Protein 2X8R (pdb70)

B-factor: mean 14.51, std 6.99, range [2.0, 52.39]

CATH classification: 3.20.20.80

Radius of gyration: 34.11 Å; Cα contacts (8 Å, |Δi|>4): 3081; chains: 6; bounding box: 77×86×98 Å

Structure (mmCIF, N/CA/C/O backbone):
data_2X8R
#
_entry.id   2X8R
#
_cell.length_a   80.650
_cell.length_b   111.720
_cell.length_c   119.160
_cell.angle_alpha   90.00
_cell.angle_beta   90.00
_cell.angle_gamma   90.00
#
_symmetry.space_group_name_H-M   'P 21 21 21'
#
loop_
_entity.id
_entity.type
_entity.pdbx_description
1 polymer 'GLYCOSYL HYDROLASE'
2 non-polymer 'CHLORIDE ION'
3 water water
#
loop_
_atom_site.group_PDB
_atom_site.id
_atom_site.type_symbol
_atom_site.label_atom_id
_atom_site.label_alt_id
_atom_site.label_comp_id
_atom_site.label_asym_id
_atom_site.label_entity_id
_atom_site.label_seq_id
_atom_site.pdbx_PDB_ins_code
_atom_site.Cartn_x
_atom_site.Cartn_y
_atom_site.Cartn_z
_atom_site.occupancy
_atom_site.B_iso_or_equiv
_atom_site.auth_seq_id
_atom_site.auth_comp_id
_atom_site.auth_asym_id
_atom_site.auth_atom_id
_atom_site.pdbx_PDB_model_num
ATOM 1 N N . THR A 1 2 ? -9.827 -12.978 23.821 1.00 15.70 10 THR A N 1
ATOM 2 C CA . THR A 1 2 ? -9.795 -12.225 22.526 1.00 13.08 10 THR A CA 1
ATOM 3 C C . THR A 1 2 ? -11.163 -12.250 21.843 1.00 13.39 10 THR A C 1
ATOM 4 O O . THR A 1 2 ? -12.073 -12.919 22.327 1.00 13.49 10 THR A O 1
ATOM 8 N N . THR A 1 3 ? -11.284 -11.527 20.730 1.00 11.19 11 THR A N 1
ATOM 9 C CA . THR A 1 3 ? -12.534 -11.521 19.951 1.00 11.08 11 THR A CA 1
ATOM 10 C C . THR A 1 3 ? -12.201 -11.655 18.477 1.00 10.04 11 THR A C 1
ATOM 11 O O . THR A 1 3 ? -11.040 -11.476 18.075 1.00 13.01 11 THR A O 1
ATOM 15 N N . VAL A 1 4 ? -13.209 -11.991 17.680 1.00 8.79 12 VAL A N 1
ATOM 16 C CA . VAL A 1 4 ? -13.083 -12.012 16.226 1.00 8.28 12 VAL A CA 1
ATOM 17 C C . VAL A 1 4 ? -14.032 -10.958 15.659 1.00 7.88 12 VAL A C 1
ATOM 18 O O . VAL A 1 4 ? -15.194 -10.847 16.070 1.00 7.70 12 VAL A O 1
ATOM 22 N N . GLN A 1 5 ? -13.519 -10.156 14.740 1.00 7.59 13 GLN A N 1
ATOM 23 C CA . GLN A 1 5 ? -14.339 -9.080 14.156 1.00 8.28 13 GLN A CA 1
ATOM 24 C C . GLN A 1 5 ? -15.279 -9.674 13.119 1.00 6.46 13 GLN A C 1
ATOM 25 O O . GLN A 1 5 ? -14.916 -10.569 12.336 1.00 6.29 13 GLN A O 1
ATOM 31 N N . GLY A 1 6 ? -16.494 -9.160 13.106 1.00 6.21 14 GLY A N 1
ATOM 32 C CA . GLY A 1 6 ? -17.432 -9.457 12.041 1.00 6.20 14 GLY A CA 1
ATOM 33 C C . GLY A 1 6 ? -18.348 -8.260 11.875 1.00 6.60 14 GLY A C 1
ATOM 34 O O . GLY A 1 6 ? -18.053 -7.145 12.378 1.00 7.30 14 GLY A O 1
ATOM 35 N N . PHE A 1 7 ? -19.445 -8.485 11.168 1.00 6.67 15 PHE A N 1
ATOM 36 C CA . PHE A 1 7 ? -20.402 -7.391 10.894 1.00 6.88 15 PHE A CA 1
ATOM 37 C C . PHE A 1 7 ? -21.737 -7.923 10.451 1.00 6.94 15 PHE A C 1
ATOM 38 O O . PHE A 1 7 ? -21.874 -9.122 10.275 1.00 7.73 15 PHE A O 1
ATOM 46 N N . ASP A 1 8 ? -22.729 -7.043 10.355 1.00 7.32 16 ASP A N 1
ATOM 47 C CA . ASP A 1 8 ? -24.028 -7.467 9.826 1.00 7.45 16 ASP A CA 1
ATOM 48 C C . ASP A 1 8 ? -24.575 -6.386 8.911 1.00 6.80 16 ASP A C 1
ATOM 49 O O . ASP A 1 8 ? -24.359 -5.182 9.138 1.00 6.94 16 ASP A O 1
ATOM 54 N N . ILE A 1 9 ? -25.304 -6.830 7.893 1.00 7.20 17 ILE A N 1
ATOM 55 C CA . ILE A 1 9 ? -25.696 -5.997 6.770 1.00 6.66 17 ILE A CA 1
ATOM 56 C C . ILE A 1 9 ? -27.085 -6.408 6.300 1.00 6.83 17 ILE A C 1
ATOM 57 O O . ILE A 1 9 ? -27.586 -7.446 6.690 1.00 6.98 17 ILE A O 1
ATOM 62 N N . SER A 1 10 ? -27.676 -5.559 5.470 1.00 7.66 18 SER A N 1
ATOM 63 C CA . SER A 1 10 ? -29.037 -5.751 4.929 1.00 7.99 18 SER A CA 1
ATOM 64 C C . SER A 1 10 ? -29.160 -4.956 3.612 1.00 8.35 18 SER A C 1
ATOM 65 O O . SER A 1 10 ? -28.156 -4.392 3.096 1.00 8.14 18 SER A O 1
ATOM 68 N N . ASN A 1 11 ? -30.368 -4.912 3.056 1.00 9.25 19 ASN A N 1
ATOM 69 C CA . ASN A 1 11 ? -30.605 -4.047 1.882 1.00 11.80 19 ASN A CA 1
ATOM 70 C C . ASN A 1 11 ? -30.281 -2.565 2.114 1.00 12.63 19 ASN A C 1
ATOM 71 O O . ASN A 1 11 ? -30.265 -1.816 1.145 1.00 13.96 19 ASN A O 1
ATOM 76 N N . HIS A 1 12 ? -30.062 -2.126 3.359 1.00 12.45 20 HIS A N 1
ATOM 77 C CA . HIS A 1 12 ? -29.577 -0.761 3.592 1.00 15.09 20 HIS A CA 1
ATOM 78 C C . HIS A 1 12 ? -28.177 -0.533 3.026 1.00 15.33 20 HIS A C 1
ATOM 79 O O . HIS A 1 12 ? -27.799 0.608 2.721 1.00 14.92 20 HIS A O 1
ATOM 86 N N . GLN A 1 13 ? -27.416 -1.616 2.886 1.00 11.82 21 GLN A N 1
ATOM 87 C CA . GLN A 1 13 ? -26.156 -1.589 2.144 1.00 11.10 21 GLN A CA 1
ATOM 88 C C . GLN A 1 13 ? -26.317 -2.177 0.735 1.00 11.92 21 GLN A C 1
ATOM 89 O O . GLN A 1 13 ? -26.421 -3.414 0.554 1.00 10.74 21 GLN A O 1
ATOM 95 N N . LYS A 1 14 ? -26.355 -1.307 -0.278 1.00 12.78 22 LYS A N 1
ATOM 96 C CA . LYS A 1 14 ? -26.599 -1.756 -1.652 1.00 13.98 22 LYS A CA 1
ATOM 97 C C . LYS A 1 14 ? -25.460 -2.567 -2.219 1.00 14.68 22 LYS A C 1
ATOM 98 O O . LYS A 1 14 ? -25.654 -3.354 -3.150 1.00 16.27 22 LYS A O 1
ATOM 104 N N . SER A 1 15 ? -24.268 -2.317 -1.689 1.00 13.08 23 SER A N 1
ATOM 105 C CA . SER A 1 15 ? -22.998 -2.900 -2.148 1.00 13.78 23 SER A CA 1
ATOM 106 C C . SER A 1 15 ? -22.060 -2.983 -0.945 1.00 13.66 23 SER A C 1
ATOM 107 O O . SER A 1 15 ? -21.926 -2.018 -0.178 1.00 14.53 23 SER A O 1
ATOM 110 N N . VAL A 1 16 ? -21.420 -4.137 -0.788 1.00 12.31 24 VAL A N 1
ATOM 111 C CA . VAL A 1 16 ? -20.418 -4.325 0.236 1.00 11.60 24 VAL A CA 1
ATOM 112 C C . VAL A 1 16 ? -19.124 -4.890 -0.334 1.00 12.15 24 VAL A C 1
ATOM 113 O O . VAL A 1 16 ? -19.141 -5.804 -1.145 1.00 12.34 24 VAL A O 1
ATOM 117 N N . ASN A 1 17 ? -17.994 -4.304 0.056 1.00 13.64 25 ASN A N 1
ATOM 118 C CA . ASN A 1 17 ? -16.708 -4.831 -0.386 1.00 13.83 25 ASN A CA 1
ATOM 119 C C . ASN A 1 17 ? -16.268 -5.874 0.629 1.00 13.25 25 ASN A C 1
ATOM 120 O O . ASN A 1 17 ? -15.562 -5.568 1.582 1.00 11.70 25 ASN A O 1
ATOM 125 N N . PHE A 1 18 ? -16.711 -7.111 0.446 1.00 11.16 26 PHE A N 1
ATOM 126 C CA . PHE A 1 18 ? -16.334 -8.171 1.375 1.00 10.74 26 PHE A CA 1
ATOM 127 C C . PHE A 1 18 ? -14.825 -8.453 1.417 1.00 11.30 26 PHE A C 1
ATOM 128 O O . PHE A 1 18 ? -14.295 -8.783 2.469 1.00 13.23 26 PHE A O 1
ATOM 136 N N . GLU A 1 19 ? -14.146 -8.318 0.284 1.00 13.02 27 GLU A N 1
ATOM 137 C CA . GLU A 1 19 ? -12.704 -8.563 0.203 1.00 14.27 27 GLU A CA 1
ATOM 138 C C . GLU A 1 19 ? -12.011 -7.566 1.127 1.00 13.65 27 GLU A C 1
ATOM 139 O O . GLU A 1 19 ? -11.126 -7.953 1.895 1.00 13.54 27 GLU A O 1
ATOM 145 N N . ALA A 1 20 ? -12.431 -6.290 1.035 1.00 12.05 28 ALA A N 1
ATOM 146 C CA . ALA A 1 20 ? -11.879 -5.229 1.894 1.00 13.07 28 ALA A CA 1
ATOM 147 C C . ALA A 1 20 ? -12.148 -5.472 3.376 1.00 12.63 28 ALA A C 1
ATOM 148 O O . ALA A 1 20 ? -11.265 -5.276 4.227 1.00 13.07 28 ALA A O 1
ATOM 150 N N . ALA A 1 21 ? -13.378 -5.887 3.698 1.00 10.84 29 ALA A N 1
ATOM 151 C CA . ALA A 1 21 ? -13.698 -6.230 5.097 1.00 11.19 29 ALA A CA 1
ATOM 152 C C . ALA A 1 21 ? -12.819 -7.365 5.592 1.00 10.40 29 ALA A C 1
ATOM 153 O O . ALA A 1 21 ? -12.272 -7.294 6.699 1.00 11.17 29 ALA A O 1
ATOM 155 N N . LYS A 1 22 ? -12.644 -8.393 4.763 1.00 10.68 30 LYS A N 1
ATOM 156 C CA . LYS A 1 22 ? -11.819 -9.544 5.163 1.00 12.57 30 LYS A CA 1
ATOM 157 C C . LYS A 1 22 ? -10.342 -9.102 5.374 1.00 12.26 30 LYS A C 1
ATOM 158 O O . LYS A 1 22 ? -9.702 -9.484 6.350 1.00 12.60 30 LYS A O 1
ATOM 164 N N . LYS A 1 23 ? -9.850 -8.249 4.493 1.00 13.55 31 LYS A N 1
ATOM 165 C CA . LYS A 1 23 ? -8.455 -7.780 4.594 1.00 17.62 31 LYS A CA 1
ATOM 166 C C . LYS A 1 23 ? -8.294 -7.021 5.907 1.00 15.01 31 LYS A C 1
ATOM 167 O O . LYS A 1 23 ? -7.230 -7.036 6.525 1.00 14.56 31 LYS A O 1
ATOM 173 N N . ASP A 1 24 ? -9.359 -6.331 6.307 1.00 12.93 32 ASP A N 1
ATOM 174 C CA . ASP A 1 24 ? -9.362 -5.506 7.504 1.00 15.03 32 ASP A CA 1
ATOM 175 C C . ASP A 1 24 ? -9.710 -6.279 8.787 1.00 14.80 32 ASP A C 1
ATOM 176 O O . ASP A 1 24 ? -9.805 -5.681 9.853 1.00 16.07 32 ASP A O 1
ATOM 181 N N . GLY A 1 25 ? -9.824 -7.609 8.693 1.00 12.38 33 GLY A N 1
ATOM 182 C CA . GLY A 1 25 ? -9.932 -8.464 9.879 1.00 11.18 33 GLY A CA 1
ATOM 183 C C . GLY A 1 25 ? -11.314 -9.074 10.101 1.00 11.62 33 GLY A C 1
ATOM 184 O O . GLY A 1 25 ? -11.491 -9.856 11.028 1.00 10.89 33 GLY A O 1
ATOM 185 N N . ALA A 1 26 ? -12.279 -8.715 9.258 1.00 10.22 34 ALA A N 1
ATOM 186 C CA . ALA A 1 26 ? -13.649 -9.265 9.414 1.00 9.96 34 ALA A CA 1
ATOM 187 C C . ALA A 1 26 ? -13.603 -10.736 8.993 1.00 10.78 34 ALA A C 1
ATOM 188 O O . ALA A 1 26 ? -13.040 -11.076 7.919 1.00 13.19 34 ALA A O 1
ATOM 190 N N . GLN A 1 27 ? -14.206 -11.601 9.796 1.00 9.12 35 GLN A N 1
ATOM 191 C CA . GLN A 1 27 ? -14.159 -13.032 9.486 1.00 9.34 35 GLN A CA 1
ATOM 192 C C . GLN A 1 27 ? -15.526 -13.614 9.293 1.00 8.25 35 GLN A C 1
ATOM 193 O O . GLN A 1 27 ? -15.655 -14.752 8.825 1.00 7.86 35 GLN A O 1
ATOM 199 N N . PHE A 1 28 ? -16.543 -12.859 9.691 1.00 7.23 36 PHE A N 1
ATOM 200 C CA . PHE A 1 28 ? -17.906 -13.358 9.546 1.00 6.63 36 PHE A CA 1
ATOM 201 C C . PHE A 1 28 ? -18.868 -12.232 9.325 1.00 6.54 36 PHE A C 1
ATOM 202 O O . PHE A 1 28 ? -18.623 -11.072 9.700 1.00 5.69 36 PHE A O 1
ATOM 210 N N . VAL A 1 29 ? -19.997 -12.590 8.755 1.00 6.35 37 VAL A N 1
ATOM 211 C CA . VAL A 1 29 ? -21.052 -11.586 8.528 1.00 6.86 37 VAL A CA 1
ATOM 212 C C . VAL A 1 29 ? -22.441 -12.232 8.597 1.00 7.15 37 VAL A C 1
ATOM 213 O O . VAL A 1 29 ? -22.647 -13.330 8.072 1.00 7.89 37 VAL A O 1
ATOM 217 N N A MET A 1 30 ? -23.371 -11.525 9.244 0.50 6.54 38 MET A N 1
ATOM 218 N N B MET A 1 30 ? -23.376 -11.541 9.263 0.50 7.34 38 MET A N 1
ATOM 219 C CA A MET A 1 30 ? -24.786 -11.908 9.272 0.50 6.19 38 MET A CA 1
ATOM 220 C CA B MET A 1 30 ? -24.802 -11.929 9.295 0.50 7.39 38 MET A CA 1
ATOM 221 C C A MET A 1 30 ? -25.530 -11.001 8.321 0.50 6.08 38 MET A C 1
ATOM 222 C C B MET A 1 30 ? -25.566 -11.007 8.365 0.50 6.79 38 MET A C 1
ATOM 223 O O A MET A 1 30 ? -25.261 -9.798 8.256 0.50 6.01 38 MET A O 1
ATOM 224 O O B MET A 1 30 ? -25.361 -9.796 8.378 0.50 6.72 38 MET A O 1
ATOM 233 N N . ILE A 1 31 ? -26.429 -11.594 7.546 1.00 6.05 39 ILE A N 1
ATOM 234 C CA . ILE A 1 31 ? -27.017 -10.890 6.376 1.00 5.53 39 ILE A CA 1
ATOM 235 C C . ILE A 1 31 ? -28.526 -10.988 6.420 1.00 6.01 39 ILE A C 1
ATOM 236 O O . ILE A 1 31 ? -29.040 -12.091 6.493 1.00 6.76 39 ILE A O 1
ATOM 241 N N . LYS A 1 32 ? -29.228 -9.863 6.351 1.00 6.08 40 LYS A N 1
ATOM 242 C CA . LYS A 1 32 ? -30.696 -9.926 6.466 1.00 6.29 40 LYS A CA 1
ATOM 243 C C . LYS A 1 32 ? -31.274 -10.698 5.317 1.00 6.18 40 LYS A C 1
ATOM 244 O O . LYS A 1 32 ? -31.019 -10.346 4.149 1.00 7.65 40 LYS A O 1
ATOM 250 N N . ALA A 1 33 ? -32.080 -11.711 5.636 1.00 6.78 41 ALA A N 1
ATOM 251 C CA . ALA A 1 33 ? -32.716 -12.545 4.609 1.00 6.79 41 ALA A CA 1
ATOM 252 C C . ALA A 1 33 ? -34.193 -12.225 4.436 1.00 6.95 41 ALA A C 1
ATOM 253 O O . ALA A 1 33 ? -34.645 -12.017 3.311 1.00 6.71 41 ALA A O 1
ATOM 255 N N . THR A 1 34 ? -34.903 -12.143 5.560 1.00 7.47 42 THR A N 1
ATOM 256 C CA . THR A 1 34 ? -36.358 -11.994 5.571 1.00 7.29 42 THR A CA 1
ATOM 257 C C . THR A 1 34 ? -36.842 -11.109 6.727 1.00 7.38 42 THR A C 1
ATOM 258 O O . THR A 1 34 ? -36.093 -10.824 7.676 1.00 6.67 42 THR A O 1
ATOM 262 N N . GLU A 1 35 ? -38.099 -10.673 6.615 1.00 7.28 43 GLU A N 1
ATOM 263 C CA . GLU A 1 35 ? -38.771 -9.932 7.651 1.00 8.15 43 GLU A CA 1
ATOM 264 C C . GLU A 1 35 ? -40.243 -10.334 7.623 1.00 7.86 43 GLU A C 1
ATOM 265 O O . GLU A 1 35 ? -40.859 -10.414 6.548 1.00 7.68 43 GLU A O 1
ATOM 271 N N . GLY A 1 36 ? -40.826 -10.559 8.795 1.00 7.92 44 GLY A N 1
ATOM 272 C CA . GLY A 1 36 ? -42.256 -10.916 8.857 1.00 7.77 44 GLY A CA 1
ATOM 273 C C . GLY A 1 36 ? -42.580 -12.155 8.049 1.00 8.58 44 GLY A C 1
ATOM 274 O O . GLY A 1 36 ? -41.806 -13.131 8.064 1.00 7.86 44 GLY A O 1
ATOM 275 N N . THR A 1 37 ? -43.723 -12.136 7.352 1.00 8.96 45 THR A N 1
ATOM 276 C CA . THR A 1 37 ? -44.167 -13.361 6.666 1.00 10.26 45 THR A CA 1
ATOM 277 C C . THR A 1 37 ? -43.965 -13.363 5.157 1.00 9.88 45 THR A C 1
ATOM 278 O O . THR A 1 37 ? -44.009 -14.435 4.544 1.00 10.94 45 THR A O 1
ATOM 282 N N . THR A 1 38 ? -43.767 -12.191 4.552 1.00 10.87 46 THR A N 1
ATOM 283 C CA . THR A 1 38 ? -43.637 -12.123 3.101 1.00 11.69 46 THR A CA 1
ATOM 284 C C . THR A 1 38 ? -42.465 -11.300 2.565 1.00 12.04 46 THR A C 1
ATOM 285 O O . THR A 1 38 ? -42.258 -11.274 1.355 1.00 14.57 46 THR A O 1
ATOM 289 N N . TYR A 1 39 ? -41.747 -10.580 3.430 1.00 10.60 47 TYR A N 1
ATOM 290 C CA . TYR A 1 39 ? -40.727 -9.685 2.925 1.00 9.71 47 TYR A CA 1
ATOM 291 C C . TYR A 1 39 ? -39.403 -10.444 2.743 1.00 10.03 47 TYR A C 1
ATOM 292 O O . TYR A 1 39 ? -38.879 -11.002 3.719 1.00 7.54 47 TYR A O 1
ATOM 301 N N . LYS A 1 40 ? -38.848 -10.439 1.517 1.00 9.76 48 LYS A N 1
ATOM 302 C CA . LYS A 1 40 ? -37.527 -11.053 1.237 1.00 10.78 48 LYS A CA 1
ATOM 303 C C . LYS A 1 40 ? -36.595 -9.884 1.014 1.00 10.42 48 LYS A C 1
ATOM 304 O O . LYS A 1 40 ? -36.884 -9.025 0.153 1.00 11.27 48 LYS A O 1
ATOM 310 N N . ASP A 1 41 ? -35.501 -9.802 1.788 1.00 9.24 49 ASP A N 1
ATOM 311 C CA . ASP A 1 41 ? -34.519 -8.740 1.556 1.00 9.20 49 ASP A CA 1
ATOM 312 C C . ASP A 1 41 ? -33.878 -8.982 0.168 1.00 9.20 49 ASP A C 1
ATOM 313 O O . ASP A 1 41 ? -33.283 -10.049 -0.111 1.00 8.05 49 ASP A O 1
ATOM 318 N N . THR A 1 42 ? -34.040 -8.009 -0.723 1.00 8.83 50 THR A N 1
ATOM 319 C CA . THR A 1 42 ? -33.680 -8.213 -2.128 1.00 8.68 50 THR A CA 1
ATOM 320 C C . THR A 1 42 ? -32.191 -8.122 -2.444 1.00 8.11 50 THR A C 1
ATOM 321 O O . THR A 1 42 ? -31.789 -8.403 -3.597 1.00 8.41 50 THR A O 1
ATOM 325 N N . VAL A 1 43 ? -31.402 -7.730 -1.457 1.00 8.35 51 VAL A N 1
ATOM 326 C CA . VAL A 1 43 ? -29.937 -7.692 -1.599 1.00 8.39 51 VAL A CA 1
ATOM 327 C C . VAL A 1 43 ? -29.313 -8.892 -0.940 1.00 7.88 51 VAL A C 1
ATOM 328 O O . VAL A 1 43 ? -28.152 -9.158 -1.179 1.00 7.80 51 VAL A O 1
ATOM 332 N N . PHE A 1 44 ? -30.097 -9.677 -0.208 1.00 7.94 52 PHE A N 1
ATOM 333 C CA . PHE A 1 44 ? -29.548 -10.856 0.465 1.00 8.02 52 PHE A CA 1
ATOM 334 C C . PHE A 1 44 ? -28.713 -11.752 -0.470 1.00 8.58 52 PHE A C 1
ATOM 335 O O . PHE A 1 44 ? -27.579 -12.131 -0.153 1.00 7.94 52 PHE A O 1
ATOM 343 N N . ASN A 1 45 ? -29.261 -12.101 -1.632 1.00 8.43 53 ASN A N 1
ATOM 344 C CA . ASN A 1 45 ? -28.563 -13.041 -2.516 1.00 10.38 53 ASN A CA 1
ATOM 345 C C . ASN A 1 45 ? -27.193 -12.503 -2.954 1.00 9.92 53 ASN A C 1
ATOM 346 O O . ASN A 1 45 ? -26.172 -13.242 -2.894 1.00 10.63 53 ASN A O 1
ATOM 351 N N . SER A 1 46 ? -27.170 -11.226 -3.348 1.00 10.26 54 SER A N 1
ATOM 352 C CA . SER A 1 46 ? -25.922 -10.594 -3.789 1.00 10.69 54 SER A CA 1
ATOM 353 C C . SER A 1 46 ? -24.889 -10.541 -2.633 1.00 9.26 54 SER A C 1
ATOM 354 O O . SER A 1 46 ? -23.698 -10.857 -2.823 1.00 7.98 54 SER A O 1
ATOM 357 N N . HIS A 1 47 ? -25.369 -10.197 -1.439 1.00 8.14 55 HIS A N 1
ATOM 358 C CA . HIS A 1 47 ? -24.493 -10.141 -0.252 1.00 8.31 55 HIS A CA 1
ATOM 359 C C . HIS A 1 47 ? -23.930 -11.518 0.104 1.00 8.28 55 HIS A C 1
ATOM 360 O O . HIS A 1 47 ? -22.735 -11.673 0.320 1.00 7.90 55 HIS A O 1
ATOM 367 N N . TYR A 1 48 ? -24.807 -12.515 0.147 1.00 8.21 56 TYR A N 1
ATOM 368 C CA . TYR A 1 48 ? -24.446 -13.847 0.580 1.00 9.16 56 TYR A CA 1
ATOM 369 C C . TYR A 1 48 ? -23.438 -14.462 -0.387 1.00 9.71 56 TYR A C 1
ATOM 370 O O . TYR A 1 48 ? -22.475 -15.065 0.045 1.00 9.57 56 TYR A O 1
ATOM 379 N N . THR A 1 49 ? -23.632 -14.244 -1.688 1.00 9.83 57 THR A N 1
ATOM 380 C CA . THR A 1 49 ? -22.652 -14.714 -2.670 1.00 10.21 57 THR A CA 1
ATOM 381 C C . THR A 1 49 ? -21.346 -13.972 -2.526 1.00 9.99 57 THR A C 1
ATOM 382 O O . THR A 1 49 ? -20.262 -14.593 -2.574 1.00 10.67 57 THR A O 1
ATOM 386 N N . GLY A 1 50 ? -21.439 -12.650 -2.373 1.00 9.85 58 GLY A N 1
ATOM 387 C CA . GLY A 1 50 ? -20.220 -11.837 -2.199 1.00 10.17 58 GLY A CA 1
ATOM 388 C C . GLY A 1 50 ? -19.421 -12.306 -0.984 1.00 9.80 58 GLY A C 1
ATOM 389 O O . GLY A 1 50 ? -18.183 -12.458 -1.048 1.00 9.77 58 GLY A O 1
ATOM 390 N N . ALA A 1 51 ? -20.121 -12.566 0.125 1.00 9.22 59 ALA A N 1
ATOM 391 C CA . ALA A 1 51 ? -19.451 -13.021 1.330 1.00 9.08 59 ALA A CA 1
ATOM 392 C C . ALA A 1 51 ? -18.791 -14.384 1.117 1.00 9.39 59 ALA A C 1
ATOM 393 O O . ALA A 1 51 ? -17.699 -14.622 1.588 1.00 8.47 59 ALA A O 1
ATOM 395 N N . THR A 1 52 ? -19.447 -15.259 0.368 1.00 9.64 60 THR A N 1
ATOM 396 C CA . THR A 1 52 ? -18.934 -16.603 0.166 1.00 10.48 60 THR A CA 1
ATOM 397 C C . THR A 1 52 ? -17.623 -16.535 -0.625 1.00 11.13 60 THR A C 1
ATOM 398 O O . THR A 1 52 ? -16.645 -17.178 -0.270 1.00 11.48 60 THR A O 1
ATOM 402 N N . LYS A 1 53 ? -17.624 -15.722 -1.669 1.00 12.59 61 LYS A N 1
ATOM 403 C CA . LYS A 1 53 ? -16.492 -15.660 -2.583 1.00 13.68 61 LYS A CA 1
ATOM 404 C C . LYS A 1 53 ? -15.290 -15.063 -1.865 1.00 14.32 61 LYS A C 1
ATOM 405 O O . LYS A 1 53 ? -14.146 -15.428 -2.137 1.00 15.01 61 LYS A O 1
ATOM 411 N N . ALA A 1 54 ? -15.547 -14.136 -0.954 1.00 10.99 62 ALA A N 1
ATOM 412 C CA . ALA A 1 54 ? -14.494 -13.493 -0.155 1.00 12.67 62 ALA A CA 1
ATOM 413 C C . ALA A 1 54 ? -13.907 -14.360 0.964 1.00 12.93 62 ALA A C 1
ATOM 414 O O . ALA A 1 54 ? -12.933 -13.948 1.635 1.00 15.67 62 ALA A O 1
ATOM 416 N N . GLY A 1 55 ? -14.495 -15.532 1.182 1.00 13.21 63 GLY A N 1
ATOM 417 C CA . GLY A 1 55 ? -14.022 -16.460 2.212 1.00 12.09 63 GLY A CA 1
ATOM 418 C C . GLY A 1 55 ? -14.507 -16.153 3.616 1.00 12.50 63 GLY A C 1
ATOM 419 O O . GLY A 1 55 ? -13.916 -16.627 4.574 1.00 15.08 63 GLY A O 1
ATOM 420 N N . LEU A 1 56 ? -15.591 -15.400 3.770 1.00 9.39 64 LEU A N 1
ATOM 421 C CA . LEU A 1 56 ? -16.128 -15.154 5.127 1.00 9.82 64 LEU A CA 1
ATOM 422 C C . LEU A 1 56 ? -17.061 -16.263 5.546 1.00 9.80 64 LEU A C 1
ATOM 423 O O . LEU A 1 56 ? -17.718 -16.864 4.703 1.00 10.64 64 LEU A O 1
ATOM 428 N N . LEU A 1 57 ? -17.110 -16.532 6.848 1.00 7.93 65 LEU A N 1
ATOM 429 C CA . LEU A 1 57 ? -18.226 -17.257 7.432 1.00 8.09 65 LEU A CA 1
ATOM 430 C C . LEU A 1 57 ? -19.465 -16.343 7.265 1.00 7.49 65 LEU A C 1
ATOM 431 O O . LEU A 1 57 ? -19.360 -15.117 7.408 1.00 7.09 65 LEU A O 1
ATOM 436 N N . ARG A 1 58 ? -20.634 -16.901 6.969 1.00 6.83 66 ARG A N 1
ATOM 437 C CA . ARG A 1 58 ? -21.817 -16.056 6.819 1.00 6.90 66 ARG A CA 1
ATOM 438 C C . ARG A 1 58 ? -23.046 -16.818 7.214 1.00 6.67 66 ARG A C 1
ATOM 439 O O . ARG A 1 58 ? -23.063 -18.049 7.157 1.00 7.44 66 ARG A O 1
ATOM 447 N N . GLY A 1 59 ? -24.068 -16.075 7.633 1.00 6.98 67 GLY A N 1
ATOM 448 C CA . GLY A 1 59 ? -25.380 -16.667 7.914 1.00 6.86 67 GLY A CA 1
ATOM 449 C C . GLY A 1 59 ? -26.446 -15.611 7.662 1.00 6.93 67 GLY A C 1
ATOM 450 O O . GLY A 1 59 ? -26.128 -14.412 7.406 1.00 7.80 67 GLY A O 1
ATOM 451 N N . GLY A 1 60 ? -27.707 -16.047 7.647 1.00 7.19 68 GLY A N 1
ATOM 452 C CA . GLY A 1 60 ? -28.812 -15.101 7.425 1.00 6.67 68 GLY A CA 1
ATOM 453 C C . GLY A 1 60 ? -29.415 -14.629 8.734 1.00 6.38 68 GLY A C 1
ATOM 454 O O . GLY A 1 60 ? -29.173 -15.238 9.793 1.00 5.76 68 GLY A O 1
ATOM 455 N N . TYR A 1 61 ? -30.187 -13.531 8.680 1.00 5.78 69 TYR A N 1
ATOM 456 C CA . TYR A 1 61 ? -31.001 -13.218 9.834 1.00 5.72 69 TYR A CA 1
ATOM 457 C C . TYR A 1 61 ? -32.398 -12.822 9.421 1.00 5.64 69 TYR A C 1
ATOM 458 O O . TYR A 1 61 ? -32.598 -12.416 8.272 1.00 5.52 69 TYR A O 1
ATOM 467 N N . HIS A 1 62 ? -33.338 -13.006 10.354 1.00 5.63 70 HIS A N 1
ATOM 468 C CA . HIS A 1 62 ? -34.745 -12.730 10.162 1.00 5.50 70 HIS A CA 1
ATOM 469 C C . HIS A 1 62 ? -35.177 -11.558 11.063 1.00 6.23 70 HIS A C 1
ATOM 470 O O . HIS A 1 62 ? -34.937 -11.590 12.267 1.00 5.27 70 HIS A O 1
ATOM 477 N N . PHE A 1 63 ? -35.822 -10.536 10.493 1.00 6.25 71 PHE A N 1
ATOM 478 C CA . PHE A 1 63 ? -36.359 -9.515 11.360 1.00 6.42 71 PHE A CA 1
ATOM 479 C C . PHE A 1 63 ? -37.769 -9.915 11.798 1.00 6.16 71 PHE A C 1
ATOM 480 O O . PHE A 1 63 ? -38.694 -9.901 10.995 1.00 6.70 71 PHE A O 1
ATOM 488 N N . ALA A 1 64 ? -37.922 -10.220 13.064 1.00 5.44 72 ALA A N 1
ATOM 489 C CA . ALA A 1 64 ? -39.178 -10.657 13.571 1.00 6.15 72 ALA A CA 1
ATOM 490 C C . ALA A 1 64 ? -40.239 -9.583 13.566 1.00 6.25 72 ALA A C 1
ATOM 491 O O . ALA A 1 64 ? -39.955 -8.488 13.865 1.00 6.16 72 ALA A O 1
ATOM 493 N N . ARG A 1 65 ? -41.476 -9.974 13.280 1.00 7.64 73 ARG A N 1
ATOM 494 C CA . ARG A 1 65 ? -42.642 -9.123 13.472 1.00 8.52 73 ARG A CA 1
ATOM 495 C C . ARG A 1 65 ? -43.709 -9.983 14.139 1.00 7.88 73 ARG A C 1
ATOM 496 O O . ARG A 1 65 ? -44.580 -10.534 13.467 1.00 8.58 73 ARG A O 1
ATOM 504 N N . PRO A 1 66 ? -43.626 -10.116 15.461 1.00 7.91 74 PRO A N 1
ATOM 505 C CA . PRO A 1 66 ? -44.401 -11.123 16.165 1.00 8.37 74 PRO A CA 1
ATOM 506 C C . PRO A 1 66 ? -45.911 -10.912 16.145 1.00 9.57 74 PRO A C 1
ATOM 507 O O . PRO A 1 66 ? -46.596 -11.783 16.478 1.00 10.23 74 PRO A O 1
ATOM 511 N N . ASP A 1 67 ? -46.354 -9.709 15.854 1.00 10.54 75 ASP A N 1
ATOM 512 C CA . ASP A 1 67 ? -47.784 -9.423 15.686 1.00 11.63 75 ASP A CA 1
ATOM 513 C C . ASP A 1 67 ? -48.400 -9.982 14.384 1.00 11.59 75 ASP A C 1
ATOM 514 O O . ASP A 1 67 ? -49.662 -10.050 14.249 1.00 13.57 75 ASP A O 1
ATOM 519 N N . LYS A 1 68 ? -47.560 -10.433 13.448 1.00 10.49 76 LYS A N 1
ATOM 520 C CA . LYS A 1 68 ? -48.059 -10.774 12.093 1.00 10.04 76 LYS A CA 1
ATOM 521 C C . LYS A 1 68 ? -48.352 -12.262 11.890 1.00 10.55 76 LYS A C 1
ATOM 522 O O . LYS A 1 68 ? -49.056 -12.648 10.916 1.00 11.25 76 LYS A O 1
ATOM 528 N N . SER A 1 69 ? -47.792 -13.108 12.752 1.00 9.31 77 SER A N 1
ATOM 529 C CA . SER A 1 69 ? -47.950 -14.570 12.618 1.00 8.99 77 SER A CA 1
ATOM 530 C C . SER A 1 69 ? -47.337 -15.264 13.810 1.00 8.65 77 SER A C 1
ATOM 531 O O . SER A 1 69 ? -46.727 -14.611 14.666 1.00 8.80 77 SER A O 1
ATOM 534 N N . THR A 1 70 ? -47.432 -16.588 13.833 1.00 8.16 78 THR A N 1
ATOM 535 C CA . THR A 1 70 ? -46.776 -17.375 14.879 1.00 8.61 78 THR A CA 1
ATOM 536 C C . THR A 1 70 ? -45.286 -17.368 14.641 1.00 8.03 78 THR A C 1
ATOM 537 O O . THR A 1 70 ? -44.839 -17.031 13.540 1.00 8.19 78 THR A O 1
ATOM 541 N N . GLY A 1 71 ? -44.535 -17.733 15.680 1.00 8.35 79 GLY A N 1
ATOM 542 C CA . GLY A 1 71 ? -43.053 -17.854 15.582 1.00 8.98 79 GLY A CA 1
ATOM 543 C C . GLY A 1 71 ? -42.643 -18.923 14.565 1.00 9.07 79 GLY A C 1
ATOM 544 O O . GLY A 1 71 ? -41.706 -18.717 13.762 1.00 9.34 79 GLY A O 1
ATOM 545 N N . SER A 1 72 ? -43.375 -20.031 14.546 1.00 9.23 80 SER A N 1
ATOM 546 C CA . SER A 1 72 ? -43.075 -21.121 13.616 1.00 9.58 80 SER A CA 1
ATOM 547 C C . SER A 1 72 ? -43.256 -20.692 12.158 1.00 8.46 80 SER A C 1
ATOM 548 O O . SER A 1 72 ? -42.427 -21.017 11.284 1.00 7.60 80 SER A O 1
ATOM 551 N N . THR A 1 73 ? -44.328 -19.934 11.875 1.00 7.10 81 THR A N 1
ATOM 552 C CA . THR A 1 73 ? -44.514 -19.446 10.487 1.00 6.80 81 THR A CA 1
ATOM 553 C C . THR A 1 73 ? -43.297 -18.652 9.981 1.00 6.72 81 THR A C 1
ATOM 554 O O . THR A 1 73 ? -42.800 -18.881 8.842 1.00 6.44 81 THR A O 1
ATOM 558 N N . GLN A 1 74 ? -42.833 -17.726 10.820 1.00 6.76 82 GLN A N 1
ATOM 559 C CA . GLN A 1 74 ? -41.710 -16.881 10.454 1.00 6.40 82 GLN A CA 1
ATOM 560 C C . GLN A 1 74 ? -40.401 -17.660 10.346 1.00 6.66 82 GLN A C 1
ATOM 561 O O . GLN A 1 74 ? -39.611 -17.378 9.426 1.00 6.94 82 GLN A O 1
ATOM 567 N N . ALA A 1 75 ? -40.176 -18.616 11.252 1.00 7.47 83 ALA A N 1
ATOM 568 C CA . ALA A 1 75 ? -39.061 -19.550 11.119 1.00 7.09 83 ALA A CA 1
ATOM 569 C C . ALA A 1 75 ? -39.074 -20.282 9.766 1.00 7.72 83 ALA A C 1
ATOM 570 O O . ALA A 1 75 ? -38.030 -20.385 9.114 1.00 7.78 83 ALA A O 1
ATOM 572 N N . LYS A 1 76 ? -40.242 -20.804 9.376 1.00 6.80 84 LYS A N 1
ATOM 573 C CA . LYS A 1 76 ? -40.332 -21.541 8.139 1.00 7.44 84 LYS A CA 1
ATOM 574 C C . LYS A 1 76 ? -40.038 -20.629 6.952 1.00 6.69 84 LYS A C 1
ATOM 575 O O . LYS A 1 76 ? -39.383 -21.055 6.009 1.00 6.38 84 LYS A O 1
ATOM 581 N N . PHE A 1 77 ? -40.519 -19.387 7.000 1.00 6.49 85 PHE A N 1
ATOM 582 C CA . PHE A 1 77 ? -40.312 -18.467 5.901 1.00 6.86 85 PHE A CA 1
ATOM 583 C C . PHE A 1 77 ? -38.814 -18.128 5.781 1.00 6.84 85 PHE A C 1
ATOM 584 O O . PHE A 1 77 ? -38.228 -18.179 4.679 1.00 7.58 85 PHE A O 1
ATOM 592 N N . PHE A 1 78 ? -38.210 -17.812 6.924 1.00 6.90 86 PHE A N 1
ATOM 593 C CA . PHE A 1 78 ? -36.757 -17.554 6.996 1.00 6.31 86 PHE A CA 1
ATOM 594 C C . PHE A 1 78 ? -35.954 -18.742 6.419 1.00 6.88 86 PHE A C 1
ATOM 595 O O . PHE A 1 78 ? -35.029 -18.562 5.600 1.00 6.80 86 PHE A O 1
ATOM 603 N N . LEU A 1 79 ? -36.300 -19.950 6.855 1.00 7.36 87 LEU A N 1
ATOM 604 C CA . LEU A 1 79 ? -35.597 -21.167 6.413 1.00 8.47 87 LEU A CA 1
ATOM 605 C C . LEU A 1 79 ? -35.638 -21.412 4.911 1.00 9.75 87 LEU A C 1
ATOM 606 O O . LEU A 1 79 ? -34.680 -21.979 4.346 1.00 11.42 87 LEU A O 1
ATOM 611 N N . LYS A 1 80 ? -36.721 -20.979 4.273 1.00 9.50 88 LYS A N 1
ATOM 612 C CA . LYS A 1 80 ? -36.860 -21.184 2.814 1.00 11.03 88 LYS A CA 1
ATOM 613 C C . LYS A 1 80 ? -36.176 -20.074 2.003 1.00 10.62 88 LYS A C 1
ATOM 614 O O . LYS A 1 80 ? -36.153 -20.121 0.765 1.00 11.76 88 LYS A O 1
ATOM 620 N N . ASN A 1 81 ? -35.654 -19.046 2.679 1.00 9.05 89 ASN A N 1
ATOM 621 C CA . ASN A 1 81 ? -35.260 -17.847 1.970 1.00 9.25 89 ASN A CA 1
ATOM 622 C C . ASN A 1 81 ? -33.924 -17.331 2.492 1.00 9.26 89 ASN A C 1
ATOM 623 O O . ASN A 1 81 ? -33.691 -16.150 2.488 1.00 9.81 89 ASN A O 1
ATOM 628 N N . GLY A 1 82 ? -33.052 -18.224 2.937 1.00 9.03 90 GLY A N 1
ATOM 629 C CA . GLY A 1 82 ? -31.685 -17.754 3.248 1.00 10.37 90 GLY A CA 1
ATOM 630 C C . GLY A 1 82 ? -31.242 -18.059 4.656 1.00 10.63 90 GLY A C 1
ATOM 631 O O . GLY A 1 82 ? -30.052 -17.931 5.004 1.00 13.00 90 GLY A O 1
ATOM 632 N N . GLY A 1 83 ? -32.208 -18.452 5.479 1.00 9.33 91 GLY A N 1
ATOM 633 C CA . GLY A 1 83 ? -31.967 -18.737 6.880 1.00 9.00 91 GLY A CA 1
ATOM 634 C C . GLY A 1 83 ? -31.492 -20.158 7.153 1.00 9.75 91 GLY A C 1
ATOM 635 O O . GLY A 1 83 ? -31.246 -20.478 8.297 1.00 11.10 91 GLY A O 1
ATOM 636 N N . GLY A 1 84 ? -31.311 -20.979 6.102 1.00 8.88 92 GLY A N 1
ATOM 637 C CA . GLY A 1 84 ? -30.850 -22.384 6.281 1.00 9.87 92 GLY A CA 1
ATOM 638 C C . GLY A 1 84 ? -29.471 -22.531 6.921 1.00 9.63 92 GLY A C 1
ATOM 639 O O . GLY A 1 84 ? -28.690 -21.571 6.962 1.00 8.87 92 GLY A O 1
ATOM 640 N N . TRP A 1 85 ? -29.150 -23.738 7.368 1.00 8.29 93 TRP A N 1
ATOM 641 C CA . TRP A 1 85 ? -27.794 -23.986 7.942 1.00 8.41 93 TRP A CA 1
ATOM 642 C C . TRP A 1 85 ? -27.393 -25.393 7.603 1.00 8.70 93 TRP A C 1
ATOM 643 O O . TRP A 1 85 ? -28.237 -26.323 7.640 1.00 9.53 93 TRP A O 1
ATOM 654 N N . SER A 1 86 ? -26.113 -25.571 7.295 1.00 8.40 94 SER A N 1
ATOM 655 C CA . SER A 1 86 ? -25.552 -26.912 7.237 1.00 8.85 94 SER A CA 1
ATOM 656 C C . SER A 1 86 ? -24.132 -26.789 7.752 1.00 9.90 94 SER A C 1
ATOM 657 O O . SER A 1 86 ? -23.586 -25.687 7.788 1.00 8.40 94 SER A O 1
ATOM 660 N N . ASP A 1 87 ? -23.564 -27.935 8.162 1.00 9.88 95 ASP A N 1
ATOM 661 C CA . ASP A 1 87 ? -22.178 -28.045 8.623 1.00 10.80 95 ASP A CA 1
ATOM 662 C C . ASP A 1 87 ? -21.238 -28.148 7.394 1.00 10.64 95 ASP A C 1
ATOM 663 O O . ASP A 1 87 ? -20.6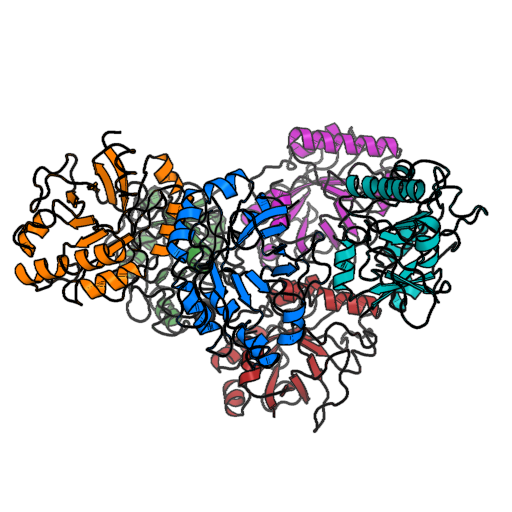65 -29.188 7.131 1.00 10.71 95 ASP A O 1
ATOM 668 N N . ASP A 1 88 ? -21.096 -27.043 6.660 1.00 9.52 96 ASP A N 1
ATOM 669 C CA . ASP A 1 88 ? -20.325 -27.004 5.396 1.00 9.58 96 ASP A CA 1
ATOM 670 C C . ASP A 1 88 ? -19.048 -26.176 5.457 1.00 9.75 96 ASP A C 1
ATOM 671 O O . ASP A 1 88 ? -18.530 -25.794 4.389 1.00 11.30 96 ASP A O 1
ATOM 676 N N . ASN A 1 89 ? -18.621 -25.851 6.681 1.00 10.23 97 ASN A N 1
ATOM 677 C CA . ASN A 1 89 ? -17.441 -25.001 6.983 1.00 11.44 97 ASN A CA 1
ATOM 678 C C . ASN A 1 89 ? -17.634 -23.524 6.646 1.00 11.59 97 ASN A C 1
ATOM 679 O O . ASN A 1 89 ? -16.673 -22.715 6.734 1.00 11.20 97 ASN A O 1
ATOM 684 N N . ARG A 1 90 ? -18.849 -23.153 6.258 1.00 9.60 98 ARG A N 1
ATOM 685 C CA . ARG A 1 90 ? -19.071 -21.788 5.792 1.00 9.55 98 ARG A CA 1
ATOM 686 C C . ARG A 1 90 ? -20.182 -21.020 6.492 1.00 8.74 98 ARG A C 1
ATOM 687 O O . ARG A 1 90 ? -20.288 -19.781 6.314 1.00 8.14 98 ARG A O 1
ATOM 695 N N . THR A 1 91 ? -20.982 -21.745 7.288 1.00 7.75 99 THR A N 1
ATOM 696 C CA . THR A 1 91 ? -22.320 -21.208 7.626 1.00 7.20 99 THR A CA 1
ATOM 697 C C . THR A 1 91 ? -22.545 -21.000 9.125 1.00 7.52 99 THR A C 1
ATOM 698 O O . THR A 1 91 ? -22.443 -21.942 9.895 1.00 7.67 99 THR A O 1
ATOM 702 N N . LEU A 1 92 ? -22.903 -19.763 9.510 1.00 7.40 100 LEU A N 1
ATOM 703 C CA . LEU A 1 92 ? -23.308 -19.506 10.895 1.00 7.63 100 LEU A CA 1
ATOM 704 C C . LEU A 1 92 ? -24.767 -19.951 11.072 1.00 7.30 100 LEU A C 1
ATOM 705 O O . LEU A 1 92 ? -25.560 -19.929 10.118 1.00 6.36 100 LEU A O 1
ATOM 710 N N . PRO A 1 93 ? -25.130 -20.374 12.278 1.00 6.66 101 PRO A N 1
ATOM 711 C CA . PRO A 1 93 ? -26.569 -20.626 12.469 1.00 7.54 101 PRO A CA 1
ATOM 712 C C . PRO A 1 93 ? -27.390 -19.340 12.232 1.00 6.84 101 PRO A C 1
ATOM 713 O O . PRO A 1 93 ? -26.903 -18.229 12.527 1.00 7.57 101 PRO A O 1
ATOM 717 N N . GLY A 1 94 ? -28.613 -19.486 11.722 1.00 6.19 102 GLY A N 1
ATOM 718 C CA . GLY A 1 94 ? -29.495 -18.324 11.462 1.00 6.25 102 GLY A CA 1
ATOM 719 C C . GLY A 1 94 ? -29.696 -17.518 12.743 1.00 5.93 102 GLY A C 1
ATOM 720 O O . GLY A 1 94 ? -29.669 -18.043 13.839 1.00 7.07 102 GLY A O 1
ATOM 721 N N . MET A 1 95 ? -29.933 -16.216 12.609 1.00 6.26 103 MET A N 1
ATOM 722 C CA . MET A 1 95 ? -30.054 -15.347 13.760 1.00 5.82 103 MET A CA 1
ATOM 723 C C . MET A 1 95 ? -31.459 -14.720 13.723 1.00 6.03 103 MET A C 1
ATOM 724 O O . MET A 1 95 ? -31.908 -14.222 12.675 1.00 6.28 103 MET A O 1
ATOM 729 N N . LEU A 1 96 ? -32.157 -14.813 14.849 1.00 5.58 104 LEU A N 1
ATOM 730 C CA . LEU A 1 96 ? -33.444 -14.139 14.993 1.00 5.70 104 LEU A CA 1
ATOM 731 C C . LEU A 1 96 ? -33.212 -12.748 15.543 1.00 5.81 104 LEU A C 1
ATOM 732 O O . LEU A 1 96 ? -32.719 -12.612 16.666 1.00 5.65 104 LEU A O 1
ATOM 737 N N . ASP A 1 97 ? -33.563 -11.723 14.774 1.00 5.98 105 ASP A N 1
ATOM 738 C CA . ASP A 1 97 ? -33.458 -10.330 15.237 1.00 6.37 105 ASP A CA 1
ATOM 739 C C . ASP A 1 97 ? -34.797 -9.979 15.861 1.00 6.10 105 ASP A C 1
ATOM 740 O O . ASP A 1 97 ? -35.787 -9.764 15.153 1.00 6.78 105 ASP A O 1
ATOM 745 N N . ILE A 1 98 ? -34.812 -9.992 17.169 1.00 6.12 106 ILE A N 1
ATOM 746 C CA . ILE A 1 98 ? -36.034 -9.816 17.923 1.00 6.11 106 ILE A CA 1
ATOM 747 C C . ILE A 1 98 ? -35.860 -8.625 18.919 1.00 6.83 106 ILE A C 1
ATOM 748 O O . ILE A 1 98 ? -35.276 -8.783 19.953 1.00 6.30 106 ILE A O 1
ATOM 753 N N . GLU A 1 99 ? -36.348 -7.465 18.504 1.00 7.03 107 GLU A N 1
ATOM 754 C CA . GLU A 1 99 ? -36.191 -6.270 19.255 1.00 7.59 107 GLU A CA 1
ATOM 755 C C . GLU A 1 99 ? -37.156 -5.182 18.728 1.00 8.12 107 GLU A C 1
ATOM 756 O O . GLU A 1 99 ? -38.176 -5.507 18.268 1.00 7.59 107 GLU A O 1
ATOM 762 N N . TYR A 1 100 ? -36.756 -3.934 18.827 1.00 8.11 108 TYR A N 1
ATOM 763 C CA . TYR A 1 100 ? -37.675 -2.845 18.732 1.00 8.24 108 TYR A CA 1
ATOM 764 C C . TYR A 1 100 ? -38.524 -2.832 17.467 1.00 8.19 108 TYR A C 1
ATOM 765 O O . TYR A 1 100 ? -38.041 -2.883 16.418 1.00 8.48 108 TYR A O 1
ATOM 774 N N . ASN A 1 101 ? -39.804 -2.701 17.678 1.00 9.08 109 ASN A N 1
ATOM 775 C CA . ASN A 1 101 ? -40.755 -2.640 16.576 1.00 9.95 109 ASN A CA 1
ATOM 776 C C . ASN A 1 101 ? -40.630 -1.319 15.814 1.00 10.69 109 ASN A C 1
ATOM 777 O O . ASN A 1 101 ? -40.999 -0.276 16.350 1.00 10.45 109 ASN A O 1
ATOM 782 N N . PRO A 1 102 ? -40.195 -1.376 14.547 1.00 10.69 110 PRO A N 1
ATOM 783 C CA . PRO A 1 102 ? -40.005 -0.150 13.784 1.00 11.56 110 PRO A CA 1
ATOM 784 C C . PRO A 1 102 ? -41.351 0.426 13.367 1.00 11.42 110 PRO A C 1
ATOM 785 O O . PRO A 1 102 ? -41.383 1.521 12.811 1.00 11.44 110 PRO A O 1
ATOM 789 N N . TYR A 1 103 ? -42.440 -0.285 13.647 1.00 11.51 111 TYR A N 1
ATOM 790 C CA . TYR A 1 103 ? -43.731 0.123 13.121 1.00 14.75 111 TYR A CA 1
ATOM 791 C C . TYR A 1 103 ? -44.614 0.788 14.174 1.00 14.15 111 TYR A C 1
ATOM 792 O O . TYR A 1 103 ? -45.760 1.031 13.913 1.00 14.97 111 TYR A O 1
ATOM 801 N N . GLY A 1 104 ? -44.046 1.101 15.344 1.00 12.35 112 GLY A N 1
ATOM 802 C CA . GLY A 1 104 ? -44.687 2.034 16.302 1.00 11.86 112 GLY A CA 1
ATOM 803 C C . GLY A 1 104 ? -45.647 1.490 17.352 1.00 11.19 112 GLY A C 1
ATOM 804 O O . GLY A 1 104 ? -46.456 2.237 17.901 1.00 11.31 112 GLY A O 1
ATOM 805 N N . ALA A 1 105 ? -45.555 0.199 17.671 1.00 10.37 113 ALA A N 1
ATOM 806 C CA . ALA A 1 105 ? -46.362 -0.389 18.751 1.00 10.37 113 ALA A CA 1
ATOM 807 C C . ALA A 1 105 ? -45.412 -1.118 19.675 1.00 10.69 113 ALA A C 1
ATOM 808 O O . ALA A 1 105 ? -44.775 -2.087 19.254 1.00 10.02 113 ALA A O 1
ATOM 810 N N A THR A 1 106 ? -45.305 -0.663 20.927 0.50 9.46 114 THR A N 1
ATOM 811 N N B THR A 1 106 ? -45.299 -0.662 20.923 0.50 9.40 114 THR A N 1
ATOM 812 C CA A THR A 1 106 ? -44.378 -1.310 21.884 0.50 10.18 114 THR A CA 1
ATOM 813 C CA B THR A 1 106 ? -44.376 -1.333 21.853 0.50 10.13 114 THR A CA 1
ATOM 814 C C A THR A 1 106 ? -44.638 -2.812 22.126 0.50 9.91 114 THR A C 1
ATOM 815 C C B THR A 1 106 ? -44.648 -2.827 21.995 0.50 9.79 114 THR A C 1
ATOM 816 O O A THR A 1 106 ? -45.782 -3.248 22.343 0.50 10.24 114 THR A O 1
ATOM 817 O O B THR A 1 106 ? -45.804 -3.265 22.054 0.50 10.10 114 THR A O 1
ATOM 824 N N . CYS A 1 107 ? -43.555 -3.585 22.023 1.00 9.62 115 CYS A N 1
ATOM 825 C CA . CYS A 1 107 ? -43.569 -5.063 22.088 1.00 9.17 115 CYS A CA 1
ATOM 826 C C . CYS A 1 107 ? -44.529 -5.738 21.090 1.00 9.31 115 CYS A C 1
ATOM 827 O O . CYS A 1 107 ? -44.977 -6.848 21.345 1.00 9.67 115 CYS A O 1
ATOM 830 N N . TYR A 1 108 ? -44.882 -5.042 19.996 1.00 9.01 116 TYR A N 1
ATOM 831 C CA . TYR A 1 108 ? -45.726 -5.615 18.936 1.00 9.11 116 TYR A CA 1
ATOM 832 C C . TYR A 1 108 ? -47.143 -5.943 19.459 1.00 9.89 116 TYR A C 1
ATOM 833 O O . TYR A 1 108 ? -47.863 -6.761 18.883 1.00 10.37 116 TYR A O 1
ATOM 842 N N . GLY A 1 109 ? -47.495 -5.365 20.607 1.00 10.24 117 GLY A N 1
ATOM 843 C CA . GLY A 1 109 ? -48.820 -5.564 21.196 1.00 9.87 117 GLY A CA 1
ATOM 844 C C . GLY A 1 109 ? -48.950 -6.875 21.944 1.00 10.96 117 GLY A C 1
ATOM 845 O O . GLY A 1 109 ? -50.053 -7.250 22.404 1.00 10.66 117 GLY A O 1
ATOM 846 N N . LEU A 1 110 ? -47.844 -7.581 22.121 1.00 9.51 118 LEU A N 1
ATOM 847 C CA . LEU A 1 110 ? -47.887 -8.862 22.808 1.00 9.95 118 LEU A CA 1
ATOM 848 C C . LEU A 1 110 ? -47.516 -8.684 24.282 1.00 9.69 118 LEU A C 1
ATOM 849 O O . LEU A 1 110 ? -46.726 -7.798 24.635 1.00 10.90 118 LEU A O 1
ATOM 854 N N . SER A 1 111 ? -48.075 -9.553 25.127 1.00 9.53 119 SER A N 1
ATOM 855 C CA . SER A 1 111 ? -47.721 -9.641 26.528 1.00 9.50 119 SER A CA 1
ATOM 856 C C . SER A 1 111 ? -46.417 -10.395 26.686 1.00 9.32 119 SER A C 1
ATOM 857 O O . SER A 1 111 ? -45.920 -10.988 25.729 1.00 9.23 119 SER A O 1
ATOM 860 N N . HIS A 1 112 ? -45.862 -10.379 27.898 1.00 9.48 120 HIS A N 1
ATOM 861 C CA . HIS A 1 112 ? -44.684 -11.154 28.188 1.00 9.60 120 HIS A CA 1
ATOM 862 C C . HIS A 1 112 ? -44.928 -12.614 27.842 1.00 9.90 120 HIS A C 1
ATOM 863 O O . HIS A 1 112 ? -44.104 -13.226 27.159 1.00 9.41 120 HIS A O 1
ATOM 870 N N . SER A 1 113 ? -46.068 -13.186 28.259 1.00 10.42 121 SER A N 1
ATOM 871 C CA . SER A 1 113 ? -46.192 -14.622 28.030 1.00 10.84 121 SER A CA 1
ATOM 872 C C . SER A 1 113 ? -46.377 -14.906 26.558 1.00 10.22 121 SER A C 1
ATOM 873 O O . SER A 1 113 ? -45.929 -15.946 26.071 1.00 10.03 121 SER A O 1
ATOM 876 N N . GLN A 1 114 ? -47.065 -14.016 25.862 1.00 9.38 122 GLN A N 1
ATOM 877 C CA . GLN A 1 114 ? -47.227 -14.190 24.404 1.00 9.51 122 GLN A CA 1
ATOM 878 C C . GLN A 1 114 ? -45.909 -14.099 23.661 1.00 10.19 122 GLN A C 1
ATOM 879 O O . GLN A 1 114 ? -45.672 -14.841 22.695 1.00 9.52 122 GLN A O 1
ATOM 885 N N . MET A 1 115 ? -45.084 -13.144 24.076 1.00 8.70 123 MET A N 1
ATOM 886 C CA . MET A 1 115 ? -43.801 -12.920 23.400 1.00 8.72 123 MET A CA 1
ATOM 887 C C . MET A 1 115 ? -42.867 -14.088 23.684 1.00 8.66 123 MET A C 1
ATOM 888 O O . MET A 1 115 ? -42.209 -14.609 22.773 1.00 8.89 123 MET A O 1
ATOM 893 N N . VAL A 1 116 ? -42.836 -14.547 24.939 1.00 7.52 124 VAL A N 1
ATOM 894 C CA . VAL A 1 116 ? -41.977 -15.692 25.248 1.00 7.91 124 VAL A CA 1
ATOM 895 C C . VAL A 1 116 ? -42.412 -16.920 24.409 1.00 7.33 124 VAL A C 1
ATOM 896 O O . VAL A 1 116 ? -41.571 -17.641 23.839 1.00 6.91 124 VAL A O 1
ATOM 900 N N . ALA A 1 117 ? -43.720 -17.127 24.280 1.00 7.32 125 ALA A N 1
ATOM 901 C CA . ALA A 1 117 ? -44.243 -18.239 23.497 1.00 7.71 125 ALA A CA 1
ATOM 902 C C . ALA A 1 117 ? -43.867 -18.102 22.014 1.00 8.52 125 ALA A C 1
ATOM 903 O O . ALA A 1 117 ? -43.469 -19.089 21.355 1.00 7.76 125 ALA A O 1
ATOM 905 N N . TRP A 1 118 ? -43.991 -16.879 21.505 1.00 7.87 126 TRP A N 1
ATOM 906 C CA . TRP A 1 118 ? -43.658 -16.589 20.095 1.00 7.87 126 TRP A CA 1
ATOM 907 C C . TRP A 1 118 ? -42.177 -16.925 19.843 1.00 7.60 126 TRP A C 1
ATOM 908 O O . TRP A 1 118 ? -41.866 -17.659 18.906 1.00 7.24 126 TRP A O 1
ATOM 919 N N . ILE A 1 119 ? -41.296 -16.430 20.709 1.00 6.68 127 ILE A N 1
ATOM 920 C CA . ILE A 1 119 ? -39.847 -16.687 20.525 1.00 6.75 127 ILE A CA 1
ATOM 921 C C . ILE A 1 119 ? -39.523 -18.173 20.678 1.00 7.71 127 ILE A C 1
ATOM 922 O O . ILE A 1 119 ? -38.752 -18.730 19.879 1.00 7.79 127 ILE A O 1
ATOM 927 N N A HIS A 1 120 ? -40.118 -18.841 21.674 0.50 7.49 128 HIS A N 1
ATOM 928 N N B HIS A 1 120 ? -40.130 -18.822 21.682 0.50 8.14 128 HIS A N 1
ATOM 929 C CA A HIS A 1 120 ? -39.963 -20.291 21.760 0.50 7.77 128 HIS A CA 1
ATOM 930 C CA B HIS A 1 120 ? -40.073 -20.279 21.833 0.50 8.92 128 HIS A CA 1
ATOM 931 C C A HIS A 1 120 ? -40.426 -20.989 20.469 0.50 8.04 128 HIS A C 1
ATOM 932 C C B HIS A 1 120 ? -40.461 -20.997 20.534 0.50 8.79 128 HIS A C 1
ATOM 933 O O A HIS A 1 120 ? -39.729 -21.869 19.930 0.50 8.15 128 HIS A O 1
ATOM 934 O O B HIS A 1 120 ? -39.746 -21.891 20.057 0.50 9.07 128 HIS A O 1
ATOM 947 N N . ASP A 1 121 ? -41.571 -20.571 19.943 1.00 8.39 129 ASP A N 1
ATOM 948 C CA . ASP A 1 121 ? -42.072 -21.177 18.719 1.00 8.97 129 ASP A CA 1
ATOM 949 C C . ASP A 1 121 ? -41.088 -21.006 17.530 1.00 8.39 129 ASP A C 1
ATOM 950 O O . ASP A 1 121 ? -40.871 -21.956 16.775 1.00 9.20 129 ASP A O 1
ATOM 955 N N . PHE A 1 122 ? -40.556 -19.792 17.365 1.00 7.33 130 PHE A N 1
ATOM 956 C CA . PHE A 1 122 ? -39.535 -19.553 16.339 1.00 6.74 130 PHE A CA 1
ATOM 957 C C . PHE A 1 122 ? -38.298 -20.441 16.540 1.00 7.57 130 PHE A C 1
ATOM 958 O O . PHE A 1 122 ? -37.861 -21.147 15.615 1.00 6.22 130 PHE A O 1
ATOM 966 N N . VAL A 1 123 ? -37.717 -20.390 17.734 1.00 7.81 131 VAL A N 1
ATOM 967 C CA . VAL A 1 123 ? -36.445 -21.077 17.922 1.00 8.82 131 VAL A CA 1
ATOM 968 C C . VAL A 1 123 ? -36.601 -22.591 17.883 1.00 8.89 131 VAL A C 1
ATOM 969 O O . VAL A 1 123 ? -35.750 -23.302 17.334 1.00 8.76 131 VAL A O 1
ATOM 973 N N . ASN A 1 124 ? -37.722 -23.090 18.388 1.00 9.07 132 ASN A N 1
ATOM 974 C CA . ASN A 1 124 ? -37.936 -24.539 18.299 1.00 10.37 132 ASN A CA 1
ATOM 975 C C . ASN A 1 124 ? -38.104 -25.011 16.861 1.00 10.33 132 ASN A C 1
ATOM 976 O O . ASN A 1 124 ? -37.583 -26.063 16.498 1.00 8.75 132 ASN A O 1
ATOM 981 N N . GLU A 1 125 ? -38.868 -24.265 16.056 1.00 9.48 133 GLU A N 1
ATOM 982 C CA . GLU A 1 125 ? -39.012 -24.605 14.638 1.00 9.11 133 GLU A CA 1
ATOM 983 C C . GLU A 1 125 ? -37.652 -24.604 13.945 1.00 9.04 133 GLU A C 1
ATOM 984 O O . GLU A 1 125 ? -37.344 -25.508 13.129 1.00 8.06 133 GLU A O 1
ATOM 990 N N . TYR A 1 126 ? -36.835 -23.589 14.263 1.00 7.33 134 TYR A N 1
ATOM 991 C CA . TYR A 1 126 ? -35.537 -23.448 13.637 1.00 7.54 134 TYR A CA 1
ATOM 992 C C . TYR A 1 126 ? -34.673 -24.674 13.968 1.00 7.80 134 TYR A C 1
ATOM 993 O O . TYR A 1 126 ? -34.038 -25.262 13.100 1.00 8.07 134 TYR A O 1
ATOM 1002 N N . HIS A 1 127 ? -34.711 -25.075 15.233 1.00 8.46 135 HIS A N 1
ATOM 1003 C CA . HIS A 1 127 ? -33.920 -26.215 15.698 1.00 9.27 135 HIS A CA 1
ATOM 1004 C C . HIS A 1 127 ? -34.430 -27.524 15.090 1.00 10.14 135 HIS A C 1
ATOM 1005 O O . HIS A 1 127 ? -33.632 -28.388 14.720 1.00 8.57 135 HIS A O 1
ATOM 1012 N N . HIS A 1 128 ? -35.760 -27.629 14.962 1.00 10.33 136 HIS A N 1
ATOM 1013 C CA . HIS A 1 128 ? -36.388 -28.834 14.379 1.00 11.13 136 HIS A CA 1
ATOM 1014 C C . HIS A 1 128 ? -35.888 -29.030 12.954 1.00 10.34 136 HIS A C 1
ATOM 1015 O O . HIS A 1 128 ? -35.549 -30.156 12.546 1.00 10.02 136 HIS A O 1
ATOM 1022 N N . ALA A 1 129 ? -35.819 -27.935 12.204 1.00 8.99 137 ALA A N 1
ATOM 1023 C CA . ALA A 1 129 ? -35.505 -27.972 10.801 1.00 10.11 137 ALA A CA 1
ATOM 1024 C C . ALA A 1 129 ? -34.013 -28.198 10.569 1.00 10.15 137 ALA A C 1
ATOM 1025 O O . ALA A 1 129 ? -33.636 -28.844 9.578 1.00 12.53 137 ALA A O 1
ATOM 1027 N N . THR A 1 130 ? -33.161 -27.620 11.416 1.00 9.19 138 THR A N 1
ATOM 1028 C CA . THR A 1 130 ? -31.723 -27.566 11.105 1.00 9.55 138 THR A CA 1
ATOM 1029 C C . THR A 1 130 ? -30.780 -28.345 12.005 1.00 10.08 138 THR A C 1
ATOM 1030 O O . THR A 1 130 ? -29.613 -28.553 11.627 1.00 10.97 138 THR A O 1
ATOM 1034 N N . SER A 1 131 ? -31.296 -28.717 13.183 1.00 9.28 139 SER A N 1
ATOM 1035 C CA A SER A 1 131 ? -30.551 -29.316 14.303 0.50 9.53 139 SER A CA 1
ATOM 1036 C CA B SER A 1 131 ? -30.541 -29.301 14.299 0.50 10.95 139 SER A CA 1
ATOM 1037 C C . SER A 1 131 ? -29.731 -28.304 15.108 1.00 9.87 139 SER A C 1
ATOM 1038 O O . SER A 1 131 ? -29.042 -28.672 16.091 1.00 10.05 139 SER A O 1
ATOM 1043 N N . ARG A 1 132 ? -29.839 -27.036 14.724 1.00 8.64 140 ARG A N 1
ATOM 1044 C CA . ARG A 1 132 ? -29.142 -25.937 15.425 1.00 9.00 140 ARG A CA 1
ATOM 1045 C C . ARG A 1 132 ? -30.132 -25.014 16.107 1.00 8.41 140 ARG A C 1
ATOM 1046 O O . ARG A 1 132 ? -31.216 -24.717 15.538 1.00 7.63 140 ARG A O 1
ATOM 1054 N N . TRP A 1 133 ? -29.770 -24.574 17.330 1.00 7.84 141 TRP A N 1
ATOM 1055 C CA . TRP A 1 133 ? -30.484 -23.467 17.952 1.00 8.86 141 TRP A CA 1
ATOM 1056 C C . TRP A 1 133 ? -30.056 -22.206 17.207 1.00 7.75 141 TRP A C 1
ATOM 1057 O O . TRP A 1 133 ? -28.849 -21.972 17.018 1.00 9.56 141 TRP A O 1
ATOM 1068 N N . PRO A 1 134 ? -31.022 -21.352 16.821 1.00 7.15 142 PRO A N 1
ATOM 1069 C CA . PRO A 1 134 ? -30.621 -20.094 16.181 1.00 6.43 142 PRO A CA 1
ATOM 1070 C C . PRO A 1 134 ? -29.993 -19.111 17.176 1.00 6.44 142 PRO A C 1
ATOM 1071 O O . PRO A 1 134 ? -30.243 -19.229 18.383 1.00 7.02 142 PRO A O 1
ATOM 1075 N N . MET A 1 135 ? -29.224 -18.124 16.686 1.00 6.68 143 MET A N 1
ATOM 1076 C CA . MET A 1 135 ? -28.752 -17.044 17.575 1.00 7.07 143 MET A CA 1
ATOM 1077 C C . MET A 1 135 ? -29.920 -16.092 17.848 1.00 7.57 143 MET A C 1
ATOM 1078 O O . MET A 1 135 ? -30.832 -15.999 16.995 1.00 8.44 143 MET A O 1
ATOM 1083 N N . ILE A 1 136 ? -29.964 -15.491 19.036 1.00 6.31 144 ILE A N 1
ATOM 1084 C CA . ILE A 1 136 ? -30.981 -14.492 19.345 1.00 6.92 144 ILE A CA 1
ATOM 1085 C C . ILE A 1 136 ? -30.260 -13.154 19.464 1.00 6.65 144 ILE A C 1
ATOM 1086 O O . ILE A 1 136 ? -29.313 -13.012 20.272 1.00 7.52 144 ILE A O 1
ATOM 1091 N N . TYR A 1 137 ? -30.697 -12.206 18.637 1.00 6.70 145 TYR A N 1
ATOM 1092 C CA . TYR A 1 137 ? -30.168 -10.833 18.641 1.00 6.30 145 TYR A CA 1
ATOM 1093 C C . TYR A 1 137 ? -31.183 -9.910 19.315 1.00 6.39 145 TYR A C 1
ATOM 1094 O O . TYR A 1 137 ? -32.344 -9.823 18.883 1.00 5.65 145 TYR A O 1
ATOM 1103 N N . THR A 1 138 ? -30.733 -9.188 20.346 1.00 6.64 146 THR A N 1
ATOM 1104 C CA . THR A 1 138 ? -31.637 -8.279 21.040 1.00 6.79 146 THR A CA 1
ATOM 1105 C C . THR A 1 138 ? -30.821 -7.286 21.862 1.00 7.36 146 THR A C 1
ATOM 1106 O O . THR A 1 138 ? -29.586 -7.265 21.752 1.00 6.12 146 THR A O 1
ATOM 1110 N N . THR A 1 139 ? -31.513 -6.412 22.587 1.00 6.84 147 THR A N 1
ATOM 1111 C CA . THR A 1 139 ? -30.843 -5.608 23.599 1.00 7.54 147 THR A CA 1
ATOM 1112 C C . THR A 1 139 ? -31.309 -6.059 24.966 1.00 7.73 147 THR A C 1
ATOM 1113 O O . THR A 1 139 ? -32.397 -6.617 25.105 1.00 7.53 147 THR A O 1
ATOM 1117 N N . ALA A 1 140 ? -30.521 -5.755 26.002 1.00 7.94 148 ALA A N 1
ATOM 1118 C CA . ALA A 1 140 ? -30.958 -6.101 27.364 1.00 9.29 148 ALA A CA 1
ATOM 1119 C C . ALA A 1 140 ? -32.275 -5.367 27.708 1.00 8.85 148 ALA A C 1
ATOM 1120 O O . ALA A 1 140 ? -33.180 -5.956 28.300 1.00 8.76 148 ALA A O 1
ATOM 1122 N N . ASP A 1 141 ? -32.362 -4.100 27.300 1.00 9.40 149 ASP A N 1
ATOM 1123 C CA . ASP A 1 141 ? -33.525 -3.252 27.554 1.00 9.00 149 ASP A CA 1
ATOM 1124 C C . ASP A 1 141 ? -34.770 -3.877 26.926 1.00 8.29 149 ASP A C 1
ATOM 1125 O O . ASP A 1 141 ? -35.823 -3.992 27.570 1.00 8.36 149 ASP A O 1
ATOM 1130 N N . TRP A 1 142 ? -34.655 -4.277 25.648 1.00 7.49 150 TRP A N 1
ATOM 1131 C CA . TRP A 1 142 ? -35.815 -4.841 24.982 1.00 7.66 150 TRP A CA 1
ATOM 1132 C C . TRP A 1 142 ? -36.246 -6.171 25.628 1.00 7.02 150 TRP A C 1
ATOM 1133 O O . TRP A 1 142 ? -37.423 -6.387 25.911 1.00 7.06 150 TRP A O 1
ATOM 1144 N N . TRP A 1 143 ? -35.271 -7.051 25.893 1.00 6.76 151 TRP A N 1
ATOM 1145 C CA . TRP A 1 143 ? -35.546 -8.332 26.494 1.00 7.50 151 TRP A CA 1
ATOM 1146 C C . TRP A 1 143 ? -36.247 -8.164 27.848 1.00 7.38 151 TRP A C 1
ATOM 1147 O O . TRP A 1 143 ? -37.199 -8.899 28.158 1.00 7.76 151 TRP A O 1
ATOM 1158 N N . ASN A 1 144 ? -35.804 -7.165 28.607 1.00 7.40 152 ASN A N 1
ATOM 1159 C CA . ASN A 1 144 ? -36.440 -6.904 29.874 1.00 7.46 152 ASN A CA 1
ATOM 1160 C C . ASN A 1 144 ? -37.873 -6.425 29.664 1.00 7.81 152 ASN A C 1
ATOM 1161 O O . ASN A 1 144 ? -38.807 -6.999 30.278 1.00 9.14 152 ASN A O 1
ATOM 1166 N N . ARG A 1 145 ? -38.059 -5.443 28.778 1.00 8.32 153 ARG A N 1
ATOM 1167 C CA . ARG A 1 145 ? -39.400 -4.861 28.608 1.00 9.08 153 ARG A CA 1
ATOM 1168 C C . ARG A 1 145 ? -40.382 -5.847 27.997 1.00 9.67 153 ARG A C 1
ATOM 1169 O O . ARG A 1 145 ? -41.536 -5.942 28.454 1.00 11.48 153 ARG A O 1
ATOM 1177 N N . CYS A 1 146 ? -39.941 -6.570 26.970 1.00 9.10 154 CYS A N 1
ATOM 1178 C CA . CYS A 1 146 ? -40.927 -7.314 26.192 1.00 8.99 154 CYS A CA 1
ATOM 1179 C C . CYS A 1 146 ? -41.090 -8.784 26.569 1.00 7.97 154 CYS A C 1
ATOM 1180 O O . CYS A 1 146 ? -42.049 -9.411 26.131 1.00 8.38 154 CYS A O 1
ATOM 1183 N N . THR A 1 147 ? -40.149 -9.317 27.339 1.00 8.10 155 THR A N 1
ATOM 1184 C CA . THR A 1 147 ? -40.238 -10.705 27.798 1.00 8.31 155 THR A CA 1
ATOM 1185 C C . THR A 1 147 ? -40.286 -10.849 29.311 1.00 9.17 155 THR A C 1
ATOM 1186 O O . THR A 1 147 ? -40.397 -11.980 29.827 1.00 10.60 155 THR A O 1
ATOM 1190 N N . GLY A 1 148 ? -40.196 -9.731 30.030 1.00 9.77 156 GLY A N 1
ATOM 1191 C CA . GLY A 1 148 ? -40.005 -9.799 31.492 1.00 9.31 156 GLY A CA 1
ATOM 1192 C C . GLY A 1 148 ? -38.650 -10.375 31.873 1.00 11.10 156 GLY A C 1
ATOM 1193 O O . GLY A 1 148 ? -38.511 -11.052 32.911 1.00 11.67 156 GLY A O 1
ATOM 1194 N N . ASN A 1 149 ? -37.654 -10.120 31.028 1.00 10.15 157 ASN A N 1
ATOM 1195 C CA . ASN A 1 149 ? -36.292 -10.653 31.177 1.00 10.30 157 ASN A CA 1
ATOM 1196 C C . ASN A 1 149 ? -36.252 -12.166 31.264 1.00 10.42 157 ASN A C 1
ATOM 1197 O O . ASN A 1 149 ? -35.604 -12.745 32.134 1.00 9.75 157 ASN A O 1
ATOM 1202 N N . ALA A 1 150 ? -36.962 -12.804 30.346 1.00 10.49 158 ALA A N 1
ATOM 1203 C CA . ALA A 1 150 ? -37.244 -14.213 30.440 1.00 11.10 158 ALA A CA 1
ATOM 1204 C C . ALA A 1 150 ? -35.997 -15.097 30.403 1.00 11.05 158 ALA A C 1
ATOM 1205 O O . ALA A 1 150 ? -35.059 -14.898 29.610 1.00 10.54 158 ALA A O 1
ATOM 1207 N N . LYS A 1 151 ? -36.010 -16.105 31.267 1.00 11.80 159 LYS A N 1
ATOM 1208 C CA . LYS A 1 151 ? -35.017 -17.179 31.246 1.00 11.77 159 LYS A CA 1
ATOM 1209 C C . LYS A 1 151 ? -35.492 -18.260 30.282 1.00 12.68 159 LYS A C 1
ATOM 1210 O O . LYS A 1 151 ? -36.565 -18.119 29.669 1.00 13.36 159 LYS A O 1
ATOM 1216 N N . GLY A 1 152 ? -34.672 -19.301 30.106 1.00 12.09 160 GLY A N 1
ATOM 1217 C CA . GLY A 1 152 ? -35.049 -20.472 29.297 1.00 11.75 160 GLY A CA 1
ATOM 1218 C C . GLY A 1 152 ? -34.405 -20.555 27.930 1.00 11.67 160 GLY A C 1
ATOM 1219 O O . GLY A 1 152 ? -34.544 -21.580 27.232 1.00 12.68 160 GLY A O 1
ATOM 1220 N N . PHE A 1 153 ? -33.647 -19.526 27.531 1.00 10.52 161 PHE A N 1
ATOM 1221 C CA . PHE A 1 153 ? -33.044 -19.546 26.167 1.00 10.86 161 PHE A CA 1
ATOM 1222 C C . PHE A 1 153 ? -31.530 -19.550 26.227 1.00 12.02 161 PHE A C 1
ATOM 1223 O O . PHE A 1 153 ? -30.869 -19.802 25.210 1.00 11.85 161 PHE A O 1
ATOM 1231 N N . GLY A 1 154 ? -30.991 -19.257 27.408 1.00 11.26 162 GLY A N 1
ATOM 1232 C CA . GLY A 1 154 ? -29.583 -19.032 27.618 1.00 13.25 162 GLY A CA 1
ATOM 1233 C C . GLY A 1 154 ? -28.672 -20.212 27.403 1.00 13.84 162 GLY A C 1
ATOM 1234 O O . GLY A 1 154 ? -27.529 -20.058 26.944 1.00 16.26 162 GLY A O 1
ATOM 1235 N N . ASP A 1 155 ? -29.147 -21.400 27.720 1.00 15.11 163 ASP A N 1
ATOM 1236 C CA . ASP A 1 155 ? -28.267 -22.539 27.557 1.00 18.48 163 ASP A CA 1
ATOM 1237 C C . ASP A 1 155 ? -28.312 -23.154 26.153 1.00 17.77 163 ASP A C 1
ATOM 1238 O O . ASP A 1 155 ? -27.496 -24.017 25.845 1.00 18.89 163 ASP A O 1
ATOM 1243 N N . LYS A 1 156 ? -29.233 -22.677 25.313 1.00 14.71 164 LYS A N 1
ATOM 1244 C CA . LYS A 1 156 ? -29.433 -23.214 23.945 1.00 13.33 164 LYS A CA 1
ATOM 1245 C C . LYS A 1 156 ? -29.049 -22.190 22.830 1.00 12.80 164 LYS A C 1
ATOM 1246 O O . LYS A 1 156 ? -28.275 -22.504 21.907 1.00 12.11 164 LYS A O 1
ATOM 1248 N N . CYS A 1 157 ? -29.571 -20.971 22.924 1.00 11.37 165 CYS A N 1
ATOM 1249 C CA . CYS A 1 157 ? -29.477 -20.040 21.789 1.00 9.96 165 CYS A CA 1
ATOM 1250 C C . CYS A 1 157 ? -28.315 -19.070 22.022 1.00 9.32 165 CYS A C 1
ATOM 1251 O O . CYS A 1 157 ? -28.336 -18.329 22.989 1.00 12.16 165 CYS A O 1
ATOM 1254 N N . PRO A 1 158 ? -27.324 -19.025 21.115 1.00 8.49 166 PRO A N 1
ATOM 1255 C CA . PRO A 1 158 ? -26.273 -17.993 21.305 1.00 8.13 166 PRO A CA 1
ATOM 1256 C C . PRO A 1 158 ? -26.850 -16.577 21.359 1.00 7.71 166 PRO A C 1
ATOM 1257 O O . PRO A 1 158 ? -27.740 -16.253 20.566 1.00 8.30 166 PRO A O 1
ATOM 1261 N N . LEU A 1 159 ? -26.384 -15.758 22.305 1.00 7.52 167 LEU A N 1
ATOM 1262 C CA . LEU A 1 159 ? -26.915 -14.392 22.405 1.00 7.38 167 LEU A CA 1
ATOM 1263 C C . LEU A 1 159 ? -26.044 -13.429 21.595 1.00 6.98 167 LEU A C 1
ATOM 1264 O O . LEU A 1 159 ? -24.816 -13.449 21.732 1.00 6.62 167 LEU A O 1
ATOM 1269 N N . VAL A 1 160 ? -26.685 -12.585 20.785 1.00 6.59 168 VAL A N 1
ATOM 1270 C CA . VAL A 1 160 ? -26.016 -11.561 20.025 1.00 6.88 168 VAL A CA 1
ATOM 1271 C C . VAL A 1 160 ? -26.556 -10.297 20.668 1.00 7.29 168 VAL A C 1
ATOM 1272 O O . VAL A 1 160 ? -27.748 -9.957 20.513 1.00 7.47 168 VAL A O 1
ATOM 1276 N N . LEU A 1 161 ? -25.687 -9.599 21.390 1.00 7.22 169 LEU A N 1
ATOM 1277 C CA . LEU A 1 161 ? -26.156 -8.506 22.250 1.00 7.70 169 LEU A CA 1
ATOM 1278 C C . LEU A 1 161 ? -25.745 -7.143 21.761 1.00 7.65 169 LEU A C 1
ATOM 1279 O O . LEU A 1 161 ? -24.560 -6.858 21.630 1.00 7.14 169 LEU A O 1
ATOM 1284 N N . ALA A 1 162 ? -26.727 -6.278 21.486 1.00 7.89 170 ALA A N 1
ATOM 1285 C CA . ALA A 1 162 ? -26.401 -4.949 20.962 1.00 7.78 170 ALA A CA 1
ATOM 1286 C C . ALA A 1 162 ? -26.284 -3.977 22.123 1.00 8.96 170 ALA A C 1
ATOM 1287 O O . ALA A 1 162 ? -27.221 -3.875 22.926 1.00 7.98 170 ALA A O 1
ATOM 1289 N N . ALA A 1 163 ? -25.147 -3.293 22.212 1.00 8.60 171 ALA A N 1
ATOM 1290 C CA . ALA A 1 163 ? -24.894 -2.290 23.263 1.00 10.17 171 ALA A CA 1
ATOM 1291 C C . ALA A 1 163 ? -23.732 -1.461 22.750 1.00 11.53 171 ALA A C 1
ATOM 1292 O O . ALA A 1 163 ? -22.578 -1.934 22.726 1.00 12.61 171 ALA A O 1
ATOM 1294 N N . TYR A 1 164 ? -24.033 -0.235 22.312 1.00 10.81 172 TYR A N 1
ATOM 1295 C CA . TYR A 1 164 ? -23.060 0.564 21.584 1.00 12.14 172 TYR A CA 1
ATOM 1296 C C . TYR A 1 164 ? -22.155 1.337 22.548 1.00 14.88 172 TYR A C 1
ATOM 1297 O O . TYR A 1 164 ? -22.589 2.277 23.246 1.00 16.20 172 TYR A O 1
ATOM 1306 N N . SER A 1 165 ? -20.911 0.891 22.606 1.00 14.19 173 SER A N 1
ATOM 1307 C CA . SER A 1 165 ? -19.972 1.384 23.601 1.00 15.23 173 SER A CA 1
ATOM 1308 C C . SER A 1 165 ? -18.560 0.935 23.328 1.00 15.78 173 SER A C 1
ATOM 1309 O O . SER A 1 165 ? -18.327 -0.032 22.593 1.00 14.58 173 SER A O 1
ATOM 1312 N N A SER A 1 166 ? -17.601 1.646 23.921 0.50 16.65 174 SER A N 1
ATOM 1313 N N B SER A 1 166 ? -17.606 1.643 23.934 0.50 15.95 174 SER A N 1
ATOM 1314 C CA A SER A 1 166 ? -16.214 1.206 23.866 0.50 16.66 174 SER A CA 1
ATOM 1315 C CA B SER A 1 166 ? -16.209 1.236 23.861 0.50 15.66 174 SER A CA 1
ATOM 1316 C C A SER A 1 166 ? -16.016 -0.034 24.742 0.50 17.07 174 SER A C 1
ATOM 1317 C C B SER A 1 166 ? -15.878 0.130 24.887 0.50 16.51 174 SER A C 1
ATOM 1318 O O A SER A 1 166 ? -15.167 -0.872 24.446 0.50 18.35 174 SER A O 1
ATOM 1319 O O B SER A 1 166 ? -14.790 -0.443 24.844 0.50 17.49 174 SER A O 1
ATOM 1324 N N . SER A 1 167 ? -16.809 -0.142 25.813 1.00 16.71 175 SER A N 1
ATOM 1325 C CA . SER A 1 167 ? -16.714 -1.257 26.766 1.00 18.66 175 SER A CA 1
ATOM 1326 C C . SER A 1 167 ? -17.743 -2.333 26.448 1.00 17.85 175 SER A C 1
ATOM 1327 O O . SER A 1 167 ? -18.860 -1.982 26.029 1.00 15.37 175 SER A O 1
ATOM 1330 N N . PRO A 1 168 ? -17.420 -3.624 26.701 1.00 16.31 176 PRO A N 1
ATOM 1331 C CA . PRO A 1 168 ? -18.416 -4.693 26.512 1.00 15.41 176 PRO A CA 1
ATOM 1332 C C . PRO A 1 168 ? -19.627 -4.567 27.429 1.00 14.21 176 PRO A C 1
ATOM 1333 O O . PRO A 1 168 ? -19.560 -3.931 28.486 1.00 12.23 176 PRO A O 1
ATOM 1337 N N . PRO A 1 169 ? -20.710 -5.230 27.059 1.00 13.67 177 PRO A N 1
ATOM 1338 C CA . PRO A 1 169 ? -21.977 -5.056 27.763 1.00 15.63 177 PRO A CA 1
ATOM 1339 C C . PRO A 1 169 ? -21.885 -5.462 29.219 1.00 15.86 177 PRO A C 1
ATOM 1340 O O . PRO A 1 169 ? -21.314 -6.491 29.514 1.00 15.35 177 PRO A O 1
ATOM 1344 N N . LYS A 1 170 ? -22.473 -4.669 30.106 1.00 19.21 178 LYS A N 1
ATOM 1345 C CA . LYS A 1 170 ? -22.391 -4.936 31.530 1.00 21.13 178 LYS A CA 1
ATOM 1346 C C . LYS A 1 170 ? -23.660 -5.629 32.023 1.00 20.72 178 LYS A C 1
ATOM 1347 O O . LYS A 1 170 ? -23.645 -6.325 33.047 1.00 25.79 178 LYS A O 1
ATOM 1349 N N . THR A 1 171 ? -24.738 -5.496 31.260 1.00 15.66 179 THR A N 1
ATOM 1350 C CA . THR A 1 171 ? -26.016 -6.091 31.652 1.00 15.31 179 THR A CA 1
ATOM 1351 C C . THR A 1 171 ? -26.300 -7.212 30.671 1.00 13.03 179 THR A C 1
ATOM 1352 O O . THR A 1 171 ? -26.460 -6.937 29.478 1.00 12.53 179 THR A O 1
ATOM 1356 N N . ILE A 1 172 ? -26.328 -8.437 31.182 1.00 12.93 180 ILE A N 1
ATOM 1357 C CA . ILE A 1 172 ? -26.597 -9.633 30.350 1.00 11.28 180 ILE A CA 1
ATOM 1358 C C . ILE A 1 172 ? -28.010 -10.112 30.640 1.00 10.89 180 ILE A C 1
ATOM 1359 O O . ILE A 1 172 ? -28.333 -10.479 31.774 1.00 11.44 180 ILE A O 1
ATOM 1364 N N . PRO A 1 173 ? -28.845 -10.186 29.593 1.00 11.03 181 PRO A N 1
ATOM 1365 C CA . PRO A 1 173 ? -30.264 -10.487 29.806 1.00 9.67 181 PRO A CA 1
ATOM 1366 C C . PRO A 1 173 ? -30.520 -11.943 30.164 1.00 9.27 181 PRO A C 1
ATOM 1367 O O . PRO A 1 173 ? -29.663 -12.835 29.965 1.00 8.92 181 PRO A O 1
ATOM 1371 N N . GLY A 1 174 ? -31.736 -12.196 30.648 1.00 9.78 182 GLY A N 1
ATOM 1372 C CA . GLY A 1 174 ? -32.206 -13.598 30.762 1.00 9.70 182 GLY A CA 1
ATOM 1373 C C . GLY A 1 174 ? -31.308 -14.460 31.636 1.00 10.98 182 GLY A C 1
ATOM 1374 O O . GLY A 1 174 ? -30.757 -13.981 32.634 1.00 11.99 182 GLY A O 1
ATOM 1375 N N . ASP A 1 175 ? -31.154 -15.728 31.263 1.00 12.19 183 ASP A N 1
ATOM 1376 C CA . ASP A 1 175 ? -30.228 -16.633 31.951 1.00 13.47 183 ASP A CA 1
ATOM 1377 C C . ASP A 1 175 ? -28.982 -16.878 31.132 1.00 14.86 183 ASP A C 1
ATOM 1378 O O . ASP A 1 175 ? -28.229 -17.849 31.383 1.00 13.75 183 ASP A O 1
ATOM 1383 N N . TRP A 1 176 ? -28.716 -16.002 30.162 1.00 12.91 184 TRP A N 1
ATOM 1384 C CA . TRP A 1 176 ? -27.416 -16.142 29.490 1.00 11.41 184 TRP A CA 1
ATOM 1385 C C . TRP A 1 176 ? -26.207 -15.936 30.427 1.00 12.11 184 TRP A C 1
ATOM 1386 O O . TRP A 1 176 ? -26.175 -15.021 31.240 1.00 12.73 184 TRP A O 1
ATOM 1397 N N . LYS A 1 177 ? -25.191 -16.784 30.257 1.00 12.17 185 LYS A N 1
ATOM 1398 C CA . LYS A 1 177 ? -23.949 -16.629 30.998 1.00 12.54 185 LYS A CA 1
ATOM 1399 C C . LYS A 1 177 ? -23.232 -15.375 30.516 1.00 13.68 185 LYS A C 1
ATOM 1400 O O . LYS A 1 177 ? -22.735 -14.583 31.309 1.00 12.52 185 LYS A O 1
ATOM 1402 N N . THR A 1 178 ? -23.168 -15.211 29.200 1.00 11.81 186 THR A N 1
ATOM 1403 C CA . THR A 1 178 ? -22.486 -14.081 28.569 1.00 11.04 186 THR A CA 1
ATOM 1404 C C . THR A 1 178 ? -22.977 -14.001 27.125 1.00 10.57 186 THR A C 1
ATOM 1405 O O . THR A 1 178 ? -23.801 -14.809 26.726 1.00 12.15 186 THR A O 1
ATOM 1409 N N . TRP A 1 179 ? -22.528 -13.015 26.373 1.00 9.94 187 TRP A N 1
ATOM 1410 C CA . TRP A 1 179 ? -22.863 -12.920 24.953 1.00 8.81 187 TRP A CA 1
ATOM 1411 C C . TRP A 1 179 ? -21.932 -13.798 24.153 1.00 8.53 187 TRP A C 1
ATOM 1412 O O . TRP A 1 179 ? -20.756 -13.999 24.526 1.00 8.66 187 TRP A O 1
ATOM 1423 N N . THR A 1 180 ? -22.441 -14.328 23.044 1.00 7.97 188 THR A N 1
ATOM 1424 C CA . THR A 1 180 ? -21.615 -15.000 22.033 1.00 7.87 188 THR A CA 1
ATOM 1425 C C . THR A 1 180 ? -21.079 -13.978 21.025 1.00 7.18 188 THR A C 1
ATOM 1426 O O . THR A 1 180 ? -19.925 -14.041 20.664 1.00 8.26 188 THR A O 1
ATOM 1430 N N A ILE A 1 181 ? -21.929 -13.030 20.609 0.50 7.82 189 ILE A N 1
ATOM 1431 N N B ILE A 1 181 ? -21.920 -13.034 20.603 0.50 7.13 189 ILE A N 1
ATOM 1432 C CA A ILE A 1 181 ? -21.542 -11.924 19.723 0.50 7.69 189 ILE A CA 1
ATOM 1433 C CA B ILE A 1 181 ? -21.489 -11.934 19.746 0.50 6.55 189 ILE A CA 1
ATOM 1434 C C A ILE A 1 181 ? -22.043 -10.614 20.328 0.50 7.32 189 ILE A C 1
ATOM 1435 C C B ILE A 1 181 ? -22.008 -10.637 20.374 0.50 6.67 189 ILE A C 1
ATOM 1436 O O A ILE A 1 181 ? -23.176 -10.546 20.797 0.50 8.20 189 ILE A O 1
ATOM 1437 O O B ILE A 1 181 ? -23.091 -10.616 20.955 0.50 7.53 189 ILE A O 1
ATOM 1446 N N . TRP A 1 182 ? -21.211 -9.575 20.284 1.00 6.70 190 TRP A N 1
ATOM 1447 C CA . TRP A 1 182 ? -21.573 -8.258 20.814 1.00 7.04 190 TRP A CA 1
ATOM 1448 C C . TRP A 1 182 ? -21.639 -7.330 19.623 1.00 7.05 190 TRP A C 1
ATOM 1449 O O . TRP A 1 182 ? -20.655 -7.209 18.888 1.00 6.48 190 TRP A O 1
ATOM 1460 N N . GLN A 1 183 ? -22.804 -6.722 19.394 1.00 6.73 191 GLN A N 1
ATOM 1461 C CA . GLN A 1 183 ? -22.885 -5.709 18.350 1.00 7.97 191 GLN A CA 1
ATOM 1462 C C . GLN A 1 183 ? -22.529 -4.386 18.969 1.00 8.41 191 GLN A C 1
ATOM 1463 O O . GLN A 1 183 ? -23.274 -3.831 19.807 1.00 7.75 191 GLN A O 1
ATOM 1469 N N . ASN A 1 184 ? -21.318 -3.933 18.642 1.00 9.17 192 ASN A N 1
ATOM 1470 C CA . ASN A 1 184 ? -20.710 -2.868 19.406 1.00 9.83 192 ASN A CA 1
ATOM 1471 C C . ASN A 1 184 ? -20.905 -1.468 18.814 1.00 9.80 192 ASN A C 1
ATOM 1472 O O . ASN A 1 184 ? -20.632 -0.474 19.501 1.00 10.49 192 ASN A O 1
ATOM 1477 N N A SER A 1 185 ? -21.350 -1.387 17.559 0.50 8.58 193 SER A N 1
ATOM 1478 N N B SER A 1 185 ? -21.370 -1.394 17.570 0.50 9.20 193 SER A N 1
ATOM 1479 C CA A SER A 1 185 ? -21.597 -0.103 16.889 0.50 9.05 193 SER A CA 1
ATOM 1480 C CA B SER A 1 185 ? -21.675 -0.114 16.944 0.50 10.05 193 SER A CA 1
ATOM 1481 C C A SER A 1 185 ? -22.512 -0.318 15.704 0.50 9.04 193 SER A C 1
ATOM 1482 C C B SER A 1 185 ? -22.618 -0.353 15.789 0.50 9.59 193 SER A C 1
ATOM 1483 O O A SER A 1 185 ? -22.490 -1.398 15.096 0.50 8.94 193 SER A O 1
ATOM 1484 O O B SER A 1 185 ? -22.716 -1.477 15.286 0.50 9.36 193 SER A O 1
ATOM 1489 N N . ASP A 1 186 ? -23.290 0.710 15.368 1.00 9.43 194 ASP A N 1
ATOM 1490 C CA . ASP A 1 186 ? -24.083 0.708 14.133 1.00 11.20 194 ASP A CA 1
ATOM 1491 C C . ASP A 1 186 ? -23.387 1.458 12.976 1.00 12.09 194 ASP A C 1
ATOM 1492 O O . ASP A 1 186 ? -24.027 1.840 11.973 1.00 10.65 194 ASP A O 1
ATOM 1497 N N . LYS A 1 187 ? -22.074 1.633 13.092 1.00 12.24 195 LYS A N 1
ATOM 1498 C CA . LYS A 1 187 ? -21.290 2.389 12.104 1.00 12.93 195 LYS A CA 1
ATOM 1499 C C . LYS A 1 187 ? -20.001 1.705 11.672 1.00 15.71 195 LYS A C 1
ATOM 1500 O O . LYS A 1 187 ? -18.902 2.262 11.826 1.00 22.19 195 LYS A O 1
ATOM 1502 N N . TYR A 1 188 ? -20.118 0.552 11.053 1.00 14.32 196 TYR A N 1
ATOM 1503 C CA . TYR A 1 188 ? -18.921 -0.180 10.655 1.00 12.83 196 TYR A CA 1
ATOM 1504 C C . TYR A 1 188 ? -18.402 0.327 9.316 1.00 12.51 196 TYR A C 1
ATOM 1505 O O . TYR A 1 188 ? -19.171 0.537 8.384 1.00 10.69 196 TYR A O 1
ATOM 1514 N N . LYS A 1 189 ? -17.086 0.547 9.238 1.00 13.66 197 LYS A N 1
ATOM 1515 C CA . LYS A 1 189 ? -16.449 1.058 8.039 1.00 14.04 197 LYS A CA 1
ATOM 1516 C C . LYS A 1 189 ? -16.880 0.340 6.759 1.00 13.81 197 LYS A C 1
ATOM 1517 O O . LYS A 1 189 ? -17.113 0.981 5.727 1.00 14.13 197 LYS A O 1
ATOM 1523 N N . HIS A 1 190 ? -16.984 -0.987 6.809 1.00 12.32 198 HIS A N 1
ATOM 1524 C CA . HIS A 1 190 ? -17.246 -1.746 5.587 1.00 13.89 198 HIS A CA 1
ATOM 1525 C C . HIS A 1 190 ? -18.720 -1.961 5.313 1.00 13.23 198 HIS A C 1
ATOM 1526 O O . HIS A 1 190 ? -19.085 -2.619 4.350 1.00 14.34 198 HIS A O 1
ATOM 1533 N N . GLY A 1 191 ? -19.543 -1.327 6.126 1.00 12.88 199 GLY A N 1
ATOM 1534 C CA . GLY A 1 191 ? -20.994 -1.350 5.918 1.00 11.28 199 GLY A CA 1
ATOM 1535 C C . GLY A 1 191 ? -21.726 -1.939 7.117 1.00 10.79 199 GLY A C 1
ATOM 1536 O O . GLY A 1 191 ? -21.216 -2.822 7.805 1.00 9.85 199 GLY A O 1
ATOM 1537 N N . GLY A 1 192 ? -22.936 -1.451 7.355 1.00 9.47 200 GLY A N 1
ATOM 1538 C CA . GLY A 1 192 ? -23.793 -2.013 8.400 1.00 8.38 200 GLY A CA 1
ATOM 1539 C C . GLY A 1 192 ? -23.286 -1.809 9.837 1.00 8.27 200 GLY A C 1
ATOM 1540 O O . GLY A 1 192 ? -22.729 -0.749 10.188 1.00 8.62 200 GLY A O 1
ATOM 1541 N N A ASP A 1 193 ? -23.466 -2.834 10.665 0.50 7.51 201 ASP A N 1
ATOM 1542 N N B ASP A 1 193 ? -23.455 -2.837 10.662 0.50 8.26 201 ASP A N 1
ATOM 1543 C CA A ASP A 1 193 ? -23.146 -2.773 12.088 0.50 7.63 201 ASP A CA 1
ATOM 1544 C CA B ASP A 1 193 ? -23.143 -2.765 12.084 0.50 8.85 201 ASP A CA 1
ATOM 1545 C C A ASP A 1 193 ? -21.867 -3.565 12.372 0.50 7.78 201 ASP A C 1
ATOM 1546 C C B ASP A 1 193 ? -21.892 -3.591 12.403 0.50 8.56 201 ASP A C 1
ATOM 1547 O O A ASP A 1 193 ? -21.598 -4.564 11.704 0.50 8.25 201 ASP A O 1
ATOM 1548 O O B ASP A 1 193 ? -21.658 -4.624 11.775 0.50 9.04 201 ASP A O 1
ATOM 1557 N N . SER A 1 194 ? -21.093 -3.132 13.363 1.00 7.90 202 SER A N 1
ATOM 1558 C CA . SER A 1 194 ? -19.900 -3.871 13.809 1.00 8.01 202 SER A CA 1
ATOM 1559 C C . SER A 1 194 ? -20.286 -4.951 14.817 1.00 8.06 202 SER A C 1
ATOM 1560 O O . SER A 1 194 ? -21.073 -4.694 15.717 1.00 7.62 202 SER A O 1
ATOM 1563 N N . ASP A 1 195 ? -19.663 -6.131 14.706 1.00 8.91 203 ASP A N 1
ATOM 1564 C CA . ASP A 1 195 ? -19.906 -7.235 15.639 1.00 8.94 203 ASP A CA 1
ATOM 1565 C C . ASP A 1 195 ? -18.612 -7.859 16.106 1.00 8.92 203 ASP A C 1
ATOM 1566 O O . ASP A 1 195 ? -17.644 -7.860 15.377 1.00 8.90 203 ASP A O 1
ATOM 1571 N N . LYS A 1 196 ? -18.610 -8.361 17.335 1.00 9.39 204 LYS A N 1
ATOM 1572 C CA . LYS A 1 196 ? -17.425 -9.026 17.906 1.00 10.25 204 LYS A CA 1
ATOM 1573 C C . LYS A 1 196 ? -17.795 -10.381 18.454 1.00 8.72 204 LYS A C 1
ATOM 1574 O O . LYS A 1 196 ? -18.626 -10.479 19.343 1.00 7.69 204 LYS A O 1
ATOM 1580 N N . PHE A 1 197 ? -17.160 -11.437 17.964 1.00 7.70 205 PHE A N 1
ATOM 1581 C CA . PHE A 1 197 ? -17.427 -12.759 18.490 1.00 7.97 205 PHE A CA 1
ATOM 1582 C C . PHE A 1 197 ? -16.589 -12.955 19.750 1.00 8.36 205 PHE A C 1
ATOM 1583 O O . PHE A 1 197 ? -15.431 -12.565 19.754 1.00 7.64 205 PHE A O 1
ATOM 1591 N N . ASN A 1 198 ? -17.154 -13.601 20.768 1.00 8.58 206 ASN A N 1
ATOM 1592 C CA . ASN A 1 198 ? -16.476 -13.752 22.088 1.00 9.03 206 ASN A CA 1
ATOM 1593 C C . ASN A 1 198 ? -15.581 -14.987 22.067 1.00 8.36 206 ASN A C 1
ATOM 1594 O O . ASN A 1 198 ? -16.010 -16.091 22.441 1.00 10.04 206 ASN A O 1
ATOM 1599 N N . GLY A 1 199 ? -14.339 -14.786 21.662 1.00 8.49 207 GLY A N 1
ATOM 1600 C CA . GLY A 1 199 ? -13.344 -15.862 21.682 1.00 8.87 207 GLY A CA 1
ATOM 1601 C C . GLY A 1 199 ? -12.503 -15.884 20.432 1.00 8.60 207 GLY A C 1
ATOM 1602 O O . GLY A 1 199 ? -12.623 -15.023 19.568 1.00 8.39 207 GLY A O 1
ATOM 1603 N N . PRO A 1 200 ? -11.663 -16.915 20.300 1.00 9.50 208 PRO A N 1
ATOM 1604 C CA . PRO A 1 200 ? -10.796 -17.028 19.144 1.00 8.28 208 PRO A CA 1
ATOM 1605 C C . PRO A 1 200 ? -11.492 -17.673 17.926 1.00 9.05 208 PRO A C 1
ATOM 1606 O O . PRO A 1 200 ? -12.568 -18.269 18.054 1.00 7.92 208 PRO A O 1
ATOM 1610 N N . MET A 1 201 ? -10.808 -17.665 16.782 1.00 9.40 209 MET A N 1
ATOM 1611 C CA . MET A 1 201 ? -11.364 -18.230 15.571 1.00 10.21 209 MET A CA 1
ATOM 1612 C C . MET A 1 201 ? -11.766 -19.690 15.776 1.00 9.16 209 MET A C 1
ATOM 1613 O O . MET A 1 201 ? -12.749 -20.119 15.253 1.00 8.78 209 MET A O 1
ATOM 1618 N N . THR A 1 202 ? -10.944 -20.446 16.508 1.00 8.32 210 THR A N 1
ATOM 1619 C CA . THR A 1 202 ? -11.292 -21.860 16.676 1.00 8.79 210 THR A CA 1
ATOM 1620 C C . THR A 1 202 ? -12.704 -22.009 17.271 1.00 9.17 210 THR A C 1
ATOM 1621 O O . THR A 1 202 ? -13.446 -22.915 16.839 1.00 10.32 210 THR A O 1
ATOM 1625 N N . GLN A 1 203 ? -13.062 -21.154 18.232 1.00 8.40 211 GLN A N 1
ATOM 1626 C CA . GLN A 1 203 ? -14.400 -21.211 18.823 1.00 9.30 211 GLN A CA 1
ATOM 1627 C C . GLN A 1 203 ? -15.463 -20.673 17.891 1.00 8.87 211 GLN A C 1
ATOM 1628 O O . GLN A 1 203 ? -16.616 -21.135 17.929 1.00 7.77 211 GLN A O 1
ATOM 1634 N N . LEU A 1 204 ? -15.109 -19.678 17.084 1.00 8.12 212 LEU A N 1
ATOM 1635 C CA . LEU A 1 204 ? -16.041 -19.239 16.041 1.00 7.88 212 LEU A CA 1
ATOM 1636 C C . LEU A 1 204 ? -16.357 -20.383 15.058 1.00 8.42 212 LEU A C 1
ATOM 1637 O O . LEU A 1 204 ? -17.552 -20.625 14.721 1.00 6.83 212 LEU A O 1
ATOM 1642 N N . ARG A 1 205 ? -15.325 -21.087 14.577 1.00 8.67 213 ARG A N 1
ATOM 1643 C CA . ARG A 1 205 ? -15.603 -22.253 13.698 1.00 9.44 213 ARG A CA 1
ATOM 1644 C C . ARG A 1 205 ? -16.505 -23.323 14.376 1.00 8.77 213 ARG A C 1
ATOM 1645 O O . ARG A 1 205 ? -17.248 -24.020 13.682 1.00 7.43 213 ARG A O 1
ATOM 1653 N N A LYS A 1 206 ? -16.418 -23.457 15.703 0.50 9.21 214 LYS A N 1
ATOM 1654 N N B LYS A 1 206 ? -16.420 -23.443 15.705 0.50 8.71 214 LYS A N 1
ATOM 1655 C CA A LYS A 1 206 ? -17.298 -24.376 16.436 0.50 9.81 214 LYS A CA 1
ATOM 1656 C CA B LYS A 1 206 ? -17.278 -24.361 16.469 0.50 9.06 214 LYS A CA 1
ATOM 1657 C C A LYS A 1 206 ? -18.727 -23.843 16.477 0.50 9.57 214 LYS A C 1
ATOM 1658 C C B LYS A 1 206 ? -18.713 -23.845 16.533 0.50 9.10 214 LYS A C 1
ATOM 1659 O O A LYS A 1 206 ? -19.687 -24.616 16.416 0.50 9.52 214 LYS A O 1
ATOM 1660 O O B LYS A 1 206 ? -19.663 -24.633 16.527 0.50 9.15 214 LYS A O 1
ATOM 1671 N N . LEU A 1 207 ? -18.882 -22.525 16.593 1.00 8.82 215 LEU A N 1
ATOM 1672 C CA . LEU A 1 207 ? -20.243 -21.949 16.481 1.00 8.31 215 LEU A CA 1
ATOM 1673 C C . LEU A 1 207 ? -20.803 -22.319 15.098 1.00 7.86 215 LEU A C 1
ATOM 1674 O O . LEU A 1 207 ? -21.969 -22.674 14.997 1.00 7.06 215 LEU A O 1
ATOM 1679 N N . ALA A 1 208 ? -19.983 -22.212 14.053 1.00 8.21 216 ALA A N 1
ATOM 1680 C CA . ALA A 1 208 ? -20.440 -22.566 12.677 1.00 8.79 216 ALA A CA 1
ATOM 1681 C C . ALA A 1 208 ? -20.788 -24.054 12.579 1.00 9.64 216 ALA A C 1
ATOM 1682 O O . ALA A 1 208 ? -21.869 -24.401 12.095 1.00 10.11 216 ALA A O 1
ATOM 1684 N N . SER A 1 209 ? -19.895 -24.930 13.058 1.00 9.87 217 SER A N 1
ATOM 1685 C CA . SER A 1 209 ? -20.110 -26.387 12.872 1.00 12.13 217 SER A CA 1
ATOM 1686 C C . SER A 1 209 ? -21.148 -26.988 13.791 1.00 12.42 217 SER A C 1
ATOM 1687 O O . SER A 1 209 ? -21.785 -28.005 13.427 1.00 13.82 217 SER A O 1
ATOM 1690 N N . GLY A 1 210 ? -21.295 -26.402 14.981 1.00 13.94 218 GLY A N 1
ATOM 1691 C CA . GLY A 1 210 ? -22.063 -27.024 16.083 1.00 17.70 218 GLY A CA 1
ATOM 1692 C C . GLY A 1 210 ? -21.304 -28.199 16.682 1.00 21.34 218 GLY A C 1
ATOM 1693 O O . GLY A 1 210 ? -20.193 -28.482 16.230 1.00 22.37 218 GLY A O 1
ATOM 1694 N N . ALA B 1 1 ? -5.616 -32.844 -17.279 1.00 33.64 9 ALA B N 1
ATOM 1695 C CA . ALA B 1 1 ? -6.136 -31.481 -17.480 1.00 27.49 9 ALA B CA 1
ATOM 1696 C C . ALA B 1 1 ? -6.764 -31.319 -18.871 1.00 28.55 9 ALA B C 1
ATOM 1697 O O . ALA B 1 1 ? -7.057 -30.208 -19.290 1.00 36.87 9 ALA B O 1
ATOM 1699 N N . THR B 1 2 ? -6.949 -32.405 -19.609 1.00 22.42 10 THR B N 1
ATOM 1700 C CA . THR B 1 2 ? -7.859 -32.330 -20.759 1.00 20.38 10 THR B CA 1
ATOM 1701 C C . THR B 1 2 ? -9.245 -32.941 -20.469 1.00 17.33 10 THR B C 1
ATOM 1702 O O . THR B 1 2 ? -10.231 -32.623 -21.136 1.00 15.04 10 THR B O 1
ATOM 1706 N N . THR B 1 3 ? -9.322 -33.805 -19.463 1.00 15.26 11 THR B N 1
ATOM 1707 C CA . THR B 1 3 ? -10.629 -34.102 -18.859 1.00 13.59 11 THR B CA 1
ATOM 1708 C C . THR B 1 3 ? -10.484 -33.957 -17.364 1.00 12.66 11 THR B C 1
ATOM 1709 O O . THR B 1 3 ? -9.335 -33.914 -16.838 1.00 13.93 11 THR B O 1
ATOM 1713 N N . VAL B 1 4 ? -11.624 -33.810 -16.691 1.00 10.74 12 VAL B N 1
ATOM 1714 C CA . VAL B 1 4 ? -11.642 -33.783 -15.228 1.00 9.79 12 VAL B CA 1
ATOM 1715 C C . VAL B 1 4 ? -12.656 -34.828 -14.759 1.00 9.17 12 VAL B C 1
ATOM 1716 O O . VAL B 1 4 ? -13.779 -34.920 -15.296 1.00 8.69 12 VAL B O 1
ATOM 1720 N N . GLN B 1 5 ? -12.254 -35.611 -13.768 1.00 8.74 13 GLN B N 1
ATOM 1721 C CA . GLN B 1 5 ? -13.143 -36.647 -13.227 1.00 8.36 13 GLN B CA 1
ATOM 1722 C C . GLN B 1 5 ? -14.171 -36.053 -12.275 1.00 7.32 13 GLN B C 1
ATOM 1723 O O . GLN B 1 5 ? -13.855 -35.187 -11.440 1.00 7.53 13 GLN B O 1
ATOM 1729 N N . GLY B 1 6 ? -15.391 -36.564 -12.385 1.00 6.72 14 GLY B N 1
ATOM 1730 C CA . GLY B 1 6 ? -16.438 -36.312 -11.393 1.00 6.75 14 GLY B CA 1
ATOM 1731 C C . GLY B 1 6 ? -17.365 -37.513 -11.266 1.00 6.40 14 GLY B C 1
ATOM 1732 O O . GLY B 1 6 ? -17.049 -38.617 -11.746 1.00 6.83 14 GLY B O 1
ATOM 1733 N N . PHE B 1 7 ? -18.517 -37.300 -10.628 1.00 6.02 15 PHE B N 1
ATOM 1734 C CA . PHE B 1 7 ? -19.468 -38.405 -10.509 1.00 6.17 15 PHE B CA 1
ATOM 1735 C C . PHE B 1 7 ? -20.836 -37.868 -10.213 1.00 5.89 15 PHE B C 1
ATOM 1736 O O . PHE B 1 7 ? -21.002 -36.658 -10.016 1.00 5.74 15 PHE B O 1
ATOM 1744 N N . ASP B 1 8 ? -21.813 -38.761 -10.179 1.00 5.76 16 ASP B N 1
ATOM 1745 C CA . ASP B 1 8 ? -23.165 -38.310 -9.766 1.00 6.10 16 ASP B CA 1
ATOM 1746 C C . ASP B 1 8 ? -23.833 -39.338 -8.898 1.00 5.77 16 ASP B C 1
ATOM 1747 O O . ASP B 1 8 ? -23.581 -40.523 -9.046 1.00 6.78 16 ASP B O 1
ATOM 1752 N N . ILE B 1 9 ? -24.674 -38.866 -7.989 1.00 5.83 17 ILE B N 1
ATOM 1753 C CA . ILE B 1 9 ? -25.243 -39.741 -6.934 1.00 6.15 17 ILE B CA 1
ATOM 1754 C C . ILE B 1 9 ? -26.649 -39.319 -6.637 1.00 6.94 17 ILE B C 1
ATOM 1755 O O . ILE B 1 9 ? -27.091 -38.254 -7.113 1.00 6.35 17 ILE B O 1
ATOM 1760 N N . SER B 1 10 ? -27.342 -40.170 -5.863 1.00 7.82 18 SER B N 1
ATOM 1761 C CA . SER B 1 10 ? -28.738 -39.930 -5.467 1.00 8.05 18 SER B CA 1
ATOM 1762 C C . SER B 1 10 ? -28.977 -40.695 -4.168 1.00 8.62 18 SER B C 1
ATOM 1763 O O . SER B 1 10 ? -28.030 -41.243 -3.588 1.00 7.02 18 SER B O 1
ATOM 1766 N N . ASN B 1 11 ? -30.251 -40.770 -3.742 1.00 9.21 19 ASN B N 1
ATOM 1767 C CA . ASN B 1 11 ? -30.630 -41.631 -2.603 1.00 11.72 19 ASN B CA 1
ATOM 1768 C C . ASN B 1 11 ? -30.264 -43.112 -2.752 1.00 11.21 19 ASN B C 1
ATOM 1769 O O . ASN B 1 11 ? -30.247 -43.852 -1.759 1.00 11.40 19 ASN B O 1
ATOM 1774 N N . HIS B 1 12 ? -29.923 -43.533 -3.957 1.00 11.37 20 HIS B N 1
ATOM 1775 C CA . HIS B 1 12 ? -29.427 -44.899 -4.163 1.00 11.99 20 HIS B CA 1
ATOM 1776 C C . HIS B 1 12 ? -28.074 -45.136 -3.493 1.00 12.61 20 HIS B C 1
ATOM 1777 O O . HIS B 1 12 ? -27.683 -46.282 -3.293 1.00 11.69 20 HIS B O 1
ATOM 1784 N N . GLN B 1 13 ? -27.380 -44.050 -3.169 1.00 9.58 21 GLN B N 1
ATOM 1785 C CA . GLN B 1 13 ? -26.151 -44.083 -2.366 1.00 9.81 21 GLN B CA 1
ATOM 1786 C C . GLN B 1 13 ? -26.500 -43.505 -0.986 1.00 9.74 21 GLN B C 1
ATOM 1787 O O . GLN B 1 13 ? -26.671 -42.298 -0.825 1.00 10.00 21 GLN B O 1
ATOM 1793 N N . LYS B 1 14 ? -26.617 -44.368 0.027 1.00 9.99 22 LYS B N 1
ATOM 1794 C CA . LYS B 1 14 ? -26.966 -43.899 1.380 1.00 10.40 22 LYS B CA 1
ATOM 1795 C C . LYS B 1 14 ? -25.880 -43.061 2.064 1.00 9.81 22 LYS B C 1
ATOM 1796 O O . LYS B 1 14 ? -26.160 -42.240 2.954 1.00 9.79 22 LYS B O 1
ATOM 1802 N N . SER B 1 15 ? -24.648 -43.305 1.644 1.00 8.84 23 SER B N 1
ATOM 1803 C CA . SER B 1 15 ? -23.477 -42.725 2.264 1.00 8.54 23 SER B CA 1
ATOM 1804 C C . SER B 1 15 ? -22.361 -42.704 1.211 1.00 9.36 23 SER B C 1
ATOM 1805 O O . SER B 1 15 ? -22.223 -43.678 0.456 1.00 10.10 23 SER B O 1
ATOM 1808 N N . VAL B 1 16 ? -21.628 -41.584 1.113 1.00 8.18 24 VAL B N 1
ATOM 1809 C CA . VAL B 1 16 ? -20.525 -41.453 0.136 1.00 8.79 24 VAL B CA 1
ATOM 1810 C C . VAL B 1 16 ? -19.295 -40.886 0.836 1.00 9.10 24 VAL B C 1
ATOM 1811 O O . VAL B 1 16 ? -19.408 -39.902 1.603 1.00 9.46 24 VAL B O 1
ATOM 1815 N N . ASN B 1 17 ? -18.119 -41.481 0.603 1.00 10.59 25 ASN B N 1
ATOM 1816 C CA . ASN B 1 17 ? -16.910 -40.916 1.170 1.00 11.51 25 ASN B CA 1
ATOM 1817 C C . ASN B 1 17 ? -16.384 -39.875 0.164 1.00 11.38 25 ASN B C 1
ATOM 1818 O O . ASN B 1 17 ? -15.607 -40.201 -0.752 1.00 12.48 25 ASN B O 1
ATOM 1823 N N . PHE B 1 18 ? -16.818 -38.643 0.349 1.00 10.92 26 PHE B N 1
ATOM 1824 C CA . PHE B 1 18 ? -16.402 -37.533 -0.514 1.00 10.96 26 PHE B CA 1
ATOM 1825 C C . PHE B 1 18 ? -14.915 -37.218 -0.384 1.00 11.49 26 PHE B C 1
ATOM 1826 O O . PHE B 1 18 ? -14.278 -36.843 -1.365 1.00 9.74 26 PHE B O 1
ATOM 1834 N N . GLU B 1 19 ? -14.383 -37.315 0.835 1.00 11.87 27 GLU B N 1
ATOM 1835 C CA . GLU B 1 19 ? -12.916 -37.156 1.001 1.00 14.83 27 GLU B CA 1
ATOM 1836 C C . GLU B 1 19 ? -12.115 -38.099 0.103 1.00 14.43 27 GLU B C 1
ATOM 1837 O O . GLU B 1 19 ? -11.110 -37.679 -0.565 1.00 13.40 27 GLU B O 1
ATOM 1843 N N . ALA B 1 20 ? -12.532 -39.373 0.049 1.00 12.19 28 ALA B N 1
ATOM 1844 C CA . ALA B 1 20 ? -11.809 -40.379 -0.708 1.00 13.87 28 ALA B CA 1
ATOM 1845 C C . ALA B 1 20 ? -11.934 -40.123 -2.199 1.00 13.81 28 ALA B C 1
ATOM 1846 O O . ALA B 1 20 ? -10.991 -40.338 -2.961 1.00 13.58 28 ALA B O 1
ATOM 1848 N N . ALA B 1 21 ? -13.121 -39.671 -2.605 1.00 12.22 29 ALA B N 1
ATOM 1849 C CA . ALA B 1 21 ? -13.367 -39.357 -3.994 1.00 10.50 29 ALA B CA 1
ATOM 1850 C C . ALA B 1 21 ? -12.461 -38.196 -4.403 1.00 10.26 29 ALA B C 1
ATOM 1851 O O . ALA B 1 21 ? -11.816 -38.263 -5.449 1.00 10.42 29 ALA B O 1
ATOM 1853 N N . LYS B 1 22 ? -12.397 -37.160 -3.571 1.00 11.69 30 LYS B N 1
ATOM 1854 C CA . LYS B 1 22 ? -11.542 -35.976 -3.846 1.00 12.33 30 LYS B CA 1
ATOM 1855 C C . LYS B 1 22 ? -10.080 -36.454 -3.936 1.00 13.52 30 LYS B C 1
ATOM 1856 O O . LYS B 1 22 ? -9.337 -36.053 -4.866 1.00 12.17 30 LYS B O 1
ATOM 1862 N N . LYS B 1 23 ? -9.669 -37.319 -2.999 1.00 14.27 31 LYS B N 1
ATOM 1863 C CA . LYS B 1 23 ? -8.302 -37.852 -3.037 1.00 16.65 31 LYS B CA 1
ATOM 1864 C C . LYS B 1 23 ? -7.983 -38.650 -4.305 1.00 16.14 31 LYS B C 1
ATOM 1865 O O . LYS B 1 23 ? -6.848 -38.612 -4.797 1.00 18.82 31 LYS B O 1
ATOM 1871 N N . ASP B 1 24 ? -8.967 -39.350 -4.862 1.00 15.14 32 ASP B N 1
ATOM 1872 C CA . ASP B 1 24 ? -8.797 -40.058 -6.134 1.00 16.15 32 ASP B CA 1
ATOM 1873 C C . ASP B 1 24 ? -8.863 -39.171 -7.384 1.00 13.37 32 ASP B C 1
ATOM 1874 O O . ASP B 1 24 ? -8.702 -39.648 -8.491 1.00 15.82 32 ASP B O 1
ATOM 1879 N N . GLY B 1 25 ? -9.172 -37.893 -7.194 1.00 13.18 33 GLY B N 1
ATOM 1880 C CA . GLY B 1 25 ? -9.086 -36.897 -8.238 1.00 11.22 33 GLY B CA 1
ATOM 1881 C C . GLY B 1 25 ? -10.438 -36.367 -8.634 1.00 9.20 33 GLY B C 1
ATOM 1882 O O . GLY B 1 25 ? -10.525 -35.553 -9.525 1.00 10.27 33 GLY B O 1
ATOM 1883 N N . ALA B 1 26 ? -11.527 -36.871 -8.034 1.00 9.69 34 ALA B N 1
ATOM 1884 C CA . ALA B 1 26 ? -12.831 -36.307 -8.392 1.00 9.18 34 ALA B CA 1
ATOM 1885 C C . ALA B 1 26 ? -12.866 -34.836 -7.989 1.00 9.11 34 ALA B C 1
ATOM 1886 O O . ALA B 1 26 ? -12.351 -34.459 -6.904 1.00 10.13 34 ALA B O 1
ATOM 1888 N N . GLN B 1 27 ? -13.436 -33.989 -8.850 1.00 7.70 35 GLN B N 1
ATOM 1889 C CA . GLN B 1 27 ? -13.499 -32.554 -8.572 1.00 7.81 35 GLN B CA 1
ATOM 1890 C C . GLN B 1 27 ? -14.881 -31.977 -8.549 1.00 7.38 35 GLN B C 1
ATOM 1891 O O . GLN B 1 27 ? -15.066 -30.813 -8.132 1.00 6.72 35 GLN B O 1
ATOM 1897 N N . PHE B 1 28 ? -15.852 -32.772 -8.975 1.00 6.06 36 PHE B N 1
ATOM 1898 C CA . PHE B 1 28 ? -17.251 -32.279 -9.016 1.00 6.07 36 PHE B CA 1
ATOM 1899 C C . PHE B 1 28 ? -18.232 -33.414 -8.859 1.00 5.69 36 PHE B C 1
ATOM 1900 O O . PHE B 1 28 ? -17.912 -34.586 -9.135 1.00 6.11 36 PHE B O 1
ATOM 1908 N N . VAL B 1 29 ? -19.442 -33.076 -8.426 1.00 5.60 37 VAL B N 1
ATOM 1909 C CA . VAL B 1 29 ? -20.443 -34.138 -8.256 1.00 5.46 37 VAL B CA 1
ATOM 1910 C C . VAL B 1 29 ? -21.805 -33.534 -8.487 1.00 5.58 37 VAL B C 1
ATOM 1911 O O . VAL B 1 29 ? -22.088 -32.429 -7.987 1.00 5.74 37 VAL B O 1
ATOM 1915 N N A MET B 1 30 ? -22.623 -34.258 -9.251 0.50 5.68 38 MET B N 1
ATOM 1916 N N B MET B 1 30 ? -22.637 -34.229 -9.270 0.50 6.49 38 MET B N 1
ATOM 1917 C CA A MET B 1 30 ? -24.015 -33.889 -9.414 0.50 5.66 38 MET B CA 1
ATOM 1918 C CA B MET B 1 30 ? -24.031 -33.818 -9.457 0.50 6.95 38 MET B CA 1
ATOM 1919 C C A MET B 1 30 ? -24.847 -34.744 -8.488 0.50 5.63 38 MET B C 1
ATOM 1920 C C B MET B 1 30 ? -24.902 -34.714 -8.598 0.50 6.44 38 MET B C 1
ATOM 1921 O O A MET B 1 30 ? -24.628 -35.954 -8.347 0.50 5.62 38 MET B O 1
ATOM 1922 O O B MET B 1 30 ? -24.781 -35.933 -8.654 0.50 6.52 38 MET B O 1
ATOM 1931 N N . ILE B 1 31 ? -25.806 -34.111 -7.831 1.00 5.89 39 ILE B N 1
ATOM 1932 C CA . ILE B 1 31 ? -26.551 -34.825 -6.773 1.00 5.61 39 ILE B CA 1
ATOM 1933 C C . ILE B 1 31 ? -28.040 -34.705 -6.993 1.00 5.48 39 ILE B C 1
ATOM 1934 O O . ILE B 1 31 ? -28.548 -33.616 -7.116 1.00 5.77 39 ILE B O 1
ATOM 1939 N N . LYS B 1 32 ? -28.750 -35.820 -6.980 1.00 5.51 40 LYS B N 1
ATOM 1940 C CA . LYS B 1 32 ? -30.219 -35.764 -7.210 1.00 5.40 40 LYS B CA 1
ATOM 1941 C C . LYS B 1 32 ? -30.898 -34.976 -6.116 1.00 5.43 40 LYS B C 1
ATOM 1942 O O . LYS B 1 32 ? -30.736 -35.283 -4.899 1.00 5.84 40 LYS B O 1
ATOM 1948 N N . ALA B 1 33 ? -31.691 -33.996 -6.522 1.00 5.80 41 ALA B N 1
ATOM 1949 C CA . ALA B 1 33 ? -32.416 -33.156 -5.561 1.00 5.76 41 ALA B CA 1
ATOM 1950 C C . ALA B 1 33 ? -33.892 -33.482 -5.566 1.00 6.18 41 ALA B C 1
ATOM 1951 O O . ALA B 1 33 ? -34.485 -33.593 -4.502 1.00 6.41 41 ALA B O 1
ATOM 1953 N N . THR B 1 34 ? -34.469 -33.627 -6.756 1.00 5.68 42 THR B N 1
ATOM 1954 C CA . THR B 1 34 ? -35.904 -33.756 -6.899 1.00 5.73 42 THR B CA 1
ATOM 1955 C C . THR B 1 34 ? -36.299 -34.642 -8.056 1.00 6.27 42 THR B C 1
ATOM 1956 O O . THR B 1 34 ? -35.478 -34.919 -8.935 1.00 6.07 42 THR B O 1
ATOM 1960 N N . GLU B 1 35 ? -37.567 -35.072 -8.055 1.00 6.30 43 GLU B N 1
ATOM 1961 C CA . GLU B 1 35 ? -38.132 -35.842 -9.156 1.00 7.43 43 GLU B CA 1
ATOM 1962 C C . GLU B 1 35 ? -39.602 -35.466 -9.327 1.00 7.59 43 GLU B C 1
ATOM 1963 O O . GLU B 1 35 ? -40.326 -35.311 -8.335 1.00 7.46 43 GLU B O 1
ATOM 1969 N N . GLY B 1 36 ? -40.050 -35.310 -10.562 1.00 7.34 44 GLY B N 1
ATOM 1970 C CA . GLY B 1 36 ? -41.471 -35.018 -10.782 1.00 8.57 44 GLY B CA 1
ATOM 1971 C C . GLY B 1 36 ? -41.929 -33.743 -10.106 1.00 9.40 44 GLY B C 1
ATOM 1972 O O . GLY B 1 36 ? -41.206 -32.757 -10.022 1.00 8.47 44 GLY B O 1
ATOM 1973 N N A THR B 1 37 ? -43.140 -33.768 -9.573 0.50 9.92 45 THR B N 1
ATOM 1974 N N B THR B 1 37 ? -43.154 -33.778 -9.604 0.50 9.08 45 THR B N 1
ATOM 1975 C CA A THR B 1 37 ? -43.747 -32.540 -9.064 0.50 10.01 45 THR B CA 1
ATOM 1976 C CA B THR B 1 37 ? -43.778 -32.580 -9.056 0.50 8.90 45 THR B CA 1
ATOM 1977 C C A THR B 1 37 ? -43.620 -32.378 -7.554 0.50 10.39 45 THR B C 1
ATOM 1978 C C B THR B 1 37 ? -43.445 -32.374 -7.601 0.50 9.65 45 THR B C 1
ATOM 1979 O O A THR B 1 37 ? -43.765 -31.267 -7.033 0.50 10.37 45 THR B O 1
ATOM 1980 O O B THR B 1 37 ? -43.270 -31.229 -7.185 0.50 10.00 45 THR B O 1
ATOM 1987 N N . THR B 1 38 ? -43.360 -33.467 -6.840 1.00 10.13 46 THR B N 1
ATOM 1988 C CA . THR B 1 38 ? -43.359 -33.388 -5.367 1.00 12.66 46 THR B CA 1
ATOM 1989 C C . THR B 1 38 ? -42.268 -34.148 -4.628 1.00 12.45 46 THR B C 1
ATOM 1990 O O . THR B 1 38 ? -42.133 -33.953 -3.429 1.00 14.67 46 THR B O 1
ATOM 1994 N N . TYR B 1 39 ? -41.466 -34.960 -5.325 1.00 11.07 47 TYR B N 1
ATOM 1995 C CA . TYR B 1 39 ? -40.533 -35.884 -4.655 1.00 11.35 47 TYR B CA 1
ATOM 1996 C C . TYR B 1 39 ? -39.226 -35.172 -4.432 1.00 10.43 47 TYR B C 1
AT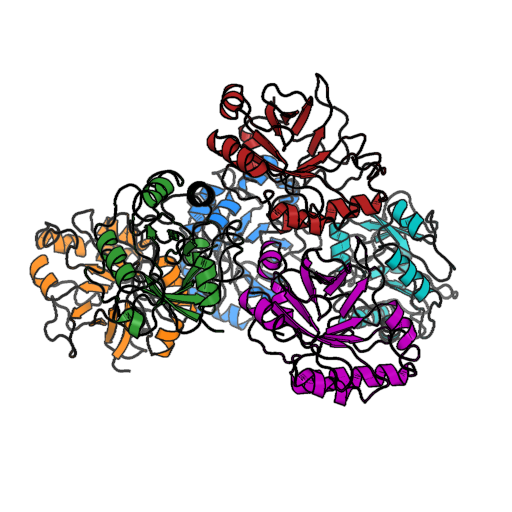OM 1997 O O . TYR B 1 39 ? -38.643 -34.674 -5.371 1.00 10.69 47 TYR B O 1
ATOM 2006 N N . LYS B 1 40 ? -38.813 -35.070 -3.171 1.00 10.74 48 LYS B N 1
ATOM 2007 C CA . LYS B 1 40 ? -37.516 -34.498 -2.791 1.00 10.32 48 LYS B CA 1
ATOM 2008 C C . LYS B 1 40 ? -36.631 -35.679 -2.418 1.00 9.91 48 LYS B C 1
ATOM 2009 O O . LYS B 1 40 ? -36.991 -36.463 -1.513 1.00 11.12 48 LYS B O 1
ATOM 2015 N N . ASP B 1 41 ? -35.498 -35.845 -3.086 1.00 8.11 49 ASP B N 1
ATOM 2016 C CA . ASP B 1 41 ? -34.582 -36.923 -2.721 1.00 7.14 49 ASP B CA 1
ATOM 2017 C C . ASP B 1 41 ? -34.094 -36.678 -1.294 1.00 6.92 49 ASP B C 1
ATOM 2018 O O . ASP B 1 41 ? -33.471 -35.638 -1.000 1.00 6.23 49 ASP B O 1
ATOM 2023 N N . THR B 1 42 ? -34.330 -37.653 -0.408 1.00 7.28 50 THR B N 1
ATOM 2024 C CA . THR B 1 42 ? -34.133 -37.452 1.017 1.00 7.33 50 THR B CA 1
ATOM 2025 C C . THR B 1 42 ? -32.672 -37.567 1.481 1.00 6.73 50 THR B C 1
ATOM 2026 O O . THR B 1 42 ? -32.357 -37.293 2.635 1.00 7.39 50 THR B O 1
ATOM 2030 N N . VAL B 1 43 ? -31.795 -37.941 0.575 1.00 6.03 51 VAL B N 1
ATOM 2031 C CA . VAL B 1 43 ? -30.371 -37.952 0.925 1.00 6.70 51 VAL B CA 1
ATOM 2032 C C . VAL B 1 43 ? -29.677 -36.730 0.342 1.00 7.03 51 VAL B C 1
ATOM 2033 O O . VAL B 1 43 ? -28.475 -36.495 0.625 1.00 7.35 51 VAL B O 1
ATOM 2037 N N . PHE B 1 44 ? -30.402 -35.962 -0.492 1.00 7.44 52 PHE B N 1
ATOM 2038 C CA . PHE B 1 44 ? -29.816 -34.768 -1.104 1.00 7.62 52 PHE B CA 1
ATOM 2039 C C . PHE B 1 44 ? -29.047 -33.894 -0.118 1.00 8.27 52 PHE B C 1
ATOM 2040 O O . PHE B 1 44 ? -27.850 -33.580 -0.340 1.00 8.32 52 PHE B O 1
ATOM 2048 N N . ASN B 1 45 ? -29.695 -33.508 0.979 1.00 8.10 53 ASN B N 1
ATOM 2049 C CA . ASN B 1 45 ? -29.053 -32.596 1.905 1.00 10.52 53 ASN B CA 1
ATOM 2050 C C . ASN B 1 45 ? -27.752 -33.124 2.483 1.00 10.12 53 ASN B C 1
ATOM 2051 O O . ASN B 1 45 ? -26.793 -32.369 2.544 1.00 11.23 53 ASN B O 1
ATOM 2056 N N . SER B 1 46 ? -27.721 -34.391 2.902 1.00 9.57 54 SER B N 1
ATOM 2057 C CA . SER B 1 46 ? -26.487 -34.959 3.443 1.00 9.82 54 SER B CA 1
ATOM 2058 C C . SER B 1 46 ? -25.395 -35.060 2.376 1.00 8.62 54 SER B C 1
ATOM 2059 O O . SER B 1 46 ? -24.248 -34.822 2.674 1.00 9.21 54 SER B O 1
ATOM 2062 N N . HIS B 1 47 ? -25.752 -35.419 1.133 1.00 8.01 55 HIS B N 1
ATOM 2063 C CA . HIS B 1 47 ? -24.756 -35.503 0.075 1.00 7.14 55 HIS B CA 1
ATOM 2064 C C . HIS B 1 47 ? -24.192 -34.132 -0.260 1.00 7.15 55 HIS B C 1
ATOM 2065 O O . HIS B 1 47 ? -22.971 -33.969 -0.445 1.00 6.77 55 HIS B O 1
ATOM 2072 N N . TYR B 1 48 ? -25.073 -33.136 -0.343 1.00 6.79 56 TYR B N 1
ATOM 2073 C CA . TYR B 1 48 ? -24.647 -31.816 -0.770 1.00 7.48 56 TYR B CA 1
ATOM 2074 C C . TYR B 1 48 ? -23.700 -31.205 0.285 1.00 7.78 56 TYR B C 1
ATOM 2075 O O . TYR B 1 48 ? -22.672 -30.606 -0.048 1.00 8.77 56 TYR B O 1
ATOM 2084 N N . THR B 1 49 ? -24.000 -31.448 1.563 1.00 8.20 57 THR B N 1
ATOM 2085 C CA . THR B 1 49 ? -23.164 -30.948 2.650 1.00 8.55 57 THR B CA 1
ATOM 2086 C C . THR B 1 49 ? -21.837 -31.675 2.636 1.00 8.65 57 THR B C 1
ATOM 2087 O O . THR B 1 49 ? -20.756 -31.040 2.741 1.00 8.90 57 THR B O 1
ATOM 2091 N N . GLY B 1 50 ? -21.902 -32.989 2.451 1.00 9.59 58 GLY B N 1
ATOM 2092 C CA . GLY B 1 50 ? -20.675 -33.821 2.411 1.00 9.31 58 GLY B CA 1
ATOM 2093 C C . GLY B 1 50 ? -19.763 -33.376 1.282 1.00 10.20 58 GLY B C 1
ATOM 2094 O O . GLY B 1 50 ? -18.537 -33.271 1.457 1.00 9.74 58 GLY B O 1
ATOM 2095 N N . ALA B 1 51 ? -20.355 -33.109 0.115 1.00 9.33 59 ALA B N 1
ATOM 2096 C CA . ALA B 1 51 ? -19.526 -32.716 -1.054 1.00 8.54 59 ALA B CA 1
ATOM 2097 C C . ALA B 1 51 ? -18.875 -31.384 -0.748 1.00 9.06 59 ALA B C 1
ATOM 2098 O O . ALA B 1 51 ? -17.692 -31.159 -1.072 1.00 8.13 59 ALA B O 1
ATOM 2100 N N . THR B 1 52 ? -19.659 -30.497 -0.130 1.00 9.82 60 THR B N 1
ATOM 2101 C CA . THR B 1 52 ? -19.164 -29.157 0.202 1.00 10.83 60 THR B CA 1
ATOM 2102 C C . THR B 1 52 ? -17.979 -29.231 1.177 1.00 13.01 60 THR B C 1
ATOM 2103 O O . THR B 1 52 ? -16.926 -28.603 0.947 1.00 12.29 60 THR B O 1
ATOM 2107 N N . LYS B 1 53 ? -18.135 -30.021 2.219 1.00 13.74 61 LYS B N 1
ATOM 2108 C CA . LYS B 1 53 ? -17.072 -30.100 3.207 1.00 15.71 61 LYS B CA 1
ATOM 2109 C C . LYS B 1 53 ? -15.785 -30.619 2.640 1.00 15.57 61 LYS B C 1
ATOM 2110 O O . LYS B 1 53 ? -14.739 -30.201 3.054 1.00 16.42 61 LYS B O 1
ATOM 2116 N N . ALA B 1 54 ? -15.892 -31.572 1.719 1.00 14.69 62 ALA B N 1
ATOM 2117 C CA . ALA B 1 54 ? -14.736 -32.179 1.070 1.00 14.02 62 ALA B CA 1
ATOM 2118 C C . ALA B 1 54 ? -14.076 -31.280 0.005 1.00 12.99 62 ALA B C 1
ATOM 2119 O O . ALA B 1 54 ? -13.028 -31.660 -0.565 1.00 13.38 62 ALA B O 1
ATOM 2121 N N . GLY B 1 55 ? -14.697 -30.148 -0.307 1.00 12.53 63 GLY B N 1
ATOM 2122 C CA . GLY B 1 55 ? -14.078 -29.190 -1.257 1.00 12.09 63 GLY B CA 1
ATOM 2123 C C . GLY B 1 55 ? -14.330 -29.493 -2.718 1.00 12.68 63 GLY B C 1
ATOM 2124 O O . GLY B 1 55 ? -13.601 -28.998 -3.614 1.00 14.12 63 GLY B O 1
ATOM 2125 N N . LEU B 1 56 ? -15.408 -30.241 -2.997 1.00 10.96 64 LEU B N 1
ATOM 2126 C CA . LEU B 1 56 ? -15.835 -30.494 -4.391 1.00 9.88 64 LEU B CA 1
ATOM 2127 C C . LEU B 1 56 ? -16.767 -29.421 -4.926 1.00 9.82 64 LEU B C 1
ATOM 2128 O O . LEU B 1 56 ? -17.565 -28.873 -4.188 1.00 10.46 64 LEU B O 1
ATOM 2133 N N . LEU B 1 57 ? -16.725 -29.186 -6.239 1.00 7.92 65 LEU B N 1
ATOM 2134 C CA . LEU B 1 57 ? -17.794 -28.446 -6.894 1.00 7.24 65 LEU B CA 1
ATOM 2135 C C . LEU B 1 57 ? -18.999 -29.376 -6.862 1.00 7.42 65 LEU B C 1
ATOM 2136 O O . LEU B 1 57 ? -18.841 -30.613 -6.940 1.00 7.12 65 LEU B O 1
ATOM 2141 N N . ARG B 1 58 ? -20.195 -28.807 -6.799 1.00 7.54 66 ARG B N 1
ATOM 2142 C CA . ARG B 1 58 ? -21.407 -29.649 -6.758 1.00 7.06 66 ARG B CA 1
ATOM 2143 C C . ARG B 1 58 ? -22.594 -28.872 -7.257 1.00 6.93 66 ARG B C 1
ATOM 2144 O O . ARG B 1 58 ? -22.621 -27.631 -7.140 1.00 7.35 66 ARG B O 1
ATOM 2152 N N . GLY B 1 59 ? -23.588 -29.602 -7.762 1.00 6.27 67 GLY B N 1
ATOM 2153 C CA . GLY B 1 59 ? -24.846 -29.021 -8.248 1.00 7.04 67 GLY B CA 1
ATOM 2154 C C . GLY B 1 59 ? -25.939 -30.059 -8.028 1.00 6.33 67 GLY B C 1
ATOM 2155 O O . GLY B 1 59 ? -25.652 -31.238 -7.802 1.00 7.08 67 GLY B O 1
ATOM 2156 N N . GLY B 1 60 ? -27.191 -29.630 -8.103 1.00 6.40 68 GLY B N 1
ATOM 2157 C CA . GLY B 1 60 ? -28.309 -30.564 -8.033 1.00 5.66 68 GLY B CA 1
ATOM 2158 C C . GLY B 1 60 ? -28.800 -31.006 -9.382 1.00 5.52 68 GLY B C 1
ATOM 2159 O O . GLY B 1 60 ? -28.467 -30.374 -10.422 1.00 5.33 68 GLY B O 1
ATOM 2160 N N . TYR B 1 61 ? -29.561 -32.111 -9.391 1.00 4.98 69 TYR B N 1
ATOM 2161 C CA . TYR B 1 61 ? -30.254 -32.487 -10.595 1.00 5.52 69 TYR B CA 1
ATOM 2162 C C . TYR B 1 61 ? -31.682 -32.876 -10.349 1.00 5.66 69 TYR B C 1
ATOM 2163 O O . TYR B 1 61 ? -32.058 -33.292 -9.230 1.00 5.47 69 TYR B O 1
ATOM 2172 N N . HIS B 1 62 ? -32.483 -32.704 -11.400 1.00 5.87 70 HIS B N 1
ATOM 2173 C CA . HIS B 1 62 ? -33.916 -32.972 -11.334 1.00 5.74 70 HIS B CA 1
ATOM 2174 C C . HIS B 1 62 ? -34.254 -34.130 -12.242 1.00 6.08 70 HIS B C 1
ATOM 2175 O O . HIS B 1 62 ? -33.965 -34.102 -13.469 1.00 5.81 70 HIS B O 1
ATOM 2182 N N . PHE B 1 63 ? -34.974 -35.115 -11.706 1.00 5.98 71 PHE B N 1
ATOM 2183 C CA . PHE B 1 63 ? -35.456 -36.184 -12.586 1.00 5.99 71 PHE B CA 1
ATOM 2184 C C . PHE B 1 63 ? -36.831 -35.813 -13.167 1.00 5.56 71 PHE B C 1
ATOM 2185 O O . PHE B 1 63 ? -37.842 -35.807 -12.445 1.00 5.24 71 PHE B O 1
ATOM 2193 N N . ALA B 1 64 ? -36.850 -35.460 -14.445 1.00 4.96 72 ALA B N 1
ATOM 2194 C CA . ALA B 1 64 ? -38.104 -35.041 -15.133 1.00 5.19 72 ALA B CA 1
ATOM 2195 C C . ALA B 1 64 ? -39.107 -36.157 -15.178 1.00 5.52 72 ALA B C 1
ATOM 2196 O O . ALA B 1 64 ? -38.751 -37.306 -15.524 1.00 6.07 72 ALA B O 1
ATOM 2198 N N . ARG B 1 65 ? -40.389 -35.840 -14.899 1.00 6.14 73 ARG B N 1
ATOM 2199 C CA . ARG B 1 65 ? -41.503 -36.736 -15.307 1.00 6.63 73 ARG B CA 1
ATOM 2200 C C . ARG B 1 65 ? -42.526 -35.886 -16.075 1.00 6.48 73 ARG B C 1
ATOM 2201 O O . ARG B 1 65 ? -43.504 -35.393 -15.446 1.00 6.73 73 ARG B O 1
ATOM 2209 N N . PRO B 1 66 ? -42.320 -35.709 -17.400 1.00 6.69 74 PRO B N 1
ATOM 2210 C CA . PRO B 1 66 ? -43.121 -34.783 -18.215 1.00 7.31 74 PRO B CA 1
ATOM 2211 C C . PRO B 1 66 ? -44.618 -35.089 -18.249 1.00 9.03 74 PRO B C 1
ATOM 2212 O O . PRO B 1 66 ? -45.397 -34.189 -18.617 1.00 9.06 74 PRO B O 1
ATOM 2216 N N . ASP B 1 67 ? -45.011 -36.314 -17.874 1.00 8.88 75 ASP B N 1
ATOM 2217 C CA . ASP B 1 67 ? -46.446 -36.675 -17.883 1.00 10.92 75 ASP B CA 1
ATOM 2218 C C . ASP B 1 67 ? -47.213 -36.139 -16.653 1.00 10.84 75 ASP B C 1
ATOM 2219 O O . ASP B 1 67 ? -48.465 -36.238 -16.573 1.00 10.07 75 ASP B O 1
ATOM 2224 N N . LYS B 1 68 ? -46.462 -35.594 -15.694 1.00 10.26 76 LYS B N 1
ATOM 2225 C CA . LYS B 1 68 ? -47.031 -35.247 -14.384 1.00 11.41 76 LYS B CA 1
ATOM 2226 C C . LYS B 1 68 ? -47.403 -33.789 -14.145 1.00 11.35 76 LYS B C 1
ATOM 2227 O O . LYS B 1 68 ? -48.240 -33.520 -13.300 1.00 13.62 76 LYS B O 1
ATOM 2233 N N . SER B 1 69 ? -46.724 -32.867 -14.809 1.00 13.18 77 SER B N 1
ATOM 2234 C CA . SER B 1 69 ? -46.945 -31.442 -14.640 1.00 14.09 77 SER B CA 1
ATOM 2235 C C . SER B 1 69 ? -46.155 -30.750 -15.744 1.00 15.22 77 SER B C 1
ATOM 2236 O O . SER B 1 69 ? -45.427 -31.409 -16.505 1.00 13.48 77 SER B O 1
ATOM 2239 N N . THR B 1 70 ? -46.277 -29.432 -15.835 1.00 11.68 78 THR B N 1
ATOM 2240 C CA . THR B 1 70 ? -45.536 -28.727 -16.885 1.00 12.20 78 THR B CA 1
ATOM 2241 C C . THR B 1 70 ? -44.072 -28.634 -16.533 1.00 10.80 78 THR B C 1
ATOM 2242 O O . THR B 1 70 ? -43.714 -28.784 -15.370 1.00 10.03 78 THR B O 1
ATOM 2246 N N . GLY B 1 71 ? -43.267 -28.294 -17.546 1.00 10.84 79 GLY B N 1
ATOM 2247 C CA . GLY B 1 71 ? -41.818 -28.106 -17.419 1.00 10.71 79 GLY B CA 1
ATOM 2248 C C . GLY B 1 71 ? -41.520 -26.944 -16.485 1.00 10.45 79 GLY B C 1
ATOM 2249 O O . GLY B 1 71 ? -40.633 -27.020 -15.604 1.00 9.03 79 GLY B O 1
ATOM 2250 N N . SER B 1 72 ? -42.305 -25.880 -16.611 1.00 11.12 80 SER B N 1
ATOM 2251 C CA . SER B 1 72 ? -42.189 -24.775 -15.641 1.00 11.47 80 SER B CA 1
ATOM 2252 C C . SER B 1 72 ? -42.464 -25.175 -14.181 1.00 9.62 80 SER B C 1
ATOM 2253 O O . SER B 1 72 ? -41.720 -24.783 -13.266 1.00 8.03 80 SER B O 1
ATOM 2256 N N . THR B 1 73 ? -43.511 -25.970 -13.926 1.00 9.01 81 THR B N 1
ATOM 2257 C CA . THR B 1 73 ? -43.825 -26.412 -12.553 1.00 10.14 81 THR B CA 1
ATOM 2258 C C . THR B 1 73 ? -42.661 -27.182 -11.931 1.00 8.62 81 THR B C 1
ATOM 2259 O O . THR B 1 73 ? -42.273 -26.908 -10.777 1.00 8.19 81 THR B O 1
ATOM 2263 N N . GLN B 1 74 ? -42.105 -28.111 -12.706 1.00 7.39 82 GLN B N 1
ATOM 2264 C CA . GLN B 1 74 ? -40.987 -28.951 -12.228 1.00 7.54 82 GLN B CA 1
ATOM 2265 C C . GLN B 1 74 ? -39.713 -28.128 -12.028 1.00 6.95 82 GLN B C 1
ATOM 2266 O O . GLN B 1 74 ? -38.986 -28.344 -11.061 1.00 6.92 82 GLN B O 1
ATOM 2272 N N . ALA B 1 75 ? -39.467 -27.168 -12.910 1.00 6.56 83 ALA B N 1
ATOM 2273 C CA . ALA B 1 75 ? -38.289 -26.278 -12.726 1.00 7.05 83 ALA B CA 1
ATOM 2274 C C . ALA B 1 75 ? -38.451 -25.489 -11.422 1.00 7.62 83 ALA B C 1
ATOM 2275 O O . ALA B 1 75 ? -37.520 -25.409 -10.638 1.00 7.62 83 ALA B O 1
ATOM 2277 N N . LYS B 1 76 ? -39.635 -24.939 -11.160 1.00 7.92 84 LYS B N 1
ATOM 2278 C CA . LYS B 1 76 ? -39.840 -24.170 -9.907 1.00 8.76 84 LYS B CA 1
ATOM 2279 C C . LYS B 1 76 ? -39.603 -25.029 -8.684 1.00 8.75 84 LYS B C 1
ATOM 2280 O O . LYS B 1 76 ? -38.962 -24.584 -7.711 1.00 9.28 84 LYS B O 1
ATOM 2286 N N . PHE B 1 77 ? -40.095 -26.279 -8.755 1.00 7.87 85 PHE B N 1
ATOM 2287 C CA . PHE B 1 77 ? -39.955 -27.191 -7.628 1.00 7.49 85 PHE B CA 1
ATOM 2288 C C . PHE B 1 77 ? -38.475 -27.534 -7.349 1.00 6.85 85 PHE B C 1
ATOM 2289 O O . PHE B 1 77 ? -38.000 -27.490 -6.199 1.00 7.97 85 PHE B O 1
ATOM 2297 N N . PHE B 1 78 ? -37.764 -27.835 -8.414 1.00 6.70 86 PHE B N 1
ATOM 2298 C CA . PHE B 1 78 ? -36.301 -28.145 -8.355 1.00 7.19 86 PHE B CA 1
ATOM 2299 C C . PHE B 1 78 ? -35.593 -26.927 -7.769 1.00 7.45 86 PHE B C 1
ATOM 2300 O O . PHE B 1 78 ? -34.710 -27.083 -6.892 1.00 8.16 86 PHE B O 1
ATOM 2308 N N . LEU B 1 79 ? -35.977 -25.728 -8.219 1.00 7.76 87 LEU B N 1
ATOM 2309 C CA . LEU B 1 79 ? -35.212 -24.515 -7.811 1.00 8.28 87 LEU B CA 1
ATOM 2310 C C . LEU B 1 79 ? -35.346 -24.257 -6.327 1.00 9.59 87 LEU B C 1
ATOM 2311 O O . LEU B 1 79 ? -34.460 -23.655 -5.731 1.00 10.65 87 LEU B O 1
ATOM 2316 N N . LYS B 1 80 ? -36.460 -24.678 -5.732 1.00 9.34 88 LYS B N 1
ATOM 2317 C CA . LYS B 1 80 ? -36.700 -24.461 -4.300 1.00 10.41 88 LYS B CA 1
ATOM 2318 C C . LYS B 1 80 ? -36.089 -25.541 -3.418 1.00 10.09 88 LYS B C 1
ATOM 2319 O O . LYS B 1 80 ? -36.122 -25.429 -2.176 1.00 11.24 88 LYS B O 1
ATOM 2325 N N . ASN B 1 81 ? -35.539 -26.592 -4.031 1.00 9.17 89 ASN B N 1
ATOM 2326 C CA . ASN B 1 81 ? -35.191 -27.755 -3.247 1.00 8.81 89 ASN B CA 1
ATOM 2327 C C . ASN B 1 81 ? -33.841 -28.317 -3.614 1.00 8.82 89 ASN B C 1
ATOM 2328 O O . ASN B 1 81 ? -33.676 -29.536 -3.588 1.00 9.11 89 ASN B O 1
ATOM 2333 N N . GLY B 1 82 ? -32.906 -27.439 -3.966 1.00 8.77 90 GLY B N 1
ATOM 2334 C CA . GLY B 1 82 ? -31.533 -27.877 -4.160 1.00 9.89 90 GLY B CA 1
ATOM 2335 C C . GLY B 1 82 ? -30.980 -27.664 -5.552 1.00 9.68 90 GLY B C 1
ATOM 2336 O O . GLY B 1 82 ? -29.774 -27.900 -5.790 1.00 10.43 90 GLY B O 1
ATOM 2337 N N . GLY B 1 83 ? -31.839 -27.209 -6.472 1.00 9.24 91 GLY B N 1
ATOM 2338 C CA . GLY B 1 83 ? -31.405 -26.950 -7.849 1.00 8.65 91 GLY B CA 1
ATOM 2339 C C . GLY B 1 83 ? -30.936 -25.528 -8.091 1.00 9.73 91 GLY B C 1
ATOM 2340 O O . GLY B 1 83 ? -30.621 -25.182 -9.226 1.00 11.04 91 GLY B O 1
ATOM 2341 N N . GLY B 1 84 ? -30.888 -24.711 -7.029 1.00 9.93 92 GLY B N 1
ATOM 2342 C CA . GLY B 1 84 ? -30.428 -23.309 -7.150 1.00 9.56 92 GLY B CA 1
ATOM 2343 C C . GLY B 1 84 ? -28.957 -23.184 -7.525 1.00 9.55 92 GLY B C 1
ATOM 2344 O O . GLY B 1 84 ? -28.198 -24.145 -7.470 1.00 9.65 92 GLY B O 1
ATOM 2345 N N . TRP B 1 85 ? -28.574 -21.981 -7.944 1.00 8.56 93 TRP B N 1
ATOM 2346 C CA . TRP B 1 85 ? -27.215 -21.719 -8.401 1.00 8.37 93 TRP B CA 1
ATOM 2347 C C . TRP B 1 85 ? -26.872 -20.282 -8.049 1.00 8.35 93 TRP B C 1
ATOM 2348 O O . TRP B 1 85 ? -27.745 -19.395 -8.056 1.00 9.49 93 TRP B O 1
ATOM 2359 N N . SER B 1 86 ? -25.609 -20.086 -7.683 1.00 9.19 94 SER B N 1
ATOM 2360 C CA . SER B 1 86 ? -25.011 -18.746 -7.550 1.00 9.08 94 SER B CA 1
ATOM 2361 C C . SER B 1 86 ? -23.541 -18.882 -7.937 1.00 9.49 94 SER B C 1
ATOM 2362 O O . SER B 1 86 ? -22.945 -19.995 -7.836 1.00 10.41 94 SER B O 1
ATOM 2365 N N . ASP B 1 87 ? -22.948 -17.757 -8.339 1.00 9.39 95 ASP B N 1
ATOM 2366 C CA . ASP B 1 87 ? -21.535 -17.732 -8.732 1.00 9.45 95 ASP B CA 1
ATOM 2367 C C . ASP B 1 87 ? -20.685 -17.604 -7.461 1.00 9.50 95 ASP B C 1
ATOM 2368 O O . ASP B 1 87 ? -20.147 -16.522 -7.168 1.00 10.43 95 ASP B O 1
ATOM 2373 N N . ASP B 1 88 ? -20.610 -18.693 -6.680 1.00 9.02 96 ASP B N 1
ATOM 2374 C CA . ASP B 1 88 ? -19.949 -18.646 -5.379 1.00 10.15 96 ASP B CA 1
ATOM 2375 C C . ASP B 1 88 ? -18.691 -19.481 -5.338 1.00 9.44 96 ASP B C 1
ATOM 2376 O O . ASP B 1 88 ? -18.202 -19.801 -4.255 1.00 11.15 96 ASP B O 1
ATOM 2381 N N . ASN B 1 89 ? -18.212 -19.834 -6.525 1.00 9.79 97 ASN B N 1
ATOM 2382 C CA . ASN B 1 89 ? -17.057 -20.709 -6.750 1.00 9.80 97 ASN B CA 1
ATOM 2383 C C . ASN B 1 89 ? -17.238 -22.172 -6.350 1.00 8.03 97 ASN B C 1
ATOM 2384 O O . ASN B 1 89 ? -16.280 -22.958 -6.437 1.00 9.16 97 ASN B O 1
ATOM 2389 N N A ARG B 1 90 ? -18.443 -22.584 -5.976 0.50 8.04 98 ARG B N 1
ATOM 2390 N N B ARG B 1 90 ? -18.459 -22.543 -5.946 0.50 7.65 98 ARG B N 1
ATOM 2391 C CA A ARG B 1 90 ? -18.614 -23.979 -5.586 0.50 7.02 98 ARG B CA 1
ATOM 2392 C CA B ARG B 1 90 ? -18.748 -23.895 -5.442 0.50 6.57 98 ARG B CA 1
ATOM 2393 C C A ARG B 1 90 ? -19.749 -24.687 -6.326 0.50 6.78 98 ARG B C 1
ATOM 2394 C C B ARG B 1 90 ? -19.755 -24.663 -6.302 0.50 6.48 98 ARG B C 1
ATOM 2395 O O A ARG B 1 90 ? -19.894 -25.897 -6.192 0.50 6.46 98 ARG B O 1
ATOM 2396 O O B ARG B 1 90 ? -19.827 -25.887 -6.219 0.50 6.16 98 ARG B O 1
ATOM 2411 N N . THR B 1 91 ? -20.514 -23.939 -7.123 1.00 6.40 99 THR B N 1
ATOM 2412 C CA . THR B 1 91 ? -21.767 -24.481 -7.657 1.00 6.19 99 THR B CA 1
ATOM 2413 C C . THR B 1 91 ? -21.855 -24.693 -9.162 1.00 6.20 99 THR B C 1
ATOM 2414 O O . THR B 1 91 ? -21.601 -23.768 -9.925 1.00 5.98 99 THR B O 1
ATOM 2418 N N . LEU B 1 92 ? -22.209 -25.919 -9.577 1.00 6.68 100 LEU B N 1
ATOM 2419 C CA . LEU B 1 92 ? -22.463 -26.222 -10.995 1.00 7.93 100 LEU B CA 1
ATOM 2420 C C . LEU B 1 92 ? -23.899 -25.814 -11.313 1.00 7.42 100 LEU B C 1
ATOM 2421 O O . LEU B 1 92 ? -24.772 -25.842 -10.419 1.00 6.79 100 LEU B O 1
ATOM 2426 N N . PRO B 1 93 ? -24.156 -25.384 -12.562 1.00 7.01 101 PRO B N 1
ATOM 2427 C CA . PRO B 1 93 ? -25.585 -25.134 -12.896 1.00 7.07 101 PRO B CA 1
ATOM 2428 C C . PRO B 1 93 ? -26.367 -26.411 -12.692 1.00 6.95 101 PRO B C 1
ATOM 2429 O O . PRO B 1 93 ? -25.854 -27.524 -12.891 1.00 5.91 101 PRO B O 1
ATOM 2433 N N . GLY B 1 94 ? -27.618 -26.273 -12.305 1.00 5.67 102 GLY B N 1
ATOM 2434 C CA . GLY B 1 94 ? -28.498 -27.435 -12.147 1.00 5.75 102 GLY B CA 1
ATOM 2435 C C . GLY B 1 94 ? -28.674 -28.208 -13.438 1.00 5.58 102 GLY B C 1
ATOM 2436 O O . GLY B 1 94 ? -28.529 -27.656 -14.546 1.00 5.97 102 GLY B O 1
ATOM 2437 N N . MET B 1 95 ? -28.984 -29.473 -13.281 1.00 5.79 103 MET B N 1
ATOM 2438 C CA . MET B 1 95 ? -29.051 -30.400 -14.387 1.00 5.54 103 MET B CA 1
ATOM 2439 C C . MET B 1 95 ? -30.442 -30.983 -14.502 1.00 5.52 103 MET B C 1
ATOM 2440 O O . MET B 1 95 ? -31.018 -31.465 -13.514 1.00 5.72 103 MET B O 1
ATOM 2445 N N . LEU B 1 96 ? -30.976 -30.930 -15.718 1.00 4.89 104 LEU B N 1
ATOM 2446 C CA . LEU B 1 96 ? -32.240 -31.647 -16.026 1.00 5.14 104 LEU B CA 1
ATOM 2447 C C . LEU B 1 96 ? -31.977 -33.042 -16.535 1.00 4.97 104 LEU B C 1
ATOM 2448 O O . LEU B 1 96 ? -31.367 -33.220 -17.615 1.00 5.59 104 LEU B O 1
ATOM 2453 N N . ASP B 1 97 ? -32.389 -34.047 -15.741 1.00 5.30 105 ASP B N 1
ATOM 2454 C CA . ASP B 1 97 ? -32.206 -35.451 -16.131 1.00 5.19 105 ASP B CA 1
ATOM 2455 C C . ASP B 1 97 ? -33.485 -35.792 -16.914 1.00 5.35 105 ASP B C 1
ATOM 2456 O O . ASP B 1 97 ? -34.567 -35.985 -16.341 1.00 5.47 105 ASP B O 1
ATOM 2461 N N . ILE B 1 98 ? -33.358 -35.794 -18.229 1.00 5.51 106 ILE B N 1
ATOM 2462 C CA . ILE B 1 98 ? -34.484 -36.024 -19.089 1.00 5.50 106 ILE B CA 1
ATOM 2463 C C . ILE B 1 98 ? -34.196 -37.192 -20.067 1.00 5.93 106 ILE B C 1
ATOM 2464 O O . ILE B 1 98 ? -33.598 -37.010 -21.047 1.00 5.89 106 ILE B O 1
ATOM 2469 N N . GLU B 1 99 ? -34.638 -38.387 -19.689 1.00 6.46 107 GLU B N 1
ATOM 2470 C CA . GLU B 1 99 ? -34.396 -39.595 -20.434 1.00 6.68 107 GLU B CA 1
ATOM 2471 C C . GLU B 1 99 ? -35.422 -40.693 -20.046 1.00 6.98 107 GLU B C 1
ATOM 2472 O O . GLU B 1 99 ? -36.504 -40.362 -19.784 1.00 5.87 107 GLU B O 1
ATOM 2478 N N . TYR B 1 100 ? -34.985 -41.955 -20.048 1.00 6.78 108 TYR B N 1
ATOM 2479 C CA . TYR B 1 100 ? -35.961 -43.061 -20.009 1.00 7.36 108 TYR B CA 1
ATOM 2480 C C . TYR B 1 100 ? -36.957 -42.993 -18.841 1.00 7.72 108 TYR B C 1
ATOM 2481 O O . TYR B 1 100 ? -36.550 -42.834 -17.675 1.00 7.91 108 TYR B O 1
ATOM 2490 N N . ASN B 1 101 ? -38.248 -43.150 -19.162 1.00 7.76 109 ASN B N 1
ATOM 2491 C CA . ASN B 1 101 ? -39.283 -43.193 -18.144 1.00 7.52 109 ASN B CA 1
ATOM 2492 C C . ASN B 1 101 ? -39.222 -44.496 -17.315 1.00 8.34 109 ASN B C 1
ATOM 2493 O O . ASN B 1 101 ? -39.498 -45.562 -17.872 1.00 8.34 109 ASN B O 1
ATOM 2498 N N . PRO B 1 102 ? -38.863 -44.406 -16.011 1.00 9.34 110 PRO B N 1
ATOM 2499 C CA . PRO B 1 102 ? -38.724 -45.632 -15.233 1.00 9.84 110 PRO B CA 1
ATOM 2500 C C . PRO B 1 102 ? -40.068 -46.280 -14.948 1.00 10.92 110 PRO B C 1
ATOM 2501 O O . PRO B 1 102 ? -40.115 -47.403 -14.424 1.00 10.34 110 PRO B O 1
ATOM 2505 N N . TYR B 1 103 ? -41.144 -45.559 -15.264 1.00 10.27 111 TYR B N 1
ATOM 2506 C CA . TYR B 1 103 ? -42.487 -45.990 -14.854 1.00 11.51 111 TYR B CA 1
ATOM 2507 C C . TYR B 1 103 ? -43.290 -46.678 -15.959 1.00 13.36 111 TYR B C 1
ATOM 2508 O O . TYR B 1 103 ? -44.496 -46.942 -15.764 1.00 15.08 111 TYR B O 1
ATOM 2517 N N . GLY B 1 104 ? -42.634 -46.989 -17.085 1.00 12.72 112 GLY B N 1
ATOM 2518 C CA . GLY B 1 104 ? -43.173 -47.953 -18.044 1.00 13.36 112 GLY B CA 1
ATOM 2519 C C . GLY B 1 104 ? -43.907 -47.428 -19.248 1.00 12.90 112 GLY B C 1
ATOM 2520 O O . GLY B 1 104 ? -44.477 -48.207 -19.975 1.00 12.89 112 GLY B O 1
ATOM 2521 N N . ALA B 1 105 ? -43.858 -46.117 -19.490 1.00 11.08 113 ALA B N 1
ATOM 2522 C CA . ALA B 1 105 ? -44.530 -45.555 -20.671 1.00 11.61 113 ALA B CA 1
ATOM 2523 C C . ALA B 1 105 ? -43.511 -44.824 -21.526 1.00 11.79 113 ALA B C 1
ATOM 2524 O O . ALA B 1 105 ? -42.899 -43.841 -21.070 1.00 11.54 113 ALA B O 1
ATOM 2526 N N A THR B 1 106 ? -43.324 -45.281 -22.765 0.50 11.56 114 THR B N 1
ATOM 2527 N N B THR B 1 106 ? -43.316 -45.281 -22.757 0.50 11.85 114 THR B N 1
ATOM 2528 C CA A THR B 1 106 ? -42.265 -44.722 -23.621 0.50 11.21 114 THR B CA 1
ATOM 2529 C CA B THR B 1 106 ? -42.284 -44.677 -23.587 0.50 11.69 114 THR B CA 1
ATOM 2530 C C A THR B 1 106 ? -42.512 -43.247 -24.015 0.50 10.89 114 THR B C 1
ATOM 2531 C C B THR B 1 106 ? -42.565 -43.206 -23.830 0.50 10.87 114 THR B C 1
ATOM 2532 O O A THR B 1 106 ? -43.600 -42.866 -24.451 0.50 10.86 114 THR B O 1
ATOM 2533 O O B THR B 1 106 ? -43.708 -42.796 -24.034 0.50 10.09 114 THR B O 1
ATOM 2540 N N . CYS B 1 107 ? -41.494 -42.430 -23.766 1.00 10.11 115 CYS B N 1
ATOM 2541 C CA . CYS B 1 107 ? -41.545 -40.959 -23.939 1.00 10.95 115 CYS B CA 1
ATOM 2542 C C . CYS B 1 1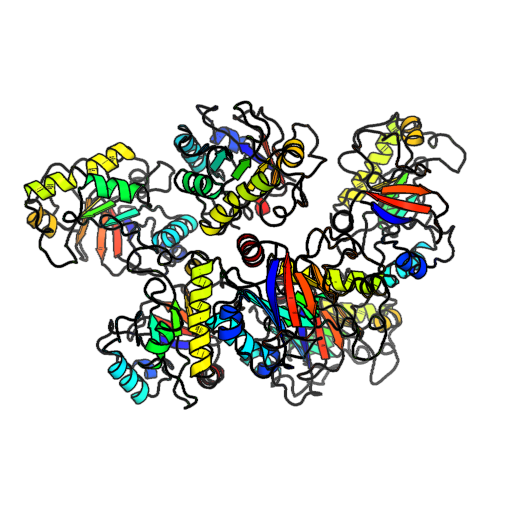07 ? -42.604 -40.256 -23.085 1.00 10.55 115 CYS B C 1
ATOM 2543 O O . CYS B 1 107 ? -42.998 -39.126 -23.406 1.00 10.14 115 CYS B O 1
ATOM 2546 N N . TYR B 1 108 ? -43.017 -40.899 -21.976 1.00 10.29 116 TYR B N 1
ATOM 2547 C CA . TYR B 1 108 ? -43.939 -40.343 -20.990 1.00 8.93 116 TYR B CA 1
ATOM 2548 C C . TYR B 1 108 ? -45.322 -40.119 -21.581 1.00 8.96 116 TYR B C 1
ATOM 2549 O O . TYR B 1 108 ? -46.121 -39.405 -21.033 1.00 10.19 116 TYR B O 1
ATOM 2558 N N . GLY B 1 109 ? -45.558 -40.723 -22.735 1.00 11.60 117 GLY B N 1
ATOM 2559 C CA . GLY B 1 109 ? -46.839 -40.517 -23.424 1.00 12.24 117 GLY B CA 1
ATOM 2560 C C . GLY B 1 109 ? -46.962 -39.170 -24.154 1.00 13.89 117 GLY B C 1
ATOM 2561 O O . GLY B 1 109 ? -48.075 -38.794 -24.548 1.00 16.56 117 GLY B O 1
ATOM 2562 N N . LEU B 1 110 ? -45.858 -38.435 -24.326 1.00 13.05 118 LEU B N 1
ATOM 2563 C CA . LEU B 1 110 ? -45.867 -37.161 -25.055 1.00 13.04 118 LEU B CA 1
ATOM 2564 C C . LEU B 1 110 ? -45.358 -37.321 -26.473 1.00 11.39 118 LEU B C 1
ATOM 2565 O O . LEU B 1 110 ? -44.483 -38.140 -26.746 1.00 12.64 118 LEU B O 1
ATOM 2570 N N . SER B 1 111 ? -45.866 -36.508 -27.395 1.00 11.70 119 SER B N 1
ATOM 2571 C CA . SER B 1 111 ? -45.351 -36.502 -28.764 1.00 11.84 119 SER B CA 1
ATOM 2572 C C . SER B 1 111 ? -44.027 -35.762 -28.799 1.00 12.21 119 SER B C 1
ATOM 2573 O O . SER B 1 111 ? -43.666 -35.117 -27.818 1.00 11.09 119 SER B O 1
ATOM 2576 N N . HIS B 1 112 ? -43.351 -35.798 -29.942 1.00 12.47 120 HIS B N 1
ATOM 2577 C CA . HIS B 1 112 ? -42.127 -34.984 -30.097 1.00 14.23 120 HIS B CA 1
ATOM 2578 C C . HIS B 1 112 ? -42.372 -33.528 -29.806 1.00 14.64 120 HIS B C 1
ATOM 2579 O O . HIS B 1 112 ? -41.579 -32.920 -29.097 1.00 13.28 120 HIS B O 1
ATOM 2586 N N . SER B 1 113 ? -43.471 -32.963 -30.312 1.00 15.38 121 SER B N 1
ATOM 2587 C CA . SER B 1 113 ? -43.669 -31.519 -30.156 1.00 14.94 121 SER B CA 1
ATOM 2588 C C . SER B 1 113 ? -44.002 -31.197 -28.711 1.00 12.98 121 SER B C 1
ATOM 2589 O O . SER B 1 113 ? -43.581 -30.166 -28.183 1.00 13.42 121 SER B O 1
ATOM 2592 N N . GLN B 1 114 ? -44.779 -32.076 -28.069 1.00 11.93 122 GLN B N 1
ATOM 2593 C CA . GLN B 1 114 ? -45.154 -31.858 -26.683 1.00 11.33 122 GLN B CA 1
ATOM 2594 C C . GLN B 1 114 ? -43.911 -31.945 -25.798 1.00 10.75 122 GLN B C 1
ATOM 2595 O O . GLN B 1 114 ? -43.768 -31.177 -24.833 1.00 10.43 122 GLN B O 1
ATOM 2601 N N . MET B 1 115 ? -43.015 -32.863 -26.156 1.00 9.45 123 MET B N 1
ATOM 2602 C CA . MET B 1 115 ? -41.824 -33.080 -25.325 1.00 9.17 123 MET B CA 1
ATOM 2603 C C . MET B 1 115 ? -40.853 -31.932 -25.485 1.00 9.16 123 MET B C 1
ATOM 2604 O O . MET B 1 115 ? -40.333 -31.451 -24.486 1.00 7.55 123 MET B O 1
ATOM 2609 N N . VAL B 1 116 ? -40.641 -31.507 -26.747 1.00 9.03 124 VAL B N 1
ATOM 2610 C CA . VAL B 1 116 ? -39.795 -30.352 -27.019 1.00 9.96 124 VAL B CA 1
ATOM 2611 C C . VAL B 1 116 ? -40.291 -29.118 -26.269 1.00 9.69 124 VAL B C 1
ATOM 2612 O O . VAL B 1 116 ? -39.481 -28.404 -25.652 1.00 10.20 124 VAL B O 1
ATOM 2616 N N . ALA B 1 117 ? -41.609 -28.855 -26.299 1.00 9.66 125 ALA B N 1
ATOM 2617 C CA . ALA B 1 117 ? -42.150 -27.699 -25.595 1.00 9.81 125 ALA B CA 1
ATOM 2618 C C . ALA B 1 117 ? -41.909 -27.820 -24.111 1.00 10.09 125 ALA B C 1
ATOM 2619 O O . ALA B 1 117 ? -41.632 -26.818 -23.468 1.00 10.29 125 ALA B O 1
ATOM 2621 N N . TRP B 1 118 ? -42.085 -29.032 -23.558 1.00 10.32 126 TRP B N 1
ATOM 2622 C CA . TRP B 1 118 ? -41.954 -29.251 -22.115 1.00 8.65 126 TRP B CA 1
ATOM 2623 C C . TRP B 1 118 ? -40.508 -28.882 -21.705 1.00 8.24 126 TRP B C 1
ATOM 2624 O O . TRP B 1 118 ? -40.287 -28.193 -20.702 1.00 7.39 126 TRP B O 1
ATOM 2635 N N . ILE B 1 119 ? -39.537 -29.382 -22.467 1.00 6.84 127 ILE B N 1
ATOM 2636 C CA . ILE B 1 119 ? -38.130 -29.184 -22.133 1.00 6.97 127 ILE B CA 1
ATOM 2637 C C . ILE B 1 119 ? -37.759 -27.706 -22.271 1.00 7.31 127 ILE B C 1
ATOM 2638 O O . ILE B 1 119 ? -37.121 -27.145 -21.365 1.00 8.17 127 ILE B O 1
ATOM 2643 N N . HIS B 1 120 ? -38.225 -27.054 -23.344 1.00 7.56 128 HIS B N 1
ATOM 2644 C CA . HIS B 1 120 ? -38.104 -25.594 -23.450 1.00 8.50 128 HIS B CA 1
ATOM 2645 C C . HIS B 1 120 ? -38.652 -24.860 -22.224 1.00 8.40 128 HIS B C 1
ATOM 2646 O O . HIS B 1 120 ? -37.971 -23.978 -21.690 1.00 9.75 128 HIS B O 1
ATOM 2653 N N A ASP B 1 121 ? -39.848 -25.241 -21.773 0.50 7.97 129 ASP B N 1
ATOM 2654 N N B ASP B 1 121 ? -39.869 -25.209 -21.788 0.50 9.20 129 ASP B N 1
ATOM 2655 C CA A ASP B 1 121 ? -40.497 -24.648 -20.608 0.50 7.83 129 ASP B CA 1
ATOM 2656 C CA B ASP B 1 121 ? -40.470 -24.654 -20.572 0.50 9.83 129 ASP B CA 1
ATOM 2657 C C A ASP B 1 121 ? -39.683 -24.793 -19.310 0.50 7.73 129 ASP B C 1
ATOM 2658 C C B ASP B 1 121 ? -39.542 -24.754 -19.380 0.50 8.76 129 ASP B C 1
ATOM 2659 O O A ASP B 1 121 ? -39.605 -23.849 -18.504 0.50 7.83 129 ASP B O 1
ATOM 2660 O O B ASP B 1 121 ? -39.269 -23.763 -18.700 0.50 8.56 129 ASP B O 1
ATOM 2669 N N . PHE B 1 122 ? -39.115 -25.976 -19.102 1.00 7.58 130 PHE B N 1
ATOM 2670 C CA . PHE B 1 122 ? -38.289 -26.232 -17.911 1.00 7.19 130 PHE B CA 1
ATOM 2671 C C . PHE B 1 122 ? -37.022 -25.390 -17.989 1.00 6.76 130 PHE B C 1
ATOM 2672 O O . PHE B 1 122 ? -36.678 -24.694 -17.034 1.00 6.52 130 PHE B O 1
ATOM 2680 N N . VAL B 1 123 ? -36.335 -25.479 -19.137 1.00 7.80 131 VAL B N 1
ATOM 2681 C CA . VAL B 1 123 ? -35.016 -24.859 -19.296 1.00 8.51 131 VAL B CA 1
ATOM 2682 C C . VAL B 1 123 ? -35.123 -23.330 -19.231 1.00 9.23 131 VAL B C 1
ATOM 2683 O O . VAL B 1 123 ? -34.309 -22.639 -18.575 1.00 8.59 131 VAL B O 1
ATOM 2687 N N . ASN B 1 124 ? -36.171 -22.812 -19.864 1.00 9.96 132 ASN B N 1
ATOM 2688 C CA . ASN B 1 124 ? -36.446 -21.346 -19.815 1.00 11.52 132 ASN B CA 1
ATOM 2689 C C . ASN B 1 124 ? -36.729 -20.834 -18.421 1.00 11.20 132 ASN B C 1
ATOM 2690 O O . ASN B 1 124 ? -36.243 -19.747 -18.038 1.00 11.14 132 ASN B O 1
ATOM 2695 N N . GLU B 1 125 ? -37.515 -21.599 -17.657 1.00 10.37 133 GLU B N 1
ATOM 2696 C CA . GLU B 1 125 ? -37.809 -21.224 -16.273 1.00 10.97 133 GLU B CA 1
ATOM 2697 C C . GLU B 1 125 ? -36.517 -21.219 -15.426 1.00 10.18 133 GLU B C 1
ATOM 2698 O O . GLU B 1 125 ? -36.254 -20.285 -14.663 1.00 11.06 133 GLU B O 1
ATOM 2704 N N . TYR B 1 126 ? -35.696 -22.251 -15.609 1.00 8.56 134 TYR B N 1
ATOM 2705 C CA . TYR B 1 126 ? -34.439 -22.367 -14.868 1.00 9.06 134 TYR B CA 1
ATOM 2706 C C . TYR B 1 126 ? -33.553 -21.148 -15.191 1.00 9.37 134 TYR B C 1
ATOM 2707 O O . TYR B 1 126 ? -33.022 -20.487 -14.279 1.00 9.88 134 TYR B O 1
ATOM 2716 N N . HIS B 1 127 ? -33.428 -20.824 -16.482 1.00 10.10 135 HIS B N 1
ATOM 2717 C CA . HIS B 1 127 ? -32.531 -19.723 -16.921 1.00 11.90 135 HIS B CA 1
ATOM 2718 C C . HIS B 1 127 ? -33.036 -18.374 -16.433 1.00 13.41 135 HIS B C 1
ATOM 2719 O O . HIS B 1 127 ? -32.247 -17.530 -15.984 1.00 13.62 135 HIS B O 1
ATOM 2726 N N . HIS B 1 128 ? -34.347 -18.183 -16.473 1.00 12.91 136 HIS B N 1
ATOM 2727 C CA . HIS B 1 128 ? -34.963 -16.962 -15.951 1.00 15.32 136 HIS B CA 1
ATOM 2728 C C . HIS B 1 128 ? -34.667 -16.786 -14.451 1.00 15.36 136 HIS B C 1
ATOM 2729 O O . HIS B 1 128 ? -34.297 -15.692 -14.016 1.00 15.76 136 HIS B O 1
ATOM 2736 N N . ALA B 1 129 ? -34.798 -17.873 -13.683 1.00 12.69 137 ALA B N 1
ATOM 2737 C CA . ALA B 1 129 ? -34.593 -17.854 -12.240 1.00 11.82 137 ALA B CA 1
ATOM 2738 C C . ALA B 1 129 ? -33.140 -17.624 -11.816 1.00 12.33 137 ALA B C 1
ATOM 2739 O O . ALA B 1 129 ? -32.876 -16.915 -10.812 1.00 11.38 137 ALA B O 1
ATOM 2741 N N . THR B 1 130 ? -32.210 -18.242 -12.527 1.00 10.75 138 THR B N 1
ATOM 2742 C CA . THR B 1 130 ? -30.839 -18.238 -12.077 1.00 10.90 138 THR B CA 1
ATOM 2743 C C . THR B 1 130 ? -29.829 -17.456 -12.916 1.00 9.99 138 THR B C 1
ATOM 2744 O O . THR B 1 130 ? -28.742 -17.313 -12.523 1.00 11.62 138 THR B O 1
ATOM 2748 N N . SER B 1 131 ? -30.235 -17.067 -14.098 1.00 9.85 139 SER B N 1
ATOM 2749 C CA . SER B 1 131 ? -29.360 -16.530 -15.109 1.00 10.71 139 SER B CA 1
ATOM 2750 C C . SER B 1 131 ? -28.522 -17.532 -15.891 1.00 11.41 139 SER B C 1
ATOM 2751 O O . SER B 1 131 ? -27.812 -17.186 -16.757 1.00 11.93 139 SER B O 1
ATOM 2754 N N . ARG B 1 132 ? -28.638 -18.794 -15.534 1.00 10.17 140 ARG B N 1
ATOM 2755 C CA . ARG B 1 132 ? -27.835 -19.826 -16.172 1.00 9.71 140 ARG B CA 1
ATOM 2756 C C . ARG B 1 132 ? -28.756 -20.782 -16.917 1.00 9.19 140 ARG B C 1
ATOM 2757 O O . ARG B 1 132 ? -29.829 -21.135 -16.398 1.00 9.56 140 ARG B O 1
ATOM 2765 N N . TRP B 1 133 ? -28.331 -21.194 -18.110 1.00 9.25 141 TRP B N 1
ATOM 2766 C CA . TRP B 1 133 ? -28.931 -22.331 -18.786 1.00 8.04 141 TRP B CA 1
ATOM 2767 C C . TRP B 1 133 ? -28.561 -23.627 -18.019 1.00 7.55 141 TRP B C 1
ATOM 2768 O O . TRP B 1 133 ? -27.416 -23.828 -17.649 1.00 8.64 141 TRP B O 1
ATOM 2779 N N . PRO B 1 134 ? -29.540 -24.484 -17.753 1.00 6.63 142 PRO B N 1
ATOM 2780 C CA . PRO B 1 134 ? -29.266 -25.722 -17.043 1.00 6.44 142 PRO B CA 1
ATOM 2781 C C . PRO B 1 134 ? -28.565 -26.697 -17.944 1.00 7.24 142 PRO B C 1
ATOM 2782 O O . PRO B 1 134 ? -28.641 -26.581 -19.164 1.00 7.32 142 PRO B O 1
ATOM 2786 N N . MET B 1 135 ? -27.843 -27.645 -17.343 1.00 6.36 143 MET B N 1
ATOM 2787 C CA . MET B 1 135 ? -27.331 -28.765 -18.112 1.00 6.34 143 MET B CA 1
ATOM 2788 C C . MET B 1 135 ? -28.474 -29.704 -18.461 1.00 6.50 143 MET B C 1
ATOM 2789 O O . MET B 1 135 ? -29.482 -29.802 -17.698 1.00 7.00 143 MET B O 1
ATOM 2794 N N . ILE B 1 136 ? -28.345 -30.374 -19.616 1.00 6.09 144 ILE B N 1
ATOM 2795 C CA . ILE B 1 136 ? -29.353 -31.365 -19.997 1.00 6.08 144 ILE B CA 1
ATOM 2796 C C . ILE B 1 136 ? -28.616 -32.719 -20.060 1.00 6.10 144 ILE B C 1
ATOM 2797 O O . ILE B 1 136 ? -27.605 -32.868 -20.773 1.00 6.17 144 ILE B O 1
ATOM 2802 N N . TYR B 1 137 ? -29.126 -33.676 -19.297 1.00 6.10 145 TYR B N 1
ATOM 2803 C CA . TYR B 1 137 ? -28.580 -35.037 -19.218 1.00 6.27 145 TYR B CA 1
ATOM 2804 C C . TYR B 1 137 ? -29.543 -35.942 -19.975 1.00 6.93 145 TYR B C 1
ATOM 2805 O O . TYR B 1 137 ? -30.730 -35.951 -19.697 1.00 6.18 145 TYR B O 1
ATOM 2814 N N . THR B 1 138 ? -29.022 -36.651 -20.974 1.00 6.92 146 THR B N 1
ATOM 2815 C CA . THR B 1 138 ? -29.854 -37.551 -21.763 1.00 7.09 146 THR B CA 1
ATOM 2816 C C . THR B 1 138 ? -28.964 -38.600 -22.418 1.00 7.70 146 THR B C 1
ATOM 2817 O O . THR B 1 138 ? -27.756 -38.582 -22.229 1.00 6.26 146 THR B O 1
ATOM 2821 N N . THR B 1 139 ? -29.577 -39.484 -23.204 1.00 7.70 147 THR B N 1
ATOM 2822 C CA . THR B 1 139 ? -28.812 -40.318 -24.133 1.00 8.18 147 THR B CA 1
ATOM 2823 C C . THR B 1 139 ? -29.162 -39.938 -25.566 1.00 8.25 147 THR B C 1
ATOM 2824 O O . THR B 1 139 ? -30.240 -39.384 -25.819 1.00 7.68 147 THR B O 1
ATOM 2828 N N . ALA B 1 140 ? -28.258 -40.246 -26.512 1.00 8.79 148 ALA B N 1
ATOM 2829 C CA . ALA B 1 140 ? -28.549 -39.947 -27.909 1.00 10.30 148 ALA B CA 1
ATOM 2830 C C . ALA B 1 140 ? -29.752 -40.748 -28.359 1.00 9.57 148 ALA B C 1
ATOM 2831 O O . ALA B 1 140 ? -30.592 -40.226 -29.082 1.00 10.37 148 ALA B O 1
ATOM 2833 N N . ASP B 1 141 ? -29.869 -41.984 -27.884 1.00 10.44 149 ASP B N 1
ATOM 2834 C CA . ASP B 1 141 ? -31.008 -42.803 -28.298 1.00 10.74 149 ASP B CA 1
ATOM 2835 C C . ASP B 1 141 ? -32.336 -42.202 -27.806 1.00 10.23 149 ASP B C 1
ATOM 2836 O O . ASP B 1 141 ? -33.343 -42.129 -28.550 1.00 10.97 149 ASP B O 1
ATOM 2841 N N . TRP B 1 142 ? -32.354 -41.768 -26.551 1.00 9.16 150 TRP B N 1
ATOM 2842 C CA . TRP B 1 142 ? -33.566 -41.156 -26.019 1.00 9.14 150 TRP B CA 1
ATOM 2843 C C . TRP B 1 142 ? -33.946 -39.872 -26.749 1.00 9.64 150 TRP B C 1
ATOM 2844 O O . TRP B 1 142 ? -35.120 -39.651 -27.049 1.00 9.42 150 TRP B O 1
ATOM 2855 N N . TRP B 1 143 ? -32.953 -39.023 -26.992 1.00 9.76 151 TRP B N 1
ATOM 2856 C CA . TRP B 1 143 ? -33.185 -37.727 -27.611 1.00 9.16 151 TRP B CA 1
ATOM 2857 C C . TRP B 1 143 ? -33.767 -37.915 -29.014 1.00 10.29 151 TRP B C 1
ATOM 2858 O O . TRP B 1 143 ? -34.723 -37.219 -29.422 1.00 10.01 151 TRP B O 1
ATOM 2869 N N . ASN B 1 144 ? -33.243 -38.902 -29.715 1.00 10.37 152 ASN B N 1
ATOM 2870 C CA . ASN B 1 144 ? -33.751 -39.211 -31.045 1.00 12.74 152 ASN B CA 1
ATOM 2871 C C . ASN B 1 144 ? -35.213 -39.707 -31.009 1.00 12.04 152 ASN B C 1
ATOM 2872 O O . ASN B 1 144 ? -36.078 -39.188 -31.712 1.00 13.14 152 ASN B O 1
ATOM 2877 N N . ARG B 1 145 ? -35.483 -40.680 -30.149 1.00 11.88 153 ARG B N 1
ATOM 2878 C CA . ARG B 1 145 ? -36.800 -41.288 -30.078 1.00 12.42 153 ARG B CA 1
ATOM 2879 C C . ARG B 1 145 ? -37.873 -40.315 -29.536 1.00 12.23 153 ARG B C 1
ATOM 2880 O O . ARG B 1 145 ? -38.966 -40.246 -30.065 1.00 12.82 153 ARG B O 1
ATOM 2888 N N . CYS B 1 146 ? -37.559 -39.572 -28.484 1.00 10.94 154 CYS B N 1
ATOM 2889 C CA . CYS B 1 146 ? -38.615 -38.800 -27.801 1.00 10.14 154 CYS B CA 1
ATOM 2890 C C . CYS B 1 146 ? -38.719 -37.312 -28.206 1.00 10.02 154 CYS B C 1
ATOM 2891 O O . CYS B 1 146 ? -39.658 -36.645 -27.809 1.00 10.12 154 CYS B O 1
ATOM 2894 N N . THR B 1 147 ? -37.730 -36.793 -28.928 1.00 11.29 155 THR B N 1
ATOM 2895 C CA . THR B 1 147 ? -37.779 -35.401 -29.416 1.00 12.88 155 THR B CA 1
ATOM 2896 C C . THR B 1 147 ? -37.599 -35.290 -30.913 1.00 15.03 155 THR B C 1
ATOM 2897 O O . THR B 1 147 ? -37.644 -34.169 -31.443 1.00 17.28 155 THR B O 1
ATOM 2901 N N . GLY B 1 148 ? -37.364 -36.425 -31.585 1.00 17.00 156 GLY B N 1
ATOM 2902 C CA . GLY B 1 148 ? -37.027 -36.444 -33.027 1.00 15.21 156 GLY B CA 1
ATOM 2903 C C . GLY B 1 148 ? -35.664 -35.815 -33.237 1.00 14.87 156 GLY B C 1
ATOM 2904 O O . GLY B 1 148 ? -35.413 -35.126 -34.241 1.00 15.68 156 GLY B O 1
ATOM 2905 N N . ASN B 1 149 ? -34.776 -36.039 -32.272 1.00 13.32 157 ASN B N 1
ATOM 2906 C CA . ASN B 1 149 ? -33.418 -35.496 -32.308 1.00 13.03 157 ASN B CA 1
ATOM 2907 C C . ASN B 1 149 ? -33.417 -33.946 -32.426 1.00 13.36 157 ASN B C 1
ATOM 2908 O O . ASN B 1 149 ? -32.688 -33.335 -33.231 1.00 13.69 157 ASN B O 1
ATOM 2913 N N . ALA B 1 150 ? -34.270 -33.314 -31.628 1.00 13.67 158 ALA B N 1
ATOM 2914 C CA . ALA B 1 150 ? -34.566 -31.899 -31.758 1.00 13.64 158 ALA B CA 1
ATOM 2915 C C . ALA B 1 150 ? -33.325 -31.050 -31.583 1.00 14.38 158 ALA B C 1
ATOM 2916 O O . ALA B 1 150 ? -32.456 -31.303 -30.726 1.00 11.88 158 ALA B O 1
ATOM 2918 N N . LYS B 1 151 ? -33.266 -30.025 -32.417 1.00 14.83 159 LYS B N 1
ATOM 2919 C CA . LYS B 1 151 ? -32.262 -28.981 -32.269 1.00 15.27 159 LYS B CA 1
ATOM 2920 C C . LYS B 1 151 ? -32.805 -27.863 -31.369 1.00 14.47 159 LYS B C 1
ATOM 2921 O O . LYS B 1 151 ? -33.957 -27.919 -30.901 1.00 20.01 159 LYS B O 1
ATOM 2927 N N . GLY B 1 152 ? -31.972 -26.862 -31.101 1.00 13.12 160 GLY B N 1
ATOM 2928 C CA . GLY B 1 152 ? -32.408 -25.668 -30.357 1.00 14.43 160 GLY B CA 1
ATOM 2929 C C . GLY B 1 152 ? -31.977 -25.586 -28.890 1.00 13.70 160 GLY B C 1
ATOM 2930 O O . GLY B 1 152 ? -32.278 -24.597 -28.209 1.00 13.70 160 GLY B O 1
ATOM 2931 N N . PHE B 1 153 ? -31.284 -26.618 -28.400 1.00 11.93 161 PHE B N 1
ATOM 2932 C CA . PHE B 1 153 ? -30.717 -26.595 -27.035 1.00 11.88 161 PHE B CA 1
ATOM 2933 C C . PHE B 1 153 ? -29.191 -26.556 -26.989 1.00 12.58 161 PHE B C 1
ATOM 2934 O O . PHE B 1 153 ? -28.589 -26.218 -25.943 1.00 11.31 161 PHE B O 1
ATOM 2942 N N . GLY B 1 154 ? -28.575 -26.916 -28.109 1.00 13.68 162 GLY B N 1
ATOM 2943 C CA . GLY B 1 154 ? -27.152 -27.240 -28.172 1.00 14.52 162 GLY B CA 1
ATOM 2944 C C . GLY B 1 154 ? -26.181 -26.110 -27.992 1.00 17.95 162 GLY B C 1
ATOM 2945 O O . GLY B 1 154 ? -25.071 -26.324 -27.502 1.00 18.21 162 GLY B O 1
ATOM 2946 N N . ASP B 1 155 ? -26.559 -24.892 -28.348 1.00 18.99 163 ASP B N 1
ATOM 2947 C CA . ASP B 1 155 ? -25.571 -23.837 -28.109 1.00 24.51 163 ASP B CA 1
ATOM 2948 C C . ASP B 1 155 ? -25.696 -23.184 -26.727 1.00 23.58 163 ASP B C 1
ATOM 2949 O O . ASP B 1 155 ? -24.780 -22.500 -26.293 1.00 25.85 163 ASP B O 1
ATOM 2954 N N . LYS B 1 156 ? -26.804 -23.440 -26.030 1.00 15.41 164 LYS B N 1
ATOM 2955 C CA . LYS B 1 156 ? -27.012 -22.877 -24.689 1.00 15.78 164 LYS B CA 1
ATOM 2956 C C . LYS B 1 156 ? -26.896 -23.811 -23.469 1.00 12.90 164 LYS B C 1
ATOM 2957 O O . LYS B 1 156 ? -26.318 -23.424 -22.448 1.00 10.25 164 LYS B O 1
ATOM 2963 N N . CYS B 1 157 ? -27.475 -25.002 -23.570 1.00 10.00 165 CYS B N 1
ATOM 2964 C CA . CYS B 1 157 ? -27.540 -25.895 -22.420 1.00 9.97 165 CYS B CA 1
ATOM 2965 C C . CYS B 1 157 ? -26.382 -26.897 -22.506 1.00 9.08 165 CYS B C 1
ATOM 2966 O O . CYS B 1 157 ? -26.312 -27.646 -23.501 1.00 11.23 165 CYS B O 1
ATOM 2969 N N . PRO B 1 158 ? -25.456 -26.901 -21.514 1.00 8.25 166 PRO B N 1
ATOM 2970 C CA . PRO B 1 158 ? -24.375 -27.918 -21.580 1.00 7.89 166 PRO B CA 1
ATOM 2971 C C . PRO B 1 158 ? -24.937 -29.353 -21.641 1.00 7.61 166 PRO B C 1
ATOM 2972 O O . PRO B 1 158 ? -25.834 -29.717 -20.863 1.00 8.10 166 PRO B O 1
ATOM 2976 N N . LEU B 1 159 ? -24.406 -30.190 -22.531 1.00 6.36 167 LEU B N 1
ATOM 2977 C CA . LEU B 1 159 ? -24.872 -31.572 -22.634 1.00 6.59 167 LEU B CA 1
ATOM 2978 C C . LEU B 1 159 ? -24.122 -32.508 -21.693 1.00 6.51 167 LEU B C 1
ATOM 2979 O O . LEU B 1 159 ? -22.873 -32.574 -21.752 1.00 6.77 167 LEU B O 1
ATOM 2984 N N . VAL B 1 160 ? -24.882 -33.284 -20.913 1.00 6.07 168 VAL B N 1
ATOM 2985 C CA . VAL B 1 160 ? -24.307 -34.399 -20.134 1.00 6.25 168 VAL B CA 1
ATOM 2986 C C . VAL B 1 160 ? -24.798 -35.664 -20.823 1.00 6.53 168 VAL B C 1
ATOM 2987 O O . VAL B 1 160 ? -25.986 -35.953 -20.827 1.00 6.53 168 VAL B O 1
ATOM 2991 N N . LEU B 1 161 ? -23.899 -36.387 -21.463 1.00 7.04 169 LEU B N 1
ATOM 2992 C CA . LEU B 1 161 ? -24.292 -37.478 -22.350 1.00 7.42 169 LEU B CA 1
ATOM 2993 C C . LEU B 1 161 ? -23.929 -38.787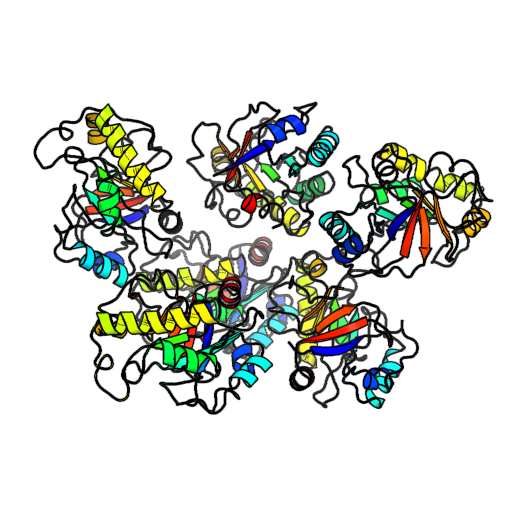 -21.715 1.00 7.23 169 LEU B C 1
ATOM 2994 O O . LEU B 1 161 ? -22.755 -38.995 -21.371 1.00 7.00 169 LEU B O 1
ATOM 2999 N N . ALA B 1 162 ? -24.936 -39.643 -21.491 1.00 7.12 170 ALA B N 1
ATOM 3000 C CA . ALA B 1 162 ? -24.697 -40.973 -20.933 1.00 7.89 170 ALA B CA 1
ATOM 3001 C C . ALA B 1 162 ? -24.461 -41.938 -22.083 1.00 8.31 170 ALA B C 1
ATOM 3002 O O . ALA B 1 162 ? -25.307 -42.089 -22.995 1.00 8.41 170 ALA B O 1
ATOM 3004 N N . ALA B 1 163 ? -23.328 -42.626 -22.022 1.00 8.53 171 ALA B N 1
ATOM 3005 C CA . ALA B 1 163 ? -22.963 -43.657 -23.038 1.00 10.85 171 ALA B CA 1
ATOM 3006 C C . ALA B 1 163 ? -21.859 -44.461 -22.412 1.00 12.09 171 ALA B C 1
ATOM 3007 O O . ALA B 1 163 ? -20.729 -43.974 -22.261 1.00 13.60 171 ALA B O 1
ATOM 3009 N N . TYR B 1 164 ? -22.174 -45.688 -21.988 1.00 11.20 172 TYR B N 1
ATOM 3010 C CA . TYR B 1 164 ? -21.230 -46.436 -21.187 1.00 12.09 172 TYR B CA 1
ATOM 3011 C C . TYR B 1 164 ? -20.337 -47.212 -22.081 1.00 15.77 172 TYR B C 1
ATOM 3012 O O . TYR B 1 164 ? -20.739 -48.190 -22.716 1.00 17.50 172 TYR B O 1
ATOM 3021 N N A SER B 1 165 ? -19.131 -46.734 -22.145 0.50 16.63 173 SER B N 1
ATOM 3022 N N B SER B 1 165 ? -19.096 -46.763 -22.177 0.50 17.09 173 SER B N 1
ATOM 3023 C CA A SER B 1 165 ? -18.101 -47.348 -22.928 0.50 18.31 173 SER B CA 1
ATOM 3024 C CA B SER B 1 165 ? -18.129 -47.351 -23.111 0.50 18.78 173 SER B CA 1
ATOM 3025 C C A SER B 1 165 ? -16.748 -46.918 -22.521 0.50 19.66 173 SER B C 1
ATOM 3026 C C B SER B 1 165 ? -16.762 -46.833 -22.745 0.50 19.11 173 SER B C 1
ATOM 3027 O O A SER B 1 165 ? -16.627 -46.047 -21.786 0.50 17.87 173 SER B O 1
ATOM 3028 O O B SER B 1 165 ? -16.668 -45.758 -22.207 0.50 19.06 173 SER B O 1
ATOM 3033 N N . SER B 1 166 ? -15.709 -47.628 -22.977 1.00 25.19 174 SER B N 1
ATOM 3034 C CA . SER B 1 166 ? -14.328 -47.219 -22.747 1.00 22.66 174 SER B CA 1
ATOM 3035 C C . SER B 1 166 ? -13.980 -45.955 -23.563 1.00 18.82 174 SER B C 1
ATOM 3036 O O . SER B 1 166 ? -13.149 -45.205 -23.114 1.00 22.37 174 SER B O 1
ATOM 3039 N N . SER B 1 167 ? -14.596 -45.749 -24.735 1.00 19.99 175 SER B N 1
ATOM 3040 C CA . SER B 1 167 ? -14.307 -44.593 -25.603 1.00 20.10 175 SER B CA 1
ATOM 3041 C C . SER B 1 167 ? -15.460 -43.599 -25.647 1.00 18.42 175 SER B C 1
ATOM 3042 O O . SER B 1 167 ? -16.639 -44.009 -25.616 1.00 16.57 175 SER B O 1
ATOM 3045 N N . PRO B 1 168 ? -15.146 -42.289 -25.744 1.00 18.03 176 PRO B N 1
ATOM 3046 C CA . PRO B 1 168 ? -16.232 -41.314 -25.755 1.00 18.85 176 PRO B CA 1
ATOM 3047 C C . PRO B 1 168 ? -17.181 -41.541 -26.923 1.00 18.21 176 PRO B C 1
ATOM 3048 O O . PRO B 1 168 ? -16.777 -42.022 -27.970 1.00 17.50 176 PRO B O 1
ATOM 3052 N N . PRO B 1 169 ? -18.434 -41.150 -26.757 1.00 19.66 177 PRO B N 1
ATOM 3053 C CA . PRO B 1 169 ? -19.483 -41.310 -27.757 1.00 19.50 177 PRO B CA 1
ATOM 3054 C C . PRO B 1 169 ? -19.218 -40.495 -29.034 1.00 20.57 177 PRO B C 1
ATOM 3055 O O . PRO B 1 169 ? -18.833 -39.316 -28.973 1.00 22.79 177 PRO B O 1
ATOM 3059 N N . LYS B 1 170 ? -19.412 -41.133 -30.178 1.00 19.59 178 LYS B N 1
ATOM 3060 C CA . LYS B 1 170 ? -19.273 -40.472 -31.465 1.00 21.26 178 LYS B CA 1
ATOM 3061 C C . LYS B 1 170 ? -20.614 -39.894 -31.899 1.00 21.30 178 LYS B C 1
ATOM 3062 O O . LYS B 1 170 ? -20.662 -38.933 -32.672 1.00 23.58 178 LYS B O 1
ATOM 3064 N N . THR B 1 171 ? -21.709 -40.483 -31.419 1.00 19.72 179 THR B N 1
ATOM 3065 C CA . THR B 1 171 ? -23.051 -39.968 -31.738 1.00 20.01 179 THR B CA 1
ATOM 3066 C C . THR B 1 171 ? -23.507 -38.892 -30.746 1.00 14.92 179 THR B C 1
ATOM 3067 O O . THR B 1 171 ? -23.788 -39.185 -29.576 1.00 15.05 179 THR B O 1
ATOM 3071 N N . ILE B 1 172 ? -23.569 -37.657 -31.231 1.00 12.08 180 ILE B N 1
ATOM 3072 C CA . ILE B 1 172 ? -23.909 -36.508 -30.407 1.00 12.79 180 ILE B CA 1
ATOM 3073 C C . ILE B 1 172 ? -25.276 -36.033 -30.829 1.00 12.10 180 ILE B C 1
ATOM 3074 O O . ILE B 1 172 ? -25.468 -35.729 -32.010 1.00 14.60 180 ILE B O 1
ATOM 3079 N N . PRO B 1 173 ? -26.246 -35.979 -29.888 1.00 10.44 181 PRO B N 1
ATOM 3080 C CA . PRO B 1 173 ? -27.639 -35.608 -30.205 1.00 10.02 181 PRO B CA 1
ATOM 3081 C C . PRO B 1 173 ? -27.908 -34.149 -30.587 1.00 10.36 181 PRO B C 1
ATOM 3082 O O . PRO B 1 173 ? -27.081 -33.280 -30.334 1.00 9.10 181 PRO B O 1
ATOM 3086 N N . GLY B 1 174 ? -29.078 -33.913 -31.191 1.00 10.76 182 GLY B N 1
ATOM 3087 C CA . GLY B 1 174 ? -29.564 -32.566 -31.484 1.00 11.03 182 GLY B CA 1
ATOM 3088 C C . GLY B 1 174 ? -28.564 -31.717 -32.255 1.00 12.21 182 GLY B C 1
ATOM 3089 O O . GLY B 1 174 ? -27.917 -32.194 -33.218 1.00 10.65 182 GLY B O 1
ATOM 3090 N N . ASP B 1 175 ? -28.446 -30.458 -31.837 1.00 10.94 183 ASP B N 1
ATOM 3091 C CA . ASP B 1 175 ? -27.409 -29.567 -32.418 1.00 11.98 183 ASP B CA 1
ATOM 3092 C C . ASP B 1 175 ? -26.263 -29.275 -31.430 1.00 11.21 183 ASP B C 1
ATOM 3093 O O . ASP B 1 175 ? -25.535 -28.267 -31.558 1.00 11.69 183 ASP B O 1
ATOM 3098 N N . TRP B 1 176 ? -26.087 -30.148 -30.441 1.00 11.02 184 TRP B N 1
ATOM 3099 C CA . TRP B 1 176 ? -24.854 -30.037 -29.639 1.00 11.30 184 TRP B CA 1
ATOM 3100 C C . TRP B 1 176 ? -23.640 -30.371 -30.488 1.00 10.40 184 TRP B C 1
ATOM 3101 O O . TRP B 1 176 ? -23.680 -31.325 -31.273 1.00 11.62 184 TRP B O 1
ATOM 3112 N N . LYS B 1 177 ? -22.546 -29.632 -30.312 1.00 12.20 185 LYS B N 1
ATOM 3113 C CA . LYS B 1 177 ? -21.300 -29.986 -31.035 1.00 12.73 185 LYS B CA 1
ATOM 3114 C C . LYS B 1 177 ? -20.525 -31.096 -30.335 1.00 11.62 185 LYS B C 1
ATOM 3115 O O . LYS B 1 177 ? -19.894 -31.954 -30.970 1.00 13.66 185 LYS B O 1
ATOM 3121 N N . THR B 1 178 ? -20.600 -31.089 -29.004 1.00 10.12 186 THR B N 1
ATOM 3122 C CA . THR B 1 178 ? -19.996 -32.144 -28.241 1.00 8.85 186 THR B CA 1
ATOM 3123 C C . THR B 1 178 ? -20.664 -32.220 -26.873 1.00 7.43 186 THR B C 1
ATOM 3124 O O . THR B 1 178 ? -21.565 -31.448 -26.558 1.00 7.63 186 THR B O 1
ATOM 3128 N N . TRP B 1 179 ? -20.267 -33.213 -26.102 1.00 7.53 187 TRP B N 1
ATOM 3129 C CA . TRP B 1 179 ? -20.699 -33.275 -24.715 1.00 7.46 187 TRP B CA 1
ATOM 3130 C C . TRP B 1 179 ? -19.852 -32.354 -23.845 1.00 8.25 187 TRP B C 1
ATOM 3131 O O . TRP B 1 179 ? -18.632 -32.205 -24.076 1.00 8.42 187 TRP B O 1
ATOM 3142 N N . THR B 1 180 ? -20.483 -31.746 -22.841 1.00 6.32 188 THR B N 1
ATOM 3143 C CA . THR B 1 180 ? -19.751 -31.016 -21.796 1.00 7.06 188 THR B CA 1
ATOM 3144 C C . THR B 1 180 ? -19.278 -31.960 -20.711 1.00 6.46 188 THR B C 1
ATOM 3145 O O . THR B 1 180 ? -18.159 -31.846 -20.215 1.00 6.28 188 THR B O 1
ATOM 3149 N N . ILE B 1 181 ? -20.145 -32.889 -20.333 1.00 6.60 189 ILE B N 1
ATOM 3150 C CA . ILE B 1 181 ? -19.763 -33.950 -19.406 1.00 6.43 189 ILE B CA 1
ATOM 3151 C C . ILE B 1 181 ? -20.240 -35.279 -20.011 1.00 6.87 189 ILE B C 1
ATOM 3152 O O . ILE B 1 181 ? -21.344 -35.353 -20.582 1.00 6.89 189 ILE B O 1
ATOM 3157 N N . TRP B 1 182 ? -19.417 -36.320 -19.856 1.00 6.56 190 TRP B N 1
ATOM 3158 C CA . TRP B 1 182 ? -19.760 -37.657 -20.382 1.00 7.36 190 TRP B CA 1
ATOM 3159 C C . TRP B 1 182 ? -19.918 -38.593 -19.226 1.00 6.56 190 TRP B C 1
ATOM 3160 O O . TRP B 1 182 ? -18.993 -38.736 -18.425 1.00 7.14 190 TRP B O 1
ATOM 3171 N N . GLN B 1 183 ? -21.118 -39.127 -19.058 1.00 7.04 191 GLN B N 1
ATOM 3172 C CA . GLN B 1 183 ? -21.347 -40.116 -18.031 1.00 7.25 191 GLN B CA 1
ATOM 3173 C C . GLN B 1 183 ? -20.932 -41.460 -18.617 1.00 7.77 191 GLN B C 1
ATOM 3174 O O . GLN B 1 183 ? -21.645 -42.012 -19.494 1.00 8.21 191 GLN B O 1
ATOM 3180 N N . ASN B 1 184 ? -19.761 -41.942 -18.178 1.00 9.24 192 ASN B N 1
ATOM 3181 C CA . ASN B 1 184 ? -19.111 -43.046 -18.868 1.00 9.92 192 ASN B CA 1
ATOM 3182 C C . ASN B 1 184 ? -19.313 -44.419 -18.266 1.00 10.15 192 ASN B C 1
ATOM 3183 O O . ASN B 1 184 ? -18.956 -45.428 -18.916 1.00 10.97 192 ASN B O 1
ATOM 3188 N N A SER B 1 185 ? -19.880 -44.462 -17.061 0.50 9.78 193 SER B N 1
ATOM 3189 N N B SER B 1 185 ? -19.845 -44.475 -17.051 0.50 9.76 193 SER B N 1
ATOM 3190 C CA A SER B 1 185 ? -20.101 -45.720 -16.348 0.50 9.98 193 SER B CA 1
ATOM 3191 C CA B SER B 1 185 ? -20.190 -45.754 -16.437 0.50 9.94 193 SER B CA 1
ATOM 3192 C C A SER B 1 185 ? -21.134 -45.536 -15.242 0.50 10.38 193 SER B C 1
ATOM 3193 C C B SER B 1 185 ? -21.257 -45.515 -15.383 0.50 10.41 193 SER B C 1
ATOM 3194 O O A SER B 1 185 ? -21.233 -44.445 -14.658 0.50 9.86 193 SER B O 1
ATOM 3195 O O B SER B 1 185 ? -21.501 -44.377 -14.991 0.50 10.27 193 SER B O 1
ATOM 3200 N N . ASP B 1 186 ? -21.893 -46.599 -14.944 1.00 10.95 194 ASP B N 1
ATOM 3201 C CA . ASP B 1 186 ? -22.737 -46.597 -13.738 1.00 11.62 194 ASP B CA 1
ATOM 3202 C C . ASP B 1 186 ? -22.054 -47.269 -12.531 1.00 12.48 194 ASP B C 1
ATOM 3203 O O . ASP B 1 186 ? -22.743 -47.670 -11.573 1.00 11.08 194 ASP B O 1
ATOM 3208 N N . LYS B 1 187 ? -20.713 -47.336 -12.544 1.00 12.58 195 LYS B N 1
ATOM 3209 C CA . LYS B 1 187 ? -19.948 -48.047 -11.484 1.00 14.57 195 LYS B CA 1
ATOM 3210 C C . LYS B 1 187 ? -18.754 -47.239 -10.938 1.00 16.10 195 LYS B C 1
ATOM 3211 O O . LYS B 1 187 ? -17.630 -47.765 -10.787 1.00 20.04 195 LYS B O 1
ATOM 3213 N N . TYR B 1 188 ? -18.993 -45.974 -10.606 1.00 15.22 196 TYR B N 1
ATOM 3214 C CA . TYR B 1 188 ? -17.940 -45.134 -10.027 1.00 13.05 196 TYR B CA 1
ATOM 3215 C C . TYR B 1 188 ? -17.477 -45.715 -8.680 1.00 14.55 196 TYR B C 1
ATOM 3216 O O . TYR B 1 188 ? -18.293 -46.183 -7.894 1.00 13.65 196 TYR B O 1
ATOM 3225 N N . LYS B 1 189 ? -16.161 -45.679 -8.439 1.00 14.26 197 LYS B N 1
ATOM 3226 C CA . LYS B 1 189 ? -15.526 -46.314 -7.259 1.00 15.27 197 LYS B CA 1
ATOM 3227 C C . LYS B 1 189 ? -16.148 -45.945 -5.919 1.00 15.05 197 LYS B C 1
ATOM 3228 O O . LYS B 1 189 ? -16.297 -46.804 -5.049 1.00 16.11 197 LYS B O 1
ATOM 3234 N N . HIS B 1 190 ? -16.510 -44.678 -5.744 1.00 12.58 198 HIS B N 1
ATOM 3235 C CA . HIS B 1 190 ? -17.015 -44.182 -4.469 1.00 13.31 198 HIS B CA 1
ATOM 3236 C C . HIS B 1 190 ? -18.529 -44.041 -4.452 1.00 12.70 198 HIS B C 1
ATOM 3237 O O . HIS B 1 190 ? -19.089 -43.474 -3.524 1.00 15.65 198 HIS B O 1
ATOM 3244 N N . GLY B 1 191 ? -19.176 -44.569 -5.473 1.00 11.78 199 GLY B N 1
ATOM 3245 C CA . GLY B 1 191 ? -20.642 -44.613 -5.497 1.00 11.39 199 GLY B CA 1
ATOM 3246 C C . GLY B 1 191 ? -21.230 -43.900 -6.698 1.00 10.13 199 GLY B C 1
ATOM 3247 O O . GLY B 1 191 ? -20.700 -42.918 -7.167 1.00 9.80 199 GLY B O 1
ATOM 3248 N N . GLY B 1 192 ? -22.367 -44.390 -7.171 1.00 9.33 200 GLY B N 1
ATOM 3249 C CA . GLY B 1 192 ? -23.046 -43.713 -8.264 1.00 9.06 200 GLY B CA 1
ATOM 3250 C C . GLY B 1 192 ? -22.401 -43.940 -9.603 1.00 9.15 200 GLY B C 1
ATOM 3251 O O . GLY B 1 192 ? -21.771 -45.005 -9.841 1.00 9.06 200 GLY B O 1
ATOM 3252 N N . ASP B 1 193 ? -22.549 -42.937 -10.474 1.00 8.18 201 ASP B N 1
ATOM 3253 C CA . ASP B 1 193 ? -22.101 -43.026 -11.843 1.00 9.00 201 ASP B CA 1
ATOM 3254 C C . ASP B 1 193 ? -20.832 -42.172 -12.041 1.00 8.46 201 ASP B C 1
ATOM 3255 O O . ASP B 1 193 ? -20.666 -41.154 -11.366 1.00 7.48 201 ASP B O 1
ATOM 3260 N N . SER B 1 194 ? -19.971 -42.587 -12.980 1.00 8.31 202 SER B N 1
ATOM 3261 C CA . SER B 1 194 ? -18.743 -41.862 -13.326 1.00 7.81 202 SER B CA 1
ATOM 3262 C C . SER B 1 194 ? -19.028 -40.815 -14.402 1.00 7.17 202 SER B C 1
ATOM 3263 O O . SER B 1 194 ? -19.787 -41.039 -15.355 1.00 6.71 202 SER B O 1
ATOM 3266 N N . ASP B 1 195 ? -18.400 -39.648 -14.236 1.00 7.14 203 ASP B N 1
ATOM 3267 C CA . ASP B 1 195 ? -18.551 -38.571 -15.199 1.00 7.06 203 ASP B CA 1
ATOM 3268 C C . ASP B 1 195 ? -17.171 -37.980 -15.549 1.00 7.78 203 ASP B C 1
ATOM 3269 O O . ASP B 1 195 ? -16.248 -37.961 -14.700 1.00 7.32 203 ASP B O 1
ATOM 3274 N N . LYS B 1 196 ? -17.024 -37.543 -16.792 1.00 8.17 204 LYS B N 1
ATOM 3275 C CA . LYS B 1 196 ? -15.815 -36.833 -17.181 1.00 9.37 204 LYS B CA 1
ATOM 3276 C C . LYS B 1 196 ? -16.195 -35.515 -17.789 1.00 7.99 204 LYS B C 1
ATOM 3277 O O . LYS B 1 196 ? -16.995 -35.459 -18.718 1.00 8.62 204 LYS B O 1
ATOM 3283 N N . PHE B 1 197 ? -15.592 -34.454 -17.273 1.00 7.22 205 PHE B N 1
ATOM 3284 C CA . PHE B 1 197 ? -15.844 -33.124 -17.795 1.0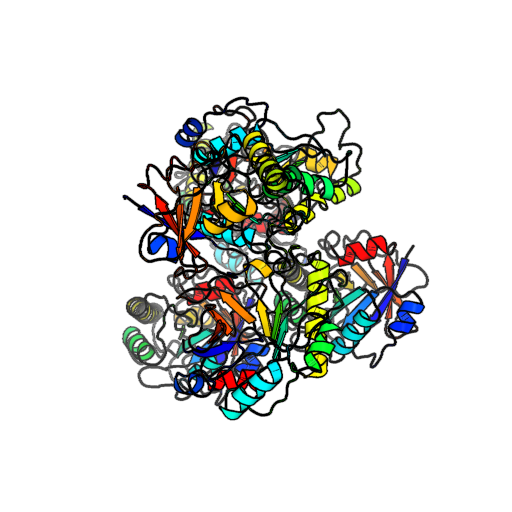0 7.05 205 PHE B CA 1
ATOM 3285 C C . PHE B 1 197 ? -14.890 -32.895 -18.980 1.00 7.83 205 PHE B C 1
ATOM 3286 O O . PHE B 1 197 ? -13.701 -33.229 -18.899 1.00 7.45 205 PHE B O 1
ATOM 3294 N N . ASN B 1 198 ? -15.405 -32.258 -20.022 1.00 8.21 206 ASN B N 1
ATOM 3295 C CA . ASN B 1 198 ? -14.670 -32.068 -21.302 1.00 8.16 206 ASN B CA 1
ATOM 3296 C C . ASN B 1 198 ? -13.833 -30.787 -21.263 1.00 8.18 206 ASN B C 1
ATOM 3297 O O . ASN B 1 198 ? -14.226 -29.737 -21.828 1.00 9.52 206 ASN B O 1
ATOM 3302 N N . GLY B 1 199 ? -12.696 -30.874 -20.581 1.00 8.57 207 GLY B N 1
ATOM 3303 C CA . GLY B 1 199 ? -11.811 -29.706 -20.467 1.00 8.87 207 GLY B CA 1
ATOM 3304 C C . GLY B 1 199 ? -10.975 -29.802 -19.226 1.00 8.96 207 GLY B C 1
ATOM 3305 O O . GLY B 1 199 ? -11.118 -30.757 -18.432 1.00 8.37 207 GLY B O 1
ATOM 3306 N N . PRO B 1 200 ? -10.077 -28.821 -19.054 1.00 9.34 208 PRO B N 1
ATOM 3307 C CA . PRO B 1 200 ? -9.208 -28.674 -17.882 1.00 9.69 208 PRO B CA 1
ATOM 3308 C C . PRO B 1 200 ? -9.985 -28.044 -16.727 1.00 9.02 208 PRO B C 1
ATOM 3309 O O . PRO B 1 200 ? -11.119 -27.559 -16.914 1.00 8.78 208 PRO B O 1
ATOM 3313 N N . MET B 1 201 ? -9.386 -28.030 -15.552 1.00 10.92 209 MET B N 1
ATOM 3314 C CA . MET B 1 201 ? -10.012 -27.423 -14.388 1.00 12.10 209 MET B CA 1
ATOM 3315 C C . MET B 1 201 ? -10.409 -25.959 -14.587 1.00 10.16 209 MET B C 1
ATOM 3316 O O . MET B 1 201 ? -11.440 -25.502 -14.118 1.00 9.33 209 MET B O 1
ATOM 3321 N N . THR B 1 202 ? -9.601 -25.189 -15.304 1.00 11.33 210 THR B N 1
ATOM 3322 C CA . THR B 1 202 ? -9.985 -23.805 -15.552 1.00 11.05 210 THR B CA 1
ATOM 3323 C C . THR B 1 202 ? -11.323 -23.707 -16.304 1.00 10.84 210 THR B C 1
ATOM 3324 O O . THR B 1 202 ? -12.117 -22.787 -16.021 1.00 12.03 210 THR B O 1
ATOM 3328 N N . GLN B 1 203 ? -11.554 -24.633 -17.256 1.00 10.20 211 GLN B N 1
ATOM 3329 C CA . GLN B 1 203 ? -12.833 -24.668 -17.963 1.00 9.90 211 GLN B CA 1
ATOM 3330 C C . GLN B 1 203 ? -13.965 -25.172 -17.092 1.00 8.61 211 GLN B C 1
ATOM 3331 O O . GLN B 1 203 ? -15.083 -24.665 -17.175 1.00 8.43 211 GLN B O 1
ATOM 3337 N N . LEU B 1 204 ? -13.680 -26.122 -16.220 1.00 7.80 212 LEU B N 1
ATOM 3338 C CA . LEU B 1 204 ? -14.716 -26.565 -15.244 1.00 8.11 212 LEU B CA 1
ATOM 3339 C C . LEU B 1 204 ? -15.173 -25.405 -14.333 1.00 8.66 212 LEU B C 1
ATOM 3340 O O . LEU B 1 204 ? -16.369 -25.214 -14.032 1.00 7.54 212 LEU B O 1
ATOM 3345 N N . ARG B 1 205 ? -14.208 -24.622 -13.867 1.00 9.41 213 ARG B N 1
ATOM 3346 C CA A ARG B 1 205 ? -14.538 -23.459 -13.035 0.50 10.64 213 ARG B CA 1
ATOM 3347 C CA B ARG B 1 205 ? -14.567 -23.466 -13.038 0.50 9.82 213 ARG B CA 1
ATOM 3348 C C . ARG B 1 205 ? -15.405 -22.430 -13.797 1.00 10.91 213 ARG B C 1
ATOM 3349 O O . ARG B 1 205 ? -16.248 -21.771 -13.211 1.00 10.06 213 ARG B O 1
ATOM 3364 N N . LYS B 1 206 ? -15.230 -22.374 -15.097 1.00 10.69 214 LYS B N 1
ATOM 3365 C CA . LYS B 1 206 ? -16.000 -21.474 -15.937 1.00 12.06 214 LYS B CA 1
ATOM 3366 C C . LYS B 1 206 ? -17.418 -21.998 -16.172 1.00 11.37 214 LYS B C 1
ATOM 3367 O O . LYS B 1 206 ? -18.338 -21.264 -16.296 1.00 11.31 214 LYS B O 1
ATOM 3373 N N . LEU B 1 207 ? -17.541 -23.309 -16.238 1.00 9.47 215 LEU B N 1
ATOM 3374 C CA . LEU B 1 207 ? -18.892 -23.893 -16.220 1.00 8.67 215 LEU B CA 1
ATOM 3375 C C . LEU B 1 207 ? -19.609 -23.493 -14.930 1.00 8.25 215 LEU B C 1
ATOM 3376 O O . LEU B 1 207 ? -20.819 -23.170 -14.942 1.00 8.44 215 LEU B O 1
ATOM 3381 N N . ALA B 1 208 ? -18.885 -23.544 -13.814 1.00 7.33 216 ALA B N 1
ATOM 3382 C CA . ALA B 1 208 ? -19.482 -23.159 -12.507 1.00 8.10 216 ALA B CA 1
ATOM 3383 C C . ALA B 1 208 ? -19.874 -21.664 -12.448 1.00 8.57 216 ALA B C 1
ATOM 3384 O O . ALA B 1 208 ? -20.960 -21.309 -11.963 1.00 8.53 216 ALA B O 1
ATOM 3386 N N . SER B 1 209 ? -18.984 -20.803 -12.947 1.00 8.48 217 SER B N 1
ATOM 3387 C CA . SER B 1 209 ? -19.182 -19.360 -12.805 1.00 9.16 217 SER B CA 1
ATOM 3388 C C . SER B 1 209 ? -20.126 -18.815 -13.881 1.00 10.85 217 SER B C 1
ATOM 3389 O O . SER B 1 209 ? -20.858 -17.853 -13.662 1.00 11.97 217 SER B O 1
ATOM 3392 N N . GLY B 1 210 ? -20.143 -19.454 -15.035 1.00 12.12 218 GLY B N 1
ATOM 3393 C CA . GLY B 1 210 ? -20.684 -18.778 -16.211 1.00 14.30 218 GLY B CA 1
ATOM 3394 C C . GLY B 1 210 ? -19.698 -17.716 -16.674 1.00 16.47 218 GLY B C 1
ATOM 3395 O O . GLY B 1 210 ? -19.943 -17.129 -17.719 1.00 23.18 218 GLY B O 1
ATOM 3396 N N . ALA C 1 1 ? -8.817 -53.248 16.657 1.00 20.78 9 ALA C N 1
ATOM 3397 C CA . ALA C 1 1 ? -9.793 -54.097 17.372 1.00 23.24 9 ALA C CA 1
ATOM 3398 C C . ALA C 1 1 ? -10.293 -55.146 16.388 1.00 24.82 9 ALA C C 1
ATOM 3399 O O . ALA C 1 1 ? -10.298 -54.944 15.166 1.00 28.75 9 ALA C O 1
ATOM 3401 N N . THR C 1 2 ? -10.654 -56.297 16.904 1.00 23.99 10 THR C N 1
ATOM 3402 C CA . THR C 1 2 ? -11.063 -57.326 15.992 1.00 21.64 10 THR C CA 1
ATOM 3403 C C . THR C 1 2 ? -12.546 -57.127 15.666 1.00 19.36 10 THR C C 1
ATOM 3404 O O . THR C 1 2 ? -13.340 -56.635 16.500 1.00 19.90 10 THR C O 1
ATOM 3408 N N . THR C 1 3 ? -12.864 -57.441 14.417 1.00 17.57 11 THR C N 1
ATOM 3409 C CA . THR C 1 3 ? -14.235 -57.453 13.926 1.00 15.28 11 THR C CA 1
ATOM 3410 C C . THR C 1 3 ? -14.545 -58.842 13.365 1.00 15.71 11 THR C C 1
ATOM 3411 O O . THR C 1 3 ? -13.645 -59.670 13.157 1.00 14.47 11 THR C O 1
ATOM 3415 N N . VAL C 1 4 ? -15.828 -59.086 13.106 1.00 13.90 12 VAL C N 1
ATOM 3416 C CA . VAL C 1 4 ? -16.268 -60.276 12.373 1.00 14.52 12 VAL C CA 1
ATOM 3417 C C . VAL C 1 4 ? -16.997 -59.782 11.120 1.00 13.54 12 VAL C C 1
ATOM 3418 O O . VAL C 1 4 ? -17.831 -58.880 11.201 1.00 12.91 12 VAL C O 1
ATOM 3422 N N . GLN C 1 5 ? -16.714 -60.416 9.995 1.00 13.08 13 GLN C N 1
ATOM 3423 C CA . GLN C 1 5 ? -17.365 -60.067 8.729 1.00 11.73 13 GLN C CA 1
ATOM 3424 C C . GLN C 1 5 ? -18.776 -60.629 8.646 1.00 11.51 13 GLN C C 1
ATOM 3425 O O . GLN C 1 5 ? -19.063 -61.761 9.052 1.00 12.92 13 GLN C O 1
ATOM 3431 N N . GLY C 1 6 ? -19.677 -59.811 8.125 1.00 11.64 14 GLY C N 1
ATOM 3432 C CA . GLY C 1 6 ? -21.034 -60.273 7.813 1.00 10.81 14 GLY C CA 1
ATOM 3433 C C . GLY C 1 6 ? -21.609 -59.456 6.656 1.00 10.98 14 GLY C C 1
ATOM 3434 O O . GLY C 1 6 ? -20.888 -58.772 5.937 1.00 12.88 14 GLY C O 1
ATOM 3435 N N . PHE C 1 7 ? -22.912 -59.536 6.457 1.00 10.11 15 PHE C N 1
ATOM 3436 C CA . PHE C 1 7 ? -23.509 -58.863 5.290 1.00 9.91 15 PHE C CA 1
ATOM 3437 C C . PHE C 1 7 ? -25.016 -58.769 5.430 1.00 9.73 15 PHE C C 1
ATOM 3438 O O . PHE C 1 7 ? -25.562 -59.298 6.356 1.00 9.54 15 PHE C O 1
ATOM 3446 N N . ASP C 1 8 ? -25.678 -58.031 4.543 1.00 9.43 16 ASP C N 1
ATOM 3447 C CA . ASP C 1 8 ? -27.123 -58.010 4.589 1.00 8.71 16 ASP C CA 1
ATOM 3448 C C . ASP C 1 8 ? -27.678 -57.990 3.176 1.00 9.19 16 ASP C C 1
ATOM 3449 O O . ASP C 1 8 ? -27.054 -57.413 2.275 1.00 9.61 16 ASP C O 1
ATOM 3454 N N . ILE C 1 9 ? -28.831 -58.635 3.012 1.00 8.86 17 ILE C N 1
ATOM 3455 C CA . ILE C 1 9 ? -29.427 -58.865 1.706 1.00 9.90 17 ILE C CA 1
ATOM 3456 C C . ILE C 1 9 ? -30.938 -58.701 1.729 1.00 10.46 17 ILE C C 1
ATOM 3457 O O . ILE C 1 9 ? -31.563 -58.563 2.811 1.00 9.41 17 ILE C O 1
ATOM 3462 N N . SER C 1 10 ? -31.551 -58.713 0.536 1.00 11.19 18 SER C N 1
ATOM 3463 C CA . SER C 1 10 ? -32.988 -58.561 0.409 1.00 10.12 18 SER C CA 1
ATOM 3464 C C . SER C 1 10 ? -33.421 -59.177 -0.901 1.00 11.15 18 SER C C 1
ATOM 3465 O O . SER C 1 10 ? -32.615 -59.815 -1.545 1.00 11.92 18 SER C O 1
ATOM 3468 N N . ASN C 1 11 ? -34.657 -58.920 -1.318 1.00 11.30 19 ASN C N 1
ATOM 3469 C CA . ASN C 1 11 ? -35.090 -59.389 -2.634 1.00 13.72 19 ASN C CA 1
ATOM 3470 C C . ASN C 1 11 ? -34.291 -58.822 -3.818 1.00 14.82 19 ASN C C 1
ATOM 3471 O O . ASN C 1 11 ? -34.384 -59.342 -4.937 1.00 16.60 19 ASN C O 1
ATOM 3476 N N . HIS C 1 12 ? -33.466 -57.809 -3.565 1.00 15.08 20 HIS C N 1
ATOM 3477 C CA . HIS C 1 12 ? -32.562 -57.279 -4.602 1.00 16.84 20 HIS C CA 1
ATOM 3478 C C . HIS C 1 12 ? -31.514 -58.314 -5.020 1.00 17.56 20 HIS C C 1
ATOM 3479 O O . HIS C 1 12 ? -30.927 -58.219 -6.094 1.00 16.92 20 HIS C O 1
ATOM 3486 N N . GLN C 1 13 ? -31.291 -59.292 -4.150 1.00 16.02 21 GLN C N 1
ATOM 3487 C CA . GLN C 1 13 ? -30.453 -60.453 -4.435 1.00 14.53 21 GLN C CA 1
ATOM 3488 C C . GLN C 1 13 ? -31.351 -61.662 -4.661 1.00 14.51 21 GLN C C 1
ATOM 3489 O O . GLN C 1 13 ? -31.938 -62.199 -3.709 1.00 16.23 21 GLN C O 1
ATOM 3495 N N . LYS C 1 14 ? -31.499 -62.103 -5.911 1.00 14.65 22 LYS C N 1
ATOM 3496 C CA . LYS C 1 14 ? -32.399 -63.248 -6.192 1.00 15.41 22 LYS C CA 1
ATOM 3497 C C . LYS C 1 14 ? -31.809 -64.585 -5.709 1.00 13.98 22 LYS C C 1
ATOM 3498 O O . LYS C 1 14 ? -32.542 -65.554 -5.498 1.00 16.71 22 LYS C O 1
ATOM 3504 N N . SER C 1 15 ? -30.488 -64.630 -5.615 1.00 13.19 23 SER C N 1
ATOM 3505 C CA . SER C 1 15 ? -29.744 -65.848 -5.299 1.00 13.01 23 SER C CA 1
ATOM 3506 C C . SER C 1 15 ? -28.463 -65.384 -4.613 1.00 15.03 23 SER C C 1
ATOM 3507 O O . SER C 1 15 ? -27.847 -64.391 -5.059 1.00 16.77 23 SER C O 1
ATOM 3510 N N . VAL C 1 16 ? -28.086 -66.049 -3.502 1.00 12.67 24 VAL C N 1
ATOM 3511 C CA . VAL C 1 16 ? -26.843 -65.709 -2.800 1.00 13.04 24 VAL C CA 1
ATOM 3512 C C . VAL C 1 16 ? -26.041 -66.971 -2.533 1.00 13.91 24 VAL C C 1
ATOM 3513 O O . VAL C 1 16 ? -26.615 -67.988 -2.111 1.00 15.64 24 VAL C O 1
ATOM 3517 N N . ASN C 1 17 ? -24.738 -66.885 -2.754 1.00 13.36 25 ASN C N 1
ATOM 3518 C CA . ASN C 1 17 ? -23.831 -68.021 -2.533 1.00 14.97 25 ASN C CA 1
ATOM 3519 C C . ASN C 1 17 ? -23.348 -67.954 -1.076 1.00 13.54 25 ASN C C 1
ATOM 3520 O O . ASN C 1 17 ? -22.259 -67.449 -0.766 1.00 13.48 25 ASN C O 1
ATOM 3525 N N . PHE C 1 18 ? -24.210 -68.442 -0.201 1.00 15.38 26 PHE C N 1
ATOM 3526 C CA . PHE C 1 18 ? -23.928 -68.449 1.230 1.00 17.10 26 PHE C CA 1
ATOM 3527 C C . PHE C 1 18 ? -22.658 -69.256 1.552 1.00 18.41 26 PHE C C 1
ATOM 3528 O O . PHE C 1 18 ? -21.849 -68.837 2.409 1.00 16.90 26 PHE C O 1
ATOM 3536 N N A GLU C 1 19 ? -22.479 -70.379 0.859 0.50 17.62 27 GLU C N 1
ATOM 3537 N N B GLU C 1 19 ? -22.474 -70.392 0.867 0.50 17.63 27 GLU C N 1
ATOM 3538 C CA A GLU C 1 19 ? -21.310 -71.231 1.081 0.50 18.75 27 GLU C CA 1
ATOM 3539 C CA B GLU C 1 19 ? -21.286 -71.237 1.103 0.50 18.73 27 GLU C CA 1
ATOM 3540 C C A GLU C 1 19 ? -19.996 -70.500 0.808 0.50 17.63 27 GLU C C 1
ATOM 3541 C C B GLU C 1 19 ? -19.986 -70.488 0.818 0.50 17.64 27 GLU C C 1
ATOM 3542 O O A GLU C 1 19 ? -19.068 -70.548 1.620 0.50 17.46 27 GLU C O 1
ATOM 3543 O O B GLU C 1 19 ? -19.054 -70.517 1.627 0.50 17.37 27 GLU C O 1
ATOM 3554 N N . ALA C 1 20 ? -19.934 -69.794 -0.320 1.00 17.27 28 ALA C N 1
ATOM 3555 C CA . ALA C 1 20 ? -18.769 -68.989 -0.677 1.00 17.98 28 ALA C CA 1
ATOM 3556 C C . ALA C 1 20 ? -18.566 -67.857 0.301 1.00 16.24 28 ALA C C 1
ATOM 3557 O O . ALA C 1 20 ? -17.446 -67.539 0.664 1.00 15.67 28 ALA C O 1
ATOM 3559 N N . ALA C 1 21 ? -19.661 -67.256 0.756 1.00 14.95 29 ALA C N 1
ATOM 3560 C CA . ALA C 1 21 ? -19.528 -66.177 1.746 1.00 15.38 29 ALA C CA 1
ATOM 3561 C C . ALA C 1 21 ? -18.879 -66.696 3.044 1.00 15.44 29 ALA C C 1
ATOM 3562 O O . ALA C 1 21 ? -17.937 -66.076 3.554 1.00 15.03 29 ALA C O 1
ATOM 3564 N N . LYS C 1 22 ? -19.387 -67.830 3.554 1.00 16.85 30 LYS C N 1
ATOM 3565 C CA . LYS C 1 22 ? -18.799 -68.491 4.751 1.00 18.02 30 LYS C CA 1
ATOM 3566 C C . LYS C 1 22 ? -17.314 -68.819 4.527 1.00 18.01 30 LYS C C 1
ATOM 3567 O O . LYS C 1 22 ? -16.468 -68.555 5.406 1.00 19.47 30 LYS C O 1
ATOM 3573 N N . LYS C 1 23 ? -16.953 -69.339 3.355 1.00 19.32 31 LYS C N 1
ATOM 3574 C CA . LYS C 1 23 ? -15.527 -69.636 3.084 1.00 21.84 31 LYS C CA 1
ATOM 3575 C C . LYS C 1 23 ? -14.626 -68.393 3.089 1.00 23.01 31 LYS C C 1
ATOM 3576 O O . LYS C 1 23 ? -13.425 -68.481 3.376 1.00 25.12 31 LYS C O 1
ATOM 3582 N N . ASP C 1 24 ? -15.212 -67.237 2.792 1.00 21.03 32 ASP C N 1
ATOM 3583 C CA . ASP C 1 24 ? -14.492 -65.972 2.777 1.00 23.50 32 ASP C CA 1
ATOM 3584 C C . ASP C 1 24 ? -14.581 -65.239 4.126 1.00 21.18 32 ASP C C 1
ATOM 3585 O O . ASP C 1 24 ? -14.212 -64.064 4.237 1.00 21.61 32 ASP C O 1
ATOM 3590 N N . GLY C 1 25 ? -15.111 -65.940 5.124 1.00 17.26 33 GLY C N 1
ATOM 3591 C CA . GLY C 1 25 ? -15.156 -65.475 6.505 1.00 16.76 33 GLY C CA 1
ATOM 3592 C C . GLY C 1 25 ? -16.425 -64.773 6.944 1.00 15.77 33 GLY C C 1
ATOM 3593 O O . GLY C 1 25 ? -16.502 -64.341 8.107 1.00 15.47 33 GLY C O 1
ATOM 3594 N N . ALA C 1 26 ? -17.437 -64.659 6.072 1.00 14.42 34 ALA C N 1
ATOM 3595 C CA . ALA C 1 26 ? -18.717 -64.132 6.564 1.00 14.06 34 ALA C CA 1
ATOM 3596 C C . ALA C 1 26 ? -19.298 -65.091 7.625 1.00 13.30 34 ALA C C 1
ATOM 3597 O O . ALA C 1 26 ? -19.250 -66.321 7.438 1.00 14.67 34 ALA C O 1
ATOM 3599 N N . GLN C 1 27 ? -19.773 -64.546 8.749 1.00 10.83 35 GLN C N 1
ATOM 3600 C CA . GLN C 1 27 ? -20.305 -65.337 9.852 1.00 12.16 35 GLN C CA 1
ATOM 3601 C C . GLN C 1 27 ? -21.756 -65.021 10.191 1.00 11.08 35 GLN C C 1
ATOM 3602 O O . GLN C 1 27 ? -22.414 -65.754 10.960 1.00 11.64 35 GLN C O 1
ATOM 3608 N N . PHE C 1 28 ? -22.262 -63.903 9.655 1.00 11.08 36 PHE C N 1
ATOM 3609 C CA . PHE C 1 28 ? -23.636 -63.510 9.942 1.00 9.54 36 PHE C CA 1
ATOM 3610 C C . PHE C 1 28 ? -24.252 -62.776 8.778 1.00 9.93 36 PHE C C 1
ATOM 3611 O O . PHE C 1 28 ? -23.523 -62.179 7.994 1.00 10.12 36 PHE C O 1
ATOM 3619 N N . VAL C 1 29 ? -25.585 -62.856 8.684 1.00 9.03 37 VAL C N 1
ATOM 3620 C CA . VAL C 1 29 ? -26.341 -62.151 7.637 1.00 9.85 37 VAL C CA 1
ATOM 3621 C C . VAL C 1 29 ? -27.676 -61.633 8.155 1.00 9.79 37 VAL C C 1
ATOM 3622 O O . VAL C 1 29 ? -28.398 -62.358 8.888 1.00 11.03 37 VAL C O 1
ATOM 3626 N N A MET C 1 30 ? -27.999 -60.381 7.822 0.50 8.88 38 MET C N 1
ATOM 3627 N N B MET C 1 30 ? -28.006 -60.377 7.832 0.50 10.27 38 MET C N 1
ATOM 3628 C CA A MET C 1 30 ? -29.328 -59.829 8.101 0.50 8.36 38 MET C CA 1
ATOM 3629 C CA B MET C 1 30 ? -29.336 -59.817 8.133 0.50 10.48 38 MET C CA 1
ATOM 3630 C C A MET C 1 30 ? -30.105 -59.854 6.802 0.50 8.88 38 MET C C 1
ATOM 3631 C C B MET C 1 30 ? -30.128 -59.777 6.836 0.50 10.24 38 MET C C 1
ATOM 3632 O O A MET C 1 30 ? -29.583 -59.492 5.754 0.50 8.75 38 MET C O 1
ATOM 3633 O O B MET C 1 30 ? -29.635 -59.286 5.829 0.50 9.92 38 MET C O 1
ATOM 3642 N N . ILE C 1 31 ? -31.352 -60.279 6.876 1.00 9.08 39 ILE C N 1
ATOM 3643 C CA . ILE C 1 31 ? -32.112 -60.565 5.654 1.00 8.87 39 ILE C CA 1
ATOM 3644 C C . ILE C 1 31 ? -33.427 -59.811 5.668 1.00 9.14 39 ILE C C 1
ATOM 3645 O O . ILE C 1 31 ? -34.156 -59.922 6.627 1.00 9.96 39 ILE C O 1
ATOM 3650 N N . LYS C 1 32 ? -33.737 -59.029 4.619 1.00 9.08 40 LYS C N 1
ATOM 3651 C CA . LYS C 1 32 ? -34.995 -58.285 4.639 1.00 8.96 40 LYS C CA 1
ATOM 3652 C C . LYS C 1 32 ? -36.220 -59.198 4.745 1.00 9.18 40 LYS C C 1
ATOM 3653 O O . LYS C 1 32 ? -36.420 -60.082 3.921 1.00 9.51 40 LYS C O 1
ATOM 3659 N N . ALA C 1 33 ? -37.040 -58.934 5.746 1.00 8.94 41 ALA C N 1
ATOM 3660 C CA . ALA C 1 33 ? -38.272 -59.693 5.971 1.00 9.46 41 ALA C CA 1
ATOM 3661 C C . ALA C 1 33 ? -39.523 -58.957 5.493 1.00 10.32 41 ALA C C 1
ATOM 3662 O O . ALA C 1 33 ? -40.418 -59.559 4.816 1.00 10.20 41 ALA C O 1
ATOM 3664 N N . THR C 1 34 ? -39.643 -57.678 5.878 1.00 9.12 42 THR C N 1
ATOM 3665 C CA . THR C 1 34 ? -40.867 -56.942 5.672 1.00 9.25 42 THR C CA 1
ATOM 3666 C C . THR C 1 34 ? -40.567 -55.478 5.407 1.00 9.91 42 THR C C 1
ATOM 3667 O O . THR C 1 34 ? -39.487 -54.980 5.756 1.00 9.99 42 THR C O 1
ATOM 3671 N N . GLU C 1 35 ? -41.533 -54.817 4.782 1.00 10.43 43 GLU C N 1
ATOM 3672 C CA . GLU C 1 35 ? -41.486 -53.365 4.614 1.00 10.96 43 GLU C CA 1
ATOM 3673 C C . GLU C 1 35 ? -42.817 -52.778 4.956 1.00 12.18 43 GLU C C 1
ATOM 3674 O O . GLU C 1 35 ? -43.855 -53.199 4.418 1.00 11.97 43 GLU C O 1
ATOM 3680 N N . GLY C 1 36 ? -42.793 -51.750 5.802 1.00 11.63 44 GLY C N 1
ATOM 3681 C CA . GLY C 1 36 ? -44.029 -51.089 6.208 1.00 13.17 44 GLY C CA 1
ATOM 3682 C C . GLY C 1 36 ? -45.051 -52.089 6.722 1.00 13.95 44 GLY C C 1
ATOM 3683 O O . GLY C 1 36 ? -44.731 -52.999 7.458 1.00 13.96 44 GLY C O 1
ATOM 3684 N N . THR C 1 37 ? -46.298 -51.910 6.342 1.00 17.93 45 THR C N 1
ATOM 3685 C CA . THR C 1 37 ? -47.323 -52.889 6.703 1.00 23.63 45 THR C CA 1
ATOM 3686 C C . THR C 1 37 ? -47.662 -53.710 5.457 1.00 27.45 45 THR C C 1
ATOM 3687 O O . THR C 1 37 ? -48.361 -54.719 5.530 1.00 36.32 45 THR C O 1
ATOM 3691 N N . THR C 1 38 ? -47.157 -53.245 4.318 1.00 27.94 46 THR C N 1
ATOM 3692 C CA . THR C 1 38 ? -47.703 -53.570 2.997 1.00 23.59 46 THR C CA 1
ATOM 3693 C C . THR C 1 38 ? -47.031 -54.725 2.258 1.00 20.84 46 THR C C 1
ATOM 3694 O O . THR C 1 38 ? -47.603 -55.233 1.279 1.00 23.02 46 THR C O 1
ATOM 3698 N N A TYR C 1 39 ? -45.843 -55.141 2.704 0.50 18.05 47 TYR C N 1
ATOM 3699 N N B TYR C 1 39 ? -45.844 -55.148 2.697 0.50 17.44 47 TYR C N 1
ATOM 3700 C CA A TYR C 1 39 ? -45.064 -56.122 1.945 0.50 16.42 47 TYR C CA 1
ATOM 3701 C CA B TYR C 1 39 ? -45.106 -56.150 1.928 0.50 15.56 47 TYR C CA 1
ATOM 3702 C C A TYR C 1 39 ? -44.190 -57.061 2.767 0.50 16.20 47 TYR C C 1
ATOM 3703 C C B TYR C 1 39 ? -44.175 -57.055 2.724 0.50 15.61 47 TYR C C 1
ATOM 3704 O O A TYR C 1 39 ? -43.428 -56.623 3.628 0.50 14.32 47 TYR C O 1
ATOM 3705 O O B TYR C 1 39 ? -43.371 -56.592 3.531 0.50 13.77 47 TYR C O 1
ATOM 3722 N N . LYS C 1 40 ? -44.318 -58.358 2.481 1.00 14.80 48 LYS C N 1
ATOM 3723 C CA . LYS C 1 40 ? -43.429 -59.375 3.035 1.00 15.87 48 LYS C CA 1
ATOM 3724 C C . LYS C 1 40 ? -42.491 -59.723 1.906 1.00 14.94 48 LYS C C 1
ATOM 3725 O O . LYS C 1 40 ? -42.969 -60.059 0.805 1.00 18.78 48 LYS C O 1
ATOM 3731 N N . ASP C 1 41 ? -41.171 -59.613 2.138 1.00 13.51 49 ASP C N 1
ATOM 3732 C CA . ASP C 1 41 ? -40.154 -59.826 1.093 1.00 11.44 49 ASP C CA 1
ATOM 3733 C C . ASP C 1 41 ? -40.208 -61.324 0.653 1.00 11.56 49 ASP C C 1
ATOM 3734 O O . ASP C 1 41 ? -40.045 -62.232 1.464 1.00 11.28 49 ASP C O 1
ATOM 3739 N N . THR C 1 42 ? -40.501 -61.557 -0.623 1.00 11.45 50 THR C N 1
ATOM 3740 C CA . THR C 1 42 ? -40.780 -62.942 -1.040 1.00 12.50 50 THR C CA 1
ATOM 3741 C C . THR C 1 42 ? -39.530 -63.806 -1.243 1.00 11.97 50 THR C C 1
ATOM 3742 O O . THR C 1 42 ? -39.641 -65.028 -1.541 1.00 11.79 50 THR C O 1
ATOM 3746 N N . VAL C 1 43 ? -38.352 -63.213 -1.097 1.00 11.16 51 VAL C N 1
ATOM 3747 C CA . VAL C 1 43 ? -37.107 -63.988 -1.191 1.00 11.64 51 VAL C CA 1
ATOM 3748 C C . VAL C 1 43 ? -36.582 -64.332 0.199 1.00 10.77 51 VAL C C 1
ATOM 3749 O O . VAL C 1 43 ? -35.638 -65.101 0.328 1.00 10.94 51 VAL C O 1
ATOM 3753 N N . PHE C 1 44 ? -37.189 -63.763 1.243 1.00 11.94 52 PHE C N 1
ATOM 3754 C CA . PHE C 1 44 ? -36.670 -63.915 2.606 1.00 12.82 52 PHE C CA 1
ATOM 3755 C C . PHE C 1 44 ? -36.528 -65.404 2.937 1.00 12.69 52 PHE C C 1
ATOM 3756 O O . PHE C 1 44 ? -35.505 -65.844 3.427 1.00 14.41 52 PHE C O 1
ATOM 3764 N N . ASN C 1 45 ? -37.577 -66.181 2.692 1.00 14.26 53 ASN C N 1
ATOM 3765 C CA . ASN C 1 45 ? -37.517 -67.601 3.086 1.00 15.80 53 ASN C CA 1
ATOM 3766 C C . ASN C 1 45 ? -36.365 -68.355 2.437 1.00 13.96 53 ASN C C 1
ATOM 3767 O O . ASN C 1 45 ? -35.690 -69.152 3.106 1.00 14.18 53 ASN C O 1
ATOM 3772 N N . SER C 1 46 ? -36.140 -68.104 1.153 1.00 13.65 54 SER C N 1
ATOM 3773 C CA . SER C 1 46 ? -35.045 -68.754 0.446 1.00 14.36 54 SER C CA 1
ATOM 3774 C C . SER C 1 46 ? -33.681 -68.341 0.964 1.00 13.00 54 SER C C 1
ATOM 3775 O O . SER C 1 46 ? -32.786 -69.163 1.095 1.00 12.96 54 SER C O 1
ATOM 3778 N N . HIS C 1 47 ? -33.524 -67.050 1.241 1.00 12.73 55 HIS C N 1
ATOM 3779 C CA . HIS C 1 47 ? -32.299 -66.541 1.837 1.00 11.60 55 HIS C CA 1
ATOM 3780 C C . HIS C 1 47 ? -32.058 -67.112 3.245 1.00 10.80 55 HIS C C 1
ATOM 3781 O O . HIS C 1 47 ? -30.942 -67.542 3.573 1.00 10.54 55 HIS C O 1
ATOM 3788 N N . TYR C 1 48 ? -33.116 -67.137 4.044 1.00 11.86 56 TYR C N 1
ATOM 3789 C CA . TYR C 1 48 ? -33.011 -67.605 5.429 1.00 12.12 56 TYR C CA 1
ATOM 3790 C C . TYR C 1 48 ? -32.611 -69.095 5.456 1.00 13.82 56 TYR C C 1
ATOM 3791 O O . TYR C 1 48 ? -31.736 -69.513 6.214 1.00 12.47 56 TYR C O 1
ATOM 3800 N N . THR C 1 49 ? -33.244 -69.875 4.589 1.00 14.75 57 THR C N 1
ATOM 3801 C CA . THR C 1 49 ? -32.877 -71.290 4.411 1.00 13.04 57 THR C CA 1
ATOM 3802 C C . THR C 1 49 ? -31.436 -71.454 3.959 1.00 12.70 57 THR C C 1
ATOM 3803 O O . THR C 1 49 ? -30.690 -72.258 4.531 1.00 13.06 57 THR C O 1
ATOM 3807 N N . GLY C 1 50 ? -31.042 -70.740 2.916 1.00 12.46 58 GLY C N 1
ATOM 3808 C CA . GLY C 1 50 ? -29.647 -70.794 2.462 1.00 12.13 58 GLY C CA 1
ATOM 3809 C C . GLY C 1 50 ? -28.643 -70.429 3.549 1.00 12.68 58 GLY C C 1
ATOM 3810 O O . GLY C 1 50 ? -27.643 -71.108 3.717 1.00 13.73 58 GLY C O 1
ATOM 3811 N N . ALA C 1 51 ? -28.899 -69.332 4.264 1.00 12.89 59 ALA C N 1
ATOM 3812 C CA . ALA C 1 51 ? -28.011 -68.915 5.370 1.00 11.96 59 ALA C CA 1
ATOM 3813 C C . ALA C 1 51 ? -27.914 -70.030 6.442 1.00 12.60 59 ALA C C 1
ATOM 3814 O O . ALA C 1 51 ? -26.836 -70.346 6.928 1.00 13.13 59 ALA C O 1
ATOM 3816 N N . THR C 1 52 ? -29.055 -70.628 6.769 1.00 12.42 60 THR C N 1
ATOM 3817 C CA . THR C 1 52 ? -29.134 -71.686 7.770 1.00 13.18 60 THR C CA 1
ATOM 3818 C C . THR C 1 52 ? -28.278 -72.879 7.321 1.00 15.92 60 THR C C 1
ATOM 3819 O O . THR C 1 52 ? -27.439 -73.365 8.086 1.00 15.61 60 THR C O 1
ATOM 3823 N N . LYS C 1 53 ? -28.462 -73.295 6.061 1.00 15.90 61 LYS C N 1
ATOM 3824 C CA . LYS C 1 53 ? -27.752 -74.445 5.479 1.00 15.73 61 LYS C CA 1
ATOM 3825 C C . LYS C 1 53 ? -26.239 -74.242 5.370 1.00 18.06 61 LYS C C 1
ATOM 3826 O O . LYS C 1 53 ? -25.490 -75.210 5.413 1.00 18.08 61 LYS C O 1
ATOM 3832 N N . ALA C 1 54 ? -25.810 -72.981 5.270 1.00 14.52 62 ALA C N 1
ATOM 3833 C CA . ALA C 1 54 ? -24.419 -72.625 5.284 1.00 14.22 62 ALA C CA 1
ATOM 3834 C C . ALA C 1 54 ? -23.818 -72.477 6.712 1.00 14.60 62 ALA C C 1
ATOM 3835 O O . ALA C 1 54 ? -22.611 -72.288 6.850 1.00 18.66 62 ALA C O 1
ATOM 3837 N N . GLY C 1 55 ? -24.674 -72.537 7.716 1.00 15.73 63 GLY C N 1
ATOM 3838 C CA . GLY C 1 55 ? -24.284 -72.364 9.125 1.00 15.54 63 GLY C CA 1
ATOM 3839 C C . GLY C 1 55 ? -23.879 -70.918 9.434 1.00 16.48 63 GLY C C 1
ATOM 3840 O O . GLY C 1 55 ? -22.906 -70.664 10.160 1.00 15.32 63 GLY C O 1
ATOM 3841 N N . LEU C 1 56 ? -24.600 -69.961 8.860 1.00 14.45 64 LEU C N 1
ATOM 3842 C CA . LEU C 1 56 ? -24.403 -68.534 9.229 1.00 12.55 64 LEU C CA 1
ATOM 3843 C C . LEU C 1 56 ? -25.375 -68.178 10.311 1.00 12.50 64 LEU C C 1
ATOM 3844 O O . LEU C 1 56 ? -26.475 -68.716 10.351 1.00 12.32 64 LEU C O 1
ATOM 3849 N N . LEU C 1 57 ? -24.992 -67.254 11.197 1.00 12.28 65 LEU C N 1
ATOM 3850 C CA . LEU C 1 57 ? -25.963 -66.640 12.077 1.00 12.21 65 LEU C CA 1
ATOM 3851 C C . LEU C 1 57 ? -26.786 -65.787 11.163 1.00 11.62 65 LEU C C 1
ATOM 3852 O O . LEU C 1 57 ? -26.270 -65.274 10.167 1.00 11.75 65 LEU C O 1
ATOM 3857 N N . ARG C 1 58 ? -28.065 -65.642 11.464 1.00 10.54 66 ARG C N 1
ATOM 3858 C CA . ARG C 1 58 ? -28.933 -64.864 10.586 1.00 10.58 66 ARG C CA 1
ATOM 3859 C C . ARG C 1 58 ? -30.091 -64.275 11.371 1.00 10.83 66 ARG C C 1
ATOM 3860 O O . ARG C 1 58 ? -30.481 -64.817 12.395 1.00 11.06 66 ARG C O 1
ATOM 3868 N N . GLY C 1 59 ? -30.624 -63.144 10.900 1.00 9.69 67 GLY C N 1
ATOM 3869 C CA . GLY C 1 59 ? -31.799 -62.505 11.494 1.00 10.33 67 GLY C CA 1
ATOM 3870 C C . GLY C 1 59 ? -32.555 -61.762 10.400 1.00 10.22 67 GLY C C 1
ATOM 3871 O O . GLY C 1 59 ? -32.030 -61.573 9.299 1.00 10.53 67 GLY C O 1
ATOM 3872 N N . GLY C 1 60 ? -33.737 -61.276 10.723 1.00 10.80 68 GLY C N 1
ATOM 3873 C CA . GLY C 1 60 ? -34.555 -60.523 9.754 1.00 8.84 68 GLY C CA 1
ATOM 3874 C C . GLY C 1 60 ? -34.372 -59.027 9.972 1.00 8.84 68 GLY C C 1
ATOM 3875 O O . GLY C 1 60 ? -33.952 -58.571 11.055 1.00 9.29 68 GLY C O 1
ATOM 3876 N N . TYR C 1 61 ? -34.724 -58.254 8.958 1.00 8.30 69 TYR C N 1
ATOM 3877 C CA . TYR C 1 61 ? -34.853 -56.796 9.139 1.00 8.70 69 TYR C CA 1
ATOM 3878 C C . TYR C 1 61 ? -36.130 -56.231 8.552 1.00 9.24 69 TYR C C 1
ATOM 3879 O O . TYR C 1 61 ? -36.689 -56.784 7.589 1.00 9.03 69 TYR C O 1
ATOM 3888 N N . HIS C 1 62 ? -36.575 -55.110 9.129 1.00 8.31 70 HIS C N 1
ATOM 3889 C CA . HIS C 1 62 ? -37.803 -54.490 8.735 1.00 9.39 70 HIS C CA 1
ATOM 3890 C C . HIS C 1 62 ? -37.510 -53.097 8.160 1.00 9.01 70 HIS C C 1
ATOM 3891 O O . HIS C 1 62 ? -36.822 -52.312 8.807 1.00 9.06 70 HIS C O 1
ATOM 3898 N N . PHE C 1 63 ? -38.031 -52.797 6.972 1.00 8.95 71 PHE C N 1
ATOM 3899 C CA . PHE C 1 63 ? -37.857 -51.458 6.455 1.00 9.32 71 PHE C CA 1
ATOM 3900 C C . PHE C 1 63 ? -39.008 -50.609 6.941 1.00 9.73 71 PHE C C 1
ATOM 3901 O O . PHE C 1 63 ? -40.172 -50.788 6.539 1.00 9.76 71 PHE C O 1
ATOM 3909 N N . ALA C 1 64 ? -38.679 -49.685 7.831 1.00 10.60 72 ALA C N 1
ATOM 3910 C CA . ALA C 1 64 ? -39.713 -48.858 8.463 1.00 10.05 72 ALA C CA 1
ATOM 3911 C C . ALA C 1 64 ? -40.449 -47.934 7.489 1.00 10.10 72 ALA C C 1
ATOM 3912 O O . ALA C 1 64 ? -39.823 -47.297 6.631 1.00 9.49 72 ALA C O 1
ATOM 3914 N N A ARG C 1 65 ? -41.777 -47.873 7.622 0.50 10.11 73 ARG C N 1
ATOM 3915 N N B ARG C 1 65 ? -41.767 -47.827 7.632 0.50 9.55 73 ARG C N 1
ATOM 3916 C CA A ARG C 1 65 ? -42.570 -46.797 7.014 0.50 11.39 73 ARG C CA 1
ATOM 3917 C CA B ARG C 1 65 ? -42.478 -46.743 6.960 0.50 10.37 73 ARG C CA 1
ATOM 3918 C C A ARG C 1 65 ? -43.394 -46.098 8.093 0.50 10.66 73 ARG C C 1
ATOM 3919 C C B ARG C 1 65 ? -43.374 -46.023 7.980 0.50 10.07 73 ARG C C 1
ATOM 3920 O O A ARG C 1 65 ? -44.584 -46.398 8.253 0.50 11.44 73 ARG C O 1
ATOM 3921 O O B ARG C 1 65 ? -44.589 -46.240 7.992 0.50 10.83 73 ARG C O 1
ATOM 3936 N N . PRO C 1 66 ? -42.765 -45.176 8.844 1.00 10.07 74 PRO C N 1
ATOM 3937 C CA . PRO C 1 66 ? -43.471 -44.528 9.982 1.00 10.49 74 PRO C CA 1
ATOM 3938 C C . PRO C 1 66 ? -44.747 -43.738 9.625 1.00 11.62 74 PRO C C 1
ATOM 3939 O O . PRO C 1 66 ? -45.632 -43.555 10.511 1.00 12.78 74 PRO C O 1
ATOM 3943 N N . ASP C 1 67 ? -44.859 -43.299 8.368 1.00 11.29 75 ASP C N 1
ATOM 3944 C CA . ASP C 1 67 ? -46.049 -42.556 7.931 1.00 12.42 75 ASP C CA 1
ATOM 3945 C C . ASP C 1 67 ? -47.277 -43.439 7.705 1.00 14.33 75 ASP C C 1
ATOM 3946 O O . ASP C 1 67 ? -48.399 -42.935 7.633 1.00 15.59 75 ASP C O 1
ATOM 3951 N N . LYS C 1 68 ? -47.088 -44.753 7.613 1.00 13.48 76 LYS C N 1
ATOM 3952 C CA . LYS C 1 68 ? -48.154 -45.623 7.105 1.00 14.61 76 LYS C CA 1
ATOM 3953 C C . LYS C 1 68 ? -48.991 -46.345 8.180 1.00 16.68 76 LYS C C 1
ATOM 3954 O O . LYS C 1 68 ? -50.092 -46.860 7.874 1.00 13.82 76 LYS C O 1
ATOM 3960 N N . SER C 1 69 ? -48.459 -46.427 9.403 1.00 14.70 77 SER C N 1
ATOM 3961 C CA . SER C 1 69 ? -49.113 -47.136 10.507 1.00 15.78 77 SER C CA 1
ATOM 3962 C C . SER C 1 69 ? -48.284 -46.875 11.751 1.00 16.92 77 SER C C 1
ATOM 3963 O O . SER C 1 69 ? -47.201 -46.310 11.645 1.00 16.23 77 SER C O 1
ATOM 3966 N N . THR C 1 70 ? -48.792 -47.302 12.915 1.00 15.68 78 THR C N 1
ATOM 3967 C CA . THR C 1 70 ? -48.058 -47.158 14.175 1.00 14.63 78 THR C CA 1
ATOM 3968 C C . THR C 1 70 ? -46.823 -48.048 14.243 1.00 13.36 78 THR C C 1
ATOM 3969 O O . THR C 1 70 ? -46.686 -49.029 13.502 1.00 13.39 78 THR C O 1
ATOM 3973 N N . GLY C 1 71 ? -45.933 -47.726 15.185 1.00 11.01 79 GLY C N 1
ATOM 3974 C CA . GLY C 1 71 ? -44.738 -48.534 15.415 1.00 10.97 79 GLY C CA 1
ATOM 3975 C C . GLY C 1 71 ? -45.037 -49.959 15.856 1.00 11.78 79 GLY C C 1
ATOM 3976 O O . GLY C 1 71 ? -44.424 -50.896 15.374 1.00 10.94 79 GLY C O 1
ATOM 3977 N N A SER C 1 72 ? -45.981 -50.130 16.776 0.50 12.38 80 SER C N 1
ATOM 3978 N N B SER C 1 72 ? -45.977 -50.123 16.787 0.50 12.26 80 SER C N 1
ATOM 3979 C CA A SER C 1 72 ? -46.284 -51.481 17.236 0.50 12.72 80 SER C CA 1
ATOM 3980 C CA B SER C 1 72 ? -46.314 -51.474 17.238 0.50 12.57 80 SER C CA 1
ATOM 3981 C C A SER C 1 72 ? -46.904 -52.334 16.104 0.50 13.14 80 SER C C 1
ATOM 3982 C C B SER C 1 72 ? -46.886 -52.324 16.089 0.50 13.03 80 SER C C 1
ATOM 3983 O O A SER C 1 72 ? -46.638 -53.522 16.021 0.50 13.45 80 SER C O 1
ATOM 3984 O O B SER C 1 72 ? -46.575 -53.500 15.982 0.50 13.35 80 SER C O 1
ATOM 3989 N N . THR C 1 73 ? -47.720 -51.720 15.244 1.00 13.33 81 THR C N 1
ATOM 3990 C CA . THR C 1 73 ? -48.341 -52.422 14.090 1.00 13.82 81 THR C CA 1
ATOM 3991 C C . THR C 1 73 ? -47.288 -53.043 13.168 1.00 12.47 81 THR C C 1
ATOM 3992 O O . THR C 1 73 ? -47.350 -54.242 12.788 1.00 11.78 81 THR C O 1
ATOM 3996 N N . GLN C 1 74 ? -46.266 -52.243 12.855 1.00 12.23 82 GLN C N 1
ATOM 3997 C CA . GLN C 1 74 ? -45.170 -52.714 12.035 1.00 11.10 82 GLN C CA 1
ATOM 3998 C C . GLN C 1 74 ? -44.265 -53.712 12.729 1.00 11.77 82 GLN C C 1
ATOM 3999 O O . GLN C 1 74 ? -43.806 -54.644 12.079 1.00 11.48 82 GLN C O 1
ATOM 4005 N N . ALA C 1 75 ? -44.039 -53.544 14.047 1.00 10.75 83 ALA C N 1
ATOM 4006 C CA . ALA C 1 75 ? -43.311 -54.540 14.786 1.00 11.17 83 ALA C CA 1
ATOM 4007 C C . ALA C 1 75 ? -44.022 -55.891 14.723 1.00 11.00 83 ALA C C 1
ATOM 4008 O O . ALA C 1 75 ? -43.391 -56.931 14.521 1.00 9.71 83 ALA C O 1
ATOM 4010 N N . LYS C 1 76 ? -45.340 -55.878 14.886 1.00 11.85 84 LYS C N 1
ATOM 4011 C CA . LYS C 1 76 ? -46.085 -57.140 14.885 1.00 12.84 84 LYS C CA 1
ATOM 4012 C C . LYS C 1 76 ? -46.004 -57.844 13.515 1.00 13.92 84 LYS C C 1
ATOM 4013 O O . LYS C 1 76 ? -45.885 -59.074 13.450 1.00 14.00 84 LYS C O 1
ATOM 4019 N N . PHE C 1 77 ? -46.011 -57.048 12.442 1.00 11.61 85 PHE C N 1
ATOM 4020 C CA . PHE C 1 77 ? -45.985 -57.564 11.076 1.00 12.14 85 PHE C CA 1
ATOM 4021 C C . PHE C 1 77 ? -44.595 -58.179 10.856 1.00 11.79 85 PHE C C 1
ATOM 4022 O O . PHE C 1 77 ? -44.476 -59.307 10.353 1.00 11.67 85 PHE C O 1
ATOM 4030 N N . PHE C 1 78 ? -43.561 -57.455 11.303 1.00 10.63 86 PHE C N 1
ATOM 4031 C CA . PHE C 1 78 ? -42.175 -57.937 11.188 1.00 10.54 86 PHE C CA 1
ATOM 4032 C C . PHE C 1 78 ? -42.007 -59.266 11.957 1.00 11.32 86 PHE C C 1
ATOM 4033 O O . PHE C 1 78 ? -41.535 -60.249 11.422 1.00 10.91 86 PHE C O 1
ATOM 4041 N N . LEU C 1 79 ? -42.394 -59.272 13.229 1.00 13.08 87 LEU C N 1
ATOM 4042 C CA . LEU C 1 79 ? -42.260 -60.460 14.111 1.00 14.40 87 LEU C CA 1
ATOM 4043 C C . LEU C 1 79 ? -42.918 -61.743 13.617 1.00 16.32 87 LEU C C 1
ATOM 4044 O O . LEU C 1 79 ? -42.431 -62.866 13.881 1.00 14.95 87 LEU C O 1
ATOM 4049 N N . LYS C 1 80 ? -44.041 -61.583 12.936 1.00 16.43 88 LYS C N 1
ATOM 4050 C CA . LYS C 1 80 ? -44.792 -62.728 12.440 1.00 19.82 88 LYS C CA 1
ATOM 4051 C C . LYS C 1 80 ? -44.326 -63.188 11.086 1.00 20.02 88 LYS C C 1
ATOM 4052 O O . LYS C 1 80 ? -44.700 -64.247 10.634 1.00 23.80 88 LYS C O 1
ATOM 4058 N N . ASN C 1 81 ? -43.490 -62.388 10.439 1.00 18.72 89 ASN C N 1
ATOM 4059 C CA . ASN C 1 81 ? -43.074 -62.699 9.094 1.00 15.65 89 ASN C CA 1
ATOM 4060 C C . ASN C 1 81 ? -41.575 -62.728 8.898 1.00 17.00 89 ASN C C 1
ATOM 4061 O O . ASN C 1 81 ? -41.097 -62.342 7.838 1.00 18.14 89 ASN C O 1
ATOM 4066 N N . GLY C 1 82 ? -40.826 -63.140 9.918 1.00 14.97 90 GLY C N 1
ATOM 4067 C CA . GLY C 1 82 ? -39.400 -63.375 9.732 1.00 14.37 90 GLY C CA 1
ATOM 4068 C C . GLY C 1 82 ? -38.483 -62.660 10.719 1.00 15.22 90 GLY C C 1
ATOM 4069 O O . GLY C 1 82 ? -37.281 -62.916 10.775 1.00 17.12 90 GLY C O 1
ATOM 4070 N N . GLY C 1 83 ? -39.053 -61.749 11.485 1.00 14.13 91 GLY C N 1
ATOM 4071 C CA . GLY C 1 83 ? -38.264 -60.938 12.393 1.00 14.61 91 GLY C CA 1
ATOM 4072 C C . GLY C 1 83 ? -38.123 -61.535 13.775 1.00 16.95 91 GLY C C 1
ATOM 4073 O O . GLY C 1 83 ? -37.500 -60.924 14.669 1.00 15.82 91 GLY C O 1
ATOM 4074 N N . GLY C 1 84 ? -38.714 -62.714 13.963 1.00 16.61 92 GLY C N 1
ATOM 4075 C CA . GLY C 1 84 ? -38.682 -63.409 15.254 1.00 15.86 92 GLY C CA 1
ATOM 4076 C C . GLY C 1 84 ? -37.288 -63.783 15.736 1.00 16.31 92 GLY C C 1
ATOM 4077 O O . GLY C 1 84 ? -36.323 -63.757 14.989 1.00 15.21 92 GLY C O 1
ATOM 4078 N N . TRP C 1 85 ? -37.185 -64.096 17.025 1.00 16.37 93 TRP C N 1
ATOM 4079 C CA . TRP C 1 85 ? -35.905 -64.425 17.609 1.00 14.53 93 TRP C CA 1
ATOM 4080 C C . TRP C 1 85 ? -36.105 -65.461 18.686 1.00 15.54 93 TRP C C 1
ATOM 4081 O O . TRP C 1 85 ? -37.137 -65.472 19.345 1.00 14.71 93 TRP C O 1
ATOM 4092 N N . SER C 1 86 ? -35.114 -66.342 18.800 1.00 15.76 94 SER C N 1
ATOM 4093 C CA . SER C 1 86 ? -35.033 -67.311 19.870 1.00 16.34 94 SER C CA 1
ATOM 4094 C C . SER C 1 86 ? -33.564 -67.552 20.162 1.00 17.19 94 SER C C 1
ATOM 4095 O O . SER C 1 86 ? -32.686 -67.363 19.290 1.00 14.59 94 SER C O 1
ATOM 4098 N N . ASP C 1 87 ? -33.284 -67.978 21.400 1.00 16.75 95 ASP C N 1
ATOM 4099 C CA . ASP C 1 87 ? -31.915 -68.257 21.773 1.00 18.18 95 ASP C CA 1
ATOM 4100 C C . ASP C 1 87 ? -31.572 -69.687 21.340 1.00 19.78 95 ASP C C 1
ATOM 4101 O O . ASP C 1 87 ? -31.606 -70.619 22.172 1.00 19.33 95 ASP C O 1
ATOM 4106 N N . ASP C 1 88 ? -31.239 -69.858 20.056 1.00 18.29 96 ASP C N 1
ATOM 4107 C CA . ASP C 1 88 ? -31.045 -71.185 19.457 1.00 17.06 96 ASP C CA 1
ATOM 4108 C C . ASP C 1 88 ? -29.671 -71.349 18.816 1.00 16.49 96 ASP C C 1
ATOM 4109 O O . ASP C 1 88 ? -29.464 -72.241 17.981 1.00 16.05 96 ASP C O 1
ATOM 4114 N N . ASN C 1 89 ? -28.743 -70.466 19.182 1.00 16.18 97 ASN C N 1
ATOM 4115 C CA . ASN C 1 89 ? -27.408 -70.415 18.622 1.00 15.86 97 ASN C CA 1
ATOM 4116 C C . ASN C 1 89 ? -27.311 -70.010 17.116 1.00 14.03 97 ASN C C 1
ATOM 4117 O O . ASN C 1 89 ? -26.249 -70.073 16.538 1.00 16.06 97 ASN C O 1
ATOM 4122 N N . ARG C 1 90 ? -28.424 -69.593 16.522 1.00 13.81 98 ARG C N 1
ATOM 4123 C CA . ARG C 1 90 ? -28.431 -69.324 15.085 1.00 13.51 98 ARG C CA 1
ATOM 4124 C C . ARG C 1 90 ? -28.940 -67.924 14.765 1.00 13.73 98 ARG C C 1
ATOM 4125 O O . ARG C 1 90 ? -28.809 -67.487 13.623 1.00 12.31 98 ARG C O 1
ATOM 4133 N N . THR C 1 91 ? -29.584 -67.272 15.740 1.00 12.84 99 THR C N 1
ATOM 4134 C CA . THR C 1 91 ? -30.417 -66.101 15.423 1.00 13.15 99 THR C CA 1
ATOM 4135 C C . THR C 1 91 ? -29.963 -64.778 15.977 1.00 13.83 99 THR C C 1
ATOM 4136 O O . THR C 1 91 ? -29.810 -64.622 17.177 1.00 12.59 99 THR C O 1
ATOM 4140 N N . LEU C 1 92 ? -29.827 -63.809 15.074 1.00 12.87 100 LEU C N 1
ATOM 4141 C CA . LEU C 1 92 ? -29.548 -62.418 15.467 1.00 12.15 100 LEU C CA 1
ATOM 4142 C C . LEU C 1 92 ? -30.850 -61.761 15.893 1.00 10.83 100 LEU C C 1
ATOM 4143 O O . LEU C 1 92 ? -31.895 -62.093 15.373 1.00 11.21 100 LEU C O 1
ATOM 4148 N N . PRO C 1 93 ? -30.793 -60.782 16.810 1.00 10.01 101 PRO C N 1
ATOM 4149 C CA . PRO C 1 93 ? -32.019 -60.034 17.088 1.00 9.62 101 PRO C CA 1
ATOM 4150 C C . PRO C 1 93 ? -32.488 -59.279 15.836 1.00 9.22 101 PRO C C 1
ATOM 4151 O O . PRO C 1 93 ? -31.631 -58.871 15.061 1.00 10.50 101 PRO C O 1
ATOM 4155 N N . GLY C 1 94 ? -33.802 -59.137 15.647 1.00 9.44 102 GLY C N 1
ATOM 4156 C CA . GLY C 1 94 ? -34.383 -58.422 14.485 1.00 8.92 102 GLY C CA 1
ATOM 4157 C C . GLY C 1 94 ? -33.799 -57.020 14.366 1.00 9.14 102 GLY C C 1
ATOM 4158 O O . GLY C 1 94 ? -33.458 -56.381 15.388 1.00 8.81 102 GLY C O 1
ATOM 4159 N N . MET C 1 95 ? -33.658 -56.541 13.143 1.00 7.34 103 MET C N 1
ATOM 4160 C CA . MET C 1 95 ? -33.114 -55.193 12.922 1.00 7.97 103 MET C CA 1
ATOM 4161 C C . MET C 1 95 ? -34.192 -54.273 12.352 1.00 7.82 103 MET C C 1
ATOM 4162 O O . MET C 1 95 ? -34.906 -54.653 11.401 1.00 8.85 103 MET C O 1
ATOM 4167 N N . LEU C 1 96 ? -34.336 -53.096 12.958 1.00 7.21 104 LEU C N 1
ATOM 4168 C CA . LEU C 1 96 ? -35.214 -52.040 12.448 1.00 7.04 104 LEU C CA 1
ATOM 4169 C C . LEU C 1 96 ? -34.397 -51.134 11.527 1.00 7.39 104 LEU C C 1
ATOM 4170 O O . LEU C 1 96 ? -33.516 -50.432 11.992 1.00 8.23 104 LEU C O 1
ATOM 4175 N N . ASP C 1 97 ? -34.731 -51.145 10.236 1.00 7.65 105 ASP C N 1
ATOM 4176 C CA . ASP C 1 97 ? -34.072 -50.268 9.259 1.00 7.07 105 ASP C CA 1
ATOM 4177 C C . ASP C 1 97 ? -34.907 -48.979 9.231 1.00 7.19 105 ASP C C 1
ATOM 4178 O O . ASP C 1 97 ? -36.019 -48.924 8.684 1.00 6.25 105 ASP C O 1
ATOM 4183 N N . ILE C 1 98 ? -34.359 -47.965 9.890 1.00 7.27 106 ILE C N 1
ATOM 4184 C CA . ILE C 1 98 ? -35.034 -46.727 10.041 1.00 7.56 106 ILE C CA 1
ATOM 4185 C C . ILE C 1 98 ? -34.121 -45.586 9.580 1.00 7.36 106 ILE C C 1
ATOM 4186 O O . ILE C 1 98 ? -33.270 -45.175 10.246 1.00 7.81 106 ILE C O 1
ATOM 4191 N N . GLU C 1 99 ? -34.337 -45.209 8.330 1.00 8.33 107 GLU C N 1
ATOM 4192 C CA . GLU C 1 99 ? -33.583 -44.184 7.667 1.00 8.48 107 GLU C CA 1
ATOM 4193 C C . GLU C 1 99 ? -34.339 -43.592 6.415 1.00 9.22 107 GLU C C 1
ATOM 4194 O O . GLU C 1 99 ? -35.510 -43.583 6.345 1.00 7.94 107 GLU C O 1
ATOM 4200 N N . TYR C 1 100 ? -33.580 -43.115 5.446 1.00 8.35 108 TYR C N 1
ATOM 4201 C CA . TYR C 1 100 ? -34.136 -42.312 4.386 1.00 9.13 108 TYR C CA 1
ATOM 4202 C C . TYR C 1 100 ? -35.357 -42.841 3.684 1.00 8.84 108 TYR C C 1
ATOM 4203 O O . TYR C 1 100 ? -35.367 -43.946 3.249 1.00 10.10 108 TYR C O 1
ATOM 4212 N N . ASN C 1 101 ? -36.333 -41.969 3.520 1.00 9.99 109 ASN C N 1
ATOM 4213 C CA . ASN C 1 101 ? -37.580 -42.346 2.888 1.00 11.00 109 ASN C CA 1
ATOM 4214 C C . ASN C 1 101 ? -37.376 -42.361 1.376 1.00 12.80 109 ASN C C 1
ATOM 4215 O O . ASN C 1 101 ? -37.170 -41.303 0.802 1.00 14.38 109 ASN C O 1
ATOM 4220 N N . PRO C 1 102 ? -37.433 -43.546 0.736 1.00 14.73 110 PRO C N 1
ATOM 4221 C CA . PRO C 1 102 ? -37.312 -43.654 -0.727 1.00 15.01 110 PRO C CA 1
ATOM 4222 C C . PRO C 1 102 ? -38.502 -43.103 -1.490 1.00 14.67 110 PRO C C 1
ATOM 4223 O O . PRO C 1 102 ? -38.449 -43.002 -2.715 1.00 17.57 110 PRO C O 1
ATOM 4227 N N . TYR C 1 103 ? -39.569 -42.718 -0.803 1.00 14.93 111 TYR C N 1
ATOM 4228 C CA . TYR C 1 103 ? -40.809 -42.383 -1.479 1.00 18.25 111 TYR C CA 1
ATOM 4229 C C . TYR C 1 103 ? -40.972 -40.846 -1.514 1.00 19.74 111 TYR C C 1
ATOM 4230 O O . TYR C 1 103 ? -42.003 -40.333 -1.951 1.00 24.21 111 TYR C O 1
ATOM 4239 N N . GLY C 1 104 ? -39.889 -40.157 -1.099 1.00 19.33 112 GLY C N 1
ATOM 4240 C CA . GLY C 1 104 ? -39.614 -38.739 -1.423 1.00 18.42 112 GLY C CA 1
ATOM 4241 C C . GLY C 1 104 ? -40.190 -37.647 -0.511 1.00 17.55 112 GLY C C 1
ATOM 4242 O O . GLY C 1 104 ? -40.341 -36.466 -0.950 1.00 18.07 112 GLY C O 1
ATOM 4243 N N . ALA C 1 105 ? -40.459 -37.993 0.750 1.00 13.28 113 ALA C N 1
ATOM 4244 C CA . ALA C 1 105 ? -40.997 -37.041 1.744 1.00 18.11 113 ALA C CA 1
ATOM 4245 C C . ALA C 1 105 ? -40.105 -37.103 2.961 1.00 16.58 113 ALA C C 1
ATOM 4246 O O . ALA C 1 105 ? -40.023 -38.140 3.618 1.00 17.60 113 ALA C O 1
ATOM 4248 N N . THR C 1 106 ? -39.428 -36.004 3.262 1.00 13.89 114 THR C N 1
ATOM 4249 C CA A THR C 1 106 ? -38.359 -36.063 4.249 0.50 12.91 114 THR C CA 1
ATOM 4250 C CA B THR C 1 106 ? -38.371 -36.015 4.274 0.50 12.51 114 THR C CA 1
ATOM 4251 C C . THR C 1 106 ? -38.914 -36.417 5.642 1.00 12.15 114 THR C C 1
ATOM 4252 O O . THR C 1 106 ? -39.972 -35.911 6.059 1.00 10.56 114 THR C O 1
ATOM 4259 N N . CYS C 1 107 ? -38.204 -37.329 6.313 1.00 10.33 115 CYS C N 1
ATOM 4260 C CA . CYS C 1 107 ? -38.591 -37.847 7.629 1.00 9.72 115 CYS C CA 1
ATOM 4261 C C . CYS C 1 107 ? -40.001 -38.444 7.650 1.00 9.80 115 CYS C C 1
ATOM 4262 O O . CYS C 1 107 ? -40.632 -38.490 8.712 1.00 9.59 115 CYS C O 1
ATOM 4265 N N . TYR C 1 108 ? -40.456 -38.907 6.509 1.00 9.30 116 TYR C N 1
ATOM 4266 C CA . TYR C 1 108 ? -41.794 -39.518 6.366 1.00 9.82 116 TYR C CA 1
ATOM 4267 C C . TYR C 1 108 ? -42.919 -38.560 6.764 1.00 10.40 116 TYR C C 1
ATOM 4268 O O . TYR C 1 108 ? -44.005 -38.964 7.030 1.00 11.13 116 TYR C O 1
ATOM 4277 N N . GLY C 1 109 ? -42.598 -37.286 6.785 1.00 10.13 117 GLY C N 1
ATOM 4278 C CA . GLY C 1 109 ? -43.617 -36.307 7.094 1.00 10.09 117 GLY C CA 1
ATOM 4279 C C . GLY C 1 109 ? -43.917 -36.195 8.582 1.00 10.39 117 GLY C C 1
ATOM 4280 O O . GLY C 1 109 ? -44.791 -35.438 8.944 1.00 11.97 117 GLY C O 1
ATOM 4281 N N . LEU C 1 110 ? -43.193 -36.956 9.430 1.00 10.63 118 LEU C N 1
ATOM 4282 C CA . LEU C 1 110 ? -43.355 -36.915 10.894 1.00 10.44 118 LEU C CA 1
ATOM 4283 C C . LEU C 1 110 ? -42.489 -35.829 11.509 1.00 10.17 118 LEU C C 1
ATOM 4284 O O . LEU C 1 110 ? -41.350 -35.574 11.040 1.00 10.42 118 LEU C O 1
ATOM 4289 N N . SER C 1 111 ? -42.993 -35.235 12.602 1.00 10.44 119 SER C N 1
ATOM 4290 C CA . SER C 1 111 ? -42.212 -34.333 13.419 1.00 10.15 119 SER C CA 1
ATOM 4291 C C . SER C 1 111 ? -41.231 -35.185 14.199 1.00 10.98 119 SER C C 1
ATOM 4292 O O . SER C 1 111 ? -41.347 -36.410 14.239 1.00 10.43 119 SER C O 1
ATOM 4295 N N . HIS C 1 112 ? -40.264 -34.536 14.814 1.00 10.87 120 HIS C N 1
ATOM 4296 C CA . HIS C 1 112 ? -39.296 -35.270 15.645 1.00 10.72 120 HIS C CA 1
ATOM 4297 C C . HIS C 1 112 ? -40.037 -36.020 16.719 1.00 10.28 120 HIS C C 1
ATOM 4298 O O . HIS C 1 112 ? -39.681 -37.179 16.975 1.00 10.40 120 HIS C O 1
ATOM 4305 N N . SER C 1 113 ? -41.040 -35.378 17.357 1.00 9.75 121 SER C N 1
ATOM 4306 C CA . SER C 1 113 ? -41.715 -36.026 18.473 1.00 10.51 121 SER C CA 1
ATOM 4307 C C . SER C 1 113 ? -42.541 -37.235 18.016 1.00 9.43 121 SER C C 1
ATOM 4308 O O . SER C 1 113 ? -42.563 -38.266 18.687 1.00 7.97 121 SER C O 1
ATOM 4311 N N . GLN C 1 114 ? -43.163 -37.113 16.838 1.00 9.11 122 GLN C N 1
ATOM 4312 C CA . GLN C 1 114 ? -43.947 -38.237 16.283 1.00 9.84 122 GLN C CA 1
ATOM 4313 C C . GLN C 1 114 ? -43.014 -39.372 15.926 1.00 9.46 122 GLN C C 1
ATOM 4314 O O . GLN C 1 114 ? -43.352 -40.551 16.138 1.00 8.77 122 GLN C O 1
ATOM 4320 N N . MET C 1 115 ? -41.831 -39.019 15.408 1.00 8.64 123 MET C N 1
ATOM 4321 C CA . MET C 1 115 ? -40.832 -40.042 15.019 1.00 8.21 123 MET C CA 1
ATOM 4322 C C . MET C 1 115 ? -40.211 -40.777 16.227 1.00 8.48 123 MET C C 1
ATOM 4323 O O . MET C 1 115 ? -40.125 -42.020 16.243 1.00 7.50 123 MET C O 1
ATOM 4328 N N . VAL C 1 116 ? -39.825 -40.024 17.254 1.00 8.81 124 VAL C N 1
ATOM 4329 C CA . VAL C 1 116 ? -39.376 -40.665 18.499 1.00 9.65 124 VAL C CA 1
ATOM 4330 C C . VAL C 1 116 ? -40.437 -41.609 19.100 1.00 9.72 124 VAL C C 1
ATOM 4331 O O . VAL C 1 116 ? -40.126 -42.754 19.477 1.00 9.81 124 VAL C O 1
ATOM 4335 N N . ALA C 1 117 ? -41.688 -41.151 19.171 1.00 8.04 125 ALA C N 1
ATOM 4336 C CA . ALA C 1 117 ? -42.790 -42.023 19.657 1.00 7.96 125 ALA C CA 1
ATOM 4337 C C . ALA C 1 117 ? -42.949 -43.279 18.835 1.00 8.00 125 ALA C C 1
ATOM 4338 O O . ALA C 1 117 ? -43.120 -44.399 19.381 1.00 7.94 125 ALA C O 1
ATOM 4340 N N . TRP C 1 118 ? -42.890 -43.105 17.513 1.00 8.19 126 TRP C N 1
ATOM 4341 C CA . TRP C 1 118 ? -43.001 -44.244 16.606 1.00 8.11 126 TRP C CA 1
ATOM 4342 C C . TRP C 1 118 ? -41.903 -45.277 16.853 1.00 8.00 126 TRP C C 1
ATOM 4343 O O . TRP C 1 118 ? -42.180 -46.478 16.968 1.00 7.22 126 TRP C O 1
ATOM 4354 N N . ILE C 1 119 ? -40.646 -44.827 16.890 1.00 7.54 127 ILE C N 1
ATOM 4355 C CA . ILE C 1 119 ? -39.540 -45.762 17.097 1.00 8.38 127 ILE C CA 1
ATOM 4356 C C . ILE C 1 119 ? -39.592 -46.454 18.474 1.00 8.31 127 ILE C C 1
ATOM 4357 O O . ILE C 1 119 ? -39.352 -47.670 18.563 1.00 8.56 127 ILE C O 1
ATOM 4362 N N . HIS C 1 120 ? -39.885 -45.706 19.538 1.00 8.50 128 HIS C N 1
ATOM 4363 C CA . HIS C 1 120 ? -40.183 -46.354 20.851 1.00 9.52 128 HIS C CA 1
ATOM 4364 C C . HIS C 1 120 ? -41.260 -47.424 20.727 1.00 10.06 128 HIS C C 1
ATOM 4365 O O . HIS C 1 120 ? -41.083 -48.544 21.205 1.00 10.97 128 HIS C O 1
ATOM 4372 N N . ASP C 1 121 ? -42.376 -47.110 20.086 1.00 10.80 129 ASP C N 1
ATOM 4373 C CA . ASP C 1 121 ? -43.459 -48.076 19.942 1.00 11.64 129 ASP C CA 1
ATOM 4374 C C . ASP C 1 121 ? -42.995 -49.364 19.259 1.00 10.72 129 ASP C C 1
ATOM 4375 O O . ASP C 1 121 ? -43.332 -50.444 19.694 1.00 11.24 129 ASP C O 1
ATOM 4380 N N . PHE C 1 122 ? -42.226 -49.240 18.180 1.00 10.04 130 PHE C N 1
ATOM 4381 C CA . PHE C 1 122 ? -41.744 -50.396 17.450 1.00 9.24 130 PHE C CA 1
ATOM 4382 C C . PHE C 1 122 ? -40.794 -51.239 18.333 1.00 9.87 130 PHE C C 1
ATOM 4383 O O . PHE C 1 122 ? -40.964 -52.467 18.489 1.00 8.94 130 PHE C O 1
ATOM 4391 N N . VAL C 1 123 ? -39.807 -50.564 18.915 1.00 9.63 131 VAL C N 1
ATOM 4392 C CA . VAL C 1 123 ? -38.736 -51.235 19.648 1.00 11.03 131 VAL C CA 1
ATOM 4393 C C . VAL C 1 123 ? -39.325 -51.897 20.921 1.00 10.96 131 VAL C C 1
ATOM 4394 O O . VAL C 1 123 ? -38.957 -53.030 21.274 1.00 10.42 131 VAL C O 1
ATOM 4398 N N . ASN C 1 124 ? -40.291 -51.210 21.544 1.00 11.51 132 ASN C N 1
ATOM 4399 C CA . ASN C 1 124 ? -40.941 -51.715 22.774 1.00 11.27 132 ASN C CA 1
ATOM 4400 C C . ASN C 1 124 ? -41.782 -52.945 22.480 1.00 12.32 132 ASN C C 1
ATOM 4401 O O . ASN C 1 124 ? -41.728 -53.941 23.230 1.00 11.38 132 ASN C O 1
ATOM 4406 N N . GLU C 1 125 ? -42.535 -52.900 21.383 1.00 10.73 133 GLU C N 1
ATOM 4407 C CA . GLU C 1 125 ? -43.313 -54.088 20.957 1.00 11.79 133 GLU C CA 1
ATOM 4408 C C . GLU C 1 125 ? -42.414 -55.273 20.636 1.00 12.06 133 GLU C C 1
ATOM 4409 O O . GLU C 1 125 ? -42.729 -56.438 21.001 1.00 12.16 133 GLU C O 1
ATOM 4415 N N . TYR C 1 126 ? -41.287 -55.002 19.970 1.00 10.57 134 TYR C N 1
ATOM 4416 C CA . TYR C 1 126 ? -40.328 -56.057 19.638 1.00 10.88 134 TYR C CA 1
ATOM 4417 C C . TYR C 1 126 ? -39.767 -56.707 20.918 1.00 10.84 134 TYR C C 1
ATOM 4418 O O . TYR C 1 126 ? -39.656 -57.946 21.040 1.00 11.01 134 TYR C O 1
ATOM 4427 N N . HIS C 1 127 ? -39.402 -55.860 21.871 1.00 10.81 135 HIS C N 1
ATOM 4428 C CA . HIS C 1 127 ? -38.832 -56.357 23.125 1.00 11.69 135 HIS C CA 1
ATOM 4429 C C . HIS C 1 127 ? -39.903 -57.135 23.904 1.00 12.04 135 HIS C C 1
ATOM 4430 O O . HIS C 1 127 ? -39.586 -58.159 24.511 1.00 10.94 135 HIS C O 1
ATOM 4437 N N . HIS C 1 128 ? -41.142 -56.640 23.905 1.00 13.44 136 HIS C N 1
ATOM 4438 C CA . HIS C 1 128 ? -42.239 -57.363 24.580 1.00 15.61 136 HIS C CA 1
ATOM 4439 C C . HIS C 1 128 ? -42.398 -58.787 24.026 1.00 15.07 136 HIS C C 1
ATOM 4440 O O . HIS C 1 128 ? -42.624 -59.741 24.782 1.00 12.80 136 HIS C O 1
ATOM 4447 N N . ALA C 1 129 ? -42.250 -58.941 22.719 1.00 13.79 137 ALA C N 1
ATOM 4448 C CA . ALA C 1 129 ? -42.536 -60.225 22.071 1.00 14.87 137 ALA C CA 1
ATOM 4449 C C . ALA C 1 129 ? -41.397 -61.207 22.200 1.00 15.81 137 ALA C C 1
ATOM 4450 O O . ALA C 1 129 ? -41.622 -62.397 22.352 1.00 19.49 137 ALA C O 1
ATOM 4452 N N . THR C 1 130 ? -40.171 -60.736 22.114 1.00 15.84 138 THR C N 1
ATOM 4453 C CA . THR C 1 130 ? -39.028 -61.614 22.062 1.00 15.98 138 THR C CA 1
ATOM 4454 C C . THR C 1 130 ? -38.115 -61.649 23.259 1.00 16.22 138 THR C C 1
ATOM 4455 O O . THR C 1 130 ? -37.360 -62.522 23.346 1.00 16.26 138 THR C O 1
ATOM 4459 N N . SER C 1 131 ? -38.205 -60.649 24.120 1.00 14.71 139 SER C N 1
ATOM 4460 C CA . SER C 1 131 ? -37.272 -60.420 25.208 1.00 15.27 139 SER C CA 1
ATOM 4461 C C . SER C 1 131 ? -35.969 -59.707 24.798 1.00 12.72 139 SER C C 1
ATOM 4462 O O . SER C 1 131 ? -35.169 -59.459 25.591 1.00 15.43 139 SER C O 1
ATOM 4465 N N . ARG C 1 132 ? -35.837 -59.357 23.531 1.00 12.46 140 ARG C N 1
ATOM 4466 C CA . ARG C 1 132 ? -34.649 -58.710 23.044 1.00 11.97 140 ARG C CA 1
ATOM 4467 C C . ARG C 1 132 ? -34.934 -57.317 22.528 1.00 10.44 140 ARG C C 1
ATOM 4468 O O . ARG C 1 132 ? -35.935 -57.071 22.008 1.00 10.96 140 ARG C O 1
ATOM 4476 N N . TRP C 1 133 ? -33.990 -56.439 22.707 1.00 9.01 141 TRP C N 1
ATOM 4477 C CA . TRP C 1 133 ? -34.093 -55.136 22.083 1.00 9.93 141 TRP C CA 1
ATOM 4478 C C . TRP C 1 133 ? -33.609 -55.324 20.651 1.00 9.02 141 TRP C C 1
ATOM 4479 O O . TRP C 1 133 ? -32.542 -55.886 20.432 1.00 11.32 141 TRP C O 1
ATOM 4490 N N . PRO C 1 134 ? -34.376 -54.846 19.681 1.00 9.37 142 PRO C N 1
ATOM 4491 C CA . PRO C 1 134 ? -33.962 -54.977 18.275 1.00 9.20 142 PRO C CA 1
ATOM 4492 C C . PRO C 1 134 ? -32.740 -54.104 17.991 1.00 8.53 142 PRO C C 1
ATOM 4493 O O . PRO C 1 134 ? -32.477 -53.110 18.717 1.00 9.88 142 PRO C O 1
ATOM 4497 N N . MET C 1 135 ? -32.005 -54.467 16.946 1.00 9.04 143 MET C N 1
ATOM 4498 C CA . MET C 1 135 ? -30.918 -53.577 16.469 1.00 8.85 143 MET C CA 1
ATOM 4499 C C . MET C 1 135 ? -31.561 -52.411 15.718 1.00 8.07 143 MET C C 1
ATOM 4500 O O . MET C 1 135 ? -32.615 -52.552 15.109 1.00 8.17 143 MET C O 1
ATOM 4505 N N . ILE C 1 136 ? -30.931 -51.245 15.795 1.00 8.15 144 ILE C N 1
ATOM 4506 C CA . ILE C 1 136 ? -31.408 -50.085 15.021 1.00 7.98 144 ILE C CA 1
ATOM 4507 C C . ILE C 1 136 ? -30.372 -49.748 13.965 1.00 6.94 144 ILE C C 1
ATOM 4508 O O . ILE C 1 136 ? -29.214 -49.488 14.273 1.00 6.59 144 ILE C O 1
ATOM 4513 N N . TYR C 1 137 ? -30.809 -49.816 12.713 1.00 7.75 145 TYR C N 1
ATOM 4514 C CA . TYR C 1 137 ? -29.967 -49.479 11.560 1.00 7.25 145 TYR C CA 1
ATOM 4515 C C . TYR C 1 137 ? -30.318 -48.094 11.052 1.00 7.03 145 TYR C C 1
ATOM 4516 O O . TYR C 1 137 ? -31.480 -47.806 10.741 1.00 7.63 145 TYR C O 1
ATOM 4525 N N . THR C 1 138 ? -29.308 -47.226 10.983 1.00 7.33 146 THR C N 1
ATOM 4526 C CA . THR C 1 138 ? -29.540 -45.862 10.557 1.00 7.83 146 THR C CA 1
ATOM 4527 C C . THR C 1 138 ? -28.212 -45.231 10.129 1.00 7.97 146 THR C C 1
ATOM 4528 O O . THR C 1 138 ? -27.147 -45.897 10.170 1.00 8.82 146 THR C O 1
ATOM 4532 N N . THR C 1 139 ? -28.272 -43.981 9.697 1.00 7.84 147 THR C N 1
ATOM 4533 C CA . THR C 1 139 ? -27.042 -43.166 9.575 1.00 8.16 147 THR C CA 1
ATOM 4534 C C . THR C 1 139 ? -27.056 -42.078 10.633 1.00 7.74 147 THR C C 1
ATOM 4535 O O . THR C 1 139 ? -28.108 -41.660 11.113 1.00 7.71 147 THR C O 1
ATOM 4539 N N . ALA C 1 140 ? -25.885 -41.578 10.982 1.00 6.92 148 ALA C N 1
ATOM 4540 C CA . ALA C 1 140 ? -25.833 -40.506 11.978 1.00 8.04 148 ALA C CA 1
ATOM 4541 C C . ALA C 1 140 ? -26.623 -39.269 11.475 1.00 7.72 148 ALA C C 1
ATOM 4542 O O . ALA C 1 140 ? -27.356 -38.614 12.222 1.00 7.95 148 ALA C O 1
ATOM 4544 N N . ASP C 1 141 ? -26.465 -38.985 10.191 1.00 8.52 149 ASP C N 1
ATOM 4545 C CA . ASP C 1 141 ? -27.120 -37.862 9.568 1.00 8.71 149 ASP C CA 1
ATOM 4546 C C . ASP C 1 141 ? -28.664 -37.961 9.682 1.00 7.99 149 ASP C C 1
ATOM 4547 O O . ASP C 1 141 ? -29.325 -36.949 9.944 1.00 7.28 149 ASP C O 1
ATOM 4552 N N . TRP C 1 142 ? -29.225 -39.145 9.415 1.00 6.94 150 TRP C N 1
ATOM 4553 C CA . TRP C 1 142 ? -30.675 -39.339 9.389 1.00 6.98 150 TRP C CA 1
ATOM 4554 C C . TRP C 1 142 ? -31.191 -39.216 10.808 1.00 7.42 150 TRP C C 1
ATOM 4555 O O . TRP C 1 142 ? -32.198 -38.595 11.058 1.00 7.12 150 TRP C O 1
ATOM 4566 N N . TRP C 1 143 ? -30.491 -39.849 11.733 1.00 7.48 151 TRP C N 1
ATOM 4567 C CA . TRP C 1 143 ? -30.912 -39.814 13.127 1.00 8.01 151 TRP C CA 1
ATOM 4568 C C . TRP C 1 143 ? -30.932 -38.388 13.654 1.00 8.55 151 TRP C C 1
ATOM 4569 O O . TRP C 1 143 ? -31.872 -37.985 14.354 1.00 9.51 151 TRP C O 1
ATOM 4580 N N . ASN C 1 144 ? -29.943 -37.602 13.258 1.00 8.91 152 ASN C N 1
ATOM 4581 C CA . ASN C 1 144 ? -29.911 -36.213 13.659 1.00 9.67 152 ASN C CA 1
ATOM 4582 C C . ASN C 1 144 ? -31.109 -35.428 13.038 1.00 11.47 152 ASN C C 1
ATOM 4583 O O . ASN C 1 144 ? -31.825 -34.719 13.760 1.00 10.38 152 ASN C O 1
ATOM 4588 N N A ARG C 1 145 ? -31.328 -35.578 11.729 0.50 11.82 153 ARG C N 1
ATOM 4589 N N B ARG C 1 145 ? -31.330 -35.586 11.731 0.50 10.45 153 ARG C N 1
ATOM 4590 C CA A ARG C 1 145 ? -32.339 -34.762 11.033 0.50 12.77 153 ARG C CA 1
ATOM 4591 C CA B ARG C 1 145 ? -32.355 -34.801 11.025 0.50 10.51 153 ARG C CA 1
ATOM 4592 C C A ARG C 1 145 ? -33.779 -35.160 11.380 0.50 11.71 153 ARG C C 1
ATOM 4593 C C B ARG C 1 145 ? -33.770 -35.155 11.452 0.50 10.35 153 ARG C C 1
ATOM 4594 O O A ARG C 1 145 ? -34.655 -34.296 11.442 0.50 11.91 153 ARG C O 1
ATOM 4595 O O B ARG C 1 145 ? -34.614 -34.272 11.621 0.50 10.54 153 ARG C O 1
ATOM 4610 N N . CYS C 1 146 ? -34.014 -36.445 11.640 1.00 10.07 154 CYS C N 1
ATOM 4611 C CA . CYS C 1 146 ? -35.403 -36.948 11.750 1.00 10.12 154 CYS C CA 1
ATOM 4612 C C . CYS C 1 146 ? -35.838 -37.289 13.162 1.00 9.61 154 CYS C C 1
ATOM 4613 O O . CYS C 1 146 ? -37.039 -37.541 13.373 1.00 9.22 154 CYS C O 1
ATOM 4616 N N . THR C 1 147 ? -34.891 -37.347 14.120 1.00 9.51 155 THR C N 1
ATOM 4617 C CA . THR C 1 147 ? -35.285 -37.613 15.532 1.00 10.09 155 THR C CA 1
ATOM 4618 C C . THR C 1 147 ? -34.800 -36.539 16.488 1.00 10.70 155 THR C C 1
ATOM 4619 O O . THR C 1 147 ? -35.104 -36.567 17.693 1.00 11.61 155 THR C O 1
ATOM 4623 N N . GLY C 1 148 ? -34.089 -35.558 15.931 1.00 12.16 156 GLY C N 1
ATOM 4624 C CA . GLY C 1 148 ? -33.441 -34.525 16.728 1.00 11.06 156 GLY C CA 1
ATOM 4625 C C . GLY C 1 148 ? -32.285 -35.130 17.482 1.00 12.19 156 GLY C C 1
ATOM 4626 O O . GLY C 1 148 ? -32.014 -34.710 18.607 1.00 12.74 156 GLY C O 1
ATOM 4627 N N . ASN C 1 149 ? -31.636 -36.123 16.872 1.00 9.80 157 ASN C N 1
ATOM 4628 C CA . ASN C 1 149 ? -30.512 -36.822 17.478 1.00 10.70 157 ASN C CA 1
ATOM 4629 C C . ASN C 1 149 ? -30.918 -37.413 18.823 1.00 10.60 157 ASN C C 1
ATOM 4630 O O . ASN C 1 149 ? -30.205 -37.256 19.801 1.00 9.83 157 ASN C O 1
ATOM 4635 N N . ALA C 1 150 ? -32.071 -38.078 18.842 1.00 9.58 158 ALA C N 1
ATOM 4636 C CA . ALA C 1 150 ? -32.719 -38.494 20.085 1.00 11.14 158 ALA C CA 1
ATOM 4637 C C . ALA C 1 150 ? -31.865 -39.439 20.927 1.00 12.40 158 ALA C C 1
ATOM 4638 O O . ALA C 1 150 ? -31.212 -40.353 20.402 1.00 10.70 158 ALA C O 1
ATOM 4640 N N . LYS C 1 151 ? -31.901 -39.230 22.247 1.00 12.26 159 LYS C N 1
ATOM 4641 C CA . LYS C 1 151 ? -31.299 -40.176 23.186 1.00 14.22 159 LYS C CA 1
ATOM 4642 C C . LYS C 1 151 ? -32.347 -41.222 23.571 1.00 14.89 159 LYS C C 1
ATOM 4643 O O . LYS C 1 151 ? -33.463 -41.190 23.062 1.00 15.88 159 LYS C O 1
ATOM 4649 N N . GLY C 1 152 ? -31.999 -42.160 24.453 1.00 12.16 160 GLY C N 1
ATOM 4650 C CA . GLY C 1 152 ? -33.011 -43.036 25.001 1.00 13.03 160 GLY C CA 1
ATOM 4651 C C . GLY C 1 152 ? -33.061 -44.397 24.342 1.00 13.30 160 GLY C C 1
ATOM 4652 O O . GLY C 1 152 ? -33.890 -45.221 24.732 1.00 15.09 160 GLY C O 1
ATOM 4653 N N . PHE C 1 153 ? -32.199 -44.627 23.340 1.00 11.25 161 PHE C N 1
ATOM 4654 C CA . PHE C 1 153 ? -32.106 -45.963 22.678 1.00 12.23 161 PHE C CA 1
ATOM 4655 C C . PHE C 1 153 ? -30.716 -46.620 22.794 1.00 11.29 161 PHE C C 1
ATOM 4656 O O . PHE C 1 153 ? -30.542 -47.819 22.582 1.00 11.83 161 PHE C O 1
ATOM 4664 N N . GLY C 1 154 ? -29.726 -45.838 23.157 1.00 11.83 162 GLY C N 1
ATOM 4665 C CA . GLY C 1 154 ? -28.385 -46.302 23.099 1.00 12.99 162 GLY C CA 1
ATOM 4666 C C . GLY C 1 154 ? -27.887 -47.295 24.122 1.00 13.08 162 GLY C C 1
ATOM 4667 O O . GLY C 1 154 ? -26.961 -48.004 23.860 1.00 13.93 162 GLY C O 1
ATOM 4668 N N . ASP C 1 155 ? -28.494 -47.303 25.276 1.00 14.66 163 ASP C N 1
ATOM 4669 C CA . ASP C 1 155 ? -28.111 -48.268 26.243 1.00 19.18 163 ASP C CA 1
ATOM 4670 C C . ASP C 1 155 ? -28.582 -49.642 25.890 1.00 17.43 163 ASP C C 1
ATOM 4671 O O . ASP C 1 155 ? -27.951 -50.571 26.191 1.00 19.62 163 ASP C O 1
ATOM 4676 N N . LYS C 1 156 ? -29.720 -49.771 25.266 1.00 16.43 164 LYS C N 1
ATOM 4677 C CA A LYS C 1 156 ? -30.317 -51.055 25.092 0.50 16.18 164 LYS C CA 1
ATOM 4678 C CA B LYS C 1 156 ? -30.335 -51.067 25.143 0.50 15.94 164 LYS C CA 1
ATOM 4679 C C . LYS C 1 156 ? -30.283 -51.627 23.640 1.00 14.94 164 LYS C C 1
ATOM 4680 O O . LYS C 1 156 ? -30.319 -52.788 23.532 1.00 13.33 164 LYS C O 1
ATOM 4691 N N . CYS C 1 157 ? -30.430 -50.795 22.624 1.00 12.83 165 CYS C N 1
ATOM 4692 C CA . CYS C 1 157 ? -30.604 -51.305 21.276 1.00 13.72 165 CYS C CA 1
ATOM 4693 C C . CYS C 1 157 ? -29.266 -51.276 20.552 1.00 13.19 165 CYS C C 1
ATOM 4694 O O . CYS C 1 157 ? -28.672 -50.266 20.436 1.00 16.49 165 CYS C O 1
ATOM 4697 N N . PRO C 1 158 ? -28.829 -52.396 20.064 1.00 12.27 166 PRO C N 1
ATOM 4698 C CA . PRO C 1 158 ? -27.538 -52.383 19.352 1.00 11.28 166 PRO C CA 1
ATOM 4699 C C . PRO C 1 158 ? -27.601 -51.510 18.114 1.00 10.49 166 PRO C C 1
ATOM 4700 O O . PRO C 1 158 ? -28.607 -51.526 17.410 1.00 11.10 166 PRO C O 1
ATOM 4704 N N . LEU C 1 159 ? -26.567 -50.717 17.884 1.00 8.59 167 LEU C N 1
ATOM 4705 C CA . LEU C 1 159 ? -26.616 -49.805 16.752 1.00 8.20 167 LEU C CA 1
ATOM 4706 C C . LEU C 1 159 ? -25.921 -50.451 15.564 1.00 8.00 167 LEU C C 1
ATOM 4707 O O . LEU C 1 159 ? -24.751 -50.894 15.669 1.00 8.32 167 LEU C O 1
ATOM 4712 N N . VAL C 1 160 ? -26.610 -50.376 14.412 1.00 7.91 168 VAL C N 1
ATOM 4713 C CA . VAL C 1 160 ? -26.018 -50.752 13.133 1.00 8.15 168 VAL C CA 1
ATOM 4714 C C . VAL C 1 160 ? -25.830 -49.482 12.332 1.00 8.65 168 VAL C C 1
ATOM 4715 O O . VAL C 1 160 ? -26.803 -48.908 11.864 1.00 8.69 168 VAL C O 1
ATOM 4719 N N . LEU C 1 161 ? -24.589 -49.038 12.187 1.00 8.32 169 LEU C N 1
ATOM 4720 C CA . LEU C 1 161 ? -24.339 -47.723 11.624 1.00 9.20 169 LEU C CA 1
ATOM 4721 C C . LEU C 1 161 ? -23.804 -47.752 10.190 1.00 9.55 169 LEU C C 1
ATOM 4722 O O . LEU C 1 161 ? -22.755 -48.363 9.908 1.00 9.92 169 LEU C O 1
ATOM 4727 N N . ALA C 1 162 ? -24.514 -47.103 9.279 1.00 8.55 170 ALA C N 1
ATOM 4728 C CA . ALA C 1 162 ? -24.078 -47.086 7.876 1.00 9.57 170 ALA C CA 1
ATOM 4729 C C . ALA C 1 162 ? -23.198 -45.873 7.682 1.00 11.10 170 ALA C C 1
ATOM 4730 O O . ALA C 1 162 ? -23.571 -44.755 8.029 1.00 12.54 170 ALA C O 1
ATOM 4732 N N . ALA C 1 163 ? -21.973 -46.115 7.228 1.00 12.22 171 ALA C N 1
ATOM 4733 C CA . ALA C 1 163 ? -21.017 -45.024 6.988 1.00 11.97 171 ALA C CA 1
ATOM 4734 C C . ALA C 1 163 ? -19.964 -45.643 6.042 1.00 12.72 171 ALA C C 1
ATOM 4735 O O . ALA C 1 163 ? -19.142 -46.457 6.468 1.00 13.97 171 ALA C O 1
ATOM 4737 N N . TYR C 1 164 ? -20.021 -45.300 4.754 1.00 12.63 172 TYR C N 1
ATOM 4738 C CA . TYR C 1 164 ? -19.251 -46.056 3.743 1.00 13.78 172 TYR C CA 1
ATOM 4739 C C . TYR C 1 164 ? -17.881 -45.468 3.556 1.00 16.89 172 TYR C C 1
ATOM 4740 O O . TYR C 1 164 ? -17.716 -44.335 3.090 1.00 18.08 172 TYR C O 1
ATOM 4749 N N . SER C 1 165 ? -16.888 -46.257 3.938 1.00 15.73 173 SER C N 1
ATOM 4750 C CA . SER C 1 165 ? -15.530 -45.743 4.082 1.00 18.14 173 SER C CA 1
ATOM 4751 C C . SER C 1 165 ? -14.616 -46.875 4.430 1.00 19.13 173 SER C C 1
ATOM 4752 O O . SER C 1 165 ? -15.080 -47.928 4.793 1.00 17.02 173 SER C O 1
ATOM 4755 N N A SER C 1 166 ? -13.308 -46.649 4.282 0.50 22.79 174 SER C N 1
ATOM 4756 N N B SER C 1 166 ? -13.311 -46.629 4.307 0.50 22.55 174 SER C N 1
ATOM 4757 C CA A SER C 1 166 ? -12.280 -47.604 4.712 0.50 21.63 174 SER C CA 1
ATOM 4758 C CA B SER C 1 166 ? -12.275 -47.592 4.678 0.50 21.22 174 SER C CA 1
ATOM 4759 C C A SER C 1 166 ? -12.020 -47.597 6.216 0.50 23.35 174 SER C C 1
ATOM 4760 C C B SER C 1 166 ? -11.823 -47.499 6.144 0.50 22.87 174 SER C C 1
ATOM 4761 O O A SER C 1 166 ? -11.599 -48.611 6.775 0.50 23.38 174 SER C O 1
ATOM 4762 O O B SER C 1 166 ? -11.071 -48.361 6.594 0.50 23.67 174 SER C O 1
ATOM 4767 N N . SER C 1 167 ? -12.265 -46.466 6.870 1.00 22.00 175 SER C N 1
ATOM 4768 C CA . SER C 1 167 ? -12.070 -46.364 8.328 1.00 23.02 175 SER C CA 1
ATOM 4769 C C . SER C 1 167 ? -13.427 -46.294 9.036 1.00 20.25 175 SER C C 1
ATOM 4770 O O . SER C 1 167 ? -14.405 -45.811 8.442 1.00 19.12 175 SER C O 1
ATOM 4773 N N . PRO C 1 168 ? -13.500 -46.787 10.284 1.00 21.09 176 PRO C N 1
ATOM 4774 C CA . PRO C 1 168 ? -14.781 -46.880 10.983 1.00 19.17 176 PRO C CA 1
ATOM 4775 C C . PRO C 1 168 ? -15.352 -45.495 11.312 1.00 19.31 176 PRO C C 1
ATOM 4776 O O . PRO C 1 168 ? -14.613 -44.494 11.291 1.00 20.57 176 PRO C O 1
ATOM 4780 N N . PRO C 1 169 ? -16.673 -45.432 11.584 1.00 17.88 177 PRO C N 1
ATOM 4781 C CA . PRO C 1 169 ? -17.367 -44.152 11.743 1.00 17.93 177 PRO C CA 1
ATOM 4782 C C . PRO C 1 169 ? -16.867 -43.346 12.937 1.00 19.46 177 PRO C C 1
ATOM 4783 O O . PRO C 1 169 ? -16.662 -43.919 14.016 1.00 20.47 177 PRO C O 1
ATOM 4787 N N . LYS C 1 170 ? -16.790 -42.049 12.746 1.00 20.39 178 LYS C N 1
ATOM 4788 C CA . LYS C 1 170 ? -16.365 -41.175 13.787 1.00 21.43 178 LYS C CA 1
ATOM 4789 C C . LYS C 1 170 ? -17.524 -40.545 14.513 1.00 20.62 178 LYS C C 1
ATOM 4790 O O . LYS C 1 170 ? -17.443 -40.287 15.657 1.00 24.51 178 LYS C O 1
ATOM 4792 N N . THR C 1 171 ? -18.602 -40.316 13.819 1.00 17.23 179 THR C N 1
ATOM 4793 C CA . THR C 1 171 ? -19.689 -39.714 14.476 1.00 15.97 179 THR C CA 1
ATOM 4794 C C . THR C 1 171 ? -20.793 -40.721 14.784 1.00 13.78 179 THR C C 1
ATOM 4795 O O . THR C 1 171 ? -21.318 -41.368 13.923 1.00 12.73 179 THR C O 1
ATOM 4799 N N . ILE C 1 172 ? -21.100 -40.773 16.061 1.00 12.13 180 ILE C N 1
ATOM 4800 C CA . ILE C 1 172 ? -21.982 -41.759 16.627 1.00 10.93 180 ILE C CA 1
ATOM 4801 C C . ILE C 1 172 ? -23.220 -41.032 17.074 1.00 10.75 180 ILE C C 1
ATOM 4802 O O . ILE C 1 172 ? -23.097 -40.126 17.795 1.00 10.86 180 ILE C O 1
ATOM 4807 N N . PRO C 1 173 ? -24.390 -41.482 16.636 1.00 10.60 181 PRO C N 1
ATOM 4808 C CA . PRO C 1 173 ? -25.620 -40.730 16.911 1.00 11.15 181 PRO C CA 1
ATOM 4809 C C . PRO C 1 173 ? -26.210 -40.942 18.325 1.00 11.29 181 PRO C C 1
ATOM 4810 O O . PRO C 1 173 ? -25.814 -41.876 19.043 1.00 11.75 181 PRO C O 1
ATOM 4814 N N . GLY C 1 174 ? -27.152 -40.084 18.691 1.00 13.17 182 GLY C N 1
ATOM 4815 C CA . GLY C 1 174 ? -27.943 -40.243 19.926 1.00 12.23 182 GLY C CA 1
ATOM 4816 C C . GLY C 1 174 ? -27.066 -40.375 21.160 1.00 13.47 182 GLY C C 1
ATOM 4817 O O . GLY C 1 174 ? -26.062 -39.650 21.294 1.00 12.21 182 GLY C O 1
ATOM 4818 N N . ASP C 1 175 ? -27.394 -41.326 22.022 1.00 12.58 183 ASP C N 1
ATOM 4819 C CA . ASP C 1 175 ? -26.572 -41.587 23.221 1.00 12.77 183 ASP C CA 1
ATOM 4820 C C . ASP C 1 175 ? -25.878 -42.957 23.144 1.00 13.78 183 ASP C C 1
ATOM 4821 O O . ASP C 1 175 ? -25.409 -43.500 24.156 1.00 16.02 183 ASP C O 1
ATOM 4826 N N . TRP C 1 176 ? -25.768 -43.518 21.935 1.00 12.05 184 TRP C N 1
ATOM 4827 C CA . TRP C 1 176 ? -24.928 -44.682 21.741 1.00 12.41 184 TRP C CA 1
ATOM 4828 C C . TRP C 1 176 ? -23.462 -44.353 22.083 1.00 13.51 184 TRP C C 1
ATOM 4829 O O . TRP C 1 176 ? -22.951 -43.299 21.705 1.00 15.08 184 TRP C O 1
ATOM 4840 N N . LYS C 1 177 ? -22.800 -45.276 22.782 1.00 13.04 185 LYS C N 1
ATOM 4841 C CA . LYS C 1 177 ? -21.352 -45.174 23.012 1.00 14.61 185 LYS C CA 1
ATOM 4842 C C . LYS C 1 177 ? -20.577 -45.492 21.719 1.00 14.26 185 LYS C C 1
ATOM 4843 O O . LYS C 1 177 ? -19.569 -44.825 21.396 1.00 15.47 185 LYS C O 1
ATOM 4849 N N . THR C 1 178 ? -21.013 -46.521 20.994 1.00 13.00 186 THR C N 1
ATOM 4850 C CA . THR C 1 178 ? -20.404 -46.874 19.741 1.00 12.25 186 THR C CA 1
ATOM 4851 C C . THR C 1 178 ? -21.336 -47.805 19.006 1.00 11.03 186 THR C C 1
ATOM 4852 O O . THR C 1 178 ? -22.431 -48.075 19.483 1.00 10.25 186 THR C O 1
ATOM 4856 N N . TRP C 1 179 ? -20.916 -48.212 17.819 1.00 11.13 187 TRP C N 1
ATOM 4857 C CA . TRP C 1 179 ? -21.709 -49.081 16.984 1.00 10.10 187 TRP C CA 1
ATOM 4858 C C . TRP C 1 179 ? -21.512 -50.540 17.425 1.00 9.99 187 TRP C C 1
ATOM 4859 O O . TRP C 1 179 ? -20.475 -50.902 17.946 1.00 10.23 187 TRP C O 1
ATOM 4870 N N . THR C 1 180 ? -22.514 -51.360 17.168 1.00 8.35 188 THR C N 1
ATOM 4871 C CA . THR C 1 180 ? -22.417 -52.820 17.330 1.00 9.53 188 THR C CA 1
ATOM 4872 C C . THR C 1 180 ? -22.043 -53.462 15.991 1.00 9.87 188 THR C C 1
ATOM 4873 O O . THR C 1 180 ? -21.239 -54.376 15.930 1.00 9.36 188 THR C O 1
ATOM 4877 N N . ILE C 1 181 ? -22.609 -52.947 14.901 1.00 10.24 189 ILE C N 1
ATOM 4878 C CA . ILE C 1 181 ? -22.274 -53.402 13.564 1.00 9.71 189 ILE C CA 1
ATOM 4879 C C . ILE C 1 181 ? -22.110 -52.149 12.734 1.00 10.58 189 ILE C C 1
ATOM 4880 O O . ILE C 1 181 ? -22.853 -51.202 12.928 1.00 9.12 189 ILE C O 1
ATOM 4885 N N . TRP C 1 182 ? -21.087 -52.162 11.877 1.00 9.53 190 TRP C N 1
ATOM 4886 C CA . TRP C 1 182 ? -20.782 -51.053 10.969 1.00 9.77 190 TRP C CA 1
ATOM 4887 C C . TRP C 1 182 ? -21.042 -51.558 9.557 1.00 9.57 190 TRP C C 1
ATOM 4888 O O . TRP C 1 182 ? -20.467 -52.565 9.140 1.00 10.49 190 TRP C O 1
ATOM 4899 N N . GLN C 1 183 ? -21.976 -50.924 8.853 1.00 9.88 191 GLN C N 1
ATOM 4900 C CA . GLN C 1 183 ? -22.213 -51.236 7.466 1.00 9.55 191 GLN C CA 1
ATOM 4901 C C . GLN C 1 183 ? -21.275 -50.389 6.652 1.00 10.70 191 GLN C C 1
ATOM 4902 O O . GLN C 1 183 ? -21.484 -49.199 6.508 1.00 10.99 191 GLN C O 1
ATOM 4908 N N . ASN C 1 184 ? -20.195 -51.008 6.172 1.00 10.27 192 ASN C N 1
ATOM 4909 C CA . ASN C 1 184 ? -19.011 -50.256 5.722 1.00 11.57 192 ASN C CA 1
ATOM 4910 C C . ASN C 1 184 ? -19.022 -50.045 4.217 1.00 11.98 192 ASN C C 1
ATOM 4911 O O . ASN C 1 184 ? -18.231 -49.259 3.681 1.00 13.39 192 ASN C O 1
ATOM 4916 N N . SER C 1 185 ? -19.901 -50.771 3.521 1.00 11.68 193 SER C N 1
ATOM 4917 C CA A SER C 1 185 ? -20.038 -50.651 2.069 0.50 13.06 193 SER C CA 1
ATOM 4918 C CA B SER C 1 185 ? -20.057 -50.620 2.074 0.50 12.44 193 SER C CA 1
ATOM 4919 C C . SER C 1 185 ? -21.409 -51.147 1.605 1.00 13.11 193 SER C C 1
ATOM 4920 O O . SER C 1 185 ? -22.074 -51.946 2.296 1.00 12.07 193 SER C O 1
ATOM 4925 N N . ASP C 1 186 ? -21.815 -50.689 0.423 1.00 12.87 194 ASP C N 1
ATOM 4926 C CA . ASP C 1 186 ? -23.059 -51.160 -0.190 1.00 14.49 194 ASP C CA 1
ATOM 4927 C C . ASP C 1 186 ? -22.748 -52.134 -1.342 1.00 13.08 194 ASP C C 1
ATOM 4928 O O . ASP C 1 186 ? -23.601 -52.444 -2.196 1.00 14.12 194 ASP C O 1
ATOM 4933 N N . LYS C 1 187 ? -21.529 -52.664 -1.320 1.00 15.24 195 LYS C N 1
ATOM 4934 C CA . LYS C 1 187 ? -21.044 -53.540 -2.401 1.00 19.12 195 LYS C CA 1
ATOM 4935 C C . LYS C 1 187 ? -20.294 -54.781 -1.880 1.00 19.72 195 LYS C C 1
ATOM 4936 O O . LYS C 1 187 ? -19.110 -55.004 -2.191 1.00 18.48 195 LYS C O 1
ATOM 4941 N N . TYR C 1 188 ? -20.958 -55.584 -1.068 1.00 17.28 196 TYR C N 1
ATOM 4942 C CA . TYR C 1 188 ? -20.304 -56.818 -0.620 1.00 16.78 196 TYR C CA 1
ATOM 4943 C C . TYR C 1 188 ? -20.103 -57.828 -1.776 1.00 16.49 196 TYR C C 1
ATOM 4944 O O . TYR C 1 188 ? -20.989 -58.030 -2.616 1.00 16.32 196 TYR C O 1
ATOM 4953 N N . LYS C 1 189 ? -18.933 -58.472 -1.814 1.00 19.27 197 LYS C N 1
ATOM 4954 C CA . LYS C 1 189 ? -18.612 -59.358 -2.927 1.00 22.06 197 LYS C CA 1
ATOM 4955 C C . LYS C 1 189 ? -19.581 -60.496 -3.135 1.00 19.73 197 LYS C C 1
ATOM 4956 O O . LYS C 1 189 ? -19.725 -60.962 -4.245 1.00 22.75 197 LYS C O 1
ATOM 4962 N N . HIS C 1 190 ? -20.260 -60.948 -2.093 1.00 17.80 198 HIS C N 1
ATOM 4963 C CA . HIS C 1 190 ? -21.220 -62.039 -2.267 1.00 17.03 198 HIS C CA 1
ATOM 4964 C C . HIS C 1 190 ? -22.669 -61.616 -2.232 1.00 16.83 198 HIS C C 1
ATOM 4965 O O . HIS C 1 190 ? -23.537 -62.443 -2.014 1.00 18.88 198 HIS C O 1
ATOM 4972 N N . GLY C 1 191 ? -22.931 -60.339 -2.485 1.00 17.20 199 GLY C N 1
ATOM 4973 C CA . GLY C 1 191 ? -24.325 -59.864 -2.538 1.00 15.04 199 GLY C CA 1
ATOM 4974 C C . GLY C 1 191 ? -24.636 -58.837 -1.461 1.00 14.62 199 GLY C C 1
ATOM 4975 O O . GLY C 1 191 ? -24.164 -58.941 -0.340 1.00 14.80 199 GLY C O 1
ATOM 4976 N N . GLY C 1 192 ? -25.462 -57.850 -1.796 1.00 14.47 200 GLY C N 1
ATOM 4977 C CA . GLY C 1 192 ? -25.917 -56.867 -0.795 1.00 12.93 200 GLY C CA 1
ATOM 4978 C C . GLY C 1 192 ? -24.844 -55.966 -0.227 1.00 14.02 200 GLY C C 1
ATOM 4979 O O . GLY C 1 192 ? -23.871 -55.607 -0.928 1.00 14.26 200 GLY C O 1
ATOM 4980 N N . ASP C 1 193 ? -24.996 -55.629 1.060 1.00 11.68 201 ASP C N 1
ATOM 4981 C CA . ASP C 1 193 ? -24.108 -54.688 1.718 1.00 12.92 201 ASP C CA 1
ATOM 4982 C C . ASP C 1 193 ? -23.153 -55.432 2.632 1.00 12.42 201 ASP C C 1
ATOM 4983 O O . ASP C 1 193 ? -23.492 -56.510 3.127 1.00 13.59 201 ASP C O 1
ATOM 4988 N N . SER C 1 194 ? -21.998 -54.827 2.872 1.00 11.04 202 SER C N 1
ATOM 4989 C CA . SER C 1 194 ? -20.987 -55.360 3.769 1.00 11.29 202 SER C CA 1
ATOM 4990 C C . SER C 1 194 ? -21.180 -54.855 5.188 1.00 10.96 202 SER C C 1
ATOM 4991 O O . SER C 1 194 ? -21.407 -53.681 5.389 1.00 10.84 202 SER C O 1
ATOM 4994 N N . ASP C 1 195 ? -21.037 -55.745 6.160 1.00 10.67 203 ASP C N 1
ATOM 4995 C CA . ASP C 1 195 ? -21.154 -55.400 7.565 1.00 11.34 203 ASP C CA 1
ATOM 4996 C C . ASP C 1 195 ? -20.011 -55.937 8.405 1.00 12.05 203 ASP C C 1
ATOM 4997 O O . ASP C 1 195 ? -19.486 -57.029 8.136 1.00 13.40 203 ASP C O 1
ATOM 5002 N N . LYS C 1 196 ? -19.632 -55.180 9.431 1.00 12.94 204 LYS C N 1
ATOM 5003 C CA . LYS C 1 196 ? -18.563 -55.608 10.341 1.00 13.51 204 LYS C CA 1
ATOM 5004 C C . LYS C 1 196 ? -19.073 -55.566 11.780 1.00 13.75 204 LYS C C 1
ATOM 5005 O O . LYS C 1 196 ? -19.526 -54.526 12.256 1.00 12.40 204 LYS C O 1
ATOM 5011 N N . PHE C 1 197 ? -19.015 -56.697 12.478 1.00 12.17 205 PHE C N 1
ATOM 5012 C CA . PHE C 1 197 ? -19.417 -56.712 13.869 1.00 11.84 205 PHE C CA 1
ATOM 5013 C C . PHE C 1 197 ? -18.247 -56.243 14.736 1.00 11.40 205 PHE C C 1
ATOM 5014 O O . PHE C 1 197 ? -17.075 -56.602 14.509 1.00 11.21 205 PHE C O 1
ATOM 5022 N N . ASN C 1 198 ? -18.568 -55.389 15.693 1.00 12.70 206 ASN C N 1
ATOM 5023 C CA . ASN C 1 198 ? -17.574 -54.789 16.587 1.00 13.36 206 ASN C CA 1
ATOM 5024 C C . ASN C 1 198 ? -17.112 -55.735 17.699 1.00 13.98 206 ASN C C 1
ATOM 5025 O O . ASN C 1 198 ? -17.635 -55.683 18.814 1.00 14.69 206 ASN C O 1
ATOM 5030 N N . GLY C 1 199 ? -16.121 -56.564 17.390 1.00 14.80 207 GLY C N 1
ATOM 5031 C CA . GLY C 1 199 ? -15.581 -57.490 18.388 1.00 15.57 207 GLY C CA 1
ATOM 5032 C C . GLY C 1 199 ? -15.370 -58.856 17.806 1.00 17.42 207 GLY C C 1
ATOM 5033 O O . GLY C 1 199 ? -15.599 -59.084 16.632 1.00 14.65 207 GLY C O 1
ATOM 5034 N N . PRO C 1 200 ? -14.902 -59.789 18.650 1.00 19.67 208 PRO C N 1
ATOM 5035 C CA . PRO C 1 200 ? -14.585 -61.143 18.201 1.00 20.08 208 PRO C CA 1
ATOM 5036 C C . PRO C 1 200 ? -15.826 -62.062 18.136 1.00 17.45 208 PRO C C 1
ATOM 5037 O O . PRO C 1 200 ? -16.926 -61.698 18.566 1.00 16.58 208 PRO C O 1
ATOM 5041 N N . MET C 1 201 ? -15.631 -63.266 17.614 1.00 18.12 209 MET C N 1
ATOM 5042 C CA . MET C 1 201 ? -16.720 -64.234 17.440 1.00 19.48 209 MET C CA 1
ATOM 5043 C C . MET C 1 201 ? -17.468 -64.574 18.750 1.00 17.11 209 MET C C 1
ATOM 5044 O O . MET C 1 201 ? -18.703 -64.695 18.798 1.00 15.84 209 MET C O 1
ATOM 5049 N N . THR C 1 202 ? -16.731 -64.682 19.853 1.00 16.52 210 THR C N 1
ATOM 5050 C CA . THR C 1 202 ? -17.371 -64.926 21.135 1.00 16.66 210 THR C CA 1
ATOM 5051 C C . THR C 1 202 ? -18.422 -63.866 21.497 1.00 15.62 210 THR C C 1
ATOM 5052 O O . THR C 1 202 ? -19.437 -64.202 22.063 1.00 14.47 210 THR C O 1
ATOM 5056 N N . GLN C 1 203 ? -18.144 -62.588 21.190 1.00 16.35 211 GLN C N 1
ATOM 5057 C CA . GLN C 1 203 ? -19.098 -61.485 21.456 1.00 18.40 211 GLN C CA 1
ATOM 5058 C C . GLN C 1 203 ? -20.265 -61.486 20.479 1.00 15.29 211 GLN C C 1
ATOM 5059 O O . GLN C 1 203 ? -21.389 -61.145 20.848 1.00 16.70 211 GLN C O 1
ATOM 5065 N N . LEU C 1 204 ? -19.989 -61.862 19.233 1.00 17.29 212 LEU C N 1
ATOM 5066 C CA . LEU C 1 204 ? -21.076 -61.986 18.243 1.00 16.19 212 LEU C CA 1
ATOM 5067 C C . LEU C 1 204 ? -22.102 -63.055 18.716 1.00 15.90 212 LEU C C 1
ATOM 5068 O O . LEU C 1 204 ? -23.309 -62.874 18.660 1.00 15.15 212 LEU C O 1
ATOM 5073 N N . ARG C 1 205 ? -21.593 -64.164 19.236 1.00 16.55 213 ARG C N 1
ATOM 5074 C CA . ARG C 1 205 ? -22.470 -65.164 19.826 1.00 15.02 213 ARG C CA 1
ATOM 5075 C C . ARG C 1 205 ? -23.282 -64.666 21.019 1.00 15.89 213 ARG C C 1
ATOM 5076 O O . ARG C 1 205 ? -24.428 -65.056 21.181 1.00 15.23 213 ARG C O 1
ATOM 5084 N N . LYS C 1 206 ? -22.721 -63.745 21.805 1.00 16.40 214 LYS C N 1
ATOM 5085 C CA . LYS C 1 206 ? -23.478 -63.076 22.858 1.00 17.15 214 LYS C CA 1
ATOM 5086 C C . LYS C 1 206 ? -24.514 -62.094 22.322 1.00 14.98 214 LYS C C 1
ATOM 5087 O O . LYS C 1 206 ? -25.574 -61.956 22.917 1.00 14.20 214 LYS C O 1
ATOM 5093 N N . LEU C 1 207 ? -24.236 -61.458 21.182 1.00 15.54 215 LEU C N 1
ATOM 5094 C CA . LEU C 1 207 ? -25.303 -60.694 20.506 1.00 15.17 215 LEU C CA 1
ATOM 5095 C C . LEU C 1 207 ? -26.500 -61.584 20.147 1.00 14.11 215 LEU C C 1
ATOM 5096 O O . LEU C 1 207 ? -27.660 -61.193 20.287 1.00 13.62 215 LEU C O 1
ATOM 5101 N N . ALA C 1 208 ? -26.212 -62.785 19.645 1.00 12.71 216 ALA C N 1
ATOM 5102 C CA . ALA C 1 208 ? -27.276 -63.707 19.254 1.00 14.27 216 ALA C CA 1
ATOM 5103 C C . ALA C 1 208 ? -28.066 -64.217 20.454 1.00 13.69 216 ALA C C 1
ATOM 5104 O O . ALA C 1 208 ? -29.302 -64.352 20.376 1.00 15.34 216 ALA C O 1
ATOM 5106 N N . SER C 1 209 ? -27.366 -64.542 21.551 1.00 15.97 217 SER C N 1
ATOM 5107 C CA . SER C 1 209 ? -28.015 -65.180 22.707 1.00 17.97 217 SER C CA 1
ATOM 5108 C C . SER C 1 209 ? -28.716 -64.196 23.627 1.00 19.16 217 SER C C 1
ATOM 5109 O O . SER C 1 209 ? -29.772 -64.510 24.219 1.00 19.96 217 SER C O 1
ATOM 5112 N N . GLY C 1 210 ? -28.110 -63.013 23.762 1.00 21.58 218 GLY C N 1
ATOM 5113 C CA . GLY C 1 210 ? -28.542 -62.028 24.763 1.00 22.92 218 GLY C CA 1
ATOM 5114 C C . GLY C 1 210 ? -27.847 -62.368 26.076 1.00 27.31 218 GLY C C 1
ATOM 5115 O O . GLY C 1 210 ? -26.976 -63.246 26.100 1.00 28.93 218 GLY C O 1
ATOM 5116 N N . THR D 1 2 ? -59.855 -24.399 37.859 1.00 19.25 10 THR D N 1
ATOM 5117 C CA . THR D 1 2 ? -59.748 -25.375 36.729 1.00 17.57 10 THR D CA 1
ATOM 5118 C C . THR D 1 2 ? -58.553 -26.357 36.852 1.00 14.29 10 THR D C 1
ATOM 5119 O O . THR D 1 2 ? -57.395 -25.945 37.019 1.00 11.68 10 THR D O 1
ATOM 5123 N N . THR D 1 3 ? -58.860 -27.649 36.807 1.00 12.91 11 THR D N 1
ATOM 5124 C CA . THR D 1 3 ? -57.830 -28.703 36.976 1.00 11.60 11 THR D CA 1
ATOM 5125 C C . THR D 1 3 ? -58.077 -29.868 36.013 1.00 11.45 11 THR D C 1
ATOM 5126 O O . THR D 1 3 ? -59.195 -30.060 35.511 1.00 12.26 11 THR D O 1
ATOM 5130 N N . VAL D 1 4 ? -57.009 -30.616 35.742 1.00 10.25 12 VAL D N 1
ATOM 5131 C CA . VAL D 1 4 ? -57.060 -31.890 35.040 1.00 9.94 12 VAL D CA 1
ATOM 5132 C C . VAL D 1 4 ? -56.681 -33.018 36.042 1.00 9.77 12 VAL D C 1
ATOM 5133 O O . VAL D 1 4 ? -55.668 -32.903 36.776 1.00 10.64 12 VAL D O 1
ATOM 5137 N N . GLN D 1 5 ? -57.482 -34.083 36.061 1.00 9.37 13 GLN D N 1
ATOM 5138 C CA . GLN D 1 5 ? -57.242 -35.251 36.921 1.00 9.34 13 GLN D CA 1
ATOM 5139 C C . GLN D 1 5 ? -56.049 -36.074 36.473 1.00 8.73 13 GLN D C 1
ATOM 5140 O O . GLN D 1 5 ? -55.857 -36.312 35.288 1.00 8.60 13 GLN D O 1
ATOM 5146 N N . GLY D 1 6 ? -55.250 -36.502 37.440 1.00 8.05 14 GLY D N 1
ATOM 5147 C CA . GLY D 1 6 ? -54.195 -37.482 37.212 1.00 7.99 14 GLY D CA 1
ATOM 5148 C C . GLY D 1 6 ? -54.017 -38.353 38.419 1.00 7.86 14 GLY D C 1
ATOM 5149 O O . GLY D 1 6 ? -54.815 -38.331 39.340 1.00 7.85 14 GLY D O 1
ATOM 5150 N N . PHE D 1 7 ? -52.943 -39.123 38.409 1.00 7.25 15 PHE D N 1
ATOM 5151 C CA . PHE D 1 7 ? -52.645 -40.003 39.519 1.00 7.40 15 PHE D CA 1
ATOM 5152 C C . PHE D 1 7 ? -51.215 -40.436 39.535 1.00 6.86 15 PHE D C 1
ATOM 5153 O O . PHE D 1 7 ? -50.459 -40.128 38.608 1.00 7.70 15 PHE D O 1
ATOM 5161 N N . ASP D 1 8 ? -50.829 -41.135 40.596 1.00 6.87 16 ASP D N 1
ATOM 5162 C CA . ASP D 1 8 ? -49.461 -41.652 40.672 1.00 7.19 16 ASP D CA 1
ATOM 5163 C C . ASP D 1 8 ? -49.465 -43.019 41.335 1.00 6.78 16 ASP D C 1
ATOM 5164 O O . ASP D 1 8 ? -50.261 -43.278 42.259 1.00 7.11 16 ASP D O 1
ATOM 5169 N N . ILE D 1 9 ? -48.544 -43.872 40.898 1.00 6.80 17 ILE D N 1
ATOM 5170 C CA . ILE D 1 9 ? -48.584 -45.288 41.239 1.00 6.55 17 ILE D CA 1
ATOM 5171 C C . ILE D 1 9 ? -47.170 -45.827 41.340 1.00 6.80 17 ILE D C 1
ATOM 5172 O O . ILE D 1 9 ? -46.211 -45.158 40.918 1.00 6.45 17 ILE D O 1
ATOM 5177 N N . SER D 1 10 ? -47.039 -47.049 41.868 1.00 6.99 18 SER D N 1
ATOM 5178 C CA . SER D 1 10 ? -45.704 -47.660 42.082 1.00 7.44 18 SER D CA 1
ATOM 5179 C C . SER D 1 10 ? -45.971 -49.146 42.138 1.00 8.89 18 SER D C 1
ATOM 5180 O O . SER D 1 10 ? -47.126 -49.579 41.888 1.00 8.39 18 SER D O 1
ATOM 5183 N N . ASN D 1 11 ? -44.954 -49.921 42.510 1.00 10.06 19 ASN D N 1
ATOM 5184 C CA . ASN D 1 11 ? -45.183 -51.350 42.771 1.00 12.19 19 ASN D CA 1
ATOM 5185 C C . ASN D 1 11 ? -46.270 -51.682 43.812 1.00 13.98 19 ASN D C 1
ATOM 5186 O O . ASN D 1 11 ? -46.736 -52.816 43.877 1.00 15.24 19 ASN D O 1
ATOM 5191 N N . HIS D 1 12 ? -46.697 -50.699 44.598 1.00 13.41 20 HIS D N 1
ATOM 5192 C CA . HIS D 1 12 ? -47.806 -50.912 45.529 1.00 13.75 20 HIS D CA 1
ATOM 5193 C C . HIS D 1 12 ? -49.103 -51.245 44.783 1.00 12.93 20 HIS D C 1
ATOM 5194 O O . HIS D 1 12 ? -50.026 -51.847 45.378 1.00 14.16 20 HIS D O 1
ATOM 5201 N N . GLN D 1 13 ? -49.140 -50.904 43.505 1.00 10.70 21 GLN D N 1
ATOM 5202 C CA . GLN D 1 13 ? -50.241 -51.262 42.599 1.00 10.52 21 GLN D CA 1
ATOM 5203 C C . GLN D 1 13 ? -49.733 -52.337 41.646 1.00 11.06 21 GLN D C 1
ATOM 5204 O O . GLN D 1 13 ? -48.884 -52.098 40.755 1.00 10.95 21 GLN D O 1
ATOM 5210 N N . LYS D 1 14 ? -50.228 -53.558 41.809 1.00 11.58 22 LYS D N 1
ATOM 5211 C CA . LYS D 1 14 ? -49.778 -54.614 40.911 1.00 11.54 22 LYS D CA 1
ATOM 5212 C C . LYS D 1 14 ? -50.313 -54.481 39.507 1.00 11.02 22 LYS D C 1
ATOM 5213 O O . LYS D 1 14 ? -49.729 -55.011 38.560 1.00 12.56 22 LYS D O 1
ATOM 5219 N N . SER D 1 15 ? -51.478 -53.855 39.385 1.00 11.58 23 SER D N 1
ATOM 5220 C CA . SER D 1 15 ? -52.209 -53.828 38.137 1.00 10.67 23 SER D CA 1
ATOM 5221 C C . SER D 1 15 ? -53.109 -52.617 38.198 1.00 11.94 23 SER D C 1
ATOM 5222 O O . SER D 1 15 ? -53.737 -52.325 39.233 1.00 13.63 23 SER D O 1
ATOM 5225 N N . VAL D 1 16 ? -53.104 -51.875 37.109 1.00 11.35 24 VAL D N 1
ATOM 5226 C CA . VAL D 1 16 ? -53.936 -50.678 37.032 1.00 12.13 24 VAL D CA 1
ATOM 5227 C C . VAL D 1 16 ? -54.766 -50.684 35.768 1.00 13.06 24 VAL D C 1
ATOM 5228 O O . VAL D 1 16 ? -54.240 -50.941 34.686 1.00 14.19 24 VAL D O 1
ATOM 5232 N N . ASN D 1 17 ? -56.057 -50.367 35.882 1.00 13.98 25 ASN D N 1
ATOM 5233 C CA . ASN D 1 17 ? -56.810 -50.220 34.664 1.00 14.65 25 ASN D CA 1
ATOM 5234 C C . ASN D 1 17 ? -56.714 -48.806 34.086 1.00 14.07 25 ASN D C 1
ATOM 5235 O O . ASN D 1 17 ? -57.542 -47.922 34.402 1.00 13.52 25 ASN D O 1
ATOM 5240 N N . PHE D 1 18 ? -55.670 -48.591 33.284 1.00 14.78 26 PHE D N 1
ATOM 5241 C CA . PHE D 1 18 ? -55.426 -47.273 32.646 1.00 14.43 26 PHE D CA 1
ATOM 5242 C C . PHE D 1 18 ? -56.551 -46.801 31.700 1.00 17.08 26 PHE D C 1
ATOM 5243 O O . PHE D 1 18 ? -56.856 -45.611 31.603 1.00 14.42 26 PHE D O 1
ATOM 5251 N N . GLU D 1 19 ? -57.140 -47.761 30.995 1.00 18.54 27 GLU D N 1
ATOM 5252 C CA . GLU D 1 19 ? -58.335 -47.523 30.180 1.00 20.79 27 GLU D CA 1
ATOM 5253 C C . GLU D 1 19 ? -59.473 -46.876 30.972 1.00 18.37 27 GLU D C 1
ATOM 5254 O O . GLU D 1 19 ? -60.010 -45.856 30.539 1.00 19.51 27 GLU D O 1
ATOM 5260 N N . ALA D 1 20 ? -59.840 -47.461 32.113 1.00 16.25 28 ALA D N 1
ATOM 5261 C CA . ALA D 1 20 ? -60.936 -46.937 32.932 1.00 17.42 28 ALA D CA 1
ATOM 5262 C C . ALA D 1 20 ? -60.583 -45.584 33.578 1.00 18.18 28 ALA D C 1
ATOM 5263 O O . ALA D 1 20 ? -61.452 -44.764 33.834 1.00 14.97 28 ALA D O 1
ATOM 5265 N N . ALA D 1 21 ? -59.302 -45.401 33.915 1.00 17.02 29 ALA D N 1
ATOM 5266 C CA . ALA D 1 21 ? -58.826 -44.110 34.395 1.00 14.31 29 ALA D CA 1
ATOM 5267 C C . ALA D 1 21 ? -59.010 -43.058 33.299 1.00 15.81 29 ALA D C 1
ATOM 5268 O O . ALA D 1 21 ? -59.522 -41.967 33.558 1.00 15.75 29 ALA D O 1
ATOM 5270 N N . LYS D 1 22 ? -58.566 -43.372 32.079 1.00 14.41 30 LYS D N 1
ATOM 5271 C CA . LYS D 1 22 ? -58.687 -42.430 30.956 1.00 17.97 30 LYS D CA 1
ATOM 5272 C C . LYS D 1 22 ? -60.169 -42.110 30.774 1.00 18.88 30 LYS D C 1
ATOM 5273 O O . LYS D 1 22 ? -60.542 -40.935 30.708 1.00 22.19 30 LYS D O 1
ATOM 5279 N N . LYS D 1 23 ? -61.007 -43.157 30.738 1.00 19.09 31 LYS D N 1
ATOM 5280 C CA . LYS D 1 23 ? -62.458 -42.977 30.561 1.00 20.01 31 LYS D CA 1
ATOM 5281 C C . LYS D 1 23 ? -63.060 -42.113 31.660 1.00 20.23 31 LYS D C 1
ATOM 5282 O O . LYS D 1 23 ? -64.005 -41.353 31.408 1.00 21.75 31 LYS D O 1
ATOM 5284 N N . ASP D 1 24 ? -62.499 -42.191 32.870 1.00 20.63 32 ASP D N 1
ATOM 5285 C CA . ASP D 1 24 ? -62.956 -41.398 34.019 1.00 20.69 32 ASP D CA 1
ATOM 5286 C C . ASP D 1 24 ? -62.335 -39.985 34.082 1.00 18.93 32 ASP D C 1
ATOM 5287 O O . ASP D 1 24 ? -62.558 -39.257 35.055 1.00 19.84 32 ASP D O 1
ATOM 5292 N N . GLY D 1 25 ? -61.582 -39.603 33.052 1.00 14.73 33 GLY D N 1
ATOM 5293 C CA . GLY D 1 25 ? -60.999 -38.261 32.998 1.00 14.03 33 GLY D CA 1
ATOM 5294 C C . GLY D 1 25 ? -59.556 -38.087 33.408 1.00 13.20 33 GLY D C 1
ATOM 5295 O O . GLY D 1 25 ? -59.023 -36.967 33.340 1.00 13.48 33 GLY D O 1
ATOM 5296 N N . ALA D 1 26 ? -58.902 -39.172 33.860 1.00 12.29 34 ALA D N 1
ATOM 5297 C CA . ALA D 1 26 ? -57.442 -39.070 34.143 1.00 11.27 34 ALA D CA 1
ATOM 5298 C C . ALA D 1 26 ? -56.704 -38.811 32.830 1.00 11.97 34 ALA D C 1
ATOM 5299 O O . ALA D 1 26 ? -57.002 -39.439 31.792 1.00 11.98 34 ALA D O 1
ATOM 5301 N N . GLN D 1 27 ? -55.763 -37.868 32.842 1.00 10.69 35 GLN D N 1
ATOM 5302 C CA . GLN D 1 27 ? -55.011 -37.543 31.640 1.00 10.78 35 GLN D CA 1
ATOM 5303 C C . GLN D 1 27 ? -53.512 -37.744 31.814 1.00 10.33 35 GLN D C 1
ATOM 5304 O O . GLN D 1 27 ? -52.765 -37.714 30.837 1.00 10.57 35 GLN D O 1
ATOM 5310 N N . PHE D 1 28 ? -53.061 -37.960 33.056 1.00 9.58 36 PHE D N 1
ATOM 5311 C CA . PHE D 1 28 ? -51.613 -38.180 33.260 1.00 8.26 36 PHE D CA 1
ATOM 5312 C C . PHE D 1 28 ? -51.378 -39.073 34.460 1.00 7.43 36 PHE D C 1
ATOM 5313 O O . PHE D 1 28 ? -52.247 -39.243 35.300 1.00 7.96 36 PHE D O 1
ATOM 5321 N N . VAL D 1 29 ? -50.175 -39.639 34.512 1.00 7.10 37 VAL D N 1
ATOM 5322 C CA . VAL D 1 29 ? -49.847 -40.562 35.613 1.00 7.40 37 VAL D CA 1
ATOM 5323 C C . VAL D 1 29 ? -48.357 -40.502 35.809 1.00 7.49 37 VAL D C 1
ATOM 5324 O O . VAL D 1 29 ? -47.609 -40.527 34.825 1.00 8.29 37 VAL D O 1
ATOM 5328 N N . MET D 1 30 ? -47.926 -40.384 37.075 1.00 8.41 38 MET D N 1
ATOM 5329 C CA . MET D 1 30 ? -46.494 -40.448 37.397 1.00 7.99 38 MET D CA 1
ATOM 5330 C C . MET D 1 30 ? -46.279 -41.836 37.994 1.00 7.34 38 MET D C 1
ATOM 5331 O O . MET D 1 30 ? -47.110 -42.314 38.739 1.00 7.36 38 MET D O 1
ATOM 5336 N N . ILE D 1 31 ? -45.182 -42.485 37.609 1.00 6.83 39 ILE D N 1
ATOM 5337 C CA . ILE D 1 31 ? -44.977 -43.913 37.875 1.00 7.16 39 ILE D CA 1
ATOM 5338 C C . ILE D 1 31 ? -43.645 -44.083 38.530 1.00 7.12 39 ILE D C 1
ATOM 5339 O O . ILE D 1 31 ? -42.621 -43.638 37.994 1.00 7.26 39 ILE D O 1
ATOM 5344 N N . LYS D 1 32 ? -43.616 -44.735 39.692 1.00 6.82 40 LYS D N 1
ATOM 5345 C CA . LYS D 1 32 ? -42.287 -44.898 40.332 1.00 6.38 40 LYS D CA 1
ATOM 5346 C C . LYS D 1 32 ? -41.328 -45.718 39.457 1.00 6.25 40 LYS D C 1
ATOM 5347 O O . LYS D 1 32 ? -41.628 -46.835 39.078 1.00 6.98 40 LYS D O 1
ATOM 5353 N N . ALA D 1 33 ? -40.121 -45.188 39.269 1.00 6.28 41 ALA D N 1
ATOM 5354 C CA . ALA D 1 33 ? -39.084 -45.870 38.476 1.00 6.22 41 ALA D CA 1
ATOM 5355 C C . ALA D 1 33 ? -37.975 -46.438 39.323 1.00 6.84 41 ALA D C 1
ATOM 5356 O O . ALA D 1 33 ? -37.593 -47.608 39.140 1.00 8.42 41 ALA D O 1
ATOM 5358 N N . THR D 1 34 ? -37.446 -45.598 40.206 1.00 6.91 42 THR D N 1
ATOM 5359 C CA . THR D 1 34 ? -36.238 -45.931 40.937 1.00 7.16 42 THR D CA 1
ATOM 5360 C C . THR D 1 34 ? -36.298 -45.402 42.340 1.00 6.92 42 THR D C 1
ATOM 5361 O O . THR D 1 34 ? -37.100 -44.521 42.654 1.00 7.14 42 THR D O 1
ATOM 5365 N N . GLU D 1 35 ? -35.397 -45.920 43.179 1.00 7.42 43 GLU D N 1
ATOM 5366 C CA . GLU D 1 35 ? -35.221 -45.386 44.523 1.00 8.63 43 GLU D CA 1
ATOM 5367 C C . GLU D 1 35 ? -33.760 -45.530 44.899 1.00 9.11 43 GLU D C 1
ATOM 5368 O O . GLU D 1 35 ? -33.134 -46.573 44.592 1.00 10.48 43 GLU D O 1
ATOM 5374 N N . GLY D 1 36 ? -33.222 -44.503 45.554 1.00 9.13 44 GLY D N 1
ATOM 5375 C CA . GLY D 1 36 ? -31.811 -44.568 45.990 1.00 10.11 44 GLY D CA 1
ATOM 5376 C C . GLY D 1 36 ? -30.857 -44.828 44.844 1.00 11.62 44 GLY D C 1
ATOM 5377 O O . GLY D 1 36 ? -31.023 -44.282 43.736 1.00 10.71 44 GLY D O 1
ATOM 5378 N N . THR D 1 37 ? -29.850 -45.666 45.097 1.00 10.96 45 THR D N 1
ATOM 5379 C CA . THR D 1 37 ? -28.804 -45.887 44.103 1.00 12.83 45 THR D CA 1
ATOM 5380 C C . THR D 1 37 ? -28.956 -47.166 43.295 1.00 13.34 45 THR D C 1
ATOM 5381 O O . THR D 1 37 ? -28.364 -47.261 42.206 1.00 15.58 45 THR D O 1
ATOM 5385 N N . THR D 1 38 ? -29.726 -48.139 43.793 1.00 13.59 46 THR D N 1
ATOM 5386 C CA . THR D 1 38 ? -29.755 -49.463 43.158 1.00 14.84 46 THR D CA 1
ATOM 5387 C C . THR D 1 38 ? -31.152 -50.031 42.922 1.00 14.71 46 THR D C 1
ATOM 5388 O O . THR D 1 38 ? -31.276 -50.999 42.187 1.00 16.37 46 THR D O 1
ATOM 5392 N N . TYR D 1 39 ? -32.183 -49.429 43.538 1.00 12.43 47 TYR D N 1
ATOM 5393 C CA . TYR D 1 39 ? -33.536 -50.033 43.543 1.00 11.33 47 TYR D CA 1
ATOM 5394 C C . TYR D 1 39 ? -34.292 -49.657 42.284 1.00 11.46 47 TYR D C 1
ATOM 5395 O O . TYR D 1 39 ? -34.512 -48.447 42.056 1.00 10.45 47 TYR D O 1
ATOM 5404 N N . LYS D 1 40 ? -34.699 -50.642 41.478 1.00 10.32 48 LYS D N 1
ATOM 5405 C CA . LYS D 1 40 ? -35.618 -50.355 40.358 1.00 11.77 48 LYS D CA 1
ATOM 5406 C C . LYS D 1 40 ? -36.996 -50.878 40.705 1.00 11.15 48 LYS D C 1
ATOM 5407 O O . LYS D 1 40 ? -37.113 -52.042 41.078 1.00 11.13 48 LYS D O 1
ATOM 5413 N N . ASP D 1 41 ? -38.028 -50.037 40.591 1.00 9.03 49 ASP D N 1
ATOM 5414 C CA . ASP D 1 41 ? -39.379 -50.512 40.865 1.00 8.62 49 ASP D CA 1
ATOM 5415 C C . ASP D 1 41 ? -39.741 -51.483 39.754 1.00 8.68 49 ASP D C 1
ATOM 5416 O O . ASP D 1 41 ? -39.765 -51.087 38.599 1.00 7.90 49 ASP D O 1
ATOM 5421 N N . THR D 1 42 ? -40.021 -52.751 40.096 1.00 9.12 50 THR D N 1
ATOM 5422 C CA . THR D 1 42 ? -40.181 -53.821 39.074 1.00 9.29 50 THR D CA 1
ATOM 5423 C C . THR D 1 42 ? -41.540 -53.849 38.360 1.00 9.55 50 THR D C 1
ATOM 5424 O O . THR D 1 42 ? -41.768 -54.662 37.451 1.00 9.55 50 THR D O 1
ATOM 5428 N N . VAL D 1 43 ? -42.423 -52.924 38.746 1.00 9.29 51 VAL D N 1
ATOM 5429 C CA . VAL D 1 43 ? -43.709 -52.730 38.034 1.00 8.46 51 VAL D CA 1
ATOM 5430 C C . VAL D 1 43 ? -43.668 -51.533 37.065 1.00 8.55 51 VAL D C 1
ATOM 5431 O O . VAL D 1 43 ? -44.559 -51.384 36.226 1.00 9.25 51 VAL D O 1
ATOM 5435 N N . PHE D 1 44 ? -42.606 -50.732 37.126 1.00 8.53 52 PHE D N 1
ATOM 5436 C CA . PHE D 1 44 ? -42.513 -49.535 36.296 1.00 9.09 52 PHE D CA 1
ATOM 5437 C C . PHE D 1 44 ? -42.808 -49.852 34.826 1.00 9.92 52 PHE D C 1
ATOM 5438 O O . PHE D 1 44 ? -43.628 -49.191 34.218 1.00 10.78 52 PHE D O 1
ATOM 5446 N N . ASN D 1 45 ? -42.148 -50.866 34.273 1.00 9.36 53 ASN D N 1
ATOM 5447 C CA . ASN D 1 45 ? -42.294 -51.153 32.845 1.00 10.60 53 ASN D CA 1
ATOM 5448 C C . ASN D 1 45 ? -43.731 -51.509 32.499 1.00 10.56 53 ASN D C 1
ATOM 5449 O O . ASN D 1 45 ? -44.282 -50.968 31.523 1.00 10.57 53 ASN D O 1
ATOM 5454 N N . SER D 1 46 ? -44.367 -52.350 33.322 1.00 11.48 54 SER D N 1
ATOM 5455 C CA . SER D 1 46 ? -45.773 -52.683 33.000 1.00 11.97 54 SER D CA 1
ATOM 5456 C C . SER D 1 46 ? -46.674 -51.482 33.089 1.00 10.15 54 SER D C 1
ATOM 5457 O O . SER D 1 46 ? -47.530 -51.307 32.240 1.00 11.51 54 SER D O 1
ATOM 5460 N N . HIS D 1 47 ? -46.473 -50.643 34.093 1.00 8.89 55 HIS D N 1
ATOM 5461 C CA . HIS D 1 47 ? -47.315 -49.460 34.241 1.00 8.96 55 HIS D CA 1
ATOM 5462 C C . HIS D 1 47 ? -47.063 -48.493 33.105 1.00 8.88 55 HIS D C 1
ATOM 5463 O O . HIS D 1 47 ? -48.005 -47.901 32.562 1.00 8.71 55 HIS D O 1
ATOM 5470 N N . TYR D 1 48 ? -45.795 -48.322 32.736 1.00 8.84 56 TYR D N 1
ATOM 5471 C CA . TYR D 1 48 ? -45.447 -47.312 31.749 1.00 10.09 56 TYR D CA 1
ATOM 5472 C C . TYR D 1 48 ? -46.034 -47.732 30.400 1.00 10.42 56 TYR D C 1
ATOM 5473 O O . TYR D 1 48 ? -46.559 -46.899 29.656 1.00 11.23 56 TYR D O 1
ATOM 5482 N N . THR D 1 49 ? -45.951 -49.041 30.117 1.00 11.21 57 THR D N 1
ATOM 5483 C CA . THR D 1 49 ? -46.536 -49.616 28.899 1.00 12.70 57 THR D CA 1
ATOM 5484 C C . THR D 1 49 ? -48.053 -49.463 28.877 1.00 12.66 57 THR D C 1
ATOM 5485 O O . THR D 1 49 ? -48.610 -49.020 27.873 1.00 13.47 57 THR D O 1
ATOM 5489 N N . GLY D 1 50 ? -48.704 -49.756 29.993 1.00 11.78 58 GLY D N 1
ATOM 5490 C CA . GLY D 1 50 ? -50.159 -49.669 30.097 1.00 12.84 58 GLY D CA 1
ATOM 5491 C C . GLY D 1 50 ? -50.632 -48.223 29.970 1.00 13.58 58 GLY D C 1
ATOM 5492 O O . GLY D 1 50 ? -51.591 -47.905 29.226 1.00 13.32 58 GLY D O 1
ATOM 5493 N N . ALA D 1 51 ? -49.939 -47.332 30.678 1.00 11.11 59 ALA D N 1
ATOM 5494 C CA . ALA D 1 51 ? -50.207 -45.909 30.516 1.00 10.78 59 ALA D CA 1
ATOM 5495 C C . ALA D 1 51 ? -50.173 -45.456 29.069 1.00 10.87 59 ALA D C 1
ATOM 5496 O O . ALA D 1 51 ? -51.055 -44.718 28.650 1.00 11.38 59 ALA D O 1
ATOM 5498 N N . THR D 1 52 ? -49.126 -45.852 28.344 1.00 10.91 60 THR D N 1
ATOM 5499 C CA . THR D 1 52 ? -48.865 -45.411 26.959 1.00 12.87 60 THR D CA 1
ATOM 5500 C C . THR D 1 52 ? -49.987 -45.939 26.052 1.00 14.00 60 THR D C 1
ATOM 5501 O O . THR D 1 52 ? -50.545 -45.175 25.272 1.00 14.80 60 THR D O 1
ATOM 5505 N N . LYS D 1 53 ? -50.296 -47.227 26.181 1.00 16.37 61 LYS D N 1
ATOM 5506 C CA . LYS D 1 53 ? -51.362 -47.880 25.400 1.00 16.93 61 LYS D CA 1
ATOM 5507 C C . LYS D 1 53 ? -52.724 -47.215 25.599 1.00 17.76 61 LYS D C 1
ATOM 5508 O O . LYS D 1 53 ? -53.517 -47.105 24.655 1.00 17.72 61 LYS D O 1
ATOM 5514 N N . ALA D 1 54 ? -52.993 -46.761 26.815 1.00 16.04 62 ALA D N 1
ATOM 5515 C CA . ALA D 1 54 ? -54.253 -46.088 27.103 1.00 14.88 62 ALA D CA 1
ATOM 5516 C C . ALA D 1 54 ? -54.278 -44.638 26.653 1.00 13.56 62 ALA D C 1
ATOM 5517 O O . ALA D 1 54 ? -55.340 -43.999 26.740 1.00 16.02 62 ALA D O 1
ATOM 5519 N N . GLY D 1 55 ? -53.149 -44.093 26.215 1.00 12.13 63 GLY D N 1
ATOM 5520 C CA . GLY D 1 55 ? -53.089 -42.714 25.738 1.00 13.29 63 GLY D CA 1
ATOM 5521 C C . GLY D 1 55 ? -53.033 -41.658 26.835 1.00 13.47 63 GLY D C 1
ATOM 5522 O O . GLY D 1 55 ? -53.511 -40.537 26.651 1.00 14.89 63 GLY D O 1
ATOM 5523 N N . LEU D 1 56 ? -52.460 -42.025 27.982 1.00 12.67 64 LEU D N 1
ATOM 5524 C CA . LEU D 1 56 ? -52.178 -41.084 29.073 1.00 11.71 64 LEU D CA 1
ATOM 5525 C C . LEU D 1 56 ? -50.822 -40.441 28.889 1.00 12.53 64 LEU D C 1
ATOM 5526 O O . LEU D 1 56 ? -49.875 -41.105 28.434 1.00 12.17 64 LEU D O 1
ATOM 5531 N N . LEU D 1 57 ? -50.699 -39.163 29.223 1.00 9.75 65 LEU D N 1
ATOM 5532 C CA . LEU D 1 57 ? -49.352 -38.611 29.439 1.00 9.88 65 LEU D CA 1
ATOM 5533 C C . LEU D 1 57 ? -48.750 -39.346 30.655 1.00 9.25 65 LEU D C 1
ATOM 5534 O O . LEU D 1 57 ? -49.464 -39.694 31.573 1.00 10.81 65 LEU D O 1
ATOM 5539 N N . ARG D 1 58 ? -47.452 -39.611 30.658 1.00 8.56 66 ARG D N 1
ATOM 5540 C CA . ARG D 1 58 ? -46.869 -40.335 31.794 1.00 8.11 66 ARG D CA 1
ATOM 5541 C C . ARG D 1 58 ? -45.418 -39.903 31.977 1.00 8.84 66 ARG D C 1
ATOM 5542 O O . ARG D 1 58 ? -44.741 -39.450 31.019 1.00 9.81 66 ARG D O 1
ATOM 5550 N N . GLY D 1 59 ? -44.938 -40.028 33.203 1.00 7.78 67 GLY D N 1
ATOM 5551 C CA . GLY D 1 59 ? -43.496 -39.836 33.472 1.00 8.13 67 GLY D CA 1
ATOM 5552 C C . GLY D 1 59 ? -43.111 -40.707 34.654 1.00 8.29 67 GLY D C 1
ATOM 5553 O O . GLY D 1 59 ? -43.971 -41.278 35.325 1.00 9.89 67 GLY D O 1
ATOM 5554 N N . GLY D 1 60 ? -41.813 -40.845 34.868 1.00 7.97 68 GLY D N 1
ATOM 5555 C CA . GLY D 1 60 ? -41.277 -41.617 35.990 1.00 7.22 68 GLY D CA 1
ATOM 5556 C C . GLY D 1 60 ? -41.032 -40.723 37.184 1.00 6.95 68 GLY D C 1
ATOM 5557 O O . GLY D 1 60 ? -40.943 -39.482 37.066 1.00 7.35 68 GLY D O 1
ATOM 5558 N N . TYR D 1 61 ? -40.856 -41.351 38.348 1.00 6.82 69 TYR D N 1
ATOM 5559 C CA . TYR D 1 61 ? -40.369 -40.615 39.523 1.00 7.08 69 TYR D CA 1
ATOM 5560 C C . TYR D 1 61 ? -39.291 -41.378 40.277 1.00 7.12 69 TYR D C 1
ATOM 5561 O O . TYR D 1 61 ? -39.220 -42.611 40.213 1.00 7.69 69 TYR D O 1
ATOM 5570 N N . HIS D 1 62 ? -38.449 -40.630 40.977 1.00 7.25 70 HIS D N 1
ATOM 5571 C CA . HIS D 1 62 ? -37.355 -41.214 41.739 1.00 6.90 70 HIS D CA 1
ATOM 5572 C C . HIS D 1 62 ? -37.594 -40.942 43.224 1.00 7.40 70 HIS D C 1
ATOM 5573 O O . HIS D 1 62 ? -37.867 -39.796 43.611 1.00 6.73 70 HIS D O 1
ATOM 5580 N N . PHE D 1 63 ? -37.559 -41.986 44.051 1.00 6.77 71 PHE D N 1
ATOM 5581 C CA . PHE D 1 63 ? -37.648 -41.750 45.456 1.00 6.58 71 PHE D CA 1
ATOM 5582 C C . PHE D 1 63 ? -36.222 -41.448 45.974 1.00 6.98 71 PHE D C 1
ATOM 5583 O O . PHE D 1 63 ? -35.360 -42.333 45.997 1.00 7.49 71 PHE D O 1
ATOM 5591 N N . ALA D 1 64 ? -35.976 -40.196 46.377 1.00 7.05 72 ALA D N 1
ATOM 5592 C CA . ALA D 1 64 ? -34.618 -39.790 46.826 1.00 7.59 72 ALA D CA 1
ATOM 5593 C C . ALA D 1 64 ? -34.136 -40.478 48.105 1.00 8.22 72 ALA D C 1
ATOM 5594 O O . ALA D 1 64 ? -34.906 -40.649 49.032 1.00 8.10 72 ALA D O 1
ATOM 5596 N N . ARG D 1 65 ? -32.877 -40.868 48.143 1.00 9.13 73 ARG D N 1
ATOM 5597 C CA . ARG D 1 65 ? -32.253 -41.218 49.423 1.00 10.30 73 ARG D CA 1
ATOM 5598 C C . ARG D 1 65 ? -30.942 -40.410 49.584 1.00 9.87 73 ARG D C 1
ATOM 5599 O O . ARG D 1 65 ? -29.916 -40.870 49.235 1.00 10.33 73 ARG D O 1
ATOM 5607 N N . PRO D 1 66 ? -31.069 -39.177 50.025 1.00 10.34 74 PRO D N 1
ATOM 5608 C CA . PRO D 1 66 ? -29.899 -38.307 49.935 1.00 11.18 74 PRO D CA 1
ATOM 5609 C C . PRO D 1 66 ? -28.681 -38.716 50.759 1.00 12.24 74 PRO D C 1
ATOM 5610 O O . PRO D 1 66 ? -27.581 -38.193 50.482 1.00 13.13 74 PRO D O 1
ATOM 5614 N N . ASP D 1 67 ? -28.835 -39.643 51.714 1.00 13.35 75 ASP D N 1
ATOM 5615 C CA . ASP D 1 67 ? -27.690 -40.155 52.512 1.00 13.88 75 ASP D CA 1
ATOM 5616 C C . ASP D 1 67 ? -26.835 -41.212 51.824 1.00 15.55 75 ASP D C 1
ATOM 5617 O O . ASP D 1 67 ? -25.737 -41.560 52.321 1.00 13.72 75 ASP D O 1
ATOM 5622 N N . LYS D 1 68 ? -27.349 -41.727 50.724 1.00 13.43 76 LYS D N 1
ATOM 5623 C CA . LYS D 1 68 ? -26.747 -42.833 50.049 1.00 13.67 76 LYS D CA 1
ATOM 5624 C C . LYS D 1 68 ? -25.758 -42.498 48.906 1.00 12.13 76 LYS D C 1
ATOM 5625 O O . LYS D 1 68 ? -24.984 -43.308 48.547 1.00 13.21 76 LYS D O 1
ATOM 5631 N N . SER D 1 69 ? -25.818 -41.299 48.384 1.00 12.80 77 SER D N 1
ATOM 5632 C CA . SER D 1 69 ? -24.976 -40.881 47.296 1.00 12.51 77 SER D CA 1
ATOM 5633 C C . SER D 1 69 ? -25.176 -39.433 46.961 1.00 13.74 77 SER D C 1
ATOM 5634 O O . SER D 1 69 ? -25.910 -38.805 47.558 1.00 13.82 77 SER D O 1
ATOM 5637 N N . THR D 1 70 ? -24.496 -38.938 45.945 1.00 11.94 78 THR D N 1
ATOM 5638 C CA . THR D 1 70 ? -24.711 -37.557 45.587 1.00 12.83 78 THR D CA 1
ATOM 5639 C C . THR D 1 70 ? -26.043 -37.420 44.789 1.00 12.39 78 THR D C 1
ATOM 5640 O O . THR D 1 70 ? -26.553 -38.398 44.340 1.00 11.67 78 THR D O 1
ATOM 5644 N N . GLY D 1 71 ? -26.516 -36.193 44.659 1.00 12.59 79 GLY D N 1
ATOM 5645 C CA . GLY D 1 71 ? -27.740 -35.963 43.883 1.00 12.94 79 GLY D CA 1
ATOM 5646 C C . GLY D 1 71 ? -27.487 -36.317 42.428 1.00 14.38 79 GLY D C 1
ATOM 5647 O O . GLY D 1 71 ? -28.310 -36.952 41.761 1.00 12.32 79 GLY D O 1
ATOM 5648 N N . SER D 1 72 ? -26.305 -35.967 41.935 1.00 15.64 80 SER D N 1
ATOM 5649 C CA . SER D 1 72 ? -25.983 -36.250 40.561 1.00 15.75 80 SER D CA 1
ATOM 5650 C C . SER D 1 72 ? -26.039 -37.739 40.228 1.00 15.89 80 SER D C 1
ATOM 5651 O O . SER D 1 72 ? -26.548 -38.136 39.183 1.00 14.72 80 SER D O 1
ATOM 5654 N N . THR D 1 73 ? -25.483 -38.562 41.120 1.00 15.10 81 THR D N 1
ATOM 5655 C CA . THR D 1 73 ? -25.450 -39.988 40.932 1.00 14.16 81 THR D CA 1
ATOM 5656 C C . THR D 1 73 ? -26.857 -40.561 40.842 1.00 12.63 81 THR D C 1
ATOM 5657 O O . THR D 1 73 ? -27.114 -41.372 39.982 1.00 13.42 81 THR D O 1
ATOM 5661 N N . GLN D 1 74 ? -27.752 -40.113 41.710 1.00 12.37 82 GLN D N 1
ATOM 5662 C CA . GLN D 1 74 ? -29.120 -40.638 41.693 1.00 11.35 82 GLN D CA 1
ATOM 5663 C C . GLN D 1 74 ? -29.886 -40.125 40.481 1.00 10.68 82 GLN D C 1
ATOM 5664 O O . GLN D 1 74 ? -30.688 -40.860 39.921 1.00 10.93 82 GLN D O 1
ATOM 5670 N N . ALA D 1 75 ? -29.630 -38.886 40.072 1.00 11.15 83 ALA D N 1
ATOM 5671 C CA . ALA D 1 75 ? -30.237 -38.400 38.799 1.00 9.60 83 ALA D CA 1
ATOM 5672 C C . ALA D 1 75 ? -29.821 -39.295 37.631 1.00 11.89 83 ALA D C 1
ATOM 5673 O O . ALA D 1 75 ? -30.655 -39.694 36.827 1.00 9.95 83 ALA D O 1
ATOM 5675 N N . LYS D 1 76 ? -28.541 -39.660 37.537 1.00 11.77 84 LYS D N 1
ATOM 5676 C CA . LYS D 1 76 ? -28.114 -40.553 36.461 1.00 12.94 84 LYS D CA 1
ATOM 5677 C C . LYS D 1 76 ? -28.835 -41.897 36.527 1.00 11.69 84 LYS D C 1
ATOM 5678 O O . LYS D 1 76 ? -29.298 -42.422 35.513 1.00 11.18 84 LYS D O 1
ATOM 5684 N N . PHE D 1 77 ? -28.970 -42.428 37.733 1.00 10.60 85 PHE D N 1
ATOM 5685 C CA . PHE D 1 77 ? -29.585 -43.759 37.929 1.00 10.29 85 PHE D CA 1
ATOM 5686 C C . PHE D 1 77 ? -31.048 -43.723 37.471 1.00 9.09 85 PHE D C 1
ATOM 5687 O O . PHE D 1 77 ? -31.481 -44.588 36.711 1.00 9.48 85 PHE D O 1
ATOM 5695 N N . PHE D 1 78 ? -31.761 -42.680 37.891 1.00 8.98 86 PHE D N 1
ATOM 5696 C CA . PHE D 1 78 ? -33.174 -42.450 37.520 1.00 9.07 86 PHE D CA 1
ATOM 5697 C C . PHE D 1 78 ? -33.299 -42.304 35.997 1.00 9.63 86 PHE D C 1
ATOM 5698 O O . PHE D 1 78 ? -34.150 -42.959 35.378 1.00 9.53 86 PHE D O 1
ATOM 5706 N N . LEU D 1 79 ? -32.402 -41.476 35.413 1.00 10.21 87 LEU D N 1
ATOM 5707 C CA . LEU D 1 79 ? -32.398 -41.222 33.953 1.00 12.33 87 LEU D CA 1
ATOM 5708 C C . LEU D 1 79 ? -32.225 -42.460 33.082 1.00 12.00 87 LEU D C 1
ATOM 5709 O O . LEU D 1 79 ? -32.761 -42.521 31.957 1.00 12.84 87 LEU D O 1
ATOM 5714 N N . LYS D 1 80 ? -31.457 -43.425 33.586 1.00 11.48 88 LYS D N 1
ATOM 5715 C CA . LYS D 1 80 ? -31.144 -44.658 32.876 1.00 15.08 88 LYS D CA 1
ATOM 5716 C C . LYS D 1 80 ? -32.201 -45.736 33.019 1.00 13.51 88 LYS D C 1
ATOM 5717 O O . LYS D 1 80 ? -32.157 -46.783 32.337 1.00 14.45 88 LYS D O 1
ATOM 5723 N N . ASN D 1 81 ? -33.169 -45.498 33.897 1.00 11.54 89 ASN D N 1
ATOM 5724 C CA . ASN D 1 81 ? -34.045 -46.567 34.320 1.00 11.08 89 ASN D CA 1
ATOM 5725 C C . ASN D 1 81 ? -35.485 -46.115 34.423 1.00 11.17 89 ASN D C 1
ATOM 5726 O O . ASN D 1 81 ? -36.212 -46.556 35.300 1.00 12.85 89 ASN D O 1
ATOM 5731 N N . GLY D 1 82 ? -35.869 -45.217 33.506 1.00 12.34 90 GLY D N 1
ATOM 5732 C CA . GLY D 1 82 ? -37.299 -44.837 33.407 1.00 11.91 90 GLY D CA 1
ATOM 5733 C C . GLY D 1 82 ? -37.581 -43.363 33.590 1.00 12.81 90 GLY D C 1
ATOM 5734 O O . GLY D 1 82 ? -38.708 -42.905 33.309 1.00 12.46 90 GLY D O 1
ATOM 5735 N N . GLY D 1 83 ? -36.611 -42.617 34.100 1.00 11.83 91 GLY D N 1
ATOM 5736 C CA . GLY D 1 83 ? -36.791 -41.187 34.302 1.00 12.15 91 GLY D CA 1
ATOM 5737 C C . GLY D 1 83 ? -36.369 -40.300 33.155 1.00 13.50 91 GLY D C 1
ATOM 5738 O O . GLY D 1 83 ? -36.439 -39.067 33.277 1.00 15.86 91 GLY D O 1
ATOM 5739 N N . GLY D 1 84 ? -35.930 -40.919 32.054 1.00 14.65 92 GLY D N 1
ATOM 5740 C CA . GLY D 1 84 ? -35.577 -40.214 30.841 1.00 14.87 92 GLY D CA 1
ATOM 5741 C C . GLY D 1 84 ? -36.728 -39.355 30.336 1.00 16.13 92 GLY D C 1
ATOM 5742 O O . GLY D 1 84 ? -37.897 -39.668 30.573 1.00 18.84 92 GLY D O 1
ATOM 5743 N N . TRP D 1 85 ? -36.398 -38.228 29.731 1.00 14.64 93 TRP D N 1
ATOM 5744 C CA . TRP D 1 85 ? -37.374 -37.436 29.018 1.00 15.69 93 TRP D CA 1
ATOM 5745 C C . TRP D 1 85 ? -36.976 -37.307 27.557 1.00 18.44 93 TRP D C 1
ATOM 5746 O O . TRP D 1 85 ? -35.850 -36.891 27.233 1.00 20.72 93 TRP D O 1
ATOM 5757 N N . SER D 1 86 ? -37.979 -37.553 26.726 1.00 23.62 94 SER D N 1
ATOM 5758 C CA . SER D 1 86 ? -38.040 -37.250 25.275 1.00 28.11 94 SER D CA 1
ATOM 5759 C C . SER D 1 86 ? -39.262 -36.446 24.883 1.00 24.32 94 SER D C 1
ATOM 5760 O O . SER D 1 86 ? -40.307 -36.678 25.410 1.00 21.87 94 SER D O 1
ATOM 5763 N N . ASP D 1 87 ? -39.139 -35.467 23.987 1.00 24.70 95 ASP D N 1
ATOM 5764 C CA . ASP D 1 87 ? -40.352 -34.858 23.579 1.00 23.60 95 ASP D CA 1
ATOM 5765 C C . ASP D 1 87 ? -40.859 -35.824 22.568 1.00 20.83 95 ASP D C 1
ATOM 5766 O O . ASP D 1 87 ? -40.375 -35.789 21.442 1.00 23.98 95 ASP D O 1
ATOM 5771 N N . ASP D 1 88 ? -41.783 -36.676 22.979 1.00 17.85 96 ASP D N 1
ATOM 5772 C CA . ASP D 1 88 ? -42.490 -37.590 22.131 1.00 14.34 96 ASP D CA 1
ATOM 5773 C C . ASP D 1 88 ? -43.990 -37.362 22.234 1.00 13.87 96 ASP D C 1
ATOM 5774 O O . ASP D 1 88 ? -44.739 -38.158 21.957 1.00 13.43 96 ASP D O 1
ATOM 5779 N N . ASN D 1 89 ? -44.330 -36.187 22.668 1.00 14.60 97 ASN D N 1
ATOM 5780 C CA . ASN D 1 89 ? -45.705 -35.801 22.946 1.00 15.97 97 ASN D CA 1
ATOM 5781 C C . ASN D 1 89 ? -46.387 -36.624 24.048 1.00 16.68 97 ASN D C 1
ATOM 5782 O O . ASN D 1 89 ? -47.598 -36.595 24.206 1.00 15.28 97 ASN D O 1
ATOM 5787 N N . ARG D 1 90 ? -45.609 -37.399 24.777 1.00 13.07 98 ARG D N 1
ATOM 5788 C CA . ARG D 1 90 ? -46.207 -38.319 25.729 1.00 12.47 98 ARG D CA 1
ATOM 5789 C C . ARG D 1 90 ? -45.647 -38.193 27.118 1.00 9.90 98 ARG D C 1
ATOM 5790 O O . ARG D 1 90 ? -46.223 -38.751 28.023 1.00 8.97 98 ARG D O 1
ATOM 5798 N N . THR D 1 91 ? -44.519 -37.511 27.284 1.00 10.42 99 THR D N 1
ATOM 5799 C CA . THR D 1 91 ? -43.713 -37.741 28.484 1.00 9.35 99 THR D CA 1
ATOM 5800 C C . THR D 1 91 ? -43.659 -36.517 29.367 1.00 10.17 99 THR D C 1
ATOM 5801 O O . THR D 1 91 ? -43.302 -35.419 28.920 1.00 11.20 99 THR D O 1
ATOM 5805 N N . LEU D 1 92 ? -44.022 -36.712 30.633 1.00 9.14 100 LEU D N 1
ATOM 5806 C CA . LEU D 1 92 ? -43.848 -35.682 31.644 1.00 9.75 100 LEU D CA 1
ATOM 5807 C C . LEU D 1 92 ? -42.381 -35.639 32.070 1.00 9.33 100 LEU D C 1
ATOM 5808 O O . LEU D 1 92 ? -41.715 -36.680 32.077 1.00 8.67 100 LEU D O 1
ATOM 5813 N N . PRO D 1 93 ? -41.892 -34.455 32.442 1.00 10.02 101 PRO D N 1
ATOM 5814 C CA . PRO D 1 93 ? -40.530 -34.399 32.978 1.00 9.61 101 PRO D CA 1
ATOM 5815 C C . PRO D 1 93 ? -40.452 -35.264 34.218 1.00 8.81 101 PRO D C 1
ATOM 5816 O O . PRO D 1 93 ? -41.419 -35.369 34.953 1.00 8.20 101 PRO D O 1
ATOM 5820 N N . GLY D 1 94 ? -39.340 -35.946 34.419 1.00 7.94 102 GLY D N 1
ATOM 5821 C CA . GLY D 1 94 ? -39.278 -36.868 35.577 1.00 7.84 102 GLY D CA 1
ATOM 5822 C C . GLY D 1 94 ? -39.420 -36.126 36.878 1.00 7.48 102 GLY D C 1
ATOM 5823 O O . GLY D 1 94 ? -39.116 -34.907 36.961 1.00 8.27 102 GLY D O 1
ATOM 5824 N N . MET D 1 95 ? -39.936 -36.819 37.892 1.00 7.37 103 MET D N 1
ATOM 5825 C CA . MET D 1 95 ? -40.259 -36.176 39.186 1.00 7.34 103 MET D CA 1
ATOM 5826 C C . MET D 1 95 ? -39.329 -36.718 40.270 1.00 7.78 103 MET D C 1
ATOM 5827 O O . MET D 1 95 ? -39.195 -37.915 40.437 1.00 8.40 103 MET D O 1
ATOM 5832 N N . LEU D 1 96 ? -38.666 -35.807 40.968 1.00 7.19 104 LEU D N 1
ATOM 5833 C CA . LEU D 1 96 ? -37.901 -36.127 42.173 1.00 7.21 104 LEU D CA 1
ATOM 5834 C C . LEU D 1 96 ? -38.831 -36.104 43.384 1.00 7.24 104 LEU D C 1
ATOM 5835 O O . LEU D 1 96 ? -39.349 -35.052 43.772 1.00 8.33 104 LEU D O 1
ATOM 5840 N N . ASP D 1 97 ? -39.033 -37.283 43.964 1.00 7.38 105 ASP D N 1
ATOM 5841 C CA . ASP D 1 97 ? -39.786 -37.448 45.215 1.00 8.02 105 ASP D CA 1
ATOM 5842 C C . ASP D 1 97 ? -38.808 -37.241 46.384 1.00 7.77 105 ASP D C 1
ATOM 5843 O O . ASP D 1 97 ? -37.991 -38.124 46.676 1.00 9.44 105 ASP D O 1
ATOM 5848 N N . ILE D 1 98 ? -38.871 -36.047 46.970 1.00 7.91 106 ILE D N 1
ATOM 5849 C CA . ILE D 1 98 ? -37.932 -35.681 48.003 1.00 7.70 106 ILE D CA 1
ATOM 5850 C C . ILE D 1 98 ? -38.706 -35.228 49.240 1.00 7.85 106 ILE D C 1
ATOM 5851 O O . ILE D 1 98 ? -39.193 -34.165 49.316 1.00 7.89 106 ILE D O 1
ATOM 5856 N N . GLU D 1 99 ? -38.895 -36.171 50.142 1.00 8.20 107 GLU D N 1
ATOM 5857 C CA . GLU D 1 99 ? -39.647 -35.923 51.341 1.00 8.37 107 GLU D CA 1
ATOM 5858 C C . GLU D 1 99 ? -39.291 -36.976 52.426 1.00 8.39 107 GLU D C 1
ATOM 5859 O O . GLU D 1 99 ? -38.171 -37.438 52.463 1.00 8.55 107 GLU D O 1
ATOM 5865 N N . TYR D 1 100 ? -40.284 -37.325 53.253 1.00 9.23 108 TYR D N 1
ATOM 5866 C CA . TYR D 1 100 ? -39.967 -38.075 54.489 1.00 9.82 108 TYR D CA 1
ATOM 5867 C C . TYR D 1 100 ? -39.164 -39.359 54.307 1.00 10.19 108 TYR D C 1
ATOM 5868 O O . TYR D 1 100 ? -39.554 -40.255 53.539 1.00 9.92 108 TYR D O 1
ATOM 5877 N N . ASN D 1 101 ? -38.067 -39.463 55.062 1.00 9.88 109 ASN D N 1
ATOM 5878 C CA . ASN D 1 101 ? -37.225 -40.655 55.046 1.00 11.04 109 ASN D CA 1
ATOM 5879 C C . ASN D 1 101 ? -37.905 -41.863 55.694 1.00 11.65 109 ASN D C 1
ATOM 5880 O O . ASN D 1 101 ? -38.132 -41.880 56.912 1.00 12.92 109 ASN D O 1
ATOM 5885 N N . PRO D 1 102 ? -38.209 -42.888 54.903 1.00 12.43 110 PRO D N 1
ATOM 5886 C CA . PRO D 1 102 ? -38.914 -44.062 55.421 1.00 13.63 110 PRO D CA 1
ATOM 5887 C C . PRO D 1 102 ? -38.026 -44.960 56.252 1.00 15.20 110 PRO D C 1
ATOM 5888 O O . PRO D 1 102 ? -38.536 -45.932 56.810 1.00 16.14 110 PRO D O 1
ATOM 5892 N N . TYR D 1 103 ? -36.726 -44.663 56.310 1.00 14.48 111 TYR D N 1
ATOM 5893 C CA . TYR D 1 103 ? -35.748 -45.571 56.911 1.00 16.59 111 TYR D CA 1
ATOM 5894 C C . TYR D 1 103 ? -35.390 -45.115 58.341 1.00 16.91 111 TYR D C 1
ATOM 5895 O O . TYR D 1 103 ? -34.489 -45.673 58.962 1.00 18.16 111 TYR D O 1
ATOM 5904 N N . GLY D 1 104 ? -36.124 -44.093 58.812 1.00 16.62 112 GLY D N 1
ATOM 5905 C CA . GLY D 1 104 ? -36.155 -43.676 60.229 1.00 15.94 112 GLY D CA 1
ATOM 5906 C C . GLY D 1 104 ? -35.128 -42.674 60.763 1.00 17.13 112 GLY D C 1
ATOM 5907 O O . GLY D 1 104 ? -34.975 -42.553 62.000 1.00 17.46 112 GLY D O 1
ATOM 5908 N N . ALA D 1 105 ? -34.439 -41.944 59.880 1.00 15.40 113 ALA D N 1
ATOM 5909 C CA . ALA D 1 105 ? -33.469 -40.909 60.291 1.00 13.92 113 ALA D CA 1
ATOM 5910 C C . ALA D 1 105 ? -33.970 -39.547 59.782 1.00 15.74 113 ALA D C 1
ATOM 5911 O O . ALA D 1 105 ? -34.144 -39.370 58.575 1.00 13.97 113 ALA D O 1
ATOM 5913 N N . THR D 1 106 ? -34.227 -38.582 60.654 1.00 14.38 114 THR D N 1
ATOM 5914 C CA . THR D 1 106 ? -34.852 -37.347 60.136 1.00 15.86 114 THR D CA 1
ATOM 5915 C C . THR D 1 106 ? -33.933 -36.574 59.182 1.00 14.98 114 THR D C 1
ATOM 5916 O O . THR D 1 106 ? -32.719 -36.472 59.410 1.00 13.66 114 THR D O 1
ATOM 5920 N N . CYS D 1 107 ? -34.528 -36.109 58.085 1.00 15.39 115 CYS D N 1
ATOM 5921 C CA . CYS D 1 107 ? -33.828 -35.420 56.999 1.00 13.79 115 CYS D CA 1
ATOM 5922 C C . CYS D 1 107 ? -32.645 -36.192 56.455 1.00 14.61 115 CYS D C 1
ATOM 5923 O O . CYS D 1 107 ? -31.716 -35.598 55.886 1.00 13.35 115 CYS D O 1
ATOM 5926 N N . TYR D 1 108 ? -32.677 -37.531 56.579 1.00 12.45 116 TYR D N 1
ATOM 5927 C CA . TYR D 1 108 ? -31.627 -38.375 56.026 1.00 12.25 116 TYR D CA 1
ATOM 5928 C C . TYR D 1 108 ? -30.258 -38.061 56.667 1.00 12.81 116 TYR D C 1
ATOM 5929 O O . TYR D 1 108 ? -29.231 -38.411 56.114 1.00 13.25 116 TYR D O 1
ATOM 5938 N N . GLY D 1 109 ? -30.290 -37.434 57.840 1.00 14.43 117 GLY D N 1
ATOM 5939 C CA . GLY D 1 109 ? -29.042 -37.059 58.542 1.00 14.55 117 GLY D CA 1
ATOM 5940 C C . GLY D 1 109 ? -28.193 -35.989 57.840 1.00 16.88 117 GLY D C 1
ATOM 5941 O O . GLY D 1 109 ? -26.983 -35.858 58.114 1.00 17.88 117 GLY D O 1
ATOM 5942 N N . LEU D 1 110 ? -28.822 -35.239 56.942 1.00 14.82 118 LEU D N 1
ATOM 5943 C CA . LEU D 1 110 ? -28.219 -34.077 56.265 1.00 15.09 118 LEU D CA 1
ATOM 5944 C C . LEU D 1 110 ? -28.658 -32.767 56.901 1.00 14.36 118 LEU D C 1
ATOM 5945 O O . LEU D 1 110 ? -29.822 -32.608 57.305 1.00 15.22 118 LEU D O 1
ATOM 5950 N N . SER D 1 111 ? -27.732 -31.796 56.981 1.00 14.87 119 SER D N 1
ATOM 5951 C CA . SER D 1 111 ? -28.085 -30.436 57.330 1.00 16.60 119 SER D CA 1
ATOM 5952 C C . SER D 1 111 ? -28.859 -29.755 56.194 1.00 16.77 119 SER D C 1
ATOM 5953 O O . SER D 1 111 ? -28.888 -30.254 55.061 1.00 15.58 119 SER D O 1
ATOM 5956 N N . HIS D 1 112 ? -29.454 -28.610 56.503 1.00 16.68 120 HIS D N 1
ATOM 5957 C CA . HIS D 1 112 ? -30.154 -27.801 55.523 1.00 19.79 120 HIS D CA 1
ATOM 5958 C C . HIS D 1 112 ? -29.314 -27.568 54.286 1.00 21.44 120 HIS D C 1
ATOM 5959 O O . HIS D 1 112 ? -29.793 -27.753 53.180 1.00 17.13 120 HIS D O 1
ATOM 5966 N N . SER D 1 113 ? -28.063 -27.139 54.465 1.00 20.04 121 SER D N 1
ATOM 5967 C CA . SER D 1 113 ? -27.284 -26.745 53.309 1.00 20.51 121 SER D CA 1
ATOM 5968 C C . SER D 1 113 ? -26.807 -27.974 52.525 1.00 19.40 121 SER D C 1
ATOM 5969 O O . SER D 1 113 ? -26.731 -27.919 51.294 1.00 18.30 121 SER D O 1
ATOM 5972 N N . GLN D 1 114 ? -26.511 -29.087 53.224 1.00 17.45 122 GLN D N 1
ATOM 5973 C CA . GLN D 1 114 ? -26.149 -30.345 52.551 1.00 16.27 122 GLN D CA 1
ATOM 5974 C C . GLN D 1 114 ? -27.332 -30.831 51.709 1.00 15.26 122 GLN D C 1
ATOM 5975 O O . GLN D 1 114 ? -27.131 -31.325 50.584 1.00 15.51 122 GLN D O 1
ATOM 5981 N N . MET D 1 115 ? -28.537 -30.650 52.251 1.00 13.62 123 MET D N 1
ATOM 5982 C CA . MET D 1 115 ? -29.778 -31.079 51.556 1.00 14.97 123 MET D CA 1
ATOM 5983 C C . MET D 1 115 ? -30.058 -30.217 50.329 1.00 15.18 123 MET D C 1
ATOM 5984 O O . MET D 1 115 ? -30.327 -30.749 49.245 1.00 13.74 123 MET D O 1
ATOM 5989 N N . VAL D 1 116 ? -29.997 -28.901 50.510 1.00 14.73 124 VAL D N 1
ATOM 5990 C CA . VAL D 1 116 ? -30.138 -27.953 49.396 1.00 14.82 124 VAL D CA 1
ATOM 5991 C C . VAL D 1 116 ? -29.104 -28.278 48.323 1.00 15.16 124 VAL D C 1
ATOM 5992 O O . VAL D 1 116 ? -29.427 -28.346 47.117 1.00 13.54 124 VAL D O 1
ATOM 5996 N N . ALA D 1 117 ? -27.871 -28.523 48.747 1.00 16.02 125 ALA D N 1
ATOM 5997 C CA . ALA D 1 117 ? -26.795 -28.828 47.803 1.00 15.90 125 ALA D CA 1
ATOM 5998 C C . ALA D 1 117 ? -27.112 -30.099 47.026 1.00 14.92 125 ALA D C 1
ATOM 5999 O O . ALA D 1 117 ? -26.895 -30.168 45.817 1.00 13.55 125 ALA D O 1
ATOM 6001 N N . TRP D 1 118 ? -27.648 -31.089 47.737 1.00 13.63 126 TRP D N 1
ATOM 6002 C CA . TRP D 1 118 ? -28.013 -32.386 47.143 1.00 11.14 126 TRP D CA 1
ATOM 6003 C C . TRP D 1 118 ? -29.101 -32.222 46.071 1.00 10.43 126 TRP D C 1
ATOM 6004 O O . TRP D 1 118 ? -28.943 -32.725 44.971 1.00 10.71 126 TRP D O 1
ATOM 6015 N N . ILE D 1 119 ? -30.171 -31.506 46.416 1.00 10.49 127 ILE D N 1
ATOM 6016 C CA . ILE D 1 119 ? -31.321 -31.292 45.505 1.00 10.01 127 ILE D CA 1
ATOM 6017 C C . ILE D 1 119 ? -30.915 -30.481 44.271 1.00 11.66 127 ILE D C 1
ATOM 6018 O O . ILE D 1 119 ? -31.228 -30.878 43.155 1.00 10.17 127 ILE D O 1
ATOM 6023 N N . HIS D 1 120 ? -30.220 -29.351 44.450 1.00 11.80 128 HIS D N 1
ATOM 6024 C CA . HIS D 1 120 ? -29.542 -28.737 43.268 1.00 12.09 128 HIS D CA 1
ATOM 6025 C C . HIS D 1 120 ? -28.714 -29.681 42.391 1.00 11.88 128 HIS D C 1
ATOM 6026 O O . HIS D 1 120 ? -28.841 -29.650 41.159 1.00 12.44 128 HIS D O 1
ATOM 6033 N N . ASP D 1 121 ? -27.879 -30.531 42.992 1.00 11.38 129 ASP D N 1
ATOM 6034 C CA . ASP D 1 121 ? -27.042 -31.439 42.229 1.00 13.21 129 ASP D CA 1
ATOM 6035 C C . ASP D 1 121 ? -27.924 -32.386 41.383 1.00 12.95 129 ASP D C 1
ATOM 6036 O O . ASP D 1 121 ? -27.654 -32.640 40.200 1.00 14.20 129 ASP D O 1
ATOM 6041 N N . PHE D 1 122 ? -28.986 -32.912 41.991 1.00 12.33 130 PHE D N 1
ATOM 6042 C CA . PHE D 1 122 ? -29.891 -33.824 41.274 1.00 11.70 130 PHE D CA 1
ATOM 6043 C C . PHE D 1 122 ? -30.580 -33.097 40.071 1.00 10.87 130 PHE D C 1
ATOM 6044 O O . PHE D 1 122 ? -30.580 -33.586 38.937 1.00 11.30 130 PHE D O 1
ATOM 6052 N N A VAL D 1 123 ? -31.153 -31.944 40.383 0.50 12.04 131 VAL D N 1
ATOM 6053 N N B VAL D 1 123 ? -31.196 -31.958 40.379 0.50 11.81 131 VAL D N 1
ATOM 6054 C CA A VAL D 1 123 ? -31.959 -31.164 39.460 0.50 12.50 131 VAL D CA 1
ATOM 6055 C CA B VAL D 1 123 ? -31.963 -31.190 39.405 0.50 12.06 131 VAL D CA 1
ATOM 6056 C C A VAL D 1 123 ? -31.116 -30.629 38.293 0.50 13.06 131 VAL D C 1
ATOM 6057 C C B VAL D 1 123 ? -31.045 -30.785 38.241 0.50 12.43 131 VAL D C 1
ATOM 6058 O O A VAL D 1 123 ? -31.585 -30.587 37.154 0.50 13.24 131 VAL D O 1
ATOM 6059 O O B VAL D 1 123 ? -31.387 -30.974 37.063 0.50 11.81 131 VAL D O 1
ATOM 6066 N N . ASN D 1 124 ? -29.864 -30.269 38.577 1.00 12.85 132 ASN D N 1
ATOM 6067 C CA . ASN D 1 124 ? -28.939 -29.776 37.552 1.00 13.58 132 ASN D CA 1
ATOM 6068 C C . ASN D 1 124 ? -28.489 -30.866 36.590 1.00 14.04 132 ASN D C 1
ATOM 6069 O O . ASN D 1 124 ? -28.482 -30.658 35.373 1.00 13.47 132 ASN D O 1
ATOM 6074 N N . GLU D 1 125 ? -28.188 -32.061 37.138 1.00 13.74 133 GLU D N 1
ATOM 6075 C CA . GLU D 1 125 ? -27.794 -33.202 36.359 1.00 14.41 133 GLU D CA 1
ATOM 6076 C C . GLU D 1 125 ? -28.965 -33.613 35.473 1.00 13.57 133 GLU D C 1
ATOM 6077 O O . GLU D 1 125 ? -28.741 -33.946 34.319 1.00 13.36 133 GLU D O 1
ATOM 6083 N N . TYR D 1 126 ? -30.180 -33.591 36.051 1.00 12.08 134 TYR D N 1
ATOM 6084 C CA . TYR D 1 126 ? -31.375 -33.941 35.307 1.00 10.72 134 TYR D CA 1
ATOM 6085 C C . TYR D 1 126 ? -31.548 -32.981 34.116 1.00 10.34 134 TYR D C 1
ATOM 6086 O O . TYR D 1 126 ? -31.774 -33.427 32.994 1.00 11.36 134 TYR D O 1
ATOM 6095 N N . HIS D 1 127 ? -31.435 -31.688 34.375 1.00 11.88 135 HIS D N 1
ATOM 6096 C CA . HIS D 1 127 ? -31.629 -30.661 33.351 1.00 14.31 135 HIS D CA 1
ATOM 6097 C C . HIS D 1 127 ? -30.505 -30.724 32.318 1.00 15.14 135 HIS D C 1
ATOM 6098 O O . HIS D 1 127 ? -30.746 -30.613 31.108 1.00 13.89 135 HIS D O 1
ATOM 6105 N N . HIS D 1 128 ? -29.283 -30.969 32.780 1.00 16.75 136 HIS D N 1
ATOM 6106 C CA . HIS D 1 128 ? -28.157 -31.136 31.839 1.00 19.15 136 HIS D CA 1
ATOM 6107 C C . HIS D 1 128 ? -28.359 -32.305 30.885 1.00 19.09 136 HIS D C 1
ATOM 6108 O O . HIS D 1 128 ? -28.108 -32.179 29.692 1.00 18.84 136 HIS D O 1
ATOM 6115 N N . ALA D 1 129 ? -28.836 -33.435 31.406 1.00 18.06 137 ALA D N 1
ATOM 6116 C CA . ALA D 1 129 ? -29.098 -34.612 30.616 1.00 16.14 137 ALA D CA 1
ATOM 6117 C C . ALA D 1 129 ? -30.286 -34.463 29.660 1.00 16.90 137 ALA D C 1
ATOM 6118 O O . ALA D 1 129 ? -30.241 -34.990 28.568 1.00 17.95 137 ALA D O 1
ATOM 6120 N N . THR D 1 130 ? -31.329 -33.734 30.050 1.00 16.91 138 THR D N 1
ATOM 6121 C CA . THR D 1 130 ? -32.609 -33.793 29.310 1.00 15.89 138 THR D CA 1
ATOM 6122 C C . THR D 1 130 ? -33.055 -32.490 28.659 1.00 16.08 138 THR D C 1
ATOM 6123 O O . THR D 1 130 ? -33.941 -32.534 27.794 1.00 19.86 138 THR D O 1
ATOM 6127 N N . SER D 1 131 ? -32.455 -31.355 29.057 1.00 15.27 139 SER D N 1
ATOM 6128 C CA A SER D 1 131 ? -32.940 -30.003 28.705 0.50 16.47 139 SER D CA 1
ATOM 6129 C CA B SER D 1 131 ? -32.944 -30.004 28.721 0.50 17.92 139 SER D CA 1
ATOM 6130 C C . SER D 1 131 ? -34.137 -29.581 29.563 1.00 16.89 139 SER D C 1
ATOM 6131 O O . SER D 1 131 ? -34.578 -28.425 29.495 1.00 22.50 139 SER D O 1
ATOM 6136 N N . ARG D 1 132 ? -34.647 -30.501 30.377 1.00 15.37 140 ARG D N 1
ATOM 6137 C CA . ARG D 1 132 ? -35.829 -30.221 31.235 1.00 13.23 140 ARG D CA 1
ATOM 6138 C C . ARG D 1 132 ? -35.490 -30.189 32.707 1.00 11.56 140 ARG D C 1
ATOM 6139 O O . ARG D 1 132 ? -34.755 -31.070 33.190 1.00 11.74 140 ARG D O 1
ATOM 6147 N N . TRP D 1 133 ? -36.036 -29.204 33.421 1.00 11.66 141 TRP D N 1
ATOM 6148 C CA . TRP D 1 133 ? -36.006 -29.211 34.876 1.00 12.08 141 TRP D CA 1
ATOM 6149 C C . TRP D 1 133 ? -36.987 -30.277 35.328 1.00 11.25 141 TRP D C 1
ATOM 6150 O O . TRP D 1 133 ? -38.135 -30.326 34.844 1.00 11.01 141 TRP D O 1
ATOM 6161 N N . PRO D 1 134 ? -36.540 -31.173 36.213 1.00 10.94 142 PRO D N 1
ATOM 6162 C CA . PRO D 1 134 ? -37.468 -32.173 36.776 1.00 10.36 142 PRO D CA 1
ATOM 6163 C C . PRO D 1 134 ? -38.536 -31.552 37.702 1.00 10.06 142 PRO D C 1
ATOM 6164 O O . PRO D 1 134 ? -38.372 -30.440 38.188 1.00 11.50 142 PRO D O 1
ATOM 6168 N N . MET D 1 135 ? -39.645 -32.247 37.936 1.00 9.14 143 MET D N 1
ATOM 6169 C CA . MET D 1 135 ? -40.615 -31.799 38.898 1.00 7.92 143 MET D CA 1
ATOM 6170 C C . MET D 1 135 ? -40.115 -32.147 40.298 1.00 8.25 143 MET D C 1
ATOM 6171 O O . MET D 1 135 ? -39.386 -33.087 40.423 1.00 8.59 143 MET D O 1
ATOM 6176 N N . ILE D 1 136 ? -40.494 -31.374 41.321 1.00 8.55 144 ILE D N 1
ATOM 6177 C CA . ILE D 1 136 ? -40.103 -31.683 42.692 1.00 8.16 144 ILE D CA 1
ATOM 6178 C C . ILE D 1 136 ? -41.360 -32.016 43.450 1.00 7.71 144 ILE D C 1
ATOM 6179 O O . ILE D 1 136 ? -42.264 -31.214 43.476 1.00 8.21 144 ILE D O 1
ATOM 6184 N N . TYR D 1 137 ? -41.422 -33.213 44.032 1.00 7.31 145 TYR D N 1
ATOM 6185 C CA . TYR D 1 137 ? -42.579 -33.603 44.842 1.00 6.94 145 TYR D CA 1
ATOM 6186 C C . TYR D 1 137 ? -42.166 -33.556 46.305 1.00 6.91 145 TYR D C 1
ATOM 6187 O O . TYR D 1 137 ? -41.164 -34.197 46.688 1.00 7.08 145 TYR D O 1
ATOM 6196 N N . THR D 1 138 ? -42.920 -32.820 47.111 1.00 7.21 146 THR D N 1
ATOM 6197 C CA . THR D 1 138 ? -42.620 -32.695 48.517 1.00 7.93 146 THR D CA 1
ATOM 6198 C C . THR D 1 138 ? -43.862 -32.243 49.310 1.00 8.42 146 THR D C 1
ATOM 6199 O O . THR D 1 138 ? -44.955 -32.093 48.749 1.00 8.66 146 THR D O 1
ATOM 6203 N N . THR D 1 139 ? -43.696 -32.053 50.623 1.00 8.88 147 THR D N 1
ATOM 6204 C CA . THR D 1 139 ? -44.705 -31.368 51.411 1.00 9.51 147 THR D CA 1
ATOM 6205 C C . THR D 1 139 ? -44.109 -30.044 51.887 1.00 9.62 147 THR D C 1
ATOM 6206 O O . THR D 1 139 ? -42.886 -29.929 52.022 1.00 8.98 147 THR D O 1
ATOM 6210 N N . ALA D 1 140 ? -44.968 -29.060 52.163 1.00 10.22 148 ALA D N 1
ATOM 6211 C CA . ALA D 1 140 ? -44.513 -27.808 52.755 1.00 11.18 148 ALA D CA 1
ATOM 6212 C C . ALA D 1 140 ? -43.787 -28.057 54.088 1.00 11.88 148 ALA D C 1
ATOM 6213 O O . ALA D 1 140 ? -42.756 -27.431 54.362 1.00 11.68 148 ALA D O 1
ATOM 6215 N N . ASP D 1 141 ? -44.333 -28.963 54.901 1.00 13.17 149 ASP D N 1
ATOM 6216 C CA . ASP D 1 141 ? -43.764 -29.265 56.234 1.00 12.78 149 ASP D CA 1
ATOM 6217 C C . ASP D 1 141 ? -42.371 -29.849 56.075 1.00 13.12 149 ASP D C 1
ATOM 6218 O O . ASP D 1 141 ? -41.439 -29.460 56.799 1.00 11.68 149 ASP D O 1
ATOM 6223 N N . TRP D 1 142 ? -42.202 -30.798 55.142 1.00 11.21 150 TRP D N 1
ATOM 6224 C CA . TRP D 1 142 ? -40.873 -31.358 54.890 1.00 11.01 150 TRP D CA 1
ATOM 6225 C C . TRP D 1 142 ? -39.884 -30.315 54.373 1.00 11.21 150 TRP D C 1
ATOM 6226 O O . TRP D 1 142 ? -38.715 -30.262 54.802 1.00 12.86 150 TRP D O 1
ATOM 6237 N N . TRP D 1 143 ? -40.330 -29.524 53.402 1.00 11.88 151 TRP D N 1
ATOM 6238 C CA . TRP D 1 143 ? -39.438 -28.559 52.796 1.00 13.03 151 TRP D CA 1
ATOM 6239 C C . TRP D 1 143 ? -38.942 -27.536 53.842 1.00 13.15 151 TRP D C 1
ATOM 6240 O O . TRP D 1 143 ? -37.769 -27.147 53.831 1.00 15.54 151 TRP D O 1
ATOM 6251 N N A ASN D 1 144 ? -39.825 -27.162 54.752 0.50 14.37 152 ASN D N 1
ATOM 6252 N N B ASN D 1 144 ? -39.821 -27.111 54.748 0.50 14.18 152 ASN D N 1
ATOM 6253 C CA A ASN D 1 144 ? -39.471 -26.293 55.860 0.50 15.76 152 ASN D CA 1
ATOM 6254 C CA B ASN D 1 144 ? -39.423 -26.281 55.901 0.50 15.32 152 ASN D CA 1
ATOM 6255 C C A ASN D 1 144 ? -38.435 -26.917 56.794 0.50 16.29 152 ASN D C 1
ATOM 6256 C C B ASN D 1 144 ? -38.344 -26.980 56.715 0.50 16.10 152 ASN D C 1
ATOM 6257 O O A ASN D 1 144 ? -37.411 -26.295 57.079 0.50 15.67 152 ASN D O 1
ATOM 6258 O O B ASN D 1 144 ? -37.216 -26.486 56.851 0.50 15.85 152 ASN D O 1
ATOM 6267 N N . ARG D 1 145 ? -38.706 -28.143 57.256 1.00 16.81 153 ARG D N 1
ATOM 6268 C CA . ARG D 1 145 ? -37.837 -28.856 58.219 1.00 17.12 153 ARG D CA 1
ATOM 6269 C C . ARG D 1 145 ? -36.476 -29.220 57.642 1.00 18.06 153 ARG D C 1
ATOM 6270 O O . ARG D 1 145 ? -35.446 -29.071 58.310 1.00 16.88 153 ARG D O 1
ATOM 6278 N N . CYS D 1 146 ? -36.454 -29.680 56.390 1.00 13.82 154 CYS D N 1
ATOM 6279 C CA . CYS D 1 146 ? -35.241 -30.299 55.871 1.00 14.07 154 CYS D CA 1
ATOM 6280 C C . CYS D 1 146 ? -34.366 -29.421 54.969 1.00 12.18 154 CYS D C 1
ATOM 6281 O O . CYS D 1 146 ? -33.210 -29.773 54.688 1.00 11.68 154 CYS D O 1
ATOM 6284 N N . THR D 1 147 ? -34.913 -28.312 54.482 1.00 13.72 155 THR D N 1
ATOM 6285 C CA . THR D 1 147 ? -34.116 -27.413 53.623 1.00 14.85 155 THR D CA 1
ATOM 6286 C C . THR D 1 147 ? -34.110 -26.004 54.187 1.00 15.86 155 THR D C 1
ATOM 6287 O O . THR D 1 147 ? -33.463 -25.111 53.611 1.00 17.10 155 THR D O 1
ATOM 6291 N N . GLY D 1 148 ? -34.848 -25.796 55.275 1.00 16.15 156 GLY D N 1
ATOM 6292 C CA . GLY D 1 148 ? -35.056 -24.445 55.827 1.00 18.30 156 GLY D CA 1
ATOM 6293 C C . GLY D 1 148 ? -35.901 -23.583 54.911 1.00 20.58 156 GLY D C 1
ATOM 6294 O O . GLY D 1 148 ? -35.659 -22.371 54.768 1.00 19.35 156 GLY D O 1
ATOM 6295 N N . ASN D 1 149 ? -36.894 -24.214 54.274 1.00 18.09 157 ASN D N 1
ATOM 6296 C CA . ASN D 1 149 ? -37.743 -23.555 53.298 1.00 19.27 157 ASN D CA 1
ATOM 6297 C C . ASN D 1 149 ? -36.973 -22.877 52.157 1.00 17.60 157 ASN D C 1
ATOM 6298 O O . ASN D 1 149 ? -37.235 -21.740 51.793 1.00 20.07 157 ASN D O 1
ATOM 6303 N N . ALA D 1 150 ? -36.058 -23.624 51.572 1.00 18.64 158 ALA D N 1
ATOM 6304 C CA . ALA D 1 150 ? -35.100 -23.108 50.606 1.00 18.37 158 ALA D CA 1
ATOM 6305 C C . ALA D 1 150 ? -35.747 -22.513 49.355 1.00 19.37 158 ALA D C 1
ATOM 6306 O O . ALA D 1 150 ? -36.679 -23.071 48.773 1.00 16.69 158 ALA D O 1
ATOM 6308 N N . LYS D 1 151 ? -35.254 -21.335 48.966 1.00 19.66 159 LYS D N 1
ATOM 6309 C CA . LYS D 1 151 ? -35.675 -20.707 47.721 1.00 18.90 159 LYS D CA 1
ATOM 6310 C C . LYS D 1 151 ? -34.756 -21.185 46.606 1.00 19.05 159 LYS D C 1
ATOM 6311 O O . LYS D 1 151 ? -33.877 -22.022 46.837 1.00 22.44 159 LYS D O 1
ATOM 6317 N N . GLY D 1 152 ? -34.962 -20.728 45.374 1.00 17.36 160 GLY D N 1
ATOM 6318 C CA . GLY D 1 152 ? -34.035 -21.119 44.316 1.00 16.70 160 GLY D CA 1
ATOM 6319 C C . GLY D 1 152 ? -34.497 -22.180 43.338 1.00 17.68 160 GLY D C 1
ATOM 6320 O O . GLY D 1 152 ? -33.798 -22.469 42.361 1.00 18.16 160 GLY D O 1
ATOM 6321 N N . PHE D 1 153 ? -35.683 -22.740 43.577 1.00 16.40 161 PHE D N 1
ATOM 6322 C CA . PHE D 1 153 ? -36.196 -23.813 42.689 1.00 15.60 161 PHE D CA 1
ATOM 6323 C C . PHE D 1 153 ? -37.495 -23.457 41.979 1.00 16.45 161 PHE D C 1
ATOM 6324 O O . PHE D 1 153 ? -37.827 -24.082 40.944 1.00 14.64 161 PHE D O 1
ATOM 6332 N N . GLY D 1 154 ? -38.207 -22.480 42.541 1.00 14.47 162 GLY D N 1
ATOM 6333 C CA . GLY D 1 154 ? -39.548 -22.055 42.113 1.00 19.36 162 GLY D CA 1
ATOM 6334 C C . GLY D 1 154 ? -39.725 -21.638 40.660 1.00 18.55 162 GLY D C 1
ATOM 6335 O O . GLY D 1 154 ? -40.779 -21.857 40.066 1.00 19.01 162 GLY D O 1
ATOM 6336 N N . ASP D 1 155 ? -38.694 -21.057 40.073 1.00 17.87 163 ASP D N 1
ATOM 6337 C CA . ASP D 1 155 ? -38.797 -20.573 38.690 1.00 22.56 163 ASP D CA 1
ATOM 6338 C C . ASP D 1 155 ? -38.362 -21.625 37.664 1.00 23.03 163 ASP D C 1
ATOM 6339 O O . ASP D 1 155 ? -38.332 -21.367 36.452 1.00 21.55 163 ASP D O 1
ATOM 6344 N N . LYS D 1 156 ? -38.014 -22.816 38.152 1.00 18.32 164 LYS D N 1
ATOM 6345 C CA . LYS D 1 156 ? -37.428 -23.844 37.290 1.00 18.27 164 LYS D CA 1
ATOM 6346 C C . LYS D 1 156 ? -38.196 -25.159 37.384 1.00 15.60 164 LYS D C 1
ATOM 6347 O O . LYS D 1 156 ? -38.719 -25.655 36.380 1.00 15.18 164 LYS D O 1
ATOM 6353 N N . CYS D 1 157 ? -38.253 -25.719 38.589 1.00 16.05 165 CYS D N 1
ATOM 6354 C CA . CYS D 1 157 ? -38.831 -27.075 38.758 1.00 13.19 165 CYS D CA 1
ATOM 6355 C C . CYS D 1 157 ? -40.313 -26.956 39.097 1.00 12.10 165 CYS D C 1
ATOM 6356 O O . CYS D 1 157 ? -40.671 -26.339 40.119 1.00 12.34 165 CYS D O 1
ATOM 6359 N N . PRO D 1 158 ? -41.195 -27.555 38.265 1.00 11.38 166 PRO D N 1
ATOM 6360 C CA . PRO D 1 158 ? -42.621 -27.559 38.607 1.00 10.93 166 PRO D CA 1
ATOM 6361 C C . PRO D 1 158 ? -42.808 -28.260 39.975 1.00 11.15 166 PRO D C 1
ATOM 6362 O O . PRO D 1 158 ? -42.146 -29.284 40.224 1.00 10.95 166 PRO D O 1
ATOM 6366 N N . LEU D 1 159 ? -43.649 -27.699 40.850 1.00 9.72 167 LEU D N 1
ATOM 6367 C CA . LEU D 1 159 ? -43.875 -28.268 42.174 1.00 8.81 167 LEU D CA 1
ATOM 6368 C C . LEU D 1 159 ? -45.042 -29.246 42.134 1.00 8.66 167 LEU D C 1
ATOM 6369 O O . LEU D 1 159 ? -46.095 -28.892 41.645 1.00 7.38 167 LEU D O 1
ATOM 6374 N N . VAL D 1 160 ? -44.830 -30.451 42.660 1.00 8.99 168 VAL D N 1
ATOM 6375 C CA . VAL D 1 160 ? -45.929 -31.401 42.953 1.00 7.72 168 VAL D CA 1
ATOM 6376 C C . VAL D 1 160 ? -46.132 -31.393 44.469 1.00 7.80 168 VAL D C 1
ATOM 6377 O O . VAL D 1 160 ? -45.274 -31.897 45.212 1.00 7.84 168 VAL D O 1
ATOM 6381 N N . LEU D 1 161 ? -47.240 -30.802 44.931 1.00 8.40 169 LEU D N 1
ATOM 6382 C CA . LEU D 1 161 ? -47.396 -30.519 46.368 1.00 9.13 169 LEU D CA 1
ATOM 6383 C C . LEU D 1 161 ? -48.379 -31.484 46.972 1.00 9.70 169 LEU D C 1
ATOM 6384 O O . LEU D 1 161 ? -49.526 -31.529 46.553 1.00 9.32 169 LEU D O 1
ATOM 6389 N N . ALA D 1 162 ? -47.929 -32.262 47.944 1.00 9.81 170 ALA D N 1
ATOM 6390 C CA . ALA D 1 162 ? -48.855 -33.178 48.654 1.00 9.39 170 ALA D CA 1
ATOM 6391 C C . ALA D 1 162 ? -49.502 -32.481 49.835 1.00 11.58 170 ALA D C 1
ATOM 6392 O O . ALA D 1 162 ? -48.810 -31.983 50.728 1.00 11.27 170 ALA D O 1
ATOM 6394 N N . ALA D 1 163 ? -50.833 -32.470 49.843 1.00 10.01 171 ALA D N 1
ATOM 6395 C CA . ALA D 1 163 ? -51.596 -31.817 50.920 1.00 10.70 171 ALA D CA 1
ATOM 6396 C C . ALA D 1 163 ? -53.025 -32.320 50.808 1.00 11.78 171 ALA D C 1
ATOM 6397 O O . ALA D 1 163 ? -53.767 -31.890 49.928 1.00 13.12 171 ALA D O 1
ATOM 6399 N N . TYR D 1 164 ? -53.417 -33.247 51.681 1.00 11.19 172 TYR D N 1
ATOM 6400 C CA . TYR D 1 164 ? -54.666 -33.933 51.484 1.00 12.42 172 TYR D CA 1
ATOM 6401 C C . TYR D 1 164 ? -55.752 -33.124 52.107 1.00 15.58 172 TYR D C 1
ATOM 6402 O O . TYR D 1 164 ? -55.779 -32.925 53.324 1.00 17.41 172 TYR D O 1
ATOM 6411 N N . SER D 1 165 ? -56.630 -32.625 51.253 1.00 17.76 173 SER D N 1
ATOM 6412 C CA . SER D 1 165 ? -57.684 -31.734 51.686 1.00 21.97 173 SER D CA 1
ATOM 6413 C C . SER D 1 165 ? -58.733 -31.616 50.573 1.00 20.04 173 SER D C 1
ATOM 6414 O O . SER D 1 165 ? -58.453 -31.951 49.421 1.00 22.12 173 SER D O 1
ATOM 6417 N N . SER D 1 166 ? -59.942 -31.166 50.923 1.00 21.46 174 SER D N 1
ATOM 6418 C CA . SER D 1 166 ? -60.976 -30.929 49.899 1.00 25.17 174 SER D CA 1
ATOM 6419 C C . SER D 1 166 ? -60.689 -29.655 49.098 1.00 21.80 174 SER D C 1
ATOM 6420 O O . SER D 1 166 ? -61.181 -29.495 47.974 1.00 23.83 174 SER D O 1
ATOM 6423 N N . SER D 1 167 ? -59.875 -28.762 49.651 1.00 17.79 175 SER D N 1
ATOM 6424 C CA . SER D 1 167 ? -59.486 -27.558 48.907 1.00 18.72 175 SER D CA 1
ATOM 6425 C C . SER D 1 167 ? -57.972 -27.461 48.675 1.00 15.83 175 SER D C 1
ATOM 6426 O O . SER D 1 167 ? -57.181 -27.950 49.503 1.00 15.21 175 SER D O 1
ATOM 6429 N N . PRO D 1 168 ? -57.566 -26.874 47.524 1.00 13.92 176 PRO D N 1
ATOM 6430 C CA . PRO D 1 168 ? -56.150 -26.793 47.187 1.00 14.69 176 PRO D CA 1
ATOM 6431 C C . PRO D 1 168 ? -55.374 -26.025 48.253 1.00 15.17 176 PRO D C 1
ATOM 6432 O O . PRO D 1 168 ? -55.931 -25.182 48.946 1.00 16.68 176 PRO D O 1
ATOM 6436 N N . PRO D 1 169 ? -54.108 -26.380 48.442 1.00 13.57 177 PRO D N 1
ATOM 6437 C CA . PRO D 1 169 ? -53.290 -25.817 49.513 1.00 14.41 177 PRO D CA 1
ATOM 6438 C C . PRO D 1 169 ? -52.922 -24.341 49.217 1.00 13.20 177 PRO D C 1
ATOM 6439 O O . PRO D 1 169 ? -52.562 -24.010 48.092 1.00 13.87 177 PRO D O 1
ATOM 6443 N N . LYS D 1 170 ? -53.087 -23.475 50.199 1.00 14.43 178 LYS D N 1
ATOM 6444 C CA . LYS D 1 170 ? -52.591 -22.114 50.097 1.00 17.30 178 LYS D CA 1
ATOM 6445 C C . LYS D 1 170 ? -51.148 -21.919 50.615 1.00 16.97 178 LYS D C 1
ATOM 6446 O O . LYS D 1 170 ? -50.489 -20.946 50.265 1.00 14.94 178 LYS D O 1
ATOM 6452 N N . THR D 1 171 ? -50.663 -22.852 51.448 1.00 16.05 179 THR D N 1
ATOM 6453 C CA . THR D 1 171 ? -49.275 -22.871 51.931 1.00 15.49 179 THR D CA 1
ATOM 6454 C C . THR D 1 171 ? -48.359 -23.560 50.904 1.00 15.89 179 THR D C 1
ATOM 6455 O O . THR D 1 171 ? -48.405 -24.802 50.757 1.00 15.87 179 THR D O 1
ATOM 6459 N N . ILE D 1 172 ? -47.583 -22.745 50.192 1.00 13.94 180 ILE D N 1
ATOM 6460 C CA . ILE D 1 172 ? -46.680 -23.177 49.116 1.00 14.15 180 ILE D CA 1
ATOM 6461 C C . ILE D 1 172 ? -45.274 -22.963 49.635 1.00 14.86 180 ILE D C 1
ATOM 6462 O O . ILE D 1 172 ? -44.941 -21.849 50.071 1.00 15.26 180 ILE D O 1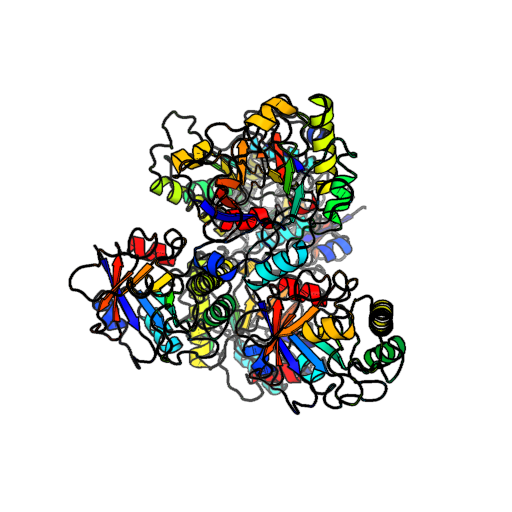
ATOM 6467 N N . PRO D 1 173 ? -44.434 -24.007 49.578 1.00 13.19 181 PRO D N 1
ATOM 6468 C CA . PRO D 1 173 ? -43.035 -23.928 50.040 1.00 13.36 181 PRO D CA 1
ATOM 6469 C C . PRO D 1 173 ? -42.130 -23.062 49.164 1.00 14.11 181 PRO D C 1
ATOM 6470 O O . PRO D 1 173 ? -42.467 -22.737 48.016 1.00 14.14 181 PRO D O 1
ATOM 6474 N N . GLY D 1 174 ? -40.953 -22.723 49.703 1.00 13.50 182 GLY D N 1
ATOM 6475 C CA . GLY D 1 174 ? -39.902 -22.133 48.909 1.00 13.79 182 GLY D CA 1
ATOM 6476 C C . GLY D 1 174 ? -40.296 -20.814 48.261 1.00 14.92 182 GLY D C 1
ATOM 6477 O O . GLY D 1 174 ? -41.017 -19.992 48.846 1.00 15.02 182 GLY D O 1
ATOM 6478 N N . ASP D 1 175 ? -39.792 -20.617 47.054 1.00 15.69 183 ASP D N 1
ATOM 6479 C CA . ASP D 1 175 ? -40.203 -19.459 46.267 1.00 15.99 183 ASP D CA 1
ATOM 6480 C C . ASP D 1 175 ? -41.152 -19.857 45.110 1.00 16.26 183 ASP D C 1
ATOM 6481 O O . ASP D 1 175 ? -41.319 -19.105 44.143 1.00 15.07 183 ASP D O 1
ATOM 6486 N N . TRP D 1 176 ? -41.763 -21.039 45.205 1.00 16.62 184 TRP D N 1
ATOM 6487 C CA . TRP D 1 176 ? -42.814 -21.417 44.247 1.00 14.60 184 TRP D CA 1
ATOM 6488 C C . TRP D 1 176 ? -43.997 -20.460 44.348 1.00 15.07 184 TRP D C 1
ATOM 6489 O O . TRP D 1 176 ? -44.409 -20.097 45.458 1.00 16.09 184 TRP D O 1
ATOM 6500 N N . LYS D 1 177 ? -44.546 -20.049 43.199 1.00 15.78 185 LYS D N 1
ATOM 6501 C CA . LYS D 1 177 ? -45.702 -19.127 43.175 1.00 19.09 185 LYS D CA 1
ATOM 6502 C C . LYS D 1 177 ? -46.950 -19.934 43.401 1.00 16.97 185 LYS D C 1
ATOM 6503 O O . LYS D 1 177 ? -47.897 -19.461 44.023 1.00 19.00 185 LYS D O 1
ATOM 6509 N N . THR D 1 178 ? -46.948 -21.156 42.855 1.00 16.47 186 THR D N 1
ATOM 6510 C CA . THR D 1 178 ? -48.086 -22.063 42.976 1.00 17.23 186 THR D CA 1
ATOM 6511 C C . THR D 1 178 ? -47.634 -23.512 42.768 1.00 14.71 186 THR D C 1
ATOM 6512 O O . THR D 1 178 ? -46.501 -23.759 42.418 1.00 14.07 186 THR D O 1
ATOM 6516 N N . TRP D 1 179 ? -48.522 -24.453 43.035 1.00 13.44 187 TRP D N 1
ATOM 6517 C CA . TRP D 1 179 ? -48.262 -25.826 42.679 1.00 10.75 187 TRP D CA 1
ATOM 6518 C C . TRP D 1 179 ? -48.571 -26.043 41.200 1.00 10.94 187 TRP D C 1
ATOM 6519 O O . TRP D 1 179 ? -49.516 -25.473 40.661 1.00 10.09 187 TRP D O 1
ATOM 6530 N N . THR D 1 180 ? -47.799 -26.911 40.566 1.00 9.68 188 THR D N 1
ATOM 6531 C CA . THR D 1 180 ? -48.112 -27.349 39.197 1.00 9.72 188 THR D CA 1
ATOM 6532 C C . THR D 1 180 ? -49.037 -28.554 39.233 1.00 9.37 188 THR D C 1
ATOM 6533 O O . THR D 1 180 ? -50.007 -28.662 38.427 1.00 9.76 188 THR D O 1
ATOM 6537 N N . ILE D 1 181 ? -48.739 -29.473 40.157 1.00 8.61 189 ILE D N 1
ATOM 6538 C CA . ILE D 1 181 ? -49.622 -30.618 40.424 1.00 7.93 189 ILE D CA 1
ATOM 6539 C C . ILE D 1 181 ? -49.856 -30.672 41.925 1.00 8.42 189 ILE D C 1
ATOM 6540 O O . ILE D 1 181 ? -48.938 -30.404 42.714 1.00 8.64 189 ILE D O 1
ATOM 6545 N N . TRP D 1 182 ? -51.086 -30.989 42.291 1.00 7.54 190 TRP D N 1
ATOM 6546 C CA . TRP D 1 182 ? -51.470 -31.102 43.691 1.00 8.61 190 TRP D CA 1
ATOM 6547 C C . TRP D 1 182 ? -51.846 -32.562 43.966 1.00 8.30 190 TRP D C 1
ATOM 6548 O O . TRP D 1 182 ? -52.787 -33.082 43.368 1.00 9.48 190 TRP D O 1
ATOM 6559 N N . GLN D 1 183 ? -51.143 -33.220 44.881 1.00 7.90 191 GLN D N 1
ATOM 6560 C CA . GLN D 1 183 ? -51.575 -34.551 45.249 1.00 7.79 191 GLN D CA 1
ATOM 6561 C C . GLN D 1 183 ? -52.565 -34.399 46.384 1.00 7.92 191 GLN D C 1
ATOM 6562 O O . GLN D 1 183 ? -52.174 -34.030 47.511 1.00 8.66 191 GLN D O 1
ATOM 6568 N N . ASN D 1 184 ? -53.840 -34.651 46.066 1.00 8.06 192 ASN D N 1
ATOM 6569 C CA . ASN D 1 184 ? -54.964 -34.259 46.910 1.00 9.24 192 ASN D CA 1
ATOM 6570 C C . ASN D 1 184 ? -55.471 -35.382 47.835 1.00 10.72 192 ASN D C 1
ATOM 6571 O O . ASN D 1 184 ? -56.237 -35.108 48.774 1.00 10.16 192 ASN D O 1
ATOM 6576 N N . SER D 1 185 ? -55.044 -36.613 47.557 1.00 10.86 193 SER D N 1
ATOM 6577 C CA . SER D 1 185 ? -55.415 -37.781 48.397 1.00 12.02 193 SER D CA 1
ATOM 6578 C C . SER D 1 185 ? -54.514 -38.956 48.084 1.00 12.39 193 SER D C 1
ATOM 6579 O O . SER D 1 185 ? -53.850 -38.981 47.028 1.00 11.65 193 SER D O 1
ATOM 6582 N N . ASP D 1 186 ? -54.497 -39.935 48.987 1.00 12.62 194 ASP D N 1
ATOM 6583 C CA . ASP D 1 186 ? -53.744 -41.164 48.756 1.00 12.91 194 ASP D CA 1
ATOM 6584 C C . ASP D 1 186 ? -54.668 -42.322 48.385 1.00 14.04 194 ASP D C 1
ATOM 6585 O O . ASP D 1 186 ? -54.309 -43.496 48.573 1.00 14.11 194 ASP D O 1
ATOM 6590 N N . LYS D 1 187 ? -55.830 -41.975 47.843 1.00 13.53 195 LYS D N 1
ATOM 6591 C CA . LYS D 1 187 ? -56.880 -42.954 47.534 1.00 14.24 195 LYS D CA 1
ATOM 6592 C C . LYS D 1 187 ? -57.562 -42.735 46.187 1.00 15.62 195 LYS D C 1
ATOM 6593 O O . LYS D 1 187 ? -58.809 -42.644 46.107 1.00 15.14 195 LYS D O 1
ATOM 6595 N N . TYR D 1 188 ? -56.788 -42.704 45.105 1.00 12.91 196 TYR D N 1
ATOM 6596 C CA . TYR D 1 188 ? -57.380 -42.582 43.785 1.00 12.17 196 TYR D CA 1
ATOM 6597 C C . TYR D 1 188 ? -58.213 -43.817 43.431 1.00 11.93 196 TYR D C 1
ATOM 6598 O O . TYR D 1 188 ? -57.835 -44.963 43.710 1.00 12.57 196 TYR D O 1
ATOM 6607 N N . LYS D 1 189 ? -59.399 -43.583 42.867 1.00 14.16 197 LYS D N 1
ATOM 6608 C CA . LYS D 1 189 ? -60.329 -44.684 42.666 1.00 14.64 197 LYS D CA 1
ATOM 6609 C C . LYS D 1 189 ? -59.823 -45.782 41.738 1.00 15.60 197 LYS D C 1
ATOM 6610 O O . LYS D 1 189 ? -60.310 -46.907 41.808 1.00 15.90 197 LYS D O 1
ATOM 6616 N N . HIS D 1 190 ? -58.816 -45.484 40.913 1.00 15.72 198 HIS D N 1
ATOM 6617 C CA . HIS D 1 190 ? -58.215 -46.501 40.054 1.00 16.33 198 HIS D CA 1
ATOM 6618 C C . HIS D 1 190 ? -56.832 -46.959 40.475 1.00 15.72 198 HIS D C 1
ATOM 6619 O O . HIS D 1 190 ? -56.142 -47.669 39.733 1.00 13.84 198 HIS D O 1
ATOM 6626 N N . GLY D 1 191 ? -56.446 -46.555 41.683 1.00 12.78 199 GLY D N 1
ATOM 6627 C CA . GLY D 1 191 ? -55.219 -47.048 42.296 1.00 12.55 199 GLY D CA 1
ATOM 6628 C C . GLY D 1 191 ? -54.254 -45.896 42.554 1.00 10.93 199 GLY D C 1
ATOM 6629 O O . GLY D 1 191 ? -54.283 -44.877 41.878 1.00 11.35 199 GLY D O 1
ATOM 6630 N N . GLY D 1 192 ? -53.416 -46.079 43.562 1.00 11.01 200 GLY D N 1
ATOM 6631 C CA . GLY D 1 192 ? -52.380 -45.105 43.897 1.00 9.72 200 GLY D CA 1
ATOM 6632 C C . GLY D 1 192 ? -52.990 -43.826 44.477 1.00 10.05 200 GLY D C 1
ATOM 6633 O O . GLY D 1 192 ? -54.053 -43.842 45.120 1.00 9.32 200 GLY D O 1
ATOM 6634 N N . ASP D 1 193 ? -52.298 -42.724 44.254 1.00 9.57 201 ASP D N 1
ATOM 6635 C CA . ASP D 1 193 ? -52.674 -41.406 44.831 1.00 11.02 201 ASP D CA 1
ATOM 6636 C C . ASP D 1 193 ? -53.351 -40.548 43.762 1.00 9.48 201 ASP D C 1
ATOM 6637 O O . ASP D 1 193 ? -52.997 -40.654 42.572 1.00 9.04 201 ASP D O 1
ATOM 6642 N N . SER D 1 194 ? -54.290 -39.688 44.172 1.00 8.64 202 SER D N 1
ATOM 6643 C CA . SER D 1 194 ? -54.962 -38.740 43.279 1.00 8.92 202 SER D CA 1
ATOM 6644 C C . SER D 1 194 ? -54.122 -37.456 43.112 1.00 8.81 202 SER D C 1
ATOM 6645 O O . SER D 1 194 ? -53.592 -36.939 44.101 1.00 8.14 202 SER D O 1
ATOM 6648 N N . ASP D 1 195 ? -54.067 -36.946 41.884 1.00 8.26 203 ASP D N 1
ATOM 6649 C CA . ASP D 1 195 ? -53.360 -35.697 41.564 1.00 8.84 203 ASP D CA 1
ATOM 6650 C C . ASP D 1 195 ? -54.227 -34.807 40.721 1.00 8.66 203 ASP D C 1
ATOM 6651 O O . ASP D 1 195 ? -55.065 -35.289 39.949 1.00 9.09 203 ASP D O 1
ATOM 6656 N N . LYS D 1 196 ? -54.046 -33.495 40.888 1.00 9.40 204 LYS D N 1
ATOM 6657 C CA . LYS D 1 196 ? -54.709 -32.525 40.063 1.00 9.40 204 LYS D CA 1
ATOM 6658 C C . LYS D 1 196 ? -53.678 -31.603 39.441 1.00 8.86 204 LYS D C 1
ATOM 6659 O O . LYS D 1 196 ? -52.855 -31.013 40.145 1.00 8.94 204 LYS D O 1
ATOM 6665 N N . PHE D 1 197 ? -53.721 -31.468 38.125 1.00 7.43 205 PHE D N 1
ATOM 6666 C CA . PHE D 1 197 ? -52.837 -30.517 37.447 1.00 7.96 205 PHE D CA 1
ATOM 6667 C C . PHE D 1 197 ? -53.507 -29.136 37.487 1.00 8.59 205 PHE D C 1
ATOM 6668 O O . PHE D 1 197 ? -54.709 -29.035 37.255 1.00 8.42 205 PHE D O 1
ATOM 6676 N N . ASN D 1 198 ? -52.695 -28.090 37.666 1.00 8.12 206 ASN D N 1
ATOM 6677 C CA . ASN D 1 198 ? -53.190 -26.713 37.811 1.00 8.64 206 ASN D CA 1
ATOM 6678 C C . ASN D 1 198 ? -53.349 -26.061 36.443 1.00 9.33 206 ASN D C 1
ATOM 6679 O O . ASN D 1 198 ? -52.373 -25.504 35.907 1.00 10.91 206 ASN D O 1
ATOM 6684 N N . GLY D 1 199 ? -54.551 -26.168 35.890 1.00 9.85 207 GLY D N 1
ATOM 6685 C CA . GLY D 1 199 ? -54.877 -25.622 34.558 1.00 9.15 207 GLY D CA 1
ATOM 6686 C C . GLY D 1 199 ? -55.499 -26.629 33.635 1.00 10.65 207 GLY D C 1
ATOM 6687 O O . GLY D 1 199 ? -55.823 -27.754 34.032 1.00 10.61 207 GLY D O 1
ATOM 6688 N N . PRO D 1 200 ? -55.709 -26.227 32.379 1.00 9.01 208 PRO D N 1
ATOM 6689 C CA . PRO D 1 200 ? -56.371 -27.087 31.385 1.00 8.93 208 PRO D CA 1
ATOM 6690 C C . PRO D 1 200 ? -55.413 -28.036 30.670 1.00 8.52 208 PRO D C 1
ATOM 6691 O O . PRO D 1 200 ? -54.195 -27.900 30.794 1.00 8.32 208 PRO D O 1
ATOM 6695 N N . MET D 1 201 ? -55.980 -28.930 29.864 1.00 10.09 209 MET D N 1
ATOM 6696 C CA . MET D 1 201 ? -55.217 -29.955 29.156 1.00 11.89 209 MET D CA 1
ATOM 6697 C C . MET D 1 201 ? -54.177 -29.287 28.246 1.00 10.72 209 MET D C 1
ATOM 6698 O O . MET D 1 201 ? -53.088 -29.792 28.061 1.00 9.52 209 MET D O 1
ATOM 6703 N N . THR D 1 202 ? -54.511 -28.129 27.696 1.00 11.04 210 THR D N 1
ATOM 6704 C CA . THR D 1 202 ? -53.581 -27.459 26.774 1.00 10.77 210 THR D CA 1
ATOM 6705 C C . THR D 1 202 ? -52.285 -27.079 27.486 1.00 10.17 210 THR D C 1
ATOM 6706 O O . THR D 1 202 ? -51.199 -27.181 26.880 1.00 10.61 210 THR D O 1
ATOM 6710 N N . GLN D 1 203 ? -52.396 -26.679 28.760 1.00 10.14 211 GLN D N 1
ATOM 6711 C CA . GLN D 1 203 ? -51.231 -26.351 29.581 1.00 9.94 211 GLN D CA 1
ATOM 6712 C C . GLN D 1 203 ? -50.468 -27.616 30.042 1.00 9.27 211 GLN D C 1
ATOM 6713 O O . GLN D 1 203 ? -49.232 -27.619 30.093 1.00 9.92 211 GLN D O 1
ATOM 6719 N N . LEU D 1 204 ? -51.200 -28.668 30.359 1.00 9.09 212 LEU D N 1
ATOM 6720 C CA . LEU D 1 204 ? -50.546 -29.936 30.720 1.00 9.42 212 LEU D CA 1
ATOM 6721 C C . LEU D 1 204 ? -49.718 -30.461 29.536 1.00 9.64 212 LEU D C 1
ATOM 6722 O O . LEU D 1 204 ? -48.595 -30.964 29.722 1.00 11.15 212 LEU D O 1
ATOM 6727 N N . ARG D 1 205 ? -50.253 -30.342 28.310 1.00 10.39 213 ARG D N 1
ATOM 6728 C CA . ARG D 1 205 ? -49.468 -30.712 27.117 1.00 10.14 213 ARG D CA 1
ATOM 6729 C C . ARG D 1 205 ? -48.164 -29.925 26.960 1.00 10.88 213 ARG D C 1
ATOM 6730 O O . ARG D 1 205 ? -47.168 -30.478 26.482 1.00 10.59 213 ARG D O 1
ATOM 6738 N N . LYS D 1 206 ? -48.169 -28.637 27.318 1.00 11.99 214 LYS D N 1
ATOM 6739 C CA . LYS D 1 206 ? -46.947 -27.826 27.331 1.00 13.07 214 LYS D CA 1
ATOM 6740 C C . LYS D 1 206 ? -45.967 -28.303 28.398 1.00 12.35 214 LYS D C 1
ATOM 6741 O O . LYS D 1 206 ? -44.745 -28.249 28.209 1.00 11.45 214 LYS D O 1
ATOM 6747 N N . LEU D 1 207 ? -46.492 -28.800 29.511 1.00 11.96 215 LEU D N 1
ATOM 6748 C CA . LEU D 1 207 ? -45.607 -29.370 30.546 1.00 11.64 215 LEU D CA 1
ATOM 6749 C C . LEU D 1 207 ? -44.863 -30.588 29.981 1.00 11.56 215 LEU D C 1
ATOM 6750 O O . LEU D 1 207 ? -43.658 -30.778 30.224 1.00 11.04 215 LEU D O 1
ATOM 6755 N N . ALA D 1 208 ? -45.573 -31.405 29.208 1.00 10.51 216 ALA D N 1
ATOM 6756 C CA . ALA D 1 208 ? -44.950 -32.542 28.540 1.00 11.07 216 ALA D CA 1
ATOM 6757 C C . ALA D 1 208 ? -43.942 -32.158 27.458 1.00 12.67 216 ALA D C 1
ATOM 6758 O O . ALA D 1 208 ? -42.823 -32.689 27.402 1.00 12.48 216 ALA D O 1
ATOM 6760 N N . SER D 1 209 ? -44.311 -31.212 26.598 1.00 13.29 217 SER D N 1
ATOM 6761 C CA . SER D 1 209 ? -43.446 -30.926 25.449 1.00 14.83 217 SER D CA 1
ATOM 6762 C C . SER D 1 209 ? -42.259 -30.034 25.801 1.00 17.41 217 SER D C 1
ATOM 6763 O O . SER D 1 209 ? -41.243 -30.067 25.089 1.00 20.09 217 SER D O 1
ATOM 6766 N N . GLY D 1 210 ? -42.392 -29.248 26.882 1.00 18.64 218 GLY D N 1
ATOM 6767 C CA . GLY D 1 210 ? -41.441 -28.171 27.237 1.00 20.93 218 GLY D CA 1
ATOM 6768 C C . GLY D 1 210 ? -41.515 -26.949 26.329 1.00 25.72 218 GLY D C 1
ATOM 6769 O O . GLY D 1 210 ? -42.476 -26.788 25.581 1.00 23.15 218 GLY D O 1
ATOM 6770 N N . ALA E 1 1 ? -21.986 -32.432 40.408 1.00 23.25 9 ALA E N 1
ATOM 6771 C CA . ALA E 1 1 ? -21.374 -32.489 39.062 1.00 21.35 9 ALA E CA 1
ATOM 6772 C C . ALA E 1 1 ? -21.529 -33.863 38.399 1.00 20.74 9 ALA E C 1
ATOM 6773 O O . ALA E 1 1 ? -21.679 -34.875 39.081 1.00 23.41 9 ALA E O 1
ATOM 6775 N N . THR E 1 2 ? -21.452 -33.909 37.079 1.00 18.16 10 THR E N 1
ATOM 6776 C CA . THR E 1 2 ? -21.651 -35.195 36.377 1.00 17.39 10 THR E CA 1
ATOM 6777 C C . THR E 1 2 ? -20.427 -36.136 36.563 1.00 16.05 10 THR E C 1
ATOM 6778 O O . THR E 1 2 ? -19.298 -35.645 36.656 1.00 13.63 10 THR E O 1
ATOM 6782 N N . THR E 1 3 ? -20.664 -37.446 36.686 1.00 14.35 11 THR E N 1
ATOM 6783 C CA . THR E 1 3 ? -19.574 -38.444 36.854 1.00 13.85 11 THR E CA 1
ATOM 6784 C C . THR E 1 3 ? -19.820 -39.645 35.968 1.00 14.15 11 THR E C 1
ATOM 6785 O O . THR E 1 3 ? -20.943 -39.860 35.536 1.00 13.96 11 THR E O 1
ATOM 6789 N N . VAL E 1 4 ? -18.790 -40.445 35.727 1.00 11.51 12 VAL E N 1
ATOM 6790 C CA . VAL E 1 4 ? -18.978 -41.693 34.996 1.00 12.22 12 VAL E CA 1
ATOM 6791 C C . VAL E 1 4 ? -18.549 -42.809 35.940 1.00 11.90 12 VAL E C 1
ATOM 6792 O O . VAL E 1 4 ? -17.472 -42.754 36.557 1.00 11.84 12 VAL E O 1
ATOM 6796 N N . GLN E 1 5 ? -19.400 -43.810 36.066 1.00 10.71 13 GLN E N 1
ATOM 6797 C CA . GLN E 1 5 ? -19.120 -44.999 36.888 1.00 10.37 13 GLN E CA 1
ATOM 6798 C C . GLN E 1 5 ? -17.992 -45.882 36.326 1.00 9.40 13 GLN E C 1
ATOM 6799 O O . GLN E 1 5 ? -17.916 -46.109 35.126 1.00 9.27 13 GLN E O 1
ATOM 6805 N N . GLY E 1 6 ? -17.084 -46.309 37.205 1.00 9.17 14 GLY E N 1
ATOM 6806 C CA . GLY E 1 6 ? -16.163 -47.404 36.882 1.00 8.70 14 GLY E CA 1
ATOM 6807 C C . GLY E 1 6 ? -15.833 -48.179 38.139 1.00 8.68 14 GLY E C 1
ATOM 6808 O O . GLY E 1 6 ? -16.525 -48.063 39.184 1.00 8.75 14 GLY E O 1
ATOM 6809 N N . PHE E 1 7 ? -14.764 -48.965 38.064 1.00 7.72 15 PHE E N 1
ATOM 6810 C CA . PHE E 1 7 ? -14.390 -49.765 39.232 1.00 8.42 15 PHE E CA 1
ATOM 6811 C C . PHE E 1 7 ? -12.964 -50.217 39.117 1.00 8.81 15 PHE E C 1
ATOM 6812 O O . PHE E 1 7 ? -12.315 -49.921 38.112 1.00 7.90 15 PHE E O 1
ATOM 6820 N N . ASP E 1 8 ? -12.452 -50.877 40.149 1.00 7.82 16 ASP E N 1
ATOM 6821 C CA . ASP E 1 8 ? -11.100 -51.476 40.032 1.00 8.44 16 ASP E CA 1
ATOM 6822 C C . ASP E 1 8 ? -11.044 -52.777 40.736 1.00 7.95 16 ASP E C 1
ATOM 6823 O O . ASP E 1 8 ? -11.785 -53.030 41.725 1.00 7.73 16 ASP E O 1
ATOM 6828 N N . ILE E 1 9 ? -10.181 -53.645 40.207 1.00 7.98 17 ILE E N 1
ATOM 6829 C CA . ILE E 1 9 ? -10.157 -55.027 40.585 1.00 7.46 17 ILE E CA 1
ATOM 6830 C C . ILE E 1 9 ? -8.732 -55.538 40.609 1.00 7.30 17 ILE E C 1
ATOM 6831 O O . ILE E 1 9 ? -7.811 -54.885 40.106 1.00 6.59 17 ILE E O 1
ATOM 6836 N N . SER E 1 10 ? -8.569 -56.715 41.200 1.00 7.79 18 SER E N 1
ATOM 6837 C CA . SER E 1 10 ? -7.297 -57.425 41.266 1.00 8.07 18 SER E CA 1
ATOM 6838 C C . SER E 1 10 ? -7.602 -58.914 41.457 1.00 7.99 18 SER E C 1
ATOM 6839 O O . SER E 1 10 ? -8.734 -59.334 41.256 1.00 7.76 18 SER E O 1
ATOM 6842 N N . ASN E 1 11 ? -6.588 -59.694 41.809 1.00 8.04 19 ASN E N 1
ATOM 6843 C CA . ASN E 1 11 ? -6.830 -61.084 42.116 1.00 10.46 19 ASN E CA 1
ATOM 6844 C C . ASN E 1 11 ? -7.691 -61.292 43.379 1.00 11.05 19 ASN E C 1
ATOM 6845 O O . ASN E 1 11 ? -8.103 -62.409 43.642 1.00 11.66 19 ASN E O 1
ATOM 6850 N N . HIS E 1 12 ? -8.019 -60.234 44.124 1.00 11.30 20 HIS E N 1
ATOM 6851 C CA . HIS E 1 12 ? -9.078 -60.353 45.166 1.00 12.49 20 HIS E CA 1
ATOM 6852 C C . HIS E 1 12 ? -10.430 -60.771 44.556 1.00 13.40 20 HIS E C 1
ATOM 6853 O O . HIS E 1 12 ? -11.302 -61.360 45.255 1.00 11.87 20 HIS E O 1
ATOM 6860 N N . GLN E 1 13 ? -10.605 -60.428 43.277 1.00 11.12 21 GLN E N 1
ATOM 6861 C CA . GLN E 1 13 ? -11.754 -60.891 42.498 1.00 12.50 21 GLN E CA 1
ATOM 6862 C C . GLN E 1 13 ? -11.270 -61.973 41.543 1.00 11.74 21 GLN E C 1
ATOM 6863 O O . GLN E 1 13 ? -10.631 -61.697 40.537 1.00 12.45 21 GLN E O 1
ATOM 6869 N N . LYS E 1 14 ? -11.642 -63.218 41.817 1.00 12.60 22 LYS E N 1
ATOM 6870 C CA . LYS E 1 14 ? -11.223 -64.296 40.932 1.00 12.98 22 LYS E CA 1
ATOM 6871 C C . LYS E 1 14 ? -11.874 -64.253 39.541 1.00 12.85 22 LYS E C 1
ATOM 6872 O O . LYS E 1 14 ? -11.302 -64.713 38.532 1.00 12.60 22 LYS E O 1
ATOM 6878 N N . SER E 1 15 ? -13.075 -63.709 39.499 1.00 10.85 23 SER E N 1
ATOM 6879 C CA . SER E 1 15 ? -13.843 -63.648 38.269 1.00 10.25 23 SER E CA 1
ATOM 6880 C C . SER E 1 15 ? -14.732 -62.426 38.434 1.00 9.41 23 SER E C 1
ATOM 6881 O O . SER E 1 15 ? -15.132 -62.101 39.564 1.00 10.80 23 SER E O 1
ATOM 6884 N N . VAL E 1 16 ? -14.990 -61.729 37.332 1.00 9.55 24 VAL E N 1
ATOM 6885 C CA . VAL E 1 16 ? -15.834 -60.510 37.336 1.00 9.96 24 VAL E CA 1
ATOM 6886 C C . VAL E 1 16 ? -16.806 -60.612 36.166 1.00 10.10 24 VAL E C 1
ATOM 6887 O O . VAL E 1 16 ? -16.435 -61.012 35.057 1.00 9.98 24 VAL E O 1
ATOM 6891 N N . ASN E 1 17 ? -18.053 -60.264 36.425 1.00 12.58 25 ASN E N 1
ATOM 6892 C CA . ASN E 1 17 ? -19.060 -60.168 35.367 1.00 14.63 25 ASN E CA 1
ATOM 6893 C C . ASN E 1 17 ? -19.003 -58.777 34.728 1.00 13.78 25 ASN E C 1
ATOM 6894 O O . ASN E 1 17 ? -19.724 -57.866 35.150 1.00 13.32 25 ASN E O 1
ATOM 6899 N N . PHE E 1 18 ? -18.096 -58.591 33.762 1.00 13.99 26 PHE E N 1
ATOM 6900 C CA . PHE E 1 18 ? -17.971 -57.289 33.096 1.00 14.83 26 PHE E CA 1
ATOM 6901 C C . PHE E 1 18 ? -19.214 -56.900 32.315 1.00 16.35 26 PHE E C 1
ATOM 6902 O O . PHE E 1 18 ? -19.512 -55.714 32.139 1.00 16.11 26 PHE E O 1
ATOM 6910 N N . GLU E 1 19 ? -19.918 -57.910 31.822 1.00 16.98 27 GLU E N 1
ATOM 6911 C CA . GLU E 1 19 ? -21.136 -57.685 31.051 1.00 19.50 27 GLU E CA 1
ATOM 6912 C C . GLU E 1 19 ? -22.206 -57.053 31.937 1.00 17.91 27 GLU E C 1
ATOM 6913 O O . GLU E 1 19 ? -22.904 -56.093 31.528 1.00 17.13 27 GLU E O 1
ATOM 6919 N N . ALA E 1 20 ? -22.341 -57.572 33.154 1.00 15.76 28 ALA E N 1
ATOM 6920 C CA . ALA E 1 20 ? -23.297 -57.019 34.113 1.00 14.85 28 ALA E CA 1
ATOM 6921 C C . ALA E 1 20 ? -22.876 -55.629 34.556 1.00 13.41 28 ALA E C 1
ATOM 6922 O O . ALA E 1 20 ? -23.736 -54.741 34.744 1.00 14.66 28 ALA E O 1
ATOM 6924 N N . ALA E 1 21 ? -21.563 -55.430 34.738 1.00 12.25 29 ALA E N 1
ATOM 6925 C CA . ALA E 1 21 ? -21.038 -54.116 35.135 1.00 11.40 29 ALA E CA 1
ATOM 6926 C C . ALA E 1 21 ? -21.384 -53.062 34.079 1.00 11.41 29 ALA E C 1
ATOM 6927 O O . ALA E 1 21 ? -21.903 -51.995 34.418 1.00 11.90 29 ALA E O 1
ATOM 6929 N N . LYS E 1 22 ? -21.152 -53.399 32.807 1.00 12.34 30 LYS E N 1
ATOM 6930 C CA . LYS E 1 22 ? -21.377 -52.497 31.657 1.00 12.82 30 LYS E CA 1
ATOM 6931 C C . LYS E 1 22 ? -22.850 -52.194 31.596 1.00 12.38 30 LYS E C 1
ATOM 6932 O O . LYS E 1 22 ? -23.248 -51.048 31.468 1.00 13.22 30 LYS E O 1
ATOM 6938 N N . LYS E 1 23 ? -23.669 -53.235 31.712 1.00 14.47 31 LYS E N 1
ATOM 6939 C CA . LYS E 1 23 ? -25.134 -53.046 31.729 1.00 16.36 31 LYS E CA 1
ATOM 6940 C C . LYS E 1 23 ? -25.569 -52.065 32.818 1.00 16.70 31 LYS E C 1
ATOM 6941 O O . LYS E 1 23 ? -26.505 -51.289 32.608 1.00 18.86 31 LYS E O 1
ATOM 6947 N N . ASP E 1 24 ? -24.898 -52.087 33.968 1.00 15.56 32 ASP E N 1
ATOM 6948 C CA . ASP E 1 24 ? -25.233 -51.231 35.109 1.00 16.97 32 ASP E CA 1
ATOM 6949 C C . ASP E 1 24 ? -24.624 -49.853 35.067 1.00 16.05 32 ASP E C 1
ATOM 6950 O O . ASP E 1 24 ? -24.746 -49.112 36.026 1.00 18.93 32 ASP E O 1
ATOM 6955 N N . GLY E 1 25 ? -23.978 -49.528 33.957 1.00 15.46 33 GLY E N 1
ATOM 6956 C CA . GLY E 1 25 ? -23.418 -48.204 33.725 1.00 13.33 33 GLY E CA 1
ATOM 6957 C C . GLY E 1 25 ? -21.924 -48.027 33.889 1.00 11.73 33 GLY E C 1
ATOM 6958 O O . GLY E 1 25 ? -21.398 -46.938 33.602 1.00 11.61 33 GLY E O 1
ATOM 6959 N N . ALA E 1 26 ? -21.209 -49.079 34.288 1.00 10.87 34 ALA E N 1
ATOM 6960 C CA . ALA E 1 26 ? -19.748 -48.946 34.465 1.00 11.32 34 ALA E CA 1
ATOM 6961 C C . ALA E 1 26 ? -19.108 -48.764 33.073 1.00 11.09 34 ALA E C 1
ATOM 6962 O O . ALA E 1 26 ? -19.501 -49.427 32.103 1.00 12.85 34 ALA E O 1
ATOM 6964 N N . GLN E 1 27 ? -18.119 -47.885 32.935 1.00 9.92 35 GLN E N 1
ATOM 6965 C CA . GLN E 1 27 ? -17.598 -47.636 31.606 1.00 10.98 35 GLN E CA 1
ATOM 6966 C C . GLN E 1 27 ? -16.107 -47.853 31.577 1.00 10.91 35 GLN E C 1
ATOM 6967 O O . GLN E 1 27 ? -15.529 -47.855 30.493 1.00 10.25 35 GLN E O 1
ATOM 6973 N N . PHE E 1 28 ? -15.487 -48.010 32.758 1.00 9.22 36 PHE E N 1
ATOM 6974 C CA . PHE E 1 28 ? -14.012 -48.168 32.824 1.00 9.22 36 PHE E CA 1
ATOM 6975 C C . PHE E 1 28 ? -13.646 -49.047 34.017 1.00 9.24 36 PHE E C 1
ATOM 6976 O O . PHE E 1 28 ? -14.411 -49.149 34.987 1.00 9.31 36 PHE E O 1
ATOM 6984 N N . VAL E 1 29 ? -12.485 -49.698 33.934 1.00 8.85 37 VAL E N 1
ATOM 6985 C CA . VAL E 1 29 ? -12.001 -50.490 35.050 1.00 8.79 37 VAL E CA 1
ATOM 6986 C C . VAL E 1 29 ? -10.467 -50.440 35.073 1.00 8.69 37 VAL E C 1
ATOM 6987 O O . VAL E 1 29 ? -9.822 -50.556 34.037 1.00 9.17 37 VAL E O 1
ATOM 6991 N N . MET E 1 30 ? -9.895 -50.261 36.253 1.00 8.97 38 MET E N 1
ATOM 6992 C CA . MET E 1 30 ? -8.462 -50.379 36.431 1.00 9.12 38 MET E CA 1
ATOM 6993 C C . MET E 1 30 ? -8.192 -51.743 37.041 1.00 9.27 38 MET E C 1
ATOM 6994 O O . MET E 1 30 ? -8.863 -52.174 37.976 1.00 9.53 38 MET E O 1
ATOM 6999 N N . ILE E 1 31 ? -7.191 -52.426 36.505 1.00 8.21 39 ILE E N 1
ATOM 7000 C CA . ILE E 1 31 ? -6.949 -53.822 36.869 1.00 7.80 39 ILE E CA 1
ATOM 7001 C C . ILE E 1 31 ? -5.527 -53.986 37.380 1.00 7.97 39 ILE E C 1
ATOM 7002 O O . ILE E 1 31 ? -4.581 -53.600 36.691 1.00 8.48 39 ILE E O 1
ATOM 7007 N N . LYS E 1 32 ? -5.348 -54.628 38.532 1.00 6.83 40 LYS E N 1
ATOM 7008 C CA . LYS E 1 32 ? -4.019 -54.732 39.077 1.00 7.00 40 LYS E CA 1
ATOM 7009 C C . LYS E 1 32 ? -3.152 -55.621 38.146 1.00 7.42 40 LYS E C 1
ATOM 7010 O O . LYS E 1 32 ? -3.529 -56.777 37.841 1.00 6.84 40 LYS E O 1
ATOM 7016 N N . ALA E 1 33 ? -1.992 -55.086 37.740 1.00 7.99 41 ALA E N 1
ATOM 7017 C CA . ALA E 1 33 ? -1.081 -55.804 36.833 1.00 8.37 41 ALA E CA 1
ATOM 7018 C C . ALA E 1 33 ? 0.144 -56.353 37.590 1.00 8.38 41 ALA E C 1
ATOM 7019 O O . ALA E 1 33 ? 0.533 -57.539 37.471 1.00 8.18 41 ALA E O 1
ATOM 7021 N N . THR E 1 34 ? 0.763 -55.495 38.384 1.00 8.14 42 THR E N 1
ATOM 7022 C CA . THR E 1 34 ? 2.047 -55.855 39.007 1.00 8.74 42 THR E CA 1
ATOM 7023 C C . THR E 1 34 ? 2.175 -55.251 40.390 1.00 9.22 42 THR E C 1
ATOM 7024 O O . THR E 1 34 ? 1.437 -54.335 40.768 1.00 9.10 42 THR E O 1
ATOM 7028 N N . GLU E 1 35 ? 3.126 -55.763 41.171 1.00 9.55 43 GLU E N 1
ATOM 7029 C CA . GLU E 1 35 ? 3.419 -55.233 42.485 1.00 10.56 43 GLU E CA 1
ATOM 7030 C C . GLU E 1 35 ? 4.915 -55.368 42.740 1.00 12.20 43 GLU E C 1
ATOM 7031 O O . GLU E 1 35 ? 5.525 -56.417 42.407 1.00 12.84 43 GLU E O 1
ATOM 7037 N N . GLY E 1 36 ? 5.519 -54.310 43.269 1.00 11.41 44 GLY E N 1
ATOM 7038 C CA . GLY E 1 36 ? 6.930 -54.379 43.671 1.00 12.72 44 GLY E CA 1
ATOM 7039 C C . GLY E 1 36 ? 7.778 -54.695 42.464 1.00 13.05 44 GLY E C 1
ATOM 7040 O O . GLY E 1 36 ? 7.503 -54.225 41.362 1.00 13.41 44 GLY E O 1
ATOM 7041 N N . THR E 1 37 ? 8.796 -55.547 42.626 1.00 15.59 45 THR E N 1
ATOM 7042 C CA . THR E 1 37 ? 9.751 -55.770 41.536 1.00 16.07 45 THR E CA 1
ATOM 7043 C C . THR E 1 37 ? 9.541 -57.046 40.718 1.00 16.51 45 THR E C 1
ATOM 7044 O O . THR E 1 37 ? 10.037 -57.179 39.581 1.00 16.28 45 THR E O 1
ATOM 7048 N N . THR E 1 38 ? 8.771 -57.980 41.267 1.00 15.24 46 THR E N 1
ATOM 7049 C CA . THR E 1 38 ? 8.769 -59.321 40.701 1.00 15.90 46 THR E CA 1
ATOM 7050 C C . THR E 1 38 ? 7.383 -59.957 40.675 1.00 15.08 46 THR E C 1
ATOM 7051 O O . THR E 1 38 ? 7.208 -60.986 40.060 1.00 16.16 46 THR E O 1
ATOM 7055 N N . TYR E 1 39 ? 6.415 -59.364 41.372 1.00 12.92 47 TYR E N 1
ATOM 7056 C CA . TYR E 1 39 ? 5.071 -59.971 41.495 1.00 11.45 47 TYR E CA 1
ATOM 7057 C C . TYR E 1 39 ? 4.155 -59.586 40.333 1.00 11.84 47 TYR E C 1
ATOM 7058 O O . TYR E 1 39 ? 3.975 -58.386 40.054 1.00 11.65 47 TYR E O 1
ATOM 7067 N N . LYS E 1 40 ? 3.608 -60.572 39.627 1.00 11.05 48 LYS E N 1
ATOM 7068 C CA . LYS E 1 40 ? 2.589 -60.288 38.641 1.00 12.17 48 LYS E CA 1
ATOM 7069 C C . LYS E 1 40 ? 1.252 -60.765 39.177 1.00 11.97 48 LYS E C 1
ATOM 7070 O O . LYS E 1 40 ? 1.162 -61.863 39.695 1.00 12.74 48 LYS E O 1
ATOM 7076 N N . ASP E 1 41 ? 0.210 -59.933 39.095 1.00 10.78 49 ASP E N 1
ATOM 7077 C CA . ASP E 1 41 ? -1.092 -60.377 39.541 1.00 9.53 49 ASP E CA 1
ATOM 7078 C C . ASP E 1 41 ? -1.594 -61.348 38.452 1.00 8.85 49 ASP E C 1
ATOM 7079 O O . ASP E 1 41 ? -1.775 -60.973 37.279 1.00 8.80 49 ASP E O 1
ATOM 7084 N N . THR E 1 42 ? -1.777 -62.610 38.806 1.00 8.38 50 THR E N 1
ATOM 7085 C CA . THR E 1 42 ? -1.977 -63.632 37.791 1.00 7.84 50 THR E CA 1
ATOM 7086 C C . THR E 1 42 ? -3.398 -63.697 37.226 1.00 7.94 50 THR E C 1
ATOM 7087 O O . THR E 1 42 ? -3.650 -64.485 36.309 1.00 8.33 50 THR E O 1
ATOM 7091 N N . VAL E 1 43 ? -4.308 -62.894 37.806 1.00 8.11 51 VAL E N 1
ATOM 7092 C CA . VAL E 1 43 ? -5.672 -62.754 37.279 1.00 8.89 51 VAL E CA 1
ATOM 7093 C C . VAL E 1 43 ? -5.731 -61.598 36.262 1.00 8.21 51 VAL E C 1
ATOM 7094 O O . VAL E 1 43 ? -6.724 -61.439 35.526 1.00 9.63 51 VAL E O 1
ATOM 7098 N N . PHE E 1 44 ? -4.653 -60.814 36.169 1.00 7.99 52 PHE E N 1
ATOM 7099 C CA . PHE E 1 44 ? -4.667 -59.624 35.296 1.00 9.42 52 PHE E CA 1
ATOM 7100 C C . PHE E 1 44 ? -5.111 -59.957 33.881 1.00 9.85 52 PHE E C 1
ATOM 7101 O O . PHE E 1 44 ? -5.936 -59.272 33.340 1.00 9.51 52 PHE E O 1
ATOM 7109 N N . ASN E 1 45 ? -4.485 -60.961 33.251 1.00 10.16 53 ASN E N 1
ATOM 7110 C CA . ASN E 1 45 ? -4.801 -61.262 31.871 1.00 12.42 53 ASN E CA 1
ATOM 7111 C C . ASN E 1 45 ? -6.266 -61.621 31.681 1.00 11.51 53 ASN E C 1
ATOM 7112 O O . ASN E 1 45 ? -6.901 -61.187 30.723 1.00 11.61 53 ASN E O 1
ATOM 7117 N N A SER E 1 46 ? -6.816 -62.423 32.581 0.50 11.14 54 SER E N 1
ATOM 7118 N N B SER E 1 46 ? -6.781 -62.429 32.601 0.50 10.31 54 SER E N 1
ATOM 7119 C CA A SER E 1 46 ? -8.213 -62.814 32.410 0.50 11.13 54 SER E CA 1
ATOM 7120 C CA B SER E 1 46 ? -8.174 -62.850 32.546 0.50 9.99 54 SER E CA 1
ATOM 7121 C C A SER E 1 46 ? -9.163 -61.630 32.636 0.50 10.80 54 SER E C 1
ATOM 7122 C C B SER E 1 46 ? -9.099 -61.630 32.620 0.50 10.07 54 SER E C 1
ATOM 7123 O O A SER E 1 46 ? -10.201 -61.536 31.981 0.50 10.24 54 SER E O 1
ATOM 7124 O O B SER E 1 46 ? -10.037 -61.505 31.837 0.50 9.60 54 SER E O 1
ATOM 7129 N N . HIS E 1 47 ? -8.809 -60.735 33.565 1.00 10.22 55 HIS E N 1
ATOM 7130 C CA . HIS E 1 47 ? -9.643 -59.526 33.800 1.00 9.74 55 HIS E CA 1
ATOM 7131 C C . HIS E 1 47 ? -9.573 -58.576 32.622 1.00 9.38 55 HIS E C 1
ATOM 7132 O O . HIS E 1 47 ? -10.573 -57.985 32.239 1.00 9.31 55 HIS E O 1
ATOM 7139 N N . TYR E 1 48 ? -8.371 -58.417 32.060 1.00 9.38 56 TYR E N 1
ATOM 7140 C CA . TYR E 1 48 ? -8.169 -57.474 30.946 1.00 10.59 56 TYR E CA 1
ATOM 7141 C C . TYR E 1 48 ? -8.924 -57.989 29.709 1.00 10.57 56 TYR E C 1
ATOM 7142 O O . TYR E 1 48 ? -9.570 -57.229 29.023 1.00 11.23 56 TYR E O 1
ATOM 7151 N N . THR E 1 49 ? -8.892 -59.304 29.486 1.00 11.45 57 THR E N 1
ATOM 7152 C CA . THR E 1 49 ? -9.625 -59.889 28.377 1.00 13.97 57 THR E CA 1
ATOM 7153 C C . THR E 1 49 ? -11.119 -59.735 28.603 1.00 13.83 57 THR E C 1
ATOM 7154 O O . THR E 1 49 ? -11.878 -59.331 27.705 1.00 16.39 57 THR E O 1
ATOM 7158 N N . GLY E 1 50 ? -11.561 -60.085 29.799 1.00 12.92 58 GLY E N 1
ATOM 7159 C CA . GLY E 1 50 ? -12.985 -59.909 30.126 1.00 11.82 58 GLY E CA 1
ATOM 7160 C C . GLY E 1 50 ? -13.443 -58.461 29.901 1.00 13.33 58 GLY E C 1
ATOM 7161 O O . GLY E 1 50 ? -14.500 -58.225 29.237 1.00 12.48 58 GLY E O 1
ATOM 7162 N N . ALA E 1 51 ? -12.649 -57.497 30.402 1.00 10.58 59 ALA E N 1
ATOM 7163 C CA . ALA E 1 51 ? -12.992 -56.057 30.260 1.00 11.64 59 ALA E CA 1
ATOM 7164 C C . ALA E 1 51 ? -13.056 -55.668 28.793 1.00 13.21 59 ALA E C 1
ATOM 7165 O O . ALA E 1 51 ? -13.971 -54.946 28.375 1.00 13.70 59 ALA E O 1
ATOM 7167 N N . THR E 1 52 ? -12.099 -56.171 28.008 1.00 13.97 60 THR E N 1
ATOM 7168 C CA . THR E 1 52 ? -12.021 -55.883 26.581 1.00 14.49 60 THR E CA 1
ATOM 7169 C C . THR E 1 52 ? -13.250 -56.431 25.830 1.00 15.46 60 THR E C 1
ATOM 7170 O O . THR E 1 52 ? -13.898 -55.701 25.076 1.00 15.88 60 THR E O 1
ATOM 7174 N N . LYS E 1 53 ? -13.585 -57.696 26.074 1.00 15.54 61 LYS E N 1
ATOM 7175 C CA . LYS E 1 53 ? -14.713 -58.327 25.379 1.00 16.67 61 LYS E CA 1
ATOM 7176 C C . LYS E 1 53 ? -16.010 -57.598 25.673 1.00 17.30 61 LYS E C 1
ATOM 7177 O O . LYS E 1 53 ? -16.842 -57.440 24.774 1.00 15.93 61 LYS E O 1
ATOM 7183 N N . ALA E 1 54 ? -16.151 -57.125 26.917 1.00 15.62 62 ALA E N 1
ATOM 7184 C CA . ALA E 1 54 ? -17.363 -56.429 27.371 1.00 14.65 62 ALA E CA 1
ATOM 7185 C C . ALA E 1 54 ? -17.477 -54.946 26.916 1.00 14.95 62 ALA E C 1
ATOM 7186 O O . ALA E 1 54 ? -18.515 -54.304 27.100 1.00 15.53 62 ALA E O 1
ATOM 7188 N N . GLY E 1 55 ? -16.422 -54.419 26.300 1.00 13.22 63 GLY E N 1
ATOM 7189 C CA . GLY E 1 55 ? -16.444 -53.045 25.771 1.00 13.78 63 GLY E CA 1
ATOM 7190 C C . GLY E 1 55 ? -16.210 -51.934 26.784 1.00 16.14 63 GLY E C 1
ATOM 7191 O O . GLY E 1 55 ? -16.590 -50.785 26.559 1.00 16.41 63 GLY E O 1
ATOM 7192 N N . LEU E 1 56 ? -15.523 -52.251 27.867 1.00 13.09 64 LEU E N 1
ATOM 7193 C CA . LEU E 1 56 ? -15.130 -51.215 28.836 1.00 13.76 64 LEU E CA 1
ATOM 7194 C C . LEU E 1 56 ? -13.786 -50.620 28.466 1.00 12.83 64 LEU E C 1
ATOM 7195 O O . LEU E 1 56 ? -12.969 -51.304 27.865 1.00 14.13 64 LEU E O 1
ATOM 7200 N N . LEU E 1 57 ? -13.547 -49.360 28.840 1.00 10.97 65 LEU E N 1
ATOM 7201 C CA . LEU E 1 57 ? -12.185 -48.832 28.831 1.00 11.33 65 LEU E CA 1
ATOM 7202 C C . LEU E 1 57 ? -11.458 -49.571 29.945 1.00 10.29 65 LEU E C 1
ATOM 7203 O O . LEU E 1 57 ? -12.073 -49.948 30.949 1.00 12.17 65 LEU E O 1
ATOM 7208 N N . ARG E 1 58 ? -10.158 -49.822 29.785 1.00 10.64 66 ARG E N 1
ATOM 7209 C CA . ARG E 1 58 ? -9.444 -50.500 30.857 1.00 9.96 66 ARG E CA 1
ATOM 7210 C C . ARG E 1 58 ? -8.017 -50.071 30.860 1.00 9.55 66 ARG E C 1
ATOM 7211 O O . ARG E 1 58 ? -7.491 -49.623 29.826 1.00 9.33 66 ARG E O 1
ATOM 7219 N N . GLY E 1 59 ? -7.394 -50.220 32.017 1.00 9.13 67 GLY E N 1
ATOM 7220 C CA . GLY E 1 59 ? -5.994 -49.941 32.141 1.00 9.11 67 GLY E CA 1
ATOM 7221 C C . GLY E 1 59 ? -5.421 -50.704 33.310 1.00 9.41 67 GLY E C 1
ATOM 7222 O O . GLY E 1 59 ? -6.157 -51.268 34.155 1.00 10.06 67 GLY E O 1
ATOM 7223 N N . GLY E 1 60 ? -4.103 -50.730 33.402 1.00 8.25 68 GLY E N 1
ATOM 7224 C CA . GLY E 1 60 ? -3.507 -51.519 34.481 1.00 8.39 68 GLY E CA 1
ATOM 7225 C C . GLY E 1 60 ? -3.004 -50.639 35.598 1.00 9.46 68 GLY E C 1
ATOM 7226 O O . GLY E 1 60 ? -2.876 -49.422 35.418 1.00 8.60 68 GLY E O 1
ATOM 7227 N N . TYR E 1 61 ? -2.725 -51.251 36.750 1.00 8.59 69 TYR E N 1
ATOM 7228 C CA . TYR E 1 61 ? -2.180 -50.514 37.889 1.00 8.78 69 TYR E CA 1
ATOM 7229 C C . TYR E 1 61 ? -1.062 -51.267 38.574 1.00 8.59 69 TYR E C 1
ATOM 7230 O O . TYR E 1 61 ? -1.031 -52.524 38.540 1.00 9.34 69 TYR E O 1
ATOM 7239 N N . HIS E 1 62 ? -0.128 -50.536 39.144 1.00 8.32 70 HIS E N 1
ATOM 7240 C CA . HIS E 1 62 ? 1.024 -51.136 39.799 1.00 7.53 70 HIS E CA 1
ATOM 7241 C C . HIS E 1 62 ? 0.966 -50.802 41.279 1.00 7.78 70 HIS E C 1
ATOM 7242 O O . HIS E 1 62 ? 0.830 -49.630 41.659 1.00 7.76 70 HIS E O 1
ATOM 7249 N N . PHE E 1 63 ? 1.086 -51.811 42.133 1.00 7.35 71 PHE E N 1
ATOM 7250 C CA . PHE E 1 63 ? 1.231 -51.537 43.563 1.00 7.57 71 PHE E CA 1
ATOM 7251 C C . PHE E 1 63 ? 2.706 -51.254 43.892 1.00 8.11 71 PHE E C 1
ATOM 7252 O O . PHE E 1 63 ? 3.519 -52.163 43.921 1.00 8.20 71 PHE E O 1
ATOM 7260 N N . ALA E 1 64 ? 3.019 -49.987 44.150 1.00 7.93 72 ALA E N 1
ATOM 7261 C CA . ALA E 1 64 ? 4.384 -49.554 44.519 1.00 8.76 72 ALA E CA 1
ATOM 7262 C C . ALA E 1 64 ? 4.937 -50.203 45.811 1.00 9.26 72 ALA E C 1
ATOM 7263 O O . ALA E 1 64 ? 4.255 -50.282 46.831 1.00 9.93 72 ALA E O 1
ATOM 7265 N N . ARG E 1 65 ? 6.189 -50.632 45.746 1.00 9.57 73 ARG E N 1
ATOM 7266 C CA . ARG E 1 65 ? 6.959 -50.952 46.968 1.00 10.73 73 ARG E CA 1
ATOM 7267 C C . ARG E 1 65 ? 8.315 -50.192 46.899 1.00 10.43 73 ARG E C 1
ATOM 7268 O O . ARG E 1 65 ? 9.324 -50.747 46.419 1.00 11.88 73 ARG E O 1
ATOM 7276 N N . PRO E 1 66 ? 8.326 -48.900 47.307 1.00 10.90 74 PRO E N 1
ATOM 7277 C CA . PRO E 1 66 ? 9.528 -48.091 47.135 1.00 11.98 74 PRO E CA 1
ATOM 7278 C C . PRO E 1 66 ? 10.717 -48.550 47.993 1.00 14.83 74 PRO E C 1
ATOM 7279 O O . PRO E 1 66 ? 11.841 -48.096 47.732 1.00 16.62 74 PRO E O 1
ATOM 7283 N N . ASP E 1 67 ? 10.485 -49.398 49.007 1.00 14.64 75 ASP E N 1
ATOM 7284 C CA . ASP E 1 67 ? 11.614 -49.919 49.818 1.00 16.40 75 ASP E CA 1
ATOM 7285 C C . ASP E 1 67 ? 12.327 -51.094 49.119 1.00 17.58 75 ASP E C 1
ATOM 7286 O O . ASP E 1 67 ? 13.275 -51.664 49.692 1.00 19.93 75 ASP E O 1
ATOM 7291 N N . LYS E 1 68 ? 11.861 -51.484 47.927 1.00 16.64 76 LYS E N 1
ATOM 7292 C CA . LYS E 1 68 ? 12.386 -52.685 47.231 1.00 17.19 76 LYS E CA 1
ATOM 7293 C C . LYS E 1 68 ? 13.233 -52.449 45.981 1.00 17.86 76 LYS E C 1
ATOM 7294 O O . LYS E 1 68 ? 13.885 -53.377 45.490 1.00 20.59 76 LYS E O 1
ATOM 7300 N N . SER E 1 69 ? 13.205 -51.241 45.419 1.00 17.06 77 SER E N 1
ATOM 7301 C CA . SER E 1 69 ? 13.922 -50.929 44.182 1.00 17.29 77 SER E CA 1
ATOM 7302 C C . SER E 1 69 ? 13.727 -49.447 43.921 1.00 19.02 77 SER E C 1
ATOM 7303 O O . SER E 1 69 ? 12.964 -48.786 44.649 1.00 19.13 77 SER E O 1
ATOM 7306 N N . THR E 1 70 ? 14.380 -48.944 42.870 1.00 18.90 78 THR E N 1
ATOM 7307 C CA . THR E 1 70 ? 14.162 -47.577 42.412 1.00 17.71 78 THR E CA 1
ATOM 7308 C C . THR E 1 70 ? 12.758 -47.456 41.816 1.00 15.22 78 THR E C 1
ATOM 7309 O O . THR E 1 70 ? 12.126 -48.453 41.430 1.00 13.14 78 THR E O 1
ATOM 7313 N N . GLY E 1 71 ? 12.285 -46.223 41.692 1.00 14.21 79 GLY E N 1
ATOM 7314 C CA . GLY E 1 71 ? 11.004 -45.954 41.007 1.00 13.39 79 GLY E CA 1
ATOM 7315 C C . GLY E 1 71 ? 11.042 -46.306 39.538 1.00 14.06 79 GLY E C 1
ATOM 7316 O O . GLY E 1 71 ? 10.103 -46.850 38.972 1.00 12.42 79 GLY E O 1
ATOM 7317 N N . SER E 1 72 ? 12.174 -46.026 38.916 1.00 13.44 80 SER E N 1
ATOM 7318 C CA . SER E 1 72 ? 12.381 -46.363 37.518 1.00 15.26 80 SER E CA 1
ATOM 7319 C C . SER E 1 72 ? 12.293 -47.907 37.244 1.00 13.43 80 SER E C 1
ATOM 7320 O O . SER E 1 72 ? 11.717 -48.350 36.249 1.00 13.01 80 SER E O 1
ATOM 7323 N N . THR E 1 73 ? 12.915 -48.712 38.095 1.00 13.34 81 THR E N 1
ATOM 7324 C CA . THR E 1 73 ? 12.857 -50.180 37.912 1.00 13.49 81 THR E CA 1
ATOM 7325 C C . THR E 1 73 ? 11.426 -50.719 37.965 1.00 12.85 81 THR E C 1
ATOM 7326 O O . THR E 1 73 ? 11.020 -51.586 37.141 1.00 12.31 81 THR E O 1
ATOM 7330 N N . GLN E 1 74 ? 10.654 -50.172 38.905 1.00 11.61 82 GLN E N 1
ATOM 7331 C CA . GLN E 1 74 ? 9.238 -50.606 39.014 1.00 10.92 82 GLN E CA 1
ATOM 7332 C C . GLN E 1 74 ? 8.359 -50.162 37.850 1.00 10.32 82 GLN E C 1
ATOM 7333 O O . GLN E 1 74 ? 7.492 -50.910 37.408 1.00 9.94 82 GLN E O 1
ATOM 7339 N N . ALA E 1 75 ? 8.558 -48.939 37.334 1.00 10.64 83 ALA E N 1
ATOM 7340 C CA . ALA E 1 75 ? 7.845 -48.540 36.123 1.00 10.57 83 ALA E CA 1
ATOM 7341 C C . ALA E 1 75 ? 8.146 -49.474 34.948 1.00 11.18 83 ALA E C 1
ATOM 7342 O O . ALA E 1 75 ? 7.243 -49.856 34.196 1.00 10.82 83 ALA E O 1
ATOM 7344 N N . LYS E 1 76 ? 9.430 -49.808 34.756 1.00 12.78 84 LYS E N 1
ATOM 7345 C CA . LYS E 1 76 ? 9.829 -50.727 33.666 1.00 13.86 84 LYS E CA 1
ATOM 7346 C C . LYS E 1 76 ? 9.072 -52.048 33.787 1.00 13.67 84 LYS E C 1
ATOM 7347 O O . LYS E 1 76 ? 8.565 -52.553 32.804 1.00 14.03 84 LYS E O 1
ATOM 7353 N N . PHE E 1 77 ? 9.004 -52.563 35.006 1.00 14.28 85 PHE E N 1
ATOM 7354 C CA . PHE E 1 77 ? 8.381 -53.877 35.297 1.00 14.82 85 PHE E CA 1
ATOM 7355 C C . PHE E 1 77 ? 6.882 -53.803 34.958 1.00 13.56 85 PHE E C 1
ATOM 7356 O O . PHE E 1 77 ? 6.347 -54.642 34.243 1.00 14.60 85 PHE E O 1
ATOM 7364 N N . PHE E 1 78 ? 6.241 -52.748 35.440 1.00 11.72 86 PHE E N 1
ATOM 7365 C CA . PHE E 1 78 ? 4.841 -52.491 35.177 1.00 10.46 86 PHE E CA 1
ATOM 7366 C C . PHE E 1 78 ? 4.564 -52.411 33.669 1.00 12.00 86 PHE E C 1
ATOM 7367 O O . PHE E 1 78 ? 3.573 -52.966 33.162 1.00 12.59 86 PHE E O 1
ATOM 7375 N N . LEU E 1 79 ? 5.433 -51.689 32.957 1.00 12.33 87 LEU E N 1
ATOM 7376 C CA . LEU E 1 79 ? 5.257 -51.463 31.540 1.00 15.10 87 LEU E CA 1
ATOM 7377 C C . LEU E 1 79 ? 5.349 -52.765 30.755 1.00 15.03 87 LEU E C 1
ATOM 7378 O O . LEU E 1 79 ? 4.701 -52.897 29.733 1.00 18.64 87 LEU E O 1
ATOM 7383 N N . LYS E 1 80 ? 6.116 -53.708 31.238 1.00 18.05 88 LYS E N 1
ATOM 7384 C CA . LYS E 1 80 ? 6.268 -54.919 30.451 1.00 20.44 88 LYS E CA 1
ATOM 7385 C C . LYS E 1 80 ? 5.157 -55.920 30.648 1.00 19.05 88 LYS E C 1
ATOM 7386 O O . LYS E 1 80 ? 5.045 -56.900 29.948 1.00 17.67 88 LYS E O 1
ATOM 7392 N N . ASN E 1 81 ? 4.312 -55.595 31.603 1.00 17.98 89 ASN E N 1
ATOM 7393 C CA . ASN E 1 81 ? 3.407 -56.581 32.131 1.00 16.28 89 ASN E CA 1
ATOM 7394 C C . ASN E 1 81 ? 2.016 -56.077 32.396 1.00 16.05 89 ASN E C 1
ATOM 7395 O O . ASN E 1 81 ? 1.392 -56.485 33.306 1.00 15.18 89 ASN E O 1
ATOM 7400 N N . GLY E 1 82 ? 1.566 -55.220 31.527 1.00 13.70 90 GLY E N 1
ATOM 7401 C CA . GLY E 1 82 ? 0.160 -54.779 31.621 1.00 13.92 90 GLY E CA 1
ATOM 7402 C C . GLY E 1 82 ? -0.058 -53.286 31.787 1.00 13.84 90 GLY E C 1
ATOM 7403 O O . GLY E 1 82 ? -1.187 -52.802 31.617 1.00 16.41 90 GLY E O 1
ATOM 7404 N N . GLY E 1 83 ? 0.985 -52.546 32.161 1.00 12.38 91 GLY E N 1
ATOM 7405 C CA . GLY E 1 83 ? 0.830 -51.126 32.359 1.00 13.01 91 GLY E CA 1
ATOM 7406 C C . GLY E 1 83 ? 0.946 -50.275 31.101 1.00 13.13 91 GLY E C 1
ATOM 7407 O O . GLY E 1 83 ? 0.932 -49.045 31.194 1.00 13.83 91 GLY E O 1
ATOM 7408 N N . GLY E 1 84 ? 1.061 -50.918 29.941 1.00 13.49 92 GLY E N 1
ATOM 7409 C CA . GLY E 1 84 ? 1.166 -50.193 28.660 1.00 14.73 92 GLY E CA 1
ATOM 7410 C C . GLY E 1 84 ? -0.079 -49.405 28.294 1.00 13.61 92 GLY E C 1
ATOM 7411 O O . GLY E 1 84 ? -1.151 -49.569 28.886 1.00 15.18 92 GLY E O 1
ATOM 7412 N N . TRP E 1 85 ? 0.070 -48.517 27.318 1.00 12.44 93 TRP E N 1
ATOM 7413 C CA . TRP E 1 85 ? -0.996 -47.655 26.946 1.00 10.35 93 TRP E CA 1
ATOM 7414 C C . TRP E 1 85 ? -0.851 -47.442 25.443 1.00 10.82 93 TRP E C 1
ATOM 7415 O O . TRP E 1 85 ? 0.272 -47.439 24.900 1.00 9.66 93 TRP E O 1
ATOM 7426 N N . SER E 1 86 ? -1.981 -47.269 24.803 1.00 9.30 94 SER E N 1
ATOM 7427 C CA . SER E 1 86 ? -2.018 -46.741 23.431 1.00 10.39 94 SER E CA 1
ATOM 7428 C C . SER E 1 86 ? -3.270 -45.918 23.237 1.00 11.47 94 SER E C 1
ATOM 7429 O O . SER E 1 86 ? -4.243 -46.057 23.998 1.00 10.66 94 SER E O 1
ATOM 7432 N N . ASP E 1 87 ? -3.268 -45.084 22.189 1.00 12.29 95 ASP E N 1
ATOM 7433 C CA . ASP E 1 87 ? -4.481 -44.325 21.850 1.00 13.58 95 ASP E CA 1
ATOM 7434 C C . ASP E 1 87 ? -5.463 -45.102 20.982 1.00 15.21 95 ASP E C 1
ATOM 7435 O O . ASP E 1 87 ? -5.815 -44.676 19.879 1.00 15.50 95 ASP E O 1
ATOM 7440 N N . ASP E 1 88 ? -5.943 -46.234 21.496 1.00 14.16 96 ASP E N 1
ATOM 7441 C CA . ASP E 1 88 ? -6.810 -47.090 20.712 1.00 16.08 96 ASP E CA 1
ATOM 7442 C C . ASP E 1 88 ? -8.265 -46.870 21.095 1.00 16.19 96 ASP E C 1
ATOM 7443 O O . ASP E 1 88 ? -9.143 -47.685 20.759 1.00 17.87 96 ASP E O 1
ATOM 7448 N N . ASN E 1 89 ? -8.502 -45.773 21.809 1.00 16.10 97 ASN E N 1
ATOM 7449 C CA . ASN E 1 89 ? -9.815 -45.439 22.368 1.00 18.60 97 ASN E CA 1
ATOM 7450 C C . ASN E 1 89 ? -10.327 -46.496 23.376 1.00 17.56 97 ASN E C 1
ATOM 7451 O O . ASN E 1 89 ? -11.522 -46.570 23.668 1.00 17.60 97 ASN E O 1
ATOM 7456 N N . ARG E 1 90 ? -9.424 -47.312 23.908 1.00 16.70 98 ARG E N 1
ATOM 7457 C CA . ARG E 1 90 ? -9.853 -48.382 24.809 1.00 17.18 98 ARG E CA 1
ATOM 7458 C C . ARG E 1 90 ? -9.116 -48.425 26.136 1.00 14.12 98 ARG E C 1
ATOM 7459 O O . ARG E 1 90 ? -9.491 -49.200 27.007 1.00 13.35 98 ARG E O 1
ATOM 7467 N N . THR E 1 91 ? -8.041 -47.641 26.238 1.00 12.71 99 THR E N 1
ATOM 7468 C CA . THR E 1 91 ? -7.006 -47.800 27.250 1.00 11.10 99 THR E CA 1
ATOM 7469 C C . THR E 1 91 ? -6.803 -46.549 28.130 1.00 10.92 99 THR E C 1
ATOM 7470 O O . THR E 1 91 ? -6.550 -45.450 27.644 1.00 9.80 99 THR E O 1
ATOM 7474 N N . LEU E 1 92 ? -6.900 -46.748 29.449 1.00 10.47 100 LEU E N 1
ATOM 7475 C CA . LEU E 1 92 ? -6.611 -45.697 30.384 1.00 10.16 100 LEU E CA 1
ATOM 7476 C C . LEU E 1 92 ? -5.097 -45.662 30.574 1.00 10.23 100 LEU E C 1
ATOM 7477 O O . LEU E 1 92 ? -4.427 -46.720 30.482 1.00 9.74 100 LEU E O 1
ATOM 7482 N N . PRO E 1 93 ? -4.546 -44.477 30.899 1.00 10.06 101 PRO E N 1
ATOM 7483 C CA . PRO E 1 93 ? -3.152 -44.433 31.281 1.00 10.51 101 PRO E CA 1
ATOM 7484 C C . PRO E 1 93 ? -2.931 -45.335 32.509 1.00 9.19 101 PRO E C 1
ATOM 7485 O O . PRO E 1 93 ? -3.824 -45.436 33.370 1.00 8.75 101 PRO E O 1
ATOM 7489 N N . GLY E 1 94 ? -1.775 -45.986 32.593 1.00 8.15 102 GLY E N 1
ATOM 7490 C CA . GLY E 1 94 ? -1.486 -46.817 33.769 1.00 7.88 102 GLY E CA 1
ATOM 7491 C C . GLY E 1 94 ? -1.531 -46.026 35.071 1.00 7.86 102 GLY E C 1
ATOM 7492 O O . GLY E 1 94 ? -1.265 -44.806 35.096 1.00 8.40 102 GLY E O 1
ATOM 7493 N N . MET E 1 95 ? -1.844 -46.733 36.157 1.00 7.13 103 MET E N 1
ATOM 7494 C CA . MET E 1 95 ? -2.044 -46.071 37.454 1.00 7.67 103 MET E CA 1
ATOM 7495 C C . MET E 1 95 ? -1.004 -46.529 38.460 1.00 7.50 103 MET E C 1
ATOM 7496 O O . MET E 1 95 ? -0.786 -47.737 38.629 1.00 7.72 103 MET E O 1
ATOM 7501 N N . LEU E 1 96 ? -0.382 -45.583 39.140 1.00 6.94 104 LEU E N 1
ATOM 7502 C CA . LEU E 1 96 ? 0.536 -45.952 40.193 1.00 7.02 104 LEU E CA 1
ATOM 7503 C C . LEU E 1 96 ? -0.196 -45.909 41.528 1.00 7.25 104 LEU E C 1
ATOM 7504 O O . LEU E 1 96 ? -0.629 -44.829 41.960 1.00 8.06 104 LEU E O 1
ATOM 7509 N N . ASP E 1 97 ? -0.278 -47.067 42.187 1.00 7.16 105 ASP E N 1
ATOM 7510 C CA . ASP E 1 97 ? -0.911 -47.195 43.511 1.00 7.12 105 ASP E CA 1
ATOM 7511 C C . ASP E 1 97 ? 0.165 -47.001 44.550 1.00 8.17 105 ASP E C 1
ATOM 7512 O O . ASP E 1 97 ? 0.997 -47.886 44.759 1.00 8.64 105 ASP E O 1
ATOM 7517 N N . ILE E 1 98 ? 0.195 -45.808 45.103 1.00 7.84 106 ILE E N 1
ATOM 7518 C CA . ILE E 1 98 ? 1.210 -45.441 46.039 1.00 8.63 106 ILE E CA 1
ATOM 7519 C C . ILE E 1 98 ? 0.553 -45.006 47.355 1.00 8.94 106 ILE E C 1
ATOM 7520 O O . ILE E 1 98 ? 0.054 -43.987 47.476 1.00 9.82 106 ILE E O 1
ATOM 7525 N N . GLU E 1 99 ? 0.523 -45.944 48.263 1.00 9.49 107 GLU E N 1
ATOM 7526 C CA . GLU E 1 99 ? -0.064 -45.760 49.561 1.00 10.74 107 GLU E CA 1
ATOM 7527 C C . GLU E 1 99 ? 0.420 -46.762 50.626 1.00 10.13 107 GLU E C 1
ATOM 7528 O O . GLU E 1 99 ? 1.520 -47.167 50.589 1.00 9.67 107 GLU E O 1
ATOM 7534 N N . TYR E 1 100 ? -0.430 -47.065 51.583 1.00 11.05 108 TYR E N 1
ATOM 7535 C CA . TYR E 1 100 ? 0.071 -47.736 52.812 1.00 11.42 108 TYR E CA 1
ATOM 7536 C C . TYR E 1 100 ? 0.868 -49.023 52.542 1.00 9.94 108 TYR E C 1
ATOM 7537 O O . TYR E 1 100 ? 0.433 -49.879 51.750 1.00 10.36 108 TYR E O 1
ATOM 7546 N N . ASN E 1 101 ? 2.041 -49.096 53.168 1.00 10.36 109 ASN E N 1
ATOM 7547 C CA . ASN E 1 101 ? 2.936 -50.251 53.068 1.00 10.56 109 ASN E CA 1
ATOM 7548 C C . ASN E 1 101 ? 2.374 -51.445 53.817 1.00 12.14 109 ASN E C 1
ATOM 7549 O O . ASN E 1 101 ? 2.297 -51.404 55.057 1.00 12.32 109 ASN E O 1
ATOM 7554 N N . PRO E 1 102 ? 2.004 -52.518 53.099 1.00 12.69 110 PRO E N 1
ATOM 7555 C CA . 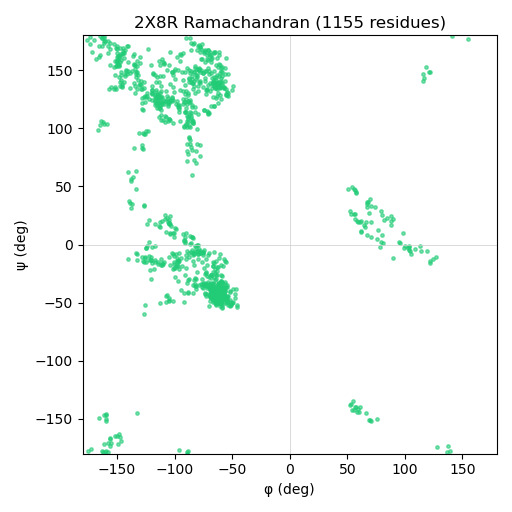PRO E 1 102 ? 1.440 -53.656 53.832 1.00 13.84 110 PRO E CA 1
ATOM 7556 C C . PRO E 1 102 ? 2.499 -54.572 54.449 1.00 15.34 110 PRO E C 1
ATOM 7557 O O . PRO E 1 102 ? 2.159 -55.458 55.208 1.00 18.31 110 PRO E O 1
ATOM 7561 N N . TYR E 1 103 ? 3.770 -54.337 54.182 1.00 17.85 111 TYR E N 1
ATOM 7562 C CA . TYR E 1 103 ? 4.775 -55.313 54.615 1.00 19.67 111 TYR E CA 1
ATOM 7563 C C . TYR E 1 103 ? 5.843 -54.787 55.572 1.00 23.39 111 TYR E C 1
ATOM 7564 O O . TYR E 1 103 ? 6.389 -55.554 56.365 1.00 30.63 111 TYR E O 1
ATOM 7573 N N . GLY E 1 104 ? 6.170 -53.505 55.474 1.00 20.72 112 GLY E N 1
ATOM 7574 C CA . GLY E 1 104 ? 7.324 -52.948 56.199 1.00 20.32 112 GLY E CA 1
ATOM 7575 C C . GLY E 1 104 ? 7.052 -51.653 56.932 1.00 18.15 112 GLY E C 1
ATOM 7576 O O . GLY E 1 104 ? 5.945 -51.425 57.423 1.00 18.36 112 GLY E O 1
ATOM 7577 N N . ALA E 1 105 ? 8.067 -50.788 56.963 1.00 15.43 113 ALA E N 1
ATOM 7578 C CA . ALA E 1 105 ? 8.046 -49.585 57.750 1.00 17.52 113 ALA E CA 1
ATOM 7579 C C . ALA E 1 105 ? 7.077 -48.595 57.145 1.00 17.87 113 ALA E C 1
ATOM 7580 O O . ALA E 1 105 ? 6.821 -48.618 55.923 1.00 15.48 113 ALA E O 1
ATOM 7582 N N . THR E 1 106 ? 6.518 -47.740 57.994 1.00 19.46 114 THR E N 1
ATOM 7583 C CA . THR E 1 106 ? 5.635 -46.729 57.459 1.00 16.66 114 THR E CA 1
ATOM 7584 C C . THR E 1 106 ? 6.432 -45.858 56.494 1.00 16.17 114 THR E C 1
ATOM 7585 O O . THR E 1 106 ? 7.652 -45.610 56.681 1.00 15.72 114 THR E O 1
ATOM 7589 N N . CYS E 1 107 ? 5.730 -45.436 55.441 1.00 15.34 115 CYS E N 1
ATOM 7590 C CA . CYS E 1 107 ? 6.296 -44.659 54.337 1.00 14.92 115 CYS E CA 1
ATOM 7591 C C . CYS E 1 107 ? 7.472 -45.382 53.689 1.00 13.82 115 CYS E C 1
ATOM 7592 O O . CYS E 1 107 ? 8.342 -44.733 53.104 1.00 15.58 115 CYS E O 1
ATOM 7595 N N . TYR E 1 108 ? 7.484 -46.708 53.794 1.00 14.83 116 TYR E N 1
ATOM 7596 C CA . TYR E 1 108 ? 8.519 -47.551 53.162 1.00 15.18 116 TYR E CA 1
ATOM 7597 C C . TYR E 1 108 ? 9.949 -47.204 53.621 1.00 17.03 116 TYR E C 1
ATOM 7598 O O . TYR E 1 108 ? 10.932 -47.489 52.896 1.00 15.80 116 TYR E O 1
ATOM 7607 N N . GLY E 1 109 ? 10.038 -46.539 54.785 1.00 15.54 117 GLY E N 1
ATOM 7608 C CA . GLY E 1 109 ? 11.304 -46.141 55.392 1.00 16.76 117 GLY E CA 1
ATOM 7609 C C . GLY E 1 109 ? 12.017 -45.033 54.655 1.00 17.64 117 GLY E C 1
ATOM 7610 O O . GLY E 1 109 ? 13.217 -44.839 54.846 1.00 16.16 117 GLY E O 1
ATOM 7611 N N . LEU E 1 110 ? 11.282 -44.297 53.825 1.00 15.31 118 LEU E N 1
ATOM 7612 C CA . LEU E 1 110 ? 11.841 -43.220 53.034 1.00 16.04 118 LEU E CA 1
ATOM 7613 C C . LEU E 1 110 ? 11.488 -41.897 53.674 1.00 15.23 118 LEU E C 1
ATOM 7614 O O . LEU E 1 110 ? 10.431 -41.743 54.307 1.00 17.23 118 LEU E O 1
ATOM 7619 N N . SER E 1 111 ? 12.365 -40.926 53.522 1.00 16.65 119 SER E N 1
ATOM 7620 C CA . SER E 1 111 ? 12.066 -39.580 54.026 1.00 15.39 119 SER E CA 1
ATOM 7621 C C . SER E 1 111 ? 11.132 -38.976 53.023 1.00 15.24 119 SER E C 1
ATOM 7622 O O . SER E 1 111 ? 10.914 -39.569 51.944 1.00 15.15 119 SER E O 1
ATOM 7625 N N . HIS E 1 112 ? 10.552 -37.826 53.364 1.00 15.45 120 HIS E N 1
ATOM 7626 C CA . HIS E 1 112 ? 9.700 -37.125 52.407 1.00 14.75 120 HIS E CA 1
ATOM 7627 C C . HIS E 1 112 ? 10.390 -36.853 51.079 1.00 16.30 120 HIS E C 1
ATOM 7628 O O . HIS E 1 112 ? 9.807 -37.108 50.029 1.00 13.95 120 HIS E O 1
ATOM 7635 N N . SER E 1 113 ? 11.619 -36.313 51.111 1.00 17.60 121 SER E N 1
ATOM 7636 C CA . SER E 1 113 ? 12.332 -36.005 49.844 1.00 16.60 121 SER E CA 1
ATOM 7637 C C . SER E 1 113 ? 12.697 -37.263 49.062 1.00 15.87 121 SER E C 1
ATOM 7638 O O . SER E 1 113 ? 12.643 -37.255 47.819 1.00 14.97 121 SER E O 1
ATOM 7641 N N . GLN E 1 114 ? 13.049 -38.351 49.759 1.00 14.76 122 GLN E N 1
ATOM 7642 C CA . GLN E 1 114 ? 13.334 -39.610 49.067 1.00 15.00 122 GLN E CA 1
ATOM 7643 C C . GLN E 1 114 ? 12.076 -40.204 48.424 1.00 14.95 122 GLN E C 1
ATOM 7644 O O . GLN E 1 114 ? 12.148 -40.758 47.349 1.00 15.86 122 GLN E O 1
ATOM 7650 N N . MET E 1 115 ? 10.949 -40.110 49.113 1.00 13.95 123 MET E N 1
ATOM 7651 C CA . MET E 1 115 ? 9.672 -40.592 48.556 1.00 12.96 123 MET E CA 1
ATOM 7652 C C . MET E 1 115 ? 9.269 -39.786 47.330 1.00 12.51 123 MET E C 1
ATOM 7653 O O . MET E 1 115 ? 8.869 -40.357 46.291 1.00 11.71 123 MET E O 1
ATOM 7658 N N . VAL E 1 116 ? 9.406 -38.460 47.420 1.00 11.30 124 VAL E N 1
ATOM 7659 C CA . VAL E 1 116 ? 9.045 -37.596 46.299 1.00 12.05 124 VAL E CA 1
ATOM 7660 C C . VAL E 1 116 ? 9.897 -37.966 45.063 1.00 11.54 124 VAL E C 1
ATOM 7661 O O . VAL E 1 116 ? 9.397 -38.077 43.931 1.00 11.34 124 VAL E O 1
ATOM 7665 N N . ALA E 1 117 ? 11.191 -38.211 45.293 1.00 12.18 125 ALA E N 1
ATOM 7666 C CA . ALA E 1 117 ? 12.116 -38.517 44.218 1.00 11.86 125 ALA E CA 1
ATOM 7667 C C . ALA E 1 117 ? 11.808 -39.877 43.590 1.00 11.81 125 ALA E C 1
ATOM 7668 O O . ALA E 1 117 ? 11.916 -40.058 42.361 1.00 11.22 125 ALA E O 1
ATOM 7670 N N . TRP E 1 118 ? 11.399 -40.815 44.440 1.00 10.98 126 TRP E N 1
ATOM 7671 C CA . TRP E 1 118 ? 11.005 -42.131 43.991 1.00 11.19 126 TRP E CA 1
ATOM 7672 C C . TRP E 1 118 ? 9.808 -42.043 43.046 1.00 10.43 126 TRP E C 1
ATOM 7673 O O . TRP E 1 118 ? 9.788 -42.681 42.001 1.00 10.93 126 TRP E O 1
ATOM 7684 N N . ILE E 1 119 ? 8.808 -41.280 43.465 1.00 11.25 127 ILE E N 1
ATOM 7685 C CA . ILE E 1 119 ? 7.590 -41.144 42.692 1.00 10.58 127 ILE E CA 1
ATOM 7686 C C . ILE E 1 119 ? 7.885 -40.408 41.373 1.00 10.72 127 ILE E C 1
ATOM 7687 O O . ILE E 1 119 ? 7.389 -40.798 40.298 1.00 10.23 127 ILE E O 1
ATOM 7692 N N . HIS E 1 120 ? 8.688 -39.341 41.448 1.00 11.99 128 HIS E N 1
ATOM 7693 C CA . HIS E 1 120 ? 9.115 -38.690 40.202 1.00 12.30 128 HIS E CA 1
ATOM 7694 C C . HIS E 1 120 ? 9.765 -39.704 39.277 1.00 13.09 128 HIS E C 1
ATOM 7695 O O . HIS E 1 120 ? 9.430 -39.764 38.092 1.00 14.79 128 HIS E O 1
ATOM 7702 N N . ASP E 1 121 ? 10.641 -40.542 39.822 1.00 13.18 129 ASP E N 1
ATOM 7703 C CA . ASP E 1 121 ? 11.374 -41.497 39.003 1.00 13.23 129 ASP E CA 1
ATOM 7704 C C . ASP E 1 121 ? 10.454 -42.498 38.281 1.00 11.76 129 ASP E C 1
ATOM 7705 O O . ASP E 1 121 ? 10.656 -42.786 37.089 1.00 9.46 129 ASP E O 1
ATOM 7710 N N . PHE E 1 122 ? 9.473 -43.028 39.025 1.00 10.98 130 PHE E N 1
ATOM 7711 C CA . PHE E 1 122 ? 8.444 -43.884 38.434 1.00 10.34 130 PHE E CA 1
ATOM 7712 C C . PHE E 1 122 ? 7.637 -43.177 37.340 1.00 9.79 130 PHE E C 1
ATOM 7713 O O . PHE E 1 122 ? 7.509 -43.666 36.213 1.00 9.97 130 PHE E O 1
ATOM 7721 N N . VAL E 1 123 ? 7.127 -42.002 37.676 1.00 9.92 131 VAL E N 1
ATOM 7722 C CA . VAL E 1 123 ? 6.218 -41.312 36.794 1.00 12.12 131 VAL E CA 1
ATOM 7723 C C . VAL E 1 123 ? 6.942 -40.808 35.527 1.00 11.36 131 VAL E C 1
ATOM 7724 O O . VAL E 1 123 ? 6.394 -40.828 34.437 1.00 10.11 131 VAL E O 1
ATOM 7728 N N . ASN E 1 124 ? 8.181 -40.353 35.699 1.00 13.47 132 ASN E N 1
ATOM 7729 C CA . ASN E 1 124 ? 9.000 -39.895 34.553 1.00 12.88 132 ASN E CA 1
ATOM 7730 C C . ASN E 1 124 ? 9.362 -41.022 33.605 1.00 13.09 132 ASN E C 1
ATOM 7731 O O . ASN E 1 124 ? 9.292 -40.836 32.388 1.00 12.66 132 ASN E O 1
ATOM 7736 N N . GLU E 1 125 ? 9.766 -42.172 34.154 1.00 12.27 133 GLU E N 1
ATOM 7737 C CA . GLU E 1 125 ? 10.005 -43.375 33.328 1.00 13.56 133 GLU E CA 1
ATOM 7738 C C . GLU E 1 125 ? 8.732 -43.755 32.561 1.00 14.67 133 GLU E C 1
ATOM 7739 O O . GLU E 1 125 ? 8.785 -43.986 31.337 1.00 13.66 133 GLU E O 1
ATOM 7745 N N . TYR E 1 126 ? 7.582 -43.754 33.256 1.00 13.99 134 TYR E N 1
ATOM 7746 C CA . TYR E 1 126 ? 6.306 -44.101 32.609 1.00 12.54 134 TYR E CA 1
ATOM 7747 C C . TYR E 1 126 ? 5.982 -43.181 31.395 1.00 12.64 134 TYR E C 1
ATOM 7748 O O . TYR E 1 126 ? 5.659 -43.646 30.283 1.00 11.87 134 TYR E O 1
ATOM 7757 N N . HIS E 1 127 ? 6.065 -41.875 31.644 1.00 12.69 135 HIS E N 1
ATOM 7758 C CA . HIS E 1 127 ? 5.868 -40.843 30.620 1.00 14.28 135 HIS E CA 1
ATOM 7759 C C . HIS E 1 127 ? 6.833 -41.007 29.437 1.00 14.98 135 HIS E C 1
ATOM 7760 O O . HIS E 1 127 ? 6.420 -40.905 28.288 1.00 17.87 135 HIS E O 1
ATOM 7767 N N . HIS E 1 128 ? 8.097 -41.252 29.733 1.00 16.81 136 HIS E N 1
ATOM 7768 C CA . HIS E 1 128 ? 9.107 -41.382 28.680 1.00 20.03 136 HIS E CA 1
ATOM 7769 C C . HIS E 1 128 ? 8.716 -42.582 27.805 1.00 19.60 136 HIS E C 1
ATOM 7770 O O . HIS E 1 128 ? 8.683 -42.495 26.570 1.00 17.99 136 HIS E O 1
ATOM 7777 N N . ALA E 1 129 ? 8.340 -43.679 28.451 1.00 20.03 137 ALA E N 1
ATOM 7778 C CA . ALA E 1 129 ? 8.015 -44.891 27.729 1.00 17.51 137 ALA E CA 1
ATOM 7779 C C . ALA E 1 129 ? 6.733 -44.827 26.911 1.00 18.18 137 ALA E C 1
ATOM 7780 O O . ALA E 1 129 ? 6.698 -45.351 25.782 1.00 18.06 137 ALA E O 1
ATOM 7782 N N . THR E 1 130 ? 5.699 -44.180 27.451 1.00 15.02 138 THR E N 1
ATOM 7783 C CA . THR E 1 130 ? 4.412 -44.221 26.824 1.00 14.61 138 THR E CA 1
ATOM 7784 C C . THR E 1 130 ? 3.885 -42.953 26.189 1.00 14.67 138 THR E C 1
ATOM 7785 O O . THR E 1 130 ? 2.980 -42.999 25.460 1.00 15.07 138 THR E O 1
ATOM 7789 N N . SER E 1 131 ? 4.469 -41.827 26.556 1.00 16.33 139 SER E N 1
ATOM 7790 C CA . SER E 1 131 ? 4.012 -40.530 26.161 1.00 14.11 139 SER E CA 1
ATOM 7791 C C . SER E 1 131 ? 2.985 -39.897 27.089 1.00 13.94 139 SER E C 1
ATOM 7792 O O . SER E 1 131 ? 2.691 -38.734 27.023 1.00 13.18 139 SER E O 1
ATOM 7795 N N . ARG E 1 132 ? 2.492 -40.734 27.994 1.00 12.78 140 ARG E N 1
ATOM 7796 C CA . ARG E 1 132 ? 1.469 -40.305 28.944 1.00 10.58 140 ARG E CA 1
ATOM 7797 C C . ARG E 1 132 ? 1.974 -40.278 30.401 1.00 10.37 140 ARG E C 1
ATOM 7798 O O . ARG E 1 132 ? 2.767 -41.123 30.819 1.00 11.67 140 ARG E O 1
ATOM 7806 N N . TRP E 1 133 ? 1.475 -39.318 31.167 1.00 9.57 141 TRP E N 1
ATOM 7807 C CA . TRP E 1 133 ? 1.642 -39.321 32.627 1.00 9.52 141 TRP E CA 1
ATOM 7808 C C . TRP E 1 133 ? 0.695 -40.375 33.204 1.00 9.43 141 TRP E C 1
ATOM 7809 O O . TRP E 1 133 ? -0.464 -40.442 32.818 1.00 10.35 141 TRP E O 1
ATOM 7820 N N . PRO E 1 134 ? 1.204 -41.172 34.145 1.00 9.20 142 PRO E N 1
ATOM 7821 C CA . PRO E 1 134 ? 0.346 -42.158 34.750 1.00 7.66 142 PRO E CA 1
ATOM 7822 C C . PRO E 1 134 ? -0.550 -41.488 35.746 1.00 8.04 142 PRO E C 1
ATOM 7823 O O . PRO E 1 134 ? -0.259 -40.375 36.222 1.00 9.21 142 PRO E O 1
ATOM 7827 N N . MET E 1 135 ? -1.638 -42.165 36.058 1.00 7.19 143 MET E N 1
ATOM 7828 C CA . MET E 1 135 ? -2.474 -41.737 37.184 1.00 8.00 143 MET E CA 1
ATOM 7829 C C . MET E 1 135 ? -1.771 -42.081 38.469 1.00 7.55 143 MET E C 1
ATOM 7830 O O . MET E 1 135 ? -1.002 -43.057 38.541 1.00 8.02 143 MET E O 1
ATOM 7835 N N . ILE E 1 136 ? -2.029 -41.257 39.486 1.00 8.17 144 ILE E N 1
ATOM 7836 C CA . ILE E 1 136 ? -1.531 -41.491 40.851 1.00 7.86 144 ILE E CA 1
ATOM 7837 C C . ILE E 1 136 ? -2.722 -41.790 41.797 1.00 7.82 144 ILE E C 1
ATOM 7838 O O . ILE E 1 136 ? -3.643 -40.975 41.926 1.00 7.27 144 ILE E O 1
ATOM 7843 N N . TYR E 1 137 ? -2.723 -42.991 42.371 1.00 7.64 145 TYR E N 1
ATOM 7844 C CA . TYR E 1 137 ? -3.751 -43.395 43.342 1.00 7.85 145 TYR E CA 1
ATOM 7845 C C . TYR E 1 137 ? -3.211 -43.325 44.762 1.00 8.16 145 TYR E C 1
ATOM 7846 O O . TYR E 1 137 ? -2.217 -43.973 45.065 1.00 8.58 145 TYR E O 1
ATOM 7855 N N . THR E 1 138 ? -3.904 -42.599 45.641 1.00 7.95 146 THR E N 1
ATOM 7856 C CA . THR E 1 138 ? -3.414 -42.420 47.028 1.00 8.41 146 THR E CA 1
ATOM 7857 C C . THR E 1 138 ? -4.550 -41.973 47.913 1.00 8.23 146 THR E C 1
ATOM 7858 O O . THR E 1 138 ? -5.673 -41.824 47.431 1.00 8.07 146 THR E O 1
ATOM 7862 N N . THR E 1 139 ? -4.267 -41.813 49.208 1.00 8.15 147 THR E N 1
ATOM 7863 C CA . THR E 1 139 ? -5.205 -41.125 50.114 1.00 8.67 147 THR E CA 1
ATOM 7864 C C . THR E 1 139 ? -4.573 -39.798 50.469 1.00 9.22 147 THR E C 1
ATOM 7865 O O . THR E 1 139 ? -3.364 -39.664 50.378 1.00 9.67 147 THR E O 1
ATOM 7869 N N . ALA E 1 140 ? -5.388 -38.809 50.831 1.00 10.47 148 ALA E N 1
ATOM 7870 C CA . ALA E 1 140 ? -4.855 -37.527 51.313 1.00 11.58 148 ALA E CA 1
ATOM 7871 C C . ALA E 1 140 ? -3.982 -37.766 52.545 1.00 12.08 148 ALA E C 1
ATOM 7872 O O . ALA E 1 140 ? -2.878 -37.199 52.669 1.00 14.79 148 ALA E O 1
ATOM 7874 N N . ASP E 1 141 ? -4.453 -38.648 53.429 1.00 12.12 149 ASP E N 1
ATOM 7875 C CA . ASP E 1 141 ? -3.724 -38.976 54.643 1.00 13.06 149 ASP E CA 1
ATOM 7876 C C . ASP E 1 141 ? -2.352 -39.537 54.288 1.00 12.48 149 ASP E C 1
ATOM 7877 O O . ASP E 1 141 ? -1.319 -39.093 54.821 1.00 11.53 149 ASP E O 1
ATOM 7882 N N . TRP E 1 142 ? -2.295 -40.466 53.348 1.00 11.40 150 TRP E N 1
ATOM 7883 C CA . TRP E 1 142 ? -0.968 -41.027 53.020 1.00 10.90 150 TRP E CA 1
ATOM 7884 C C . TRP E 1 142 ? -0.069 -39.978 52.390 1.00 11.72 150 TRP E C 1
ATOM 7885 O O . TRP E 1 142 ? 1.115 -39.844 52.714 1.00 10.56 150 TRP E O 1
ATOM 7896 N N . TRP E 1 143 ? -0.623 -39.229 51.454 1.00 11.15 151 TRP E N 1
ATOM 7897 C CA . TRP E 1 143 ? 0.168 -38.222 50.780 1.00 10.97 151 TRP E CA 1
ATOM 7898 C C . TRP E 1 143 ? 0.713 -37.218 51.780 1.00 11.79 151 TRP E C 1
ATOM 7899 O O . TRP E 1 143 ? 1.871 -36.787 51.666 1.00 12.20 151 TRP E O 1
ATOM 7910 N N . ASN E 1 144 ? -0.083 -36.869 52.792 1.00 10.65 152 ASN E N 1
ATOM 7911 C CA . ASN E 1 144 ? 0.420 -35.934 53.794 1.00 13.72 152 ASN E CA 1
ATOM 7912 C C . ASN E 1 144 ? 1.601 -36.523 54.568 1.00 12.97 152 ASN E C 1
ATOM 7913 O O . ASN E 1 144 ? 2.695 -35.914 54.657 1.00 13.84 152 ASN E O 1
ATOM 7918 N N . ARG E 1 145 ? 1.399 -37.723 55.095 1.00 13.16 153 ARG E N 1
ATOM 7919 C CA . ARG E 1 145 ? 2.378 -38.307 56.027 1.00 14.86 153 ARG E CA 1
ATOM 7920 C C . ARG E 1 145 ? 3.679 -38.622 55.294 1.00 15.51 153 ARG E C 1
ATOM 7921 O O . ARG E 1 145 ? 4.772 -38.324 55.780 1.00 15.89 153 ARG E O 1
ATOM 7929 N N . CYS E 1 146 ? 3.556 -39.182 54.090 1.00 13.30 154 CYS E N 1
ATOM 7930 C CA . CYS E 1 146 ? 4.731 -39.782 53.430 1.00 13.14 154 CYS E CA 1
ATOM 7931 C C . CYS E 1 146 ? 5.427 -38.886 52.409 1.00 13.81 154 CYS E C 1
ATOM 7932 O O . CYS E 1 146 ? 6.588 -39.138 52.051 1.00 11.98 154 CYS E O 1
ATOM 7935 N N . THR E 1 147 ? 4.750 -37.847 51.939 1.00 13.09 155 THR E N 1
ATOM 7936 C CA . THR E 1 147 ? 5.459 -36.888 51.079 1.00 12.96 155 THR E CA 1
ATOM 7937 C C . THR E 1 147 ? 5.569 -35.457 51.637 1.00 13.97 155 THR E C 1
ATOM 7938 O O . THR E 1 147 ? 6.192 -34.589 50.982 1.00 14.94 155 THR E O 1
ATOM 7942 N N . GLY E 1 148 ? 5.001 -35.208 52.821 1.00 14.80 156 GLY E N 1
ATOM 7943 C CA . GLY E 1 148 ? 4.832 -33.837 53.336 1.00 16.63 156 GLY E CA 1
ATOM 7944 C C . GLY E 1 148 ? 3.848 -33.053 52.503 1.00 17.52 156 GLY E C 1
ATOM 7945 O O . GLY E 1 148 ? 4.013 -31.837 52.298 1.00 19.03 156 GLY E O 1
ATOM 7946 N N . ASN E 1 149 ? 2.809 -33.748 52.032 1.00 17.21 157 ASN E N 1
ATOM 7947 C CA . ASN E 1 149 ? 1.808 -33.184 51.144 1.00 16.24 157 ASN E CA 1
ATOM 7948 C C . ASN E 1 149 ? 2.426 -32.478 49.946 1.00 14.48 157 ASN E C 1
ATOM 7949 O O . ASN E 1 149 ? 2.017 -31.366 49.579 1.00 15.45 157 ASN E O 1
ATOM 7954 N N . ALA E 1 150 ? 3.374 -33.163 49.310 1.00 13.64 158 ALA E N 1
ATOM 7955 C CA . ALA E 1 150 ? 4.183 -32.617 48.240 1.00 13.42 158 ALA E CA 1
ATOM 7956 C C . ALA E 1 150 ? 3.401 -32.113 47.035 1.00 12.17 158 ALA E C 1
ATOM 7957 O O . ALA E 1 150 ? 2.436 -32.724 46.567 1.00 11.85 158 ALA E O 1
ATOM 7959 N N . LYS E 1 151 ? 3.857 -30.982 46.525 1.00 13.82 159 LYS E N 1
ATOM 7960 C CA . LYS E 1 151 ? 3.368 -30.455 45.268 1.00 13.23 159 LYS E CA 1
ATOM 7961 C C . LYS E 1 151 ? 4.192 -31.026 44.120 1.00 13.64 159 LYS E C 1
ATOM 7962 O O . LYS E 1 151 ? 5.032 -31.891 44.358 1.00 14.39 159 LYS E O 1
ATOM 7968 N N . GLY E 1 152 ? 3.898 -30.609 42.883 1.00 13.15 160 GLY E N 1
ATOM 7969 C CA . GLY E 1 152 ? 4.711 -30.957 41.684 1.00 12.53 160 GLY E CA 1
ATOM 7970 C C . GLY E 1 152 ? 4.230 -32.153 40.855 1.00 14.27 160 GLY E C 1
ATOM 7971 O O . GLY E 1 152 ? 4.853 -32.535 39.879 1.00 14.83 160 GLY E O 1
ATOM 7972 N N . PHE E 1 153 ? 3.117 -32.775 41.248 1.00 13.41 161 PHE E N 1
ATOM 7973 C CA . PHE E 1 153 ? 2.515 -33.793 40.391 1.00 13.51 161 PHE E CA 1
ATOM 7974 C C . PHE E 1 153 ? 1.140 -33.406 39.854 1.00 15.16 161 PHE E C 1
ATOM 7975 O O . PHE E 1 153 ? 0.629 -34.030 38.942 1.00 13.51 161 PHE E O 1
ATOM 7983 N N . GLY E 1 154 ? 0.536 -32.382 40.443 1.00 15.47 162 GLY E N 1
ATOM 7984 C CA . GLY E 1 154 ? -0.856 -32.086 40.176 1.00 16.95 162 GLY E CA 1
ATOM 7985 C C . GLY E 1 154 ? -1.157 -31.591 38.773 1.00 16.85 162 GLY E C 1
ATOM 7986 O O . GLY E 1 154 ? -2.285 -31.748 38.279 1.00 17.48 162 GLY E O 1
ATOM 7987 N N . ASP E 1 155 ? -0.180 -30.983 38.111 1.00 17.37 163 ASP E N 1
ATOM 7988 C CA . ASP E 1 155 ? -0.392 -30.540 36.737 1.00 19.64 163 ASP E CA 1
ATOM 7989 C C . ASP E 1 155 ? -0.114 -31.606 35.659 1.00 20.50 163 ASP E C 1
ATOM 7990 O O . ASP E 1 155 ? -0.215 -31.319 34.461 1.00 22.92 163 ASP E O 1
ATOM 7995 N N . LYS E 1 156 ? 0.281 -32.799 36.071 1.00 17.97 164 LYS E N 1
ATOM 7996 C CA . LYS E 1 156 ? 0.675 -33.798 35.139 1.00 16.03 164 LYS E CA 1
ATOM 7997 C C . LYS E 1 156 ? -0.103 -35.127 35.332 1.00 13.26 164 LYS E C 1
ATOM 7998 O O . LYS E 1 156 ? -0.586 -35.684 34.395 1.00 12.45 164 LYS E O 1
ATOM 8004 N N . CYS E 1 157 ? -0.105 -35.633 36.557 1.00 12.32 165 CYS E N 1
ATOM 8005 C CA . CYS E 1 157 ? -0.652 -36.975 36.825 1.00 10.89 165 CYS E CA 1
ATOM 8006 C C . CYS E 1 157 ? -2.094 -36.892 37.318 1.00 10.36 165 CYS E C 1
ATOM 8007 O O . CYS E 1 157 ? -2.308 -36.326 38.399 1.00 12.10 165 CYS E O 1
ATOM 8010 N N . PRO E 1 158 ? -3.054 -37.511 36.584 1.00 9.62 166 PRO E N 1
ATOM 8011 C CA . PRO E 1 158 ? -4.434 -37.540 37.108 1.00 9.12 166 PRO E CA 1
ATOM 8012 C C . PRO E 1 158 ? -4.475 -38.203 38.501 1.00 8.60 166 PRO E C 1
ATOM 8013 O O . PRO E 1 158 ? -3.822 -39.260 38.733 1.00 8.49 166 PRO E O 1
ATOM 8017 N N . LEU E 1 159 ? -5.195 -37.570 39.418 1.00 7.96 167 LEU E N 1
ATOM 8018 C CA . LEU E 1 159 ? -5.280 -38.092 40.782 1.00 7.58 167 LEU E CA 1
ATOM 8019 C C . LEU E 1 159 ? -6.472 -39.054 40.901 1.00 7.89 167 LEU E C 1
ATOM 8020 O O . LEU E 1 159 ? -7.596 -38.702 40.547 1.00 8.73 167 LEU E O 1
ATOM 8025 N N . VAL E 1 160 ? -6.211 -40.212 41.487 1.00 7.96 168 VAL E N 1
ATOM 8026 C CA . VAL E 1 160 ? -7.283 -41.180 41.824 1.00 7.00 168 VAL E CA 1
ATOM 8027 C C . VAL E 1 160 ? -7.311 -41.181 43.350 1.00 7.35 168 VAL E C 1
ATOM 8028 O O . VAL E 1 160 ? -6.358 -41.648 44.019 1.00 7.42 168 VAL E O 1
ATOM 8032 N N . LEU E 1 161 ? -8.389 -40.650 43.918 1.00 7.22 169 LEU E N 1
ATOM 8033 C CA . LEU E 1 161 ? -8.334 -40.326 45.329 1.00 7.33 169 LEU E CA 1
ATOM 8034 C C . LEU E 1 161 ? -9.279 -41.231 46.088 1.00 8.11 169 LEU E C 1
ATOM 8035 O O . LEU E 1 161 ? -10.476 -41.281 45.784 1.00 8.97 169 LEU E O 1
ATOM 8040 N N . ALA E 1 162 ? -8.773 -41.958 47.069 1.00 8.88 170 ALA E N 1
ATOM 8041 C CA . ALA E 1 162 ? -9.586 -42.903 47.836 1.00 9.52 170 ALA E CA 1
ATOM 8042 C C . ALA E 1 162 ? -10.163 -42.235 49.067 1.00 10.12 170 ALA E C 1
ATOM 8043 O O . ALA E 1 162 ? -9.433 -41.750 49.820 1.00 11.65 170 ALA E O 1
ATOM 8045 N N . ALA E 1 163 ? -11.467 -42.234 49.228 1.00 10.48 171 ALA E N 1
ATOM 8046 C CA . ALA E 1 163 ? -12.074 -41.595 50.375 1.00 11.38 171 ALA E CA 1
ATOM 8047 C C . ALA E 1 163 ? -13.534 -42.032 50.460 1.00 11.25 171 ALA E C 1
ATOM 8048 O O . ALA E 1 163 ? -14.331 -41.573 49.747 1.00 11.69 171 ALA E O 1
ATOM 8050 N N . TYR E 1 164 ? -13.804 -43.008 51.310 1.00 11.97 172 TYR E N 1
ATOM 8051 C CA . TYR E 1 164 ? -15.063 -43.735 51.256 1.00 11.95 172 TYR E CA 1
ATOM 8052 C C . TYR E 1 164 ? -16.188 -43.003 51.965 1.00 11.85 172 TYR E C 1
ATOM 8053 O O . TYR E 1 164 ? -16.145 -42.849 53.102 1.00 14.81 172 TYR E O 1
ATOM 8062 N N . SER E 1 165 ? -17.163 -42.584 51.192 1.00 11.40 173 SER E N 1
ATOM 8063 C CA . SER E 1 165 ? -18.229 -41.664 51.613 1.00 12.13 173 SER E CA 1
ATOM 8064 C C . SER E 1 165 ? -19.361 -41.579 50.602 1.00 12.39 173 SER E C 1
ATOM 8065 O O . SER E 1 165 ? -19.177 -41.910 49.412 1.00 13.15 173 SER E O 1
ATOM 8068 N N . SER E 1 166 ? -20.535 -41.124 51.056 1.00 12.32 174 SER E N 1
ATOM 8069 C CA A SER E 1 166 ? -21.614 -40.779 50.133 0.50 12.93 174 SER E CA 1
ATOM 8070 C CA B SER E 1 166 ? -21.598 -40.786 50.116 0.50 12.92 174 SER E CA 1
ATOM 8071 C C . SER E 1 166 ? -21.318 -39.469 49.405 1.00 13.23 174 SER E C 1
ATOM 8072 O O . SER E 1 166 ? -21.910 -39.204 48.369 1.00 15.57 174 SER E O 1
ATOM 8077 N N . SER E 1 167 ? -20.406 -38.654 49.955 1.00 14.10 175 SER E N 1
ATOM 8078 C CA . SER E 1 167 ? -20.016 -37.380 49.313 1.00 14.93 175 SER E CA 1
ATOM 8079 C C . SER E 1 167 ? -18.528 -37.332 48.954 1.00 13.95 175 SER E C 1
ATOM 8080 O O . SER E 1 167 ? -17.700 -37.910 49.663 1.00 12.52 175 SER E O 1
ATOM 8083 N N . PRO E 1 168 ? -18.189 -36.639 47.859 1.00 14.65 176 PRO E N 1
ATOM 8084 C CA . PRO E 1 168 ? -16.814 -36.562 47.379 1.00 14.22 176 PRO E CA 1
ATOM 8085 C C . PRO E 1 168 ? -15.933 -35.861 48.380 1.00 14.51 176 PRO E C 1
ATOM 8086 O O . PRO E 1 168 ? -16.432 -35.080 49.206 1.00 13.43 176 PRO E O 1
ATOM 8090 N N . PRO E 1 169 ? -14.632 -36.172 48.343 1.00 14.92 177 PRO E N 1
ATOM 8091 C CA . PRO E 1 169 ? -13.690 -35.718 49.345 1.00 17.23 177 PRO E CA 1
ATOM 8092 C C . PRO E 1 169 ? -13.514 -34.224 49.305 1.00 20.33 177 PRO E C 1
ATOM 8093 O O . PRO E 1 169 ? -13.467 -33.640 48.220 1.00 21.21 177 PRO E O 1
ATOM 8097 N N . LYS E 1 170 ? -13.438 -33.613 50.483 1.00 19.56 178 LYS E N 1
ATOM 8098 C CA . LYS E 1 170 ? -13.153 -32.187 50.533 1.00 21.61 178 LYS E CA 1
ATOM 8099 C C . LYS E 1 170 ? -11.641 -31.916 50.547 1.00 19.17 178 LYS E C 1
ATOM 8100 O O . LYS E 1 170 ? -11.203 -30.913 50.020 1.00 18.24 178 LYS E O 1
ATOM 8106 N N . THR E 1 171 ? -10.838 -32.820 51.094 1.00 18.53 179 THR E N 1
ATOM 8107 C CA . THR E 1 171 ? -9.405 -32.508 51.156 1.00 21.72 179 THR E CA 1
ATOM 8108 C C . THR E 1 171 ? -8.675 -33.147 49.969 1.00 19.91 179 THR E C 1
ATOM 8109 O O . THR E 1 171 ? -8.623 -34.377 49.823 1.00 19.26 179 THR E O 1
ATOM 8113 N N . ILE E 1 172 ? -8.158 -32.275 49.112 1.00 16.89 180 ILE E N 1
ATOM 8114 C CA . ILE E 1 172 ? -7.436 -32.682 47.928 1.00 17.12 180 ILE E CA 1
ATOM 8115 C C . ILE E 1 172 ? -5.951 -32.506 48.207 1.00 15.76 180 ILE E C 1
ATOM 8116 O O . ILE E 1 172 ? -5.511 -31.409 48.558 1.00 16.41 180 ILE E O 1
ATOM 8121 N N . PRO E 1 173 ? -5.181 -33.586 48.062 1.00 14.17 181 PRO E N 1
ATOM 8122 C CA . PRO E 1 173 ? -3.762 -33.517 48.393 1.00 12.94 181 PRO E CA 1
ATOM 8123 C C . PRO E 1 173 ? -2.921 -32.693 47.418 1.00 12.92 181 PRO E C 1
ATOM 8124 O O . PRO E 1 173 ? -3.369 -32.330 46.314 1.00 12.52 181 PRO E O 1
ATOM 8128 N N . GLY E 1 174 ? -1.691 -32.411 47.853 1.00 12.98 182 GLY E N 1
ATOM 8129 C CA . GLY E 1 174 ? -0.688 -31.790 46.980 1.00 13.09 182 GLY E CA 1
ATOM 8130 C C . GLY E 1 174 ? -1.132 -30.503 46.318 1.00 13.00 182 GLY E C 1
ATOM 8131 O O . GLY E 1 174 ? -1.799 -29.664 46.922 1.00 14.93 182 GLY E O 1
ATOM 8132 N N . ASP E 1 175 ? -0.730 -30.325 45.077 1.00 12.21 183 ASP E N 1
ATOM 8133 C CA . ASP E 1 175 ? -1.202 -29.186 44.280 1.00 14.23 183 ASP E CA 1
ATOM 8134 C C . ASP E 1 175 ? -2.271 -29.604 43.235 1.00 13.47 183 ASP E C 1
ATOM 8135 O O . ASP E 1 175 ? -2.524 -28.879 42.273 1.00 15.08 183 ASP E O 1
ATOM 8140 N N . TRP E 1 176 ? -2.887 -30.779 43.406 1.00 11.74 184 TRP E N 1
ATOM 8141 C CA . TRP E 1 176 ? -3.967 -31.161 42.508 1.00 13.33 184 TRP E CA 1
ATOM 8142 C C . TRP E 1 176 ? -5.134 -30.196 42.675 1.00 14.55 184 TRP E C 1
ATOM 8143 O O . TRP E 1 176 ? -5.481 -29.847 43.812 1.00 15.88 184 TRP E O 1
ATOM 8154 N N . LYS E 1 177 ? -5.729 -29.800 41.554 1.00 14.64 185 LYS E N 1
ATOM 8155 C CA . LYS E 1 177 ? -6.920 -28.912 41.552 1.00 15.74 185 LYS E CA 1
ATOM 8156 C C . LYS E 1 177 ? -8.145 -29.697 42.040 1.00 14.29 185 LYS E C 1
ATOM 8157 O O . LYS E 1 177 ? -8.932 -29.212 42.858 1.00 12.51 185 LYS E O 1
ATOM 8159 N N . THR E 1 178 ? -8.263 -30.934 41.564 1.00 14.43 186 THR E N 1
ATOM 8160 C CA . THR E 1 178 ? -9.300 -31.842 42.044 1.00 13.43 186 THR E CA 1
ATOM 8161 C C . THR E 1 178 ? -8.903 -33.248 41.715 1.00 12.20 186 THR E C 1
ATOM 8162 O O . THR E 1 178 ? -7.825 -33.489 41.189 1.00 13.11 186 THR E O 1
ATOM 8166 N N . TRP E 1 179 ? -9.775 -34.178 42.070 1.00 11.95 187 TRP E N 1
ATOM 8167 C CA . TRP E 1 179 ? -9.582 -35.574 41.689 1.00 10.90 187 TRP E CA 1
ATOM 8168 C C . TRP E 1 179 ? -10.065 -35.794 40.249 1.00 10.00 187 TRP E C 1
ATOM 8169 O O . TRP E 1 179 ? -11.056 -35.171 39.787 1.00 10.72 187 TRP E O 1
ATOM 8180 N N . THR E 1 180 ? -9.378 -36.688 39.543 1.00 8.82 188 THR E N 1
ATOM 8181 C CA . THR E 1 180 ? -9.849 -37.146 38.241 1.00 9.46 188 THR E CA 1
ATOM 8182 C C . THR E 1 180 ? -10.786 -38.367 38.406 1.00 8.72 188 THR E C 1
ATOM 8183 O O . THR E 1 180 ? -11.804 -38.489 37.742 1.00 8.56 188 THR E O 1
ATOM 8187 N N . ILE E 1 181 ? -10.428 -39.261 39.305 1.00 7.38 189 ILE E N 1
ATOM 8188 C CA . ILE E 1 181 ? -11.289 -40.379 39.674 1.00 8.33 189 ILE E CA 1
ATOM 8189 C C . ILE E 1 181 ? -11.382 -40.397 41.211 1.00 8.56 189 ILE E C 1
ATOM 8190 O O . ILE E 1 181 ? -10.381 -40.164 41.895 1.00 7.66 189 ILE E O 1
ATOM 8195 N N . TRP E 1 182 ? -12.593 -40.619 41.724 1.00 7.51 190 TRP E N 1
ATOM 8196 C CA . TRP E 1 182 ? -12.797 -40.808 43.157 1.00 8.24 190 TRP E CA 1
ATOM 8197 C C . TRP E 1 182 ? -13.150 -42.272 43.414 1.00 8.27 190 TRP E C 1
ATOM 8198 O O . TRP E 1 182 ? -14.065 -42.784 42.801 1.00 9.28 190 TRP E O 1
ATOM 8209 N N . GLN E 1 183 ? -12.387 -42.943 44.272 1.00 8.48 191 GLN E N 1
ATOM 8210 C CA . GLN E 1 183 ? -12.717 -44.306 44.692 1.00 8.67 191 GLN E CA 1
ATOM 8211 C C . GLN E 1 183 ? -13.587 -44.129 45.904 1.00 8.91 191 GLN E C 1
ATOM 8212 O O . GLN E 1 183 ? -13.096 -43.788 46.971 1.00 9.26 191 GLN E O 1
ATOM 8218 N N . ASN E 1 184 ? -14.891 -44.316 45.728 1.00 9.67 192 ASN E N 1
ATOM 8219 C CA . ASN E 1 184 ? -15.870 -43.930 46.760 1.00 9.69 192 ASN E CA 1
ATOM 8220 C C . ASN E 1 184 ? -16.282 -45.058 47.719 1.00 9.42 192 ASN E C 1
ATOM 8221 O O . ASN E 1 184 ? -16.943 -44.798 48.763 1.00 9.77 192 ASN E O 1
ATOM 8226 N N . SER E 1 185 ? -15.916 -46.296 47.382 1.00 8.84 193 SER E N 1
ATOM 8227 C CA A SER E 1 185 ? -16.165 -47.439 48.260 0.50 9.89 193 SER E CA 1
ATOM 8228 C CA B SER E 1 185 ? -16.178 -47.455 48.246 0.50 8.99 193 SER E CA 1
ATOM 8229 C C . SER E 1 185 ? -15.254 -48.599 47.899 1.00 9.81 193 SER E C 1
ATOM 8230 O O . SER E 1 185 ? -14.698 -48.635 46.795 1.00 9.55 193 SER E O 1
ATOM 8235 N N . ASP E 1 186 ? -15.131 -49.544 48.829 1.00 11.03 194 ASP E N 1
ATOM 8236 C CA . ASP E 1 186 ? -14.400 -50.761 48.581 1.00 12.25 194 ASP E CA 1
ATOM 8237 C C . ASP E 1 186 ? -15.358 -51.949 48.415 1.00 11.74 194 ASP E C 1
ATOM 8238 O O . ASP E 1 186 ? -14.959 -53.100 48.590 1.00 12.89 194 ASP E O 1
ATOM 8243 N N . LYS E 1 187 ? -16.605 -51.655 48.050 1.00 12.71 195 LYS E N 1
ATOM 8244 C CA . LYS E 1 187 ? -17.629 -52.681 47.915 1.00 13.35 195 LYS E CA 1
ATOM 8245 C C . LYS E 1 187 ? -18.486 -52.469 46.659 1.00 14.84 195 LYS E C 1
ATOM 8246 O O . LYS E 1 187 ? -19.741 -52.400 46.717 1.00 15.99 195 LYS E O 1
ATOM 8248 N N . TYR E 1 188 ? -17.828 -52.365 45.499 1.00 14.15 196 TYR E N 1
ATOM 8249 C CA . TYR E 1 188 ? -18.564 -52.240 44.233 1.00 13.38 196 TYR E CA 1
ATOM 8250 C C . TYR E 1 188 ? -19.428 -53.473 43.980 1.00 13.34 196 TYR E C 1
ATOM 8251 O O . TYR E 1 188 ? -19.010 -54.609 44.228 1.00 12.32 196 TYR E O 1
ATOM 8260 N N . LYS E 1 189 ? -20.641 -53.230 43.492 1.00 16.16 197 LYS E N 1
ATOM 8261 C CA . LYS E 1 189 ? -21.618 -54.308 43.255 1.00 17.63 197 LYS E CA 1
ATOM 8262 C C . LYS E 1 189 ? -21.069 -55.503 42.474 1.00 16.02 197 LYS E C 1
ATOM 8263 O O . LYS E 1 189 ? -21.434 -56.646 42.783 1.00 18.28 197 LYS E O 1
ATOM 8269 N N . HIS E 1 190 ? -20.207 -55.264 41.470 1.00 13.76 198 HIS E N 1
ATOM 8270 C CA . HIS E 1 190 ? -19.718 -56.363 40.637 1.00 14.21 198 HIS E CA 1
ATOM 8271 C C . HIS E 1 190 ? -18.318 -56.800 40.951 1.00 13.56 198 HIS E C 1
ATOM 8272 O O . HIS E 1 190 ? -17.680 -57.548 40.175 1.00 14.95 198 HIS E O 1
ATOM 8279 N N . GLY E 1 191 ? -17.845 -56.385 42.114 1.00 12.66 199 GLY E N 1
ATOM 8280 C CA . GLY E 1 191 ? -16.533 -56.799 42.564 1.00 11.69 199 GLY E CA 1
ATOM 8281 C C . GLY E 1 191 ? -15.571 -55.627 42.679 1.00 10.46 199 GLY E C 1
ATOM 8282 O O . GLY E 1 191 ? -15.621 -54.673 41.885 1.00 11.15 199 GLY E O 1
ATOM 8283 N N . GLY E 1 192 ? -14.680 -55.740 43.656 1.00 11.16 200 GLY E N 1
ATOM 8284 C CA . GLY E 1 192 ? -13.634 -54.744 43.878 1.00 10.74 200 GLY E CA 1
ATOM 8285 C C . GLY E 1 192 ? -14.192 -53.414 44.387 1.00 10.40 200 GLY E C 1
ATOM 8286 O O . GLY E 1 192 ? -15.212 -53.367 45.067 1.00 10.66 200 GLY E O 1
ATOM 8287 N N . ASP E 1 193 ? -13.488 -52.342 44.062 1.00 10.62 201 ASP E N 1
ATOM 8288 C CA . ASP E 1 193 ? -13.793 -51.007 44.583 1.00 10.52 201 ASP E CA 1
ATOM 8289 C C . ASP E 1 193 ? -14.519 -50.185 43.565 1.00 10.39 201 ASP E C 1
ATOM 8290 O O . ASP E 1 193 ? -14.308 -50.328 42.378 1.00 10.64 201 ASP E O 1
ATOM 8295 N N . SER E 1 194 ? -15.421 -49.337 44.041 1.00 10.20 202 SER E N 1
ATOM 8296 C CA . SER E 1 194 ? -16.184 -48.421 43.173 1.00 10.77 202 SER E CA 1
ATOM 8297 C C . SER E 1 194 ? -15.360 -47.175 42.845 1.00 10.64 202 SER E C 1
ATOM 8298 O O . SER E 1 194 ? -14.653 -46.664 43.707 1.00 10.20 202 SER E O 1
ATOM 8301 N N . ASP E 1 195 ? -15.476 -46.687 41.612 1.00 9.81 203 ASP E N 1
ATOM 8302 C CA . ASP E 1 195 ? -14.804 -45.418 41.213 1.00 9.27 203 ASP E CA 1
ATOM 8303 C C . ASP E 1 195 ? -15.745 -44.495 40.451 1.00 10.43 203 ASP E C 1
ATOM 8304 O O . ASP E 1 195 ? -16.580 -44.957 39.659 1.00 10.08 203 ASP E O 1
ATOM 8309 N N . LYS E 1 196 ? -15.607 -43.185 40.671 1.00 10.26 204 LYS E N 1
ATOM 8310 C CA . LYS E 1 196 ? -16.337 -42.201 39.880 1.00 10.91 204 LYS E CA 1
ATOM 8311 C C . LYS E 1 196 ? -15.347 -41.340 39.107 1.00 10.49 204 LYS E C 1
ATOM 8312 O O . LYS E 1 196 ? -14.453 -40.721 39.713 1.00 9.73 204 LYS E O 1
ATOM 8318 N N . PHE E 1 197 ? -15.469 -41.313 37.780 1.00 9.73 205 PHE E N 1
ATOM 8319 C CA . PHE E 1 197 ? -14.692 -40.340 36.995 1.00 9.47 205 PHE E CA 1
ATOM 8320 C C . PHE E 1 197 ? -15.337 -38.959 37.040 1.00 9.98 205 PHE E C 1
ATOM 8321 O O . PHE E 1 197 ? -16.536 -38.834 36.915 1.00 9.44 205 PHE E O 1
ATOM 8329 N N . ASN E 1 198 ? -14.503 -37.945 37.228 1.00 9.96 206 ASN E N 1
ATOM 8330 C CA . ASN E 1 198 ? -14.909 -36.520 37.327 1.00 10.91 206 ASN E CA 1
ATOM 8331 C C . ASN E 1 198 ? -15.158 -35.857 35.976 1.00 11.44 206 ASN E C 1
ATOM 8332 O O . ASN E 1 198 ? -14.258 -35.190 35.379 1.00 13.00 206 ASN E O 1
ATOM 8337 N N . GLY E 1 199 ? -16.386 -36.021 35.500 1.00 10.58 207 GLY E N 1
ATOM 8338 C CA . GLY E 1 199 ? -16.776 -35.401 34.225 1.00 10.92 207 GLY E CA 1
ATOM 8339 C C . GLY E 1 199 ? -17.630 -36.301 33.363 1.00 11.42 207 GLY E C 1
ATOM 8340 O O . GLY E 1 199 ? -17.976 -37.411 33.770 1.00 10.05 207 GLY E O 1
ATOM 8341 N N . PRO E 1 200 ? -17.991 -35.819 32.156 1.00 11.73 208 PRO E N 1
ATOM 8342 C CA . PRO E 1 200 ? -18.836 -36.605 31.278 1.00 13.47 208 PRO E CA 1
ATOM 8343 C C . PRO E 1 200 ? -18.005 -37.576 30.434 1.00 12.47 208 PRO E C 1
ATOM 8344 O O . PRO E 1 200 ? -16.770 -37.507 30.403 1.00 12.91 208 PRO E O 1
ATOM 8348 N N . MET E 1 201 ? -18.688 -38.515 29.784 1.00 13.55 209 MET E N 1
ATOM 8349 C CA . MET E 1 201 ? -18.046 -39.477 28.902 1.00 14.67 209 MET E CA 1
ATOM 8350 C C . MET E 1 201 ? -17.038 -38.841 27.921 1.00 15.48 209 MET E C 1
ATOM 8351 O O . MET E 1 201 ? -15.964 -39.381 27.655 1.00 13.72 209 MET E O 1
ATOM 8356 N N . THR E 1 202 ? -17.352 -37.665 27.395 1.00 17.10 210 THR E N 1
ATOM 8357 C CA . THR E 1 202 ? -16.413 -37.058 26.456 1.00 16.54 210 THR E CA 1
ATOM 8358 C C . THR E 1 202 ? -15.063 -36.781 27.115 1.00 14.58 210 THR E C 1
ATOM 8359 O O . THR E 1 202 ? -14.028 -36.966 26.480 1.00 13.26 210 THR E O 1
ATOM 8363 N N . GLN E 1 203 ? -15.077 -36.392 28.392 1.00 12.60 211 GLN E N 1
ATOM 8364 C CA . GLN E 1 203 ? -13.841 -36.133 29.107 1.00 12.78 211 GLN E CA 1
ATOM 8365 C C . GLN E 1 203 ? -13.108 -37.430 29.471 1.00 10.93 211 GLN E C 1
ATOM 8366 O O . GLN E 1 203 ? -11.883 -37.457 29.458 1.00 11.46 211 GLN E O 1
ATOM 8372 N N . LEU E 1 204 ? -13.857 -38.474 29.777 1.00 10.79 212 LEU E N 1
ATOM 8373 C CA . LEU E 1 204 ? -13.253 -39.823 30.029 1.00 11.66 212 LEU E CA 1
ATOM 8374 C C . LEU E 1 204 ? -12.541 -40.319 28.763 1.00 12.11 212 LEU E C 1
ATOM 8375 O O . LEU E 1 204 ? -11.469 -40.909 28.843 1.00 11.12 212 LEU E O 1
ATOM 8380 N N . ARG E 1 205 ? -13.118 -40.057 27.600 1.00 12.56 213 ARG E N 1
ATOM 8381 C CA . ARG E 1 205 ? -12.459 -40.446 26.344 1.00 14.56 213 ARG E CA 1
ATOM 8382 C C . ARG E 1 205 ? -11.171 -39.672 26.118 1.00 14.56 213 ARG E C 1
ATOM 8383 O O . ARG E 1 205 ? -10.199 -40.225 25.632 1.00 12.83 213 ARG E O 1
ATOM 8391 N N . LYS E 1 206 ? -11.167 -38.396 26.498 1.00 14.44 214 LYS E N 1
ATOM 8392 C CA . LYS E 1 206 ? -9.958 -37.594 26.436 1.00 15.58 214 LYS E CA 1
ATOM 8393 C C . LYS E 1 206 ? -8.893 -38.073 27.446 1.00 13.82 214 LYS E C 1
ATOM 8394 O O . LYS E 1 206 ? -7.684 -38.037 27.154 1.00 15.98 214 LYS E O 1
ATOM 8400 N N . LEU E 1 207 ? -9.329 -38.560 28.612 1.00 12.48 215 LEU E N 1
ATOM 8401 C CA . LEU E 1 207 ? -8.386 -39.182 29.557 1.00 11.62 215 LEU E CA 1
ATOM 8402 C C . LEU E 1 207 ? -7.709 -40.361 28.842 1.00 11.56 215 LEU E C 1
ATOM 8403 O O . LEU E 1 207 ? -6.484 -40.537 28.924 1.00 12.12 215 LEU E O 1
ATOM 8408 N N . ALA E 1 208 ? -8.512 -41.148 28.112 1.00 11.17 216 ALA E N 1
ATOM 8409 C CA . ALA E 1 208 ? -7.952 -42.316 27.429 1.00 11.70 216 ALA E CA 1
ATOM 8410 C C . ALA E 1 208 ? -7.024 -41.921 26.250 1.00 13.38 216 ALA E C 1
ATOM 8411 O O . ALA E 1 208 ? -5.974 -42.529 26.093 1.00 14.49 216 ALA E O 1
ATOM 8413 N N . SER E 1 209 ? -7.423 -40.934 25.433 1.00 14.55 217 SER E N 1
ATOM 8414 C CA . SER E 1 209 ? -6.690 -40.604 24.187 1.00 16.60 217 SER E CA 1
ATOM 8415 C C . SER E 1 209 ? -5.439 -39.780 24.458 1.00 16.94 217 SER E C 1
ATOM 8416 O O . SER E 1 209 ? -4.409 -39.934 23.764 1.00 19.15 217 SER E O 1
ATOM 8419 N N . GLY E 1 210 ? -5.533 -38.920 25.463 1.00 16.71 218 GLY E N 1
ATOM 8420 C CA . GLY E 1 210 ? -4.559 -37.872 25.723 1.00 21.03 218 GLY E CA 1
ATOM 8421 C C . GLY E 1 210 ? -4.676 -36.752 24.684 1.00 24.09 218 GLY E C 1
ATOM 8422 O O . GLY E 1 210 ? -5.652 -36.715 23.918 1.00 27.37 218 GLY E O 1
ATOM 8423 N N . THR F 1 2 ? -31.600 -10.917 43.700 1.00 36.53 10 THR F N 1
ATOM 8424 C CA . THR F 1 2 ? -31.185 -11.726 44.897 1.00 37.10 10 THR F CA 1
ATOM 8425 C C . THR F 1 2 ? -29.732 -11.451 45.309 1.00 32.28 10 THR F C 1
ATOM 8426 O O . THR F 1 2 ? -28.954 -10.909 44.525 1.00 32.62 10 THR F O 1
ATOM 8428 N N . THR F 1 3 ? -29.391 -11.818 46.545 1.00 28.09 11 THR F N 1
ATOM 8429 C CA . THR F 1 3 ? -28.011 -11.796 47.050 1.00 26.13 11 THR F CA 1
ATOM 8430 C C . THR F 1 3 ? -27.663 -13.147 47.697 1.00 24.72 11 THR F C 1
ATOM 8431 O O . THR F 1 3 ? -28.549 -13.911 48.099 1.00 24.14 11 THR F O 1
ATOM 8435 N N . VAL F 1 4 ? -26.374 -13.452 47.741 1.00 21.58 12 VAL F N 1
ATOM 8436 C CA . VAL F 1 4 ? -25.848 -14.629 48.400 1.00 20.53 12 VAL F CA 1
ATOM 8437 C C . VAL F 1 4 ? -24.938 -14.156 49.532 1.00 22.73 12 VAL F C 1
ATOM 8438 O O . VAL F 1 4 ? -24.005 -13.337 49.321 1.00 20.89 12 VAL F O 1
ATOM 8442 N N . GLN F 1 5 ? -25.207 -14.663 50.734 1.00 20.30 13 GLN F N 1
ATOM 8443 C CA . GLN F 1 5 ? -24.381 -14.313 51.882 1.00 19.52 13 GLN F CA 1
ATOM 8444 C C . GLN F 1 5 ? -22.975 -14.838 51.773 1.00 18.40 13 GLN F C 1
ATOM 8445 O O . GLN F 1 5 ? -22.740 -15.966 51.315 1.00 17.25 13 GLN F O 1
ATOM 8451 N N . GLY F 1 6 ? -22.032 -13.999 52.203 1.00 15.17 14 GLY F N 1
ATOM 8452 C CA . GLY F 1 6 ? -20.644 -14.404 52.417 1.00 15.53 14 GLY F CA 1
ATOM 8453 C C . GLY F 1 6 ? -19.997 -13.594 53.551 1.00 12.94 14 GLY F C 1
ATOM 8454 O O . GLY F 1 6 ? -20.668 -12.847 54.262 1.00 17.84 14 GLY F O 1
ATOM 8455 N N . PHE F 1 7 ? -18.702 -13.761 53.711 1.00 13.71 15 PHE F N 1
ATOM 8456 C CA . PHE F 1 7 ? -17.922 -13.042 54.716 1.00 15.66 15 PHE F CA 1
ATOM 8457 C C . PHE F 1 7 ? -16.437 -12.949 54.336 1.00 14.80 15 PHE F C 1
ATOM 8458 O O . PHE F 1 7 ? -15.999 -13.501 53.326 1.00 15.69 15 PHE F O 1
ATOM 8466 N N . ASP F 1 8 ? -15.654 -12.204 55.117 1.00 14.65 16 ASP F N 1
ATOM 8467 C CA . ASP F 1 8 ? -14.222 -12.205 54.902 1.00 13.46 16 ASP F CA 1
ATOM 8468 C C . ASP F 1 8 ? -13.490 -12.150 56.229 1.00 11.35 16 ASP F C 1
ATOM 8469 O O . ASP F 1 8 ? -14.025 -11.579 57.197 1.00 12.67 16 ASP F O 1
ATOM 8474 N N . ILE F 1 9 ? -12.307 -12.763 56.253 1.00 11.29 17 ILE F N 1
ATOM 8475 C CA . ILE F 1 9 ? -11.546 -13.003 57.493 1.00 12.10 17 ILE F CA 1
ATOM 8476 C C . ILE F 1 9 ? -10.048 -12.814 57.304 1.00 10.41 17 ILE F C 1
ATOM 8477 O O . ILE F 1 9 ? -9.571 -12.668 56.181 1.00 11.35 17 ILE F O 1
ATOM 8482 N N . SER F 1 10 ? -9.302 -12.829 58.410 1.00 10.53 18 SER F N 1
ATOM 8483 C CA . SER F 1 10 ? -7.840 -12.650 58.395 1.00 11.75 18 SER F CA 1
ATOM 8484 C C . SER F 1 10 ? -7.306 -13.181 59.709 1.00 12.33 18 SER F C 1
ATOM 8485 O O . SER F 1 10 ? -8.060 -13.774 60.479 1.00 12.77 18 SER F O 1
ATOM 8488 N N . ASN F 1 11 ? -6.029 -12.964 59.985 1.00 12.49 19 ASN F N 1
ATOM 8489 C CA . ASN F 1 11 ? -5.491 -13.285 61.307 1.00 13.80 19 ASN F CA 1
ATOM 8490 C C . ASN F 1 11 ? -6.110 -12.559 62.501 1.00 15.16 19 ASN F C 1
ATOM 8491 O O . ASN F 1 11 ? -5.816 -12.918 63.641 1.00 16.59 19 ASN F O 1
ATOM 8496 N N . HIS F 1 12 ? -6.976 -11.574 62.265 1.00 15.11 20 HIS F N 1
ATOM 8497 C CA . HIS F 1 12 ? -7.783 -11.034 63.358 1.00 17.94 20 HIS F CA 1
ATOM 8498 C C . HIS F 1 12 ? -8.724 -12.102 63.928 1.00 17.59 20 HIS F C 1
ATOM 8499 O O . HIS F 1 12 ? -9.169 -11.984 65.059 1.00 19.88 20 HIS F O 1
ATOM 8506 N N . GLN F 1 13 ? -9.033 -13.119 63.123 1.00 15.36 21 GLN F N 1
ATOM 8507 C CA . GLN F 1 13 ? -9.757 -14.302 63.580 1.00 16.43 21 GLN F CA 1
ATOM 8508 C C . GLN F 1 13 ? -8.785 -15.470 63.741 1.00 16.67 21 GLN F C 1
ATOM 8509 O O . GLN F 1 13 ? -8.331 -16.045 62.746 1.00 17.20 21 GLN F O 1
ATOM 8515 N N . LYS F 1 14 ? -8.465 -15.855 64.983 1.00 16.08 22 LYS F N 1
ATOM 8516 C CA . LYS F 1 14 ? -7.507 -16.956 65.157 1.00 16.77 22 LYS F CA 1
ATOM 8517 C C . LYS F 1 14 ? -8.115 -18.314 64.806 1.00 15.34 22 LYS F C 1
ATOM 8518 O O . LYS F 1 14 ? -7.404 -19.265 64.456 1.00 16.28 22 LYS F O 1
ATOM 8524 N N . SER F 1 15 ? -9.436 -18.385 64.892 1.00 14.50 23 SER F N 1
ATOM 8525 C CA . SER F 1 15 ? -10.176 -19.577 64.482 1.00 15.87 23 SER F CA 1
ATOM 8526 C C . SER F 1 15 ? -11.524 -19.099 64.006 1.00 16.18 23 SER F C 1
ATOM 8527 O O . SER F 1 15 ? -11.920 -17.977 64.320 1.00 17.42 23 SER F O 1
ATOM 8530 N N . VAL F 1 16 ? -12.200 -19.904 63.186 1.00 18.22 24 VAL F N 1
ATOM 8531 C CA . VAL F 1 16 ? -13.518 -19.534 62.663 1.00 17.64 24 VAL F CA 1
ATOM 8532 C C . VAL F 1 16 ? -14.479 -20.729 62.659 1.00 20.68 24 VAL F C 1
ATOM 8533 O O . VAL F 1 16 ? -14.093 -21.802 62.210 1.00 20.51 24 VAL F O 1
ATOM 8537 N N . ASN F 1 17 ? -15.717 -20.509 63.129 1.00 21.65 25 ASN F N 1
ATOM 8538 C CA . ASN F 1 17 ? -16.818 -21.510 63.047 1.00 23.17 25 ASN F CA 1
ATOM 8539 C C . ASN F 1 17 ? -17.403 -21.534 61.612 1.00 24.46 25 ASN F C 1
ATOM 8540 O O . ASN F 1 17 ? -18.497 -20.983 61.346 1.00 25.38 25 ASN F O 1
ATOM 8545 N N . PHE F 1 18 ? -16.657 -22.165 60.698 1.00 20.77 26 PHE F N 1
ATOM 8546 C CA . PHE F 1 18 ? -17.033 -22.237 59.316 1.00 21.79 26 PHE F CA 1
ATOM 8547 C C . PHE F 1 18 ? -18.382 -22.954 59.152 1.00 23.74 26 PHE F C 1
ATOM 8548 O O . PHE F 1 18 ? -19.201 -22.581 58.303 1.00 21.04 26 PHE F O 1
ATOM 8556 N N . GLU F 1 19 ? -18.611 -23.968 59.982 1.00 23.87 27 GLU F N 1
ATOM 8557 C CA . GLU F 1 19 ? -19.836 -24.743 59.909 1.00 25.50 27 GLU F CA 1
ATOM 8558 C C . GLU F 1 19 ? -21.047 -23.918 60.324 1.00 26.18 27 GLU F C 1
ATOM 8559 O O . GLU F 1 19 ? -22.068 -23.917 59.619 1.00 27.59 27 GLU F O 1
ATOM 8565 N N . ALA F 1 20 ? -20.930 -23.193 61.433 1.00 24.19 28 ALA F N 1
ATOM 8566 C CA . ALA F 1 20 ? -21.985 -22.271 61.839 1.00 25.07 28 ALA F CA 1
ATOM 8567 C C . ALA F 1 20 ? -22.322 -21.272 60.726 1.00 27.46 28 ALA F C 1
ATOM 8568 O O . ALA F 1 20 ? -23.486 -20.864 60.577 1.00 27.12 28 ALA F O 1
ATOM 8570 N N . ALA F 1 21 ? -21.305 -20.870 59.958 1.00 23.70 29 ALA F N 1
ATOM 8571 C CA . ALA F 1 21 ? -21.481 -19.874 58.886 1.00 21.94 29 ALA F CA 1
ATOM 8572 C C . ALA F 1 21 ? -22.279 -20.478 57.736 1.00 23.76 29 ALA F C 1
ATOM 8573 O O . ALA F 1 21 ? -23.280 -19.909 57.323 1.00 19.99 29 ALA F O 1
ATOM 8575 N N . LYS F 1 22 ? -21.833 -21.629 57.233 1.00 23.76 30 LYS F N 1
ATOM 8576 C CA . LYS F 1 22 ? -22.594 -22.414 56.259 1.00 27.54 30 LYS F CA 1
ATOM 8577 C C . LYS F 1 22 ? -24.073 -22.568 56.651 1.00 30.23 30 LYS F C 1
ATOM 8578 O O . LYS F 1 22 ? -24.980 -22.249 55.873 1.00 29.93 30 LYS F O 1
ATOM 8584 N N . LYS F 1 23 ? -24.293 -23.015 57.880 1.00 31.56 31 LYS F N 1
ATOM 8585 C CA . LYS F 1 23 ? -25.618 -23.299 58.422 1.00 35.48 31 LYS F CA 1
ATOM 8586 C C . LYS F 1 23 ? -26.491 -22.064 58.406 1.00 36.33 31 LYS F C 1
ATOM 8587 O O . LYS F 1 23 ? -27.707 -22.157 58.229 1.00 39.09 31 LYS F O 1
ATOM 8589 N N . ASP F 1 24 ? -25.867 -20.900 58.581 1.00 33.50 32 ASP F N 1
ATOM 8590 C CA . ASP F 1 24 ? -26.607 -19.652 58.557 1.00 33.20 32 ASP F CA 1
ATOM 8591 C C . ASP F 1 24 ? -26.691 -19.037 57.148 1.00 29.24 32 ASP F C 1
ATOM 8592 O O . ASP F 1 24 ? -27.148 -17.912 56.974 1.00 30.10 32 ASP F O 1
ATOM 8597 N N . GLY F 1 25 ? -26.271 -19.798 56.144 1.00 26.52 33 GLY F N 1
ATOM 8598 C CA . GLY F 1 25 ? -26.492 -19.391 54.762 1.00 23.55 33 GLY F CA 1
ATOM 8599 C C . GLY F 1 25 ? -25.264 -18.827 54.054 1.00 22.17 33 GLY F C 1
ATOM 8600 O O . GLY F 1 25 ? -25.350 -18.485 52.868 1.00 22.80 33 GLY F O 1
ATOM 8601 N N . ALA F 1 26 ? -24.123 -18.736 54.750 1.00 19.45 34 ALA F N 1
ATOM 8602 C CA . ALA F 1 26 ? -22.901 -18.253 54.082 1.00 20.84 34 ALA F CA 1
ATOM 8603 C C . ALA F 1 26 ? -22.482 -19.208 52.976 1.00 20.26 34 ALA F C 1
ATOM 8604 O O . ALA F 1 26 ? -22.558 -20.423 53.151 1.00 20.64 34 ALA F O 1
ATOM 8606 N N . GLN F 1 27 ? -22.057 -18.668 51.831 1.00 20.57 35 GLN F N 1
ATOM 8607 C CA . GLN F 1 27 ? -21.610 -19.515 50.698 1.00 19.52 35 GLN F CA 1
ATOM 8608 C C . GLN F 1 27 ? -20.191 -19.274 50.201 1.00 18.75 35 GLN F C 1
ATOM 8609 O O . GLN F 1 27 ? -19.664 -20.045 49.394 1.00 19.69 35 GLN F O 1
ATOM 8615 N N . PHE F 1 28 ? -19.595 -18.163 50.624 1.00 17.85 36 PHE F N 1
ATOM 8616 C CA . PHE F 1 28 ? -18.256 -17.811 50.207 1.00 16.08 36 PHE F CA 1
ATOM 8617 C C . PHE F 1 28 ? -17.559 -17.008 51.308 1.00 14.01 36 PHE F C 1
ATOM 8618 O O . PHE F 1 28 ? -18.208 -16.433 52.183 1.00 15.59 36 PHE F O 1
ATOM 8626 N N . VAL F 1 29 ? -16.245 -17.015 51.244 1.00 15.02 37 VAL F N 1
ATOM 8627 C CA . VAL F 1 29 ? -15.372 -16.277 52.198 1.00 16.01 37 VAL F CA 1
ATOM 8628 C C . VAL F 1 29 ? -14.084 -15.864 51.495 1.00 14.46 37 VAL F C 1
ATOM 8629 O O . VAL F 1 29 ? -13.495 -16.651 50.748 1.00 13.90 37 VAL F O 1
ATOM 8633 N N A MET F 1 30 ? -13.671 -14.606 51.708 0.50 14.52 38 MET F N 1
ATOM 8634 N N B MET F 1 30 ? -13.649 -14.624 51.742 0.50 14.93 38 MET F N 1
ATOM 8635 C CA A MET F 1 30 ? -12.388 -14.109 51.213 0.50 13.35 38 MET F CA 1
ATOM 8636 C CA B MET F 1 30 ? -12.400 -14.112 51.190 0.50 13.97 38 MET F CA 1
ATOM 8637 C C A MET F 1 30 ? -11.444 -14.143 52.395 0.50 12.74 38 MET F C 1
ATOM 8638 C C B MET F 1 30 ? -11.411 -14.027 52.353 0.50 13.03 38 MET F C 1
ATOM 8639 O O A MET F 1 30 ? -11.836 -13.804 53.502 0.50 13.02 38 MET F O 1
ATOM 8640 O O B MET F 1 30 ? -11.743 -13.503 53.404 0.50 12.80 38 MET F O 1
ATOM 8649 N N . ILE F 1 31 ? -10.207 -14.548 52.174 1.00 12.16 39 ILE F N 1
ATOM 8650 C CA . ILE F 1 31 ? -9.300 -14.743 53.296 1.00 11.75 39 ILE F CA 1
ATOM 8651 C C . ILE F 1 31 ? -8.002 -13.988 53.069 1.00 11.58 39 ILE F C 1
ATOM 8652 O O . ILE F 1 31 ? -7.372 -14.114 52.039 1.00 11.66 39 ILE F O 1
ATOM 8657 N N . LYS F 1 32 ? -7.573 -13.191 54.044 1.00 11.44 40 LYS F N 1
ATOM 8658 C CA . LYS F 1 32 ? -6.317 -12.482 53.847 1.00 10.95 40 LYS F CA 1
ATOM 8659 C C . LYS F 1 32 ? -5.119 -13.410 53.644 1.00 11.76 40 LYS F C 1
ATOM 8660 O O . LYS F 1 32 ? -4.858 -14.292 54.466 1.00 11.45 40 LYS F O 1
ATOM 8666 N N . ALA F 1 33 ? -4.350 -13.177 52.577 1.00 11.39 41 ALA F N 1
ATOM 8667 C CA . ALA F 1 33 ? -3.176 -13.999 52.303 1.00 11.29 41 ALA F CA 1
ATOM 8668 C C . ALA F 1 33 ? -1.899 -13.280 52.625 1.00 11.95 41 ALA F C 1
ATOM 8669 O O . ALA F 1 33 ? -0.990 -13.862 53.230 1.00 11.41 41 ALA F O 1
ATOM 8671 N N . THR F 1 34 ? -1.802 -12.017 52.190 1.00 12.32 42 THR F N 1
ATOM 8672 C CA . THR F 1 34 ? -0.540 -11.282 52.181 1.00 11.72 42 THR F CA 1
ATOM 8673 C C . THR F 1 34 ? -0.790 -9.788 52.410 1.00 12.25 42 THR F C 1
ATOM 8674 O O . THR F 1 34 ? -1.903 -9.309 52.253 1.00 12.69 42 THR F O 1
ATOM 8678 N N . GLU F 1 35 ? 0.250 -9.078 52.800 1.00 11.13 43 GLU F N 1
ATOM 8679 C CA . GLU F 1 35 ? 0.204 -7.637 52.913 1.00 11.39 43 GLU F CA 1
ATOM 8680 C C . GLU F 1 35 ? 1.545 -7.112 52.496 1.00 11.21 43 GLU F C 1
ATOM 8681 O O . GLU F 1 35 ? 2.576 -7.682 52.849 1.00 11.49 43 GLU F O 1
ATOM 8687 N N . GLY F 1 36 ? 1.543 -6.007 51.750 1.00 10.30 44 GLY F N 1
ATOM 8688 C CA . GLY F 1 36 ? 2.773 -5.369 51.319 1.00 10.22 44 GLY F CA 1
ATOM 8689 C C . GLY F 1 36 ? 3.670 -6.331 50.571 1.00 11.01 44 GLY F C 1
ATOM 8690 O O . GLY F 1 36 ? 3.208 -7.197 49.807 1.00 10.84 44 GLY F O 1
ATOM 8691 N N . THR F 1 37 ? 4.965 -6.166 50.826 1.00 12.98 45 THR F N 1
ATOM 8692 C CA . THR F 1 37 ? 6.004 -6.842 50.058 1.00 16.24 45 THR F CA 1
ATOM 8693 C C . THR F 1 37 ? 6.420 -8.224 50.603 1.00 19.88 45 THR F C 1
ATOM 8694 O O . THR F 1 37 ? 6.728 -9.132 49.812 1.00 23.39 45 THR F O 1
ATOM 8698 N N . THR F 1 38 ? 6.383 -8.392 51.926 1.00 18.79 46 THR F N 1
ATOM 8699 C CA . THR F 1 38 ? 6.966 -9.591 52.555 1.00 19.53 46 THR F CA 1
ATOM 8700 C C . THR F 1 38 ? 6.071 -10.266 53.605 1.00 20.44 46 THR F C 1
ATOM 8701 O O . THR F 1 38 ? 6.408 -11.349 54.113 1.00 19.17 46 THR F O 1
ATOM 8705 N N . TYR F 1 39 ? 4.954 -9.628 53.937 1.00 17.99 47 TYR F N 1
ATOM 8706 C CA . TYR F 1 39 ? 4.093 -10.112 55.041 1.00 18.11 47 TYR F CA 1
ATOM 8707 C C . TYR F 1 39 ? 3.114 -11.179 54.605 1.00 17.53 47 TYR F C 1
ATOM 8708 O O . TYR F 1 39 ? 2.240 -10.940 53.742 1.00 18.13 47 TYR F O 1
ATOM 8717 N N . LYS F 1 40 ? 3.245 -12.364 55.205 1.00 18.20 48 LYS F N 1
ATOM 8718 C CA . LYS F 1 40 ? 2.254 -13.410 55.023 1.00 17.81 48 LYS F CA 1
ATOM 8719 C C . LYS F 1 40 ? 1.336 -13.436 56.251 1.00 18.84 48 LYS F C 1
ATOM 8720 O O . LYS F 1 40 ? 1.807 -13.420 57.391 1.00 21.17 48 LYS F O 1
ATOM 8726 N N . ASP F 1 41 ? 0.033 -13.457 56.012 1.00 15.13 49 ASP F N 1
ATOM 8727 C CA . ASP F 1 41 ? -0.908 -13.674 57.090 1.00 14.18 49 ASP F CA 1
ATOM 8728 C C . ASP F 1 41 ? -0.815 -15.154 57.432 1.00 15.02 49 ASP F C 1
ATOM 8729 O O . ASP F 1 41 ? -1.125 -16.034 56.617 1.00 13.97 49 ASP F O 1
ATOM 8734 N N . THR F 1 42 ? -0.360 -15.426 58.646 1.00 14.23 50 THR F N 1
ATOM 8735 C CA . THR F 1 42 ? 0.049 -16.793 59.001 1.00 12.97 50 THR F CA 1
ATOM 8736 C C . THR F 1 42 ? -1.141 -17.688 59.383 1.00 12.11 50 THR F C 1
ATOM 8737 O O . THR F 1 42 ? -0.960 -18.886 59.611 1.00 12.54 50 THR F O 1
ATOM 8741 N N . VAL F 1 43 ? -2.358 -17.137 59.389 1.00 11.18 51 VAL F N 1
ATOM 8742 C CA . VAL F 1 43 ? -3.570 -17.926 59.623 1.00 11.28 51 VAL F CA 1
ATOM 8743 C C . VAL F 1 43 ? -4.229 -18.336 58.294 1.00 12.23 51 VAL F C 1
ATOM 8744 O O . VAL F 1 43 ? -5.204 -19.074 58.292 1.00 12.86 51 VAL F O 1
ATOM 8748 N N . PHE F 1 44 ? -3.716 -17.807 57.177 1.00 13.38 52 PHE F N 1
ATOM 8749 C CA . PHE F 1 44 ? -4.292 -18.040 55.856 1.00 15.17 52 PHE F CA 1
ATOM 8750 C C . PHE F 1 44 ? -4.505 -19.548 55.580 1.00 15.82 52 PHE F C 1
ATOM 8751 O O . PHE F 1 44 ? -5.593 -19.975 55.223 1.00 13.54 52 PHE F O 1
ATOM 8759 N N . ASN F 1 45 ? -3.466 -20.345 55.762 1.00 19.00 53 ASN F N 1
ATOM 8760 C CA . ASN F 1 45 ? -3.605 -21.797 55.520 1.00 22.56 53 ASN F CA 1
ATOM 8761 C C . ASN F 1 45 ? -4.707 -22.491 56.330 1.00 20.09 53 ASN F C 1
ATOM 8762 O O . ASN F 1 45 ? -5.530 -23.241 55.780 1.00 19.17 53 ASN F O 1
ATOM 8767 N N . SER F 1 46 ? -4.782 -22.201 57.626 1.00 19.16 54 SER F N 1
ATOM 8768 C CA . SER F 1 46 ? -5.805 -22.820 58.470 1.00 18.39 54 SER F CA 1
ATOM 8769 C C . SER F 1 46 ? -7.214 -22.355 58.114 1.00 17.37 54 SER F C 1
ATOM 8770 O O . SER F 1 46 ? -8.156 -23.153 58.117 1.00 17.29 54 SER F O 1
ATOM 8773 N N . HIS F 1 47 ? -7.369 -21.072 57.772 1.00 15.39 55 HIS F N 1
ATOM 8774 C CA . HIS F 1 47 ? -8.662 -20.605 57.290 1.00 14.38 55 HIS F CA 1
ATOM 8775 C C . HIS F 1 47 ? -9.137 -21.229 55.976 1.00 16.64 55 HIS F C 1
ATOM 8776 O O . HIS F 1 47 ? -10.336 -21.549 55.826 1.00 16.44 55 HIS F O 1
ATOM 8783 N N . TYR F 1 48 ? -8.203 -21.362 55.040 1.00 15.59 56 TYR F N 1
ATOM 8784 C CA . TYR F 1 48 ? -8.482 -21.878 53.698 1.00 20.64 56 TYR F CA 1
ATOM 8785 C C . TYR F 1 48 ? -8.908 -23.329 53.837 1.00 22.14 56 TYR F C 1
ATOM 8786 O O . TYR F 1 48 ? -9.936 -23.725 53.291 1.00 21.09 56 TYR F O 1
ATOM 8795 N N . THR F 1 49 ? -8.147 -24.108 54.606 1.00 20.88 57 THR F N 1
ATOM 8796 C CA . THR F 1 49 ? -8.526 -25.506 54.889 1.00 19.82 57 THR F CA 1
ATOM 8797 C C . THR F 1 49 ? -9.897 -25.627 55.576 1.00 20.54 57 THR F C 1
ATOM 8798 O O . THR F 1 49 ? -10.743 -26.433 55.184 1.00 21.21 57 THR F O 1
ATOM 8802 N N . GLY F 1 50 ? -10.140 -24.810 56.586 1.00 17.93 58 GLY F N 1
ATOM 8803 C CA . GLY F 1 50 ? -11.450 -24.782 57.240 1.00 19.80 58 GLY F CA 1
ATOM 8804 C C . GLY F 1 50 ? -12.616 -24.442 56.326 1.00 20.83 58 GLY F C 1
ATOM 8805 O O . GLY F 1 50 ? -13.692 -25.023 56.468 1.00 22.36 58 GLY F O 1
ATOM 8806 N N . ALA F 1 51 ? -12.411 -23.495 55.402 1.00 20.75 59 ALA F N 1
ATOM 8807 C CA . ALA F 1 51 ? -13.470 -23.060 54.478 1.00 19.31 59 ALA F CA 1
ATOM 8808 C C . ALA F 1 51 ? -13.825 -24.172 53.475 1.00 20.19 59 ALA F C 1
ATOM 8809 O O . ALA F 1 51 ? -15.002 -24.446 53.201 1.00 21.59 59 ALA F O 1
ATOM 8811 N N . THR F 1 52 ? -12.778 -24.766 52.916 1.00 20.98 60 THR F N 1
ATOM 8812 C CA . THR F 1 52 ? -12.858 -25.948 52.066 1.00 23.37 60 THR F CA 1
ATOM 8813 C C . THR F 1 52 ? -13.663 -27.079 52.750 1.00 25.23 60 THR F C 1
ATOM 8814 O O . THR F 1 52 ? -14.644 -27.564 52.199 1.00 25.49 60 THR F O 1
ATOM 8818 N N . LYS F 1 53 ? -13.281 -27.440 53.971 1.00 26.92 61 LYS F N 1
ATOM 8819 C CA . LYS F 1 53 ? -13.896 -28.568 54.663 1.00 26.11 61 LYS F CA 1
ATOM 8820 C C . LYS F 1 53 ? -15.343 -28.274 55.002 1.00 28.09 61 LYS F C 1
ATOM 8821 O O . LYS F 1 53 ? -16.159 -29.191 55.134 1.00 27.93 61 LYS F O 1
ATOM 8823 N N . ALA F 1 54 ? -15.685 -26.985 55.089 1.00 26.01 62 ALA F N 1
ATOM 8824 C CA . ALA F 1 54 ? -17.077 -26.573 55.262 1.00 23.44 62 ALA F CA 1
ATOM 8825 C C . ALA F 1 54 ? -17.875 -26.514 53.952 1.00 24.11 62 ALA F C 1
ATOM 8826 O O . ALA F 1 54 ? -19.083 -26.315 53.979 1.00 25.32 62 ALA F O 1
ATOM 8828 N N . GLY F 1 55 ? -17.197 -26.671 52.821 1.00 23.23 63 GLY F N 1
ATOM 8829 C CA . GLY F 1 55 ? -17.836 -26.518 51.511 1.00 24.18 63 GLY F CA 1
ATOM 8830 C C . GLY F 1 55 ? -18.121 -25.076 51.132 1.00 25.79 63 GLY F C 1
ATOM 8831 O O . GLY F 1 55 ? -19.129 -24.785 50.475 1.00 25.49 63 GLY F O 1
ATOM 8832 N N . LEU F 1 56 ? -17.267 -24.161 51.582 1.00 22.37 64 LEU F N 1
ATOM 8833 C CA . LEU F 1 56 ? -17.433 -22.751 51.221 1.00 21.68 64 LEU F CA 1
ATOM 8834 C C . LEU F 1 56 ? -16.604 -22.454 49.970 1.00 20.59 64 LEU F C 1
ATOM 8835 O O . LEU F 1 56 ? -15.523 -23.002 49.791 1.00 22.25 64 LEU F O 1
ATOM 8840 N N . LEU F 1 57 ? -17.137 -21.620 49.073 1.00 20.97 65 LEU F N 1
ATOM 8841 C CA . LEU F 1 57 ? -16.288 -21.001 48.060 1.00 19.51 65 LEU F CA 1
ATOM 8842 C C . LEU F 1 57 ? -15.335 -20.077 48.853 1.00 18.38 65 LEU F C 1
ATOM 8843 O O . LEU F 1 57 ? -15.736 -19.527 49.880 1.00 15.68 65 LEU F O 1
ATOM 8848 N N . ARG F 1 58 ? -14.092 -19.967 48.405 1.00 15.32 66 ARG F N 1
ATOM 8849 C CA . ARG F 1 58 ? -13.064 -19.147 49.073 1.00 17.44 66 ARG F CA 1
ATOM 8850 C C . ARG F 1 58 ? -12.037 -18.629 48.075 1.00 16.97 66 ARG F C 1
ATOM 8851 O O . ARG F 1 58 ? -11.806 -19.249 47.031 1.00 16.61 66 ARG F O 1
ATOM 8859 N N . GLY F 1 59 ? -11.413 -17.500 48.412 1.00 15.17 67 GLY F N 1
ATOM 8860 C CA . GLY F 1 59 ? -10.295 -16.966 47.673 1.00 14.32 67 GLY F CA 1
ATOM 8861 C C . GLY F 1 59 ? -9.440 -16.145 48.644 1.00 14.62 67 GLY F C 1
ATOM 8862 O O . GLY F 1 59 ? -9.849 -15.884 49.804 1.00 14.60 67 GLY F O 1
ATOM 8863 N N . GLY F 1 60 ? -8.288 -15.717 48.170 1.00 14.94 68 GLY F N 1
ATOM 8864 C CA . GLY F 1 60 ? -7.338 -14.926 48.980 1.00 13.35 68 GLY F CA 1
ATOM 8865 C C . GLY F 1 60 ? -7.519 -13.432 48.741 1.00 12.70 68 GLY F C 1
ATOM 8866 O O . GLY F 1 60 ? -8.046 -13.024 47.706 1.00 12.34 68 GLY F O 1
ATOM 8867 N N . TYR F 1 61 ? -7.074 -12.611 49.693 1.00 12.44 69 TYR F N 1
ATOM 8868 C CA . TYR F 1 61 ? -6.928 -11.175 49.375 1.00 12.83 69 TYR F CA 1
ATOM 8869 C C . TYR F 1 61 ? -5.603 -10.593 49.806 1.00 12.42 69 TYR F C 1
ATOM 8870 O O . TYR F 1 61 ? -4.941 -11.117 50.680 1.00 11.53 69 TYR F O 1
ATOM 8879 N N . HIS F 1 62 ? -5.223 -9.502 49.173 1.00 11.27 70 HIS F N 1
ATOM 8880 C CA . HIS F 1 62 ? -3.939 -8.892 49.417 1.00 10.69 70 HIS F CA 1
ATOM 8881 C C . HIS F 1 62 ? -4.164 -7.507 49.998 1.00 11.20 70 HIS F C 1
ATOM 8882 O O . HIS F 1 62 ? -4.867 -6.726 49.373 1.00 11.06 70 HIS F O 1
ATOM 8889 N N . PHE F 1 63 ? -3.554 -7.198 51.155 1.00 10.38 71 PHE F N 1
ATOM 8890 C CA . PHE F 1 63 ? -3.622 -5.822 51.660 1.00 10.60 71 PHE F CA 1
ATOM 8891 C C . PHE F 1 63 ? -2.524 -4.980 51.037 1.00 9.86 71 PHE F C 1
ATOM 8892 O O . PHE F 1 63 ? -1.326 -5.110 51.386 1.00 10.05 71 PHE F O 1
ATOM 8900 N N . ALA F 1 64 ? -2.930 -4.094 50.111 1.00 8.76 72 ALA F N 1
ATOM 8901 C CA . ALA F 1 64 ? -2.004 -3.237 49.392 1.00 10.00 72 ALA F CA 1
ATOM 8902 C C . ALA F 1 64 ? -1.193 -2.297 50.303 1.00 10.25 72 ALA F C 1
ATOM 8903 O O . ALA F 1 64 ? -1.718 -1.705 51.240 1.00 10.87 72 ALA F O 1
ATOM 8905 N N . ARG F 1 65 ? 0.093 -2.203 50.048 1.00 11.04 73 ARG F N 1
ATOM 8906 C CA A ARG F 1 65 ? 0.895 -1.122 50.603 0.50 11.09 73 ARG F CA 1
ATOM 8907 C CA B ARG F 1 65 ? 0.918 -1.151 50.625 0.50 10.15 73 ARG F CA 1
ATOM 8908 C C . ARG F 1 65 ? 1.662 -0.444 49.468 1.00 10.90 73 ARG F C 1
ATOM 8909 O O . ARG F 1 65 ? 2.815 -0.746 49.201 1.00 10.96 73 ARG F O 1
ATOM 8924 N N . PRO F 1 66 ? 0.999 0.499 48.780 1.00 9.97 74 PRO F N 1
ATOM 8925 C CA . PRO F 1 66 ? 1.524 1.019 47.511 1.00 10.54 74 PRO F CA 1
ATOM 8926 C C . PRO F 1 66 ? 2.822 1.798 47.595 1.00 11.22 74 PRO F C 1
ATOM 8927 O O . PRO F 1 66 ? 3.464 1.977 46.564 1.00 12.84 74 PRO F O 1
ATOM 8931 N N . ASP F 1 67 ? 3.223 2.226 48.796 1.00 12.05 75 ASP F N 1
ATOM 8932 C CA . ASP F 1 67 ? 4.455 3.003 48.940 1.00 14.14 75 ASP F CA 1
ATOM 8933 C C . ASP F 1 67 ? 5.684 2.104 49.153 1.00 14.49 75 ASP F C 1
ATOM 8934 O O . ASP F 1 67 ? 6.812 2.604 49.196 1.00 16.00 75 ASP F O 1
ATOM 8939 N N . LYS F 1 68 ? 5.484 0.807 49.294 1.00 14.21 76 LYS F N 1
ATOM 8940 C CA . LYS F 1 68 ? 6.570 -0.092 49.633 1.00 13.60 76 LYS F CA 1
ATOM 8941 C C . LYS F 1 68 ? 7.249 -0.808 48.451 1.00 15.02 76 LYS F C 1
ATOM 8942 O O . LYS F 1 68 ? 8.318 -1.298 48.564 1.00 14.55 76 LYS F O 1
ATOM 8948 N N . SER F 1 69 ? 6.548 -0.882 47.343 1.00 16.47 77 SER F N 1
ATOM 8949 C CA . SER F 1 69 ? 7.058 -1.498 46.141 1.00 19.78 77 SER F CA 1
ATOM 8950 C C . SER F 1 69 ? 6.084 -1.245 45.013 1.00 22.93 77 SER F C 1
ATOM 8951 O O . SER F 1 69 ? 5.092 -0.642 45.214 1.00 22.71 77 SER F O 1
ATOM 8954 N N . THR F 1 70 ? 6.354 -1.805 43.847 1.00 20.24 78 THR F N 1
ATOM 8955 C CA . THR F 1 70 ? 5.418 -1.711 42.733 1.00 17.42 78 THR F CA 1
ATOM 8956 C C . THR F 1 70 ? 4.198 -2.643 42.862 1.00 16.99 78 THR F C 1
ATOM 8957 O O . THR F 1 70 ? 4.212 -3.579 43.549 1.00 16.12 78 THR F O 1
ATOM 8961 N N . GLY F 1 71 ? 3.133 -2.324 42.131 1.00 14.71 79 GLY F N 1
ATOM 8962 C CA . GLY F 1 71 ? 1.986 -3.184 41.997 1.00 13.30 79 GLY F CA 1
ATOM 8963 C C . GLY F 1 71 ? 2.303 -4.584 41.535 1.00 12.33 79 GLY F C 1
ATOM 8964 O O . GLY F 1 71 ? 1.744 -5.525 42.082 1.00 13.22 79 GLY F O 1
ATOM 8965 N N . SER F 1 72 ? 3.173 -4.742 40.523 1.00 12.78 80 SER F N 1
ATOM 8966 C CA A SER F 1 72 ? 3.587 -6.065 40.052 0.50 13.14 80 SER F CA 1
ATOM 8967 C CA B SER F 1 72 ? 3.517 -6.090 40.073 0.50 12.59 80 SER F CA 1
ATOM 8968 C C . SER F 1 72 ? 4.299 -6.900 41.123 1.00 12.03 80 SER F C 1
ATOM 8969 O O . SER F 1 72 ? 4.080 -8.092 41.248 1.00 11.34 80 SER F O 1
ATOM 8974 N N . THR F 1 73 ? 5.179 -6.261 41.889 1.00 12.77 81 THR F N 1
ATOM 8975 C CA . THR F 1 73 ? 5.937 -6.993 42.922 1.00 14.73 81 THR F CA 1
ATOM 8976 C C . THR F 1 73 ? 4.973 -7.588 43.912 1.00 13.90 81 THR F C 1
ATOM 8977 O O . THR F 1 73 ? 5.115 -8.741 44.322 1.00 13.80 81 THR F O 1
ATOM 8981 N N . GLN F 1 74 ? 3.962 -6.802 44.296 1.00 13.39 82 GLN F N 1
ATOM 8982 C CA . GLN F 1 74 ? 3.031 -7.264 45.290 1.00 13.58 82 GLN F CA 1
ATOM 8983 C C . GLN F 1 74 ? 2.063 -8.287 44.736 1.00 13.74 82 GLN F C 1
ATOM 8984 O O . GLN F 1 74 ? 1.685 -9.212 45.438 1.00 14.17 82 GLN F O 1
ATOM 8990 N N . ALA F 1 75 ? 1.692 -8.153 43.454 1.00 12.65 83 ALA F N 1
ATOM 8991 C CA . ALA F 1 75 ? 0.848 -9.141 42.825 1.00 13.89 83 ALA F CA 1
ATOM 8992 C C . ALA F 1 75 ? 1.598 -10.487 42.770 1.00 15.00 83 ALA F C 1
ATOM 8993 O O . ALA F 1 75 ? 1.010 -11.511 43.092 1.00 13.91 83 ALA F O 1
ATOM 8995 N N . LYS F 1 76 ? 2.888 -10.454 42.432 1.00 15.52 84 LYS F N 1
ATOM 8996 C CA . LYS F 1 76 ? 3.715 -11.693 42.353 1.00 16.18 84 LYS F CA 1
ATOM 8997 C C . LYS F 1 76 ? 3.805 -12.394 43.725 1.00 16.63 84 LYS F C 1
ATOM 8998 O O . LYS F 1 76 ? 3.643 -13.616 43.823 1.00 16.60 84 LYS F O 1
ATOM 9004 N N . PHE F 1 77 ? 3.971 -11.597 44.778 1.00 16.92 85 PHE F N 1
ATOM 9005 C CA . PHE F 1 77 ? 4.019 -12.079 46.159 1.00 18.17 85 PHE F CA 1
ATOM 9006 C C . PHE F 1 77 ? 2.696 -12.735 46.580 1.00 16.31 85 PHE F C 1
ATOM 9007 O O . PHE F 1 77 ? 2.683 -13.887 47.047 1.00 15.24 85 PHE F O 1
ATOM 9015 N N . PHE F 1 78 ? 1.581 -12.036 46.338 1.00 14.69 86 PHE F N 1
ATOM 9016 C CA . PHE F 1 78 ? 0.233 -12.549 46.585 1.00 14.50 86 PHE F CA 1
ATOM 9017 C C . PHE F 1 78 ? 0.006 -13.897 45.872 1.00 15.34 86 PHE F C 1
ATOM 9018 O O . PHE F 1 78 ? -0.503 -14.849 46.471 1.00 15.84 86 PHE F O 1
ATOM 9026 N N . LEU F 1 79 ? 0.348 -13.934 44.580 1.00 16.29 87 LEU F N 1
ATOM 9027 C CA . LEU F 1 79 ? 0.103 -15.094 43.713 1.00 16.91 87 LEU F CA 1
ATOM 9028 C C . LEU F 1 79 ? 0.801 -16.354 44.217 1.00 18.44 87 LEU F C 1
ATOM 9029 O O . LEU F 1 79 ? 0.285 -17.463 44.036 1.00 20.33 87 LEU F O 1
ATOM 9034 N N . LYS F 1 80 ? 1.949 -16.164 44.856 1.00 20.33 88 LYS F N 1
ATOM 9035 C CA . LYS F 1 80 ? 2.737 -17.278 45.400 1.00 21.91 88 LYS F CA 1
ATOM 9036 C C . LYS F 1 80 ? 2.272 -17.736 46.784 1.00 23.19 88 LYS F C 1
ATOM 9037 O O . LYS F 1 80 ? 2.624 -18.827 47.256 1.00 23.74 88 LYS F O 1
ATOM 9043 N N . ASN F 1 81 ? 1.451 -16.923 47.428 1.00 21.49 89 ASN F N 1
ATOM 9044 C CA . ASN F 1 81 ? 1.103 -17.174 48.810 1.00 19.52 89 ASN F CA 1
ATOM 9045 C C . ASN F 1 81 ? -0.400 -17.232 49.110 1.00 19.81 89 ASN F C 1
ATOM 9046 O O . ASN F 1 81 ? -0.851 -16.869 50.188 1.00 22.04 89 ASN F O 1
ATOM 9051 N N . GLY F 1 82 ? -1.171 -17.732 48.149 1.00 16.85 90 GLY F N 1
ATOM 9052 C CA . GLY F 1 82 ? -2.587 -18.009 48.359 1.00 16.89 90 GLY F CA 1
ATOM 9053 C C . GLY F 1 82 ? -3.548 -17.156 47.562 1.00 16.33 90 GLY F C 1
ATOM 9054 O O . GLY F 1 82 ? -4.766 -17.369 47.609 1.00 18.01 90 GLY F O 1
ATOM 9055 N N . GLY F 1 83 ? -3.026 -16.177 46.841 1.00 17.38 91 GLY F N 1
ATOM 9056 C CA . GLY F 1 83 ? -3.877 -15.408 45.927 1.00 18.38 91 GLY F CA 1
ATOM 9057 C C . GLY F 1 83 ? -4.109 -16.087 44.586 1.00 21.82 91 GLY F C 1
ATOM 9058 O O . GLY F 1 83 ? -4.829 -15.547 43.718 1.00 19.54 91 GLY F O 1
ATOM 9059 N N . GLY F 1 84 ? -3.502 -17.266 44.405 1.00 19.22 92 GLY F N 1
ATOM 9060 C CA . GLY F 1 84 ? -3.703 -18.073 43.186 1.00 21.46 92 GLY F CA 1
ATOM 9061 C C . GLY F 1 84 ? -5.149 -18.394 42.872 1.00 20.66 92 GLY F C 1
ATOM 9062 O O . GLY F 1 84 ? -6.028 -18.312 43.749 1.00 22.07 92 GLY F O 1
ATOM 9063 N N . TRP F 1 85 ? -5.420 -18.754 41.614 1.00 19.87 93 TRP F N 1
ATOM 9064 C CA . TRP F 1 85 ? -6.797 -19.098 41.218 1.00 17.85 93 TRP F CA 1
ATOM 9065 C C . TRP F 1 85 ? -6.818 -20.256 40.201 1.00 21.65 93 TRP F C 1
ATOM 9066 O O . TRP F 1 85 ? -5.942 -20.325 39.342 1.00 21.25 93 TRP F O 1
ATOM 9077 N N . SER F 1 86 ? -7.831 -21.113 40.295 1.00 21.35 94 SER F N 1
ATOM 9078 C CA . SER F 1 86 ? -8.133 -22.091 39.236 1.00 23.93 94 SER F CA 1
ATOM 9079 C C . SER F 1 86 ? -9.634 -22.391 39.166 1.00 24.72 94 SER F C 1
ATOM 9080 O O . SER F 1 86 ? -10.392 -22.081 40.086 1.00 24.97 94 SER F O 1
ATOM 9083 N N . ASP F 1 87 ? -10.079 -22.956 38.043 1.00 26.60 95 ASP F N 1
ATOM 9084 C CA . ASP F 1 87 ? -11.499 -23.247 37.867 1.00 29.23 95 ASP F CA 1
ATOM 9085 C C . ASP F 1 87 ? -11.802 -24.646 38.395 1.00 32.60 95 ASP F C 1
ATOM 9086 O O . ASP F 1 87 ? -12.057 -25.574 37.621 1.00 36.05 95 ASP F O 1
ATOM 9091 N N . ASP F 1 88 ? -11.778 -24.783 39.717 1.00 29.51 96 ASP F N 1
ATOM 9092 C CA . ASP F 1 88 ? -11.920 -26.072 40.374 1.00 27.18 96 ASP F CA 1
ATOM 9093 C C . ASP F 1 88 ? -13.237 -26.141 41.103 1.00 29.87 96 ASP F C 1
ATOM 9094 O O . ASP F 1 88 ? -13.412 -26.965 42.018 1.00 33.59 96 ASP F O 1
ATOM 9099 N N . ASN F 1 89 ? -14.163 -25.270 40.701 1.00 25.24 97 ASN F N 1
ATOM 9100 C CA . ASN F 1 89 ? -15.433 -25.091 41.388 1.00 29.05 97 ASN F CA 1
ATOM 9101 C C . ASN F 1 89 ? -15.336 -24.604 42.851 1.00 26.96 97 ASN F C 1
ATOM 9102 O O . ASN F 1 89 ? -16.340 -24.625 43.555 1.00 26.92 97 ASN F O 1
ATOM 9107 N N . ARG F 1 90 ? -14.152 -24.179 43.300 1.00 26.62 98 ARG F N 1
ATOM 9108 C CA . ARG F 1 90 ? -13.963 -23.806 44.715 1.00 23.87 98 ARG F CA 1
ATOM 9109 C C . ARG F 1 90 ? -13.488 -22.364 44.938 1.00 24.71 98 ARG F C 1
ATOM 9110 O O . ARG F 1 90 ? -13.652 -21.831 46.034 1.00 21.16 98 ARG F O 1
ATOM 9118 N N . THR F 1 91 ? -12.885 -21.763 43.914 1.00 21.22 99 THR F N 1
ATOM 9119 C CA . THR F 1 91 ? -11.994 -20.604 44.106 1.00 19.92 99 THR F CA 1
ATOM 9120 C C . THR F 1 91 ? -12.531 -19.328 43.492 1.00 20.54 99 THR F C 1
ATOM 9121 O O . THR F 1 91 ? -12.762 -19.270 42.282 1.00 18.49 99 THR F O 1
ATOM 9125 N N . LEU F 1 92 ? -12.702 -18.295 44.330 1.00 17.51 100 LEU F N 1
ATOM 9126 C CA . LEU F 1 92 ? -13.018 -16.949 43.846 1.00 16.48 100 LEU F CA 1
ATOM 9127 C C . LEU F 1 92 ? -11.717 -16.311 43.329 1.00 14.35 100 LEU F C 1
ATOM 9128 O O . LEU F 1 92 ? -10.648 -16.652 43.777 1.00 14.70 100 LEU F O 1
ATOM 9133 N N . PRO F 1 93 ? -11.797 -15.389 42.353 1.00 15.78 101 PRO F N 1
ATOM 9134 C CA . PRO F 1 93 ? -10.555 -14.732 41.940 1.00 14.29 101 PRO F CA 1
ATOM 9135 C C . PRO F 1 93 ? -10.006 -13.879 43.098 1.00 15.51 101 PRO F C 1
ATOM 9136 O O . PRO F 1 93 ? -10.779 -13.424 43.954 1.00 16.14 101 PRO F O 1
ATOM 9140 N N . GLY F 1 94 ? -8.688 -13.739 43.167 1.00 13.94 102 GLY F N 1
ATOM 9141 C CA . GLY F 1 94 ? -8.071 -13.006 44.281 1.00 14.42 102 GLY F CA 1
ATOM 9142 C C . GLY F 1 94 ? -8.545 -11.559 44.287 1.00 14.18 102 GLY F C 1
ATOM 9143 O O . GLY F 1 94 ? -8.910 -11.002 43.228 1.00 13.02 102 GLY F O 1
ATOM 9144 N N . MET F 1 95 ? -8.493 -10.962 45.481 1.00 11.67 103 MET F N 1
ATOM 9145 C CA . MET F 1 95 ? -9.004 -9.609 45.747 1.00 12.09 103 MET F CA 1
ATOM 9146 C C . MET F 1 95 ? -7.882 -8.675 46.234 1.00 11.27 103 MET F C 1
ATOM 9147 O O . MET F 1 95 ? -7.088 -9.035 47.099 1.00 9.87 103 MET F O 1
ATOM 9152 N N . LEU F 1 96 ? -7.827 -7.484 45.642 1.00 9.26 104 LEU F N 1
ATOM 9153 C CA . LEU F 1 96 ? -6.891 -6.450 46.045 1.00 10.08 104 LEU F CA 1
ATOM 9154 C C . LEU F 1 96 ? -7.624 -5.508 47.001 1.00 9.74 104 LEU F C 1
ATOM 9155 O O . LEU F 1 96 ? -8.650 -4.889 46.642 1.00 11.51 104 LEU F O 1
ATOM 9160 N N . ASP F 1 97 ? -7.147 -5.464 48.242 1.00 8.54 105 ASP F N 1
ATOM 9161 C CA . ASP F 1 97 ? -7.748 -4.603 49.261 1.00 8.96 105 ASP F CA 1
ATOM 9162 C C . ASP F 1 97 ? -6.885 -3.342 49.200 1.00 7.97 105 ASP F C 1
ATOM 9163 O O . ASP F 1 97 ? -5.706 -3.337 49.600 1.00 7.83 105 ASP F O 1
ATOM 9168 N N . ILE F 1 98 ? -7.468 -2.297 48.632 1.00 8.39 106 ILE F N 1
ATOM 9169 C CA . ILE F 1 98 ? -6.767 -1.078 48.365 1.00 8.63 106 ILE F CA 1
ATOM 9170 C C . ILE F 1 98 ? -7.618 0.076 48.906 1.00 9.23 106 ILE F C 1
ATOM 9171 O O . ILE F 1 98 ? -8.537 0.526 48.331 1.00 9.87 106 ILE F O 1
ATOM 9176 N N . GLU F 1 99 ? -7.261 0.464 50.114 1.00 9.20 107 GLU F N 1
ATOM 9177 C CA . GLU F 1 99 ? -7.958 1.476 50.831 1.00 9.76 107 GLU F CA 1
ATOM 9178 C C . GLU F 1 99 ? -7.113 2.048 51.974 1.00 9.14 107 GLU F C 1
ATOM 9179 O O . GLU F 1 99 ? -5.961 2.127 51.880 1.00 10.04 107 GLU F O 1
ATOM 9185 N N . TYR F 1 100 ? -7.784 2.421 53.045 1.00 10.49 108 TYR F N 1
ATOM 9186 C CA . TYR F 1 100 ? -7.150 3.283 54.035 1.00 10.74 108 TYR F CA 1
ATOM 9187 C C . TYR F 1 100 ? -5.821 2.769 54.577 1.00 11.67 108 TYR F C 1
ATOM 9188 O O . TYR F 1 100 ? -5.729 1.684 54.981 1.00 12.06 108 TYR F O 1
ATOM 9197 N N . ASN F 1 101 ? -4.820 3.619 54.531 1.00 11.50 109 ASN F N 1
ATOM 9198 C CA . ASN F 1 101 ? -3.529 3.274 55.072 1.00 11.99 109 ASN F CA 1
ATOM 9199 C C . ASN F 1 101 ? -3.574 3.255 56.580 1.00 14.06 109 ASN F C 1
ATOM 9200 O O . ASN F 1 101 ? -3.740 4.300 57.172 1.00 15.32 109 ASN F O 1
ATOM 9205 N N . PRO F 1 102 ? -3.374 2.075 57.197 1.00 15.20 110 PRO F N 1
ATOM 9206 C CA . PRO F 1 102 ? -3.461 1.980 58.659 1.00 15.79 110 PRO F CA 1
ATOM 9207 C C . PRO F 1 102 ? -2.236 2.560 59.326 1.00 15.93 110 PRO F C 1
ATOM 9208 O O . PRO F 1 102 ? -2.201 2.695 60.561 1.00 16.52 110 PRO F O 1
ATOM 9212 N N . TYR F 1 103 ? -1.227 2.882 58.528 1.00 16.21 111 TYR F N 1
ATOM 9213 C CA . TYR F 1 103 ? 0.053 3.293 59.071 1.00 17.02 111 TYR F CA 1
ATOM 9214 C C . TYR F 1 103 ? 0.215 4.814 59.073 1.00 18.54 111 TYR F C 1
ATOM 9215 O O . TYR F 1 103 ? 1.302 5.318 59.337 1.00 22.74 111 TYR F O 1
ATOM 9224 N N . GLY F 1 104 ? -0.902 5.517 58.851 1.00 19.12 112 GLY F N 1
ATOM 9225 C CA . GLY F 1 104 ? -1.040 6.944 59.210 1.00 17.19 112 GLY F CA 1
ATOM 9226 C C . GLY F 1 104 ? -0.597 7.997 58.204 1.00 15.74 112 GLY F C 1
ATOM 9227 O O . GLY F 1 104 ? -0.361 9.176 58.588 1.00 14.63 112 GLY F O 1
ATOM 9228 N N . ALA F 1 105 ? -0.502 7.614 56.918 1.00 12.72 113 ALA F N 1
ATOM 9229 C CA . ALA F 1 105 ? -0.135 8.554 55.850 1.00 14.31 113 ALA F CA 1
ATOM 9230 C C . ALA F 1 105 ? -1.149 8.487 54.706 1.00 13.33 113 ALA F C 1
ATOM 9231 O O . ALA F 1 105 ? -1.330 7.462 54.054 1.00 13.84 113 ALA F O 1
ATOM 9233 N N . THR F 1 106 ? -1.815 9.606 54.496 1.00 12.28 114 THR F N 1
ATOM 9234 C CA . THR F 1 106 ? -2.920 9.694 53.563 1.00 11.93 114 THR F CA 1
ATOM 9235 C C . THR F 1 106 ? -2.483 9.223 52.164 1.00 10.91 114 THR F C 1
ATOM 9236 O O . THR F 1 106 ? -1.464 9.702 51.659 1.00 10.52 114 THR F O 1
ATOM 9240 N N . CYS F 1 107 ? -3.268 8.298 51.597 1.00 9.49 115 CYS F N 1
ATOM 9241 C CA . CYS F 1 107 ? -3.031 7.714 50.279 1.00 10.83 115 CYS F CA 1
ATOM 9242 C C . CYS F 1 107 ? -1.618 7.143 50.092 1.00 10.89 115 CYS F C 1
ATOM 9243 O O . CYS F 1 107 ? -1.075 7.158 48.968 1.00 10.06 115 CYS F O 1
ATOM 9246 N N . TYR F 1 108 ? -1.002 6.688 51.205 1.00 10.98 116 TYR F N 1
ATOM 9247 C CA . TYR F 1 108 ? 0.350 6.108 51.192 1.00 11.24 116 TYR F CA 1
ATOM 9248 C C . TYR F 1 108 ? 1.407 7.056 50.601 1.00 12.11 116 TYR F C 1
ATOM 9249 O O . TYR F 1 108 ? 2.475 6.629 50.126 1.00 13.30 116 TYR F O 1
ATOM 9258 N N . GLY F 1 109 ? 1.117 8.349 50.602 1.00 11.98 117 GLY F N 1
ATOM 9259 C CA . GLY F 1 109 ? 2.095 9.335 50.087 1.00 12.03 117 GLY F CA 1
ATOM 9260 C C . GLY F 1 109 ? 2.201 9.391 48.560 1.00 11.72 117 GLY F C 1
ATOM 9261 O O . GLY F 1 109 ? 3.024 10.122 48.009 1.00 12.58 117 GLY F O 1
ATOM 9262 N N . LEU F 1 110 ? 1.358 8.633 47.881 1.00 11.37 118 LEU F N 1
ATOM 9263 C CA . LEU F 1 110 ? 1.326 8.649 46.406 1.00 11.52 118 LEU F CA 1
ATOM 9264 C C . LEU F 1 110 ? 0.353 9.667 45.821 1.00 10.95 118 LEU F C 1
ATOM 9265 O O . LEU F 1 110 ? -0.731 9.939 46.375 1.00 12.28 118 LEU F O 1
ATOM 9270 N N . SER F 1 111 ? 0.709 10.193 44.653 1.00 11.17 119 SER F N 1
ATOM 9271 C CA . SER F 1 111 ? -0.185 11.069 43.894 1.00 10.42 119 SER F CA 1
ATOM 9272 C C . SER F 1 111 ? -1.289 10.245 43.252 1.00 10.24 119 SER F C 1
ATOM 9273 O O . SER F 1 111 ? -1.205 8.999 43.191 1.00 9.28 119 SER F O 1
ATOM 9276 N N . HIS F 1 112 ? -2.326 10.923 42.762 1.00 10.41 120 HIS F N 1
ATOM 9277 C CA . HIS F 1 112 ? -3.427 10.180 42.102 1.00 10.73 120 HIS F CA 1
ATOM 9278 C C . HIS F 1 112 ? -2.913 9.359 40.950 1.00 9.66 120 HIS F C 1
ATOM 9279 O O . HIS F 1 112 ? -3.302 8.183 40.824 1.00 8.62 120 HIS F O 1
ATOM 9286 N N . SER F 1 113 ? -2.030 9.950 40.121 1.00 9.47 121 SER F N 1
ATOM 9287 C CA . SER F 1 113 ? -1.530 9.219 38.926 1.00 9.83 121 SER F CA 1
ATOM 9288 C C . SER F 1 113 ? -0.648 8.053 39.306 1.00 8.72 121 SER F C 1
ATOM 9289 O O . SER F 1 113 ? -0.746 6.980 38.709 1.00 9.78 121 SER F O 1
ATOM 9292 N N . GLN F 1 114 ? 0.192 8.257 40.317 1.00 9.25 122 GLN F N 1
ATOM 9293 C CA . GLN F 1 114 ? 1.020 7.166 40.828 1.00 9.65 122 GLN F CA 1
ATOM 9294 C C . GLN F 1 114 ? 0.169 6.045 41.355 1.00 9.41 122 GLN F C 1
ATOM 9295 O O . GLN F 1 114 ? 0.484 4.889 41.134 1.00 8.81 122 GLN F O 1
ATOM 9301 N N . MET F 1 115 ? -0.913 6.386 42.061 1.00 9.73 123 MET F N 1
ATOM 9302 C CA . MET F 1 115 ? -1.749 5.352 42.661 1.00 9.30 123 MET F CA 1
ATOM 9303 C C . MET F 1 115 ? -2.479 4.545 41.585 1.00 9.27 123 MET F C 1
ATOM 9304 O O . MET F 1 115 ? -2.583 3.304 41.678 1.00 9.46 123 MET F O 1
ATOM 9309 N N . VAL F 1 116 ? -2.997 5.251 40.576 1.00 9.66 124 VAL F N 1
ATOM 9310 C CA . VAL F 1 116 ? -3.686 4.613 39.462 1.00 9.74 124 VAL F CA 1
ATOM 9311 C C . VAL F 1 116 ? -2.745 3.637 38.742 1.00 9.40 124 VAL F C 1
ATOM 9312 O O . VAL F 1 116 ? -3.120 2.505 38.460 1.00 9.27 124 VAL F O 1
ATOM 9316 N N . ALA F 1 117 ? -1.527 4.100 38.465 1.00 10.22 125 ALA F N 1
ATOM 9317 C CA . ALA F 1 117 ? -0.483 3.268 37.845 1.00 10.12 125 ALA F CA 1
ATOM 9318 C C . ALA F 1 117 ? -0.130 2.035 38.676 1.00 10.19 125 ALA F C 1
ATOM 9319 O O . ALA F 1 117 ? -0.019 0.938 38.120 1.00 8.55 125 ALA F O 1
ATOM 9321 N N . TRP F 1 118 ? 0.018 2.225 39.997 1.00 8.81 126 TRP F N 1
ATOM 9322 C CA . TRP F 1 118 ? 0.255 1.106 40.923 1.00 8.94 126 TRP F CA 1
ATOM 9323 C C . TRP F 1 118 ? -0.843 0.033 40.796 1.00 8.87 126 TRP F C 1
ATOM 9324 O O . TRP F 1 118 ? -0.565 -1.167 40.637 1.00 9.43 126 TRP F O 1
ATOM 9335 N N . ILE F 1 119 ? -2.110 0.467 40.855 1.00 9.23 127 ILE F N 1
ATOM 9336 C CA . ILE F 1 119 ? -3.235 -0.460 40.841 1.00 9.87 127 ILE F CA 1
ATOM 9337 C C . ILE F 1 119 ? -3.319 -1.160 39.462 1.00 10.35 127 ILE F C 1
ATOM 9338 O O . ILE F 1 119 ? -3.567 -2.360 39.389 1.00 11.42 127 ILE F O 1
ATOM 9343 N N . HIS F 1 120 ? -3.097 -0.423 38.375 1.00 11.34 128 HIS F N 1
ATOM 9344 C CA . HIS F 1 120 ? -3.021 -1.090 37.059 1.00 11.97 128 HIS F CA 1
ATOM 9345 C C . HIS F 1 120 ? -1.932 -2.165 37.034 1.00 11.85 128 HIS F C 1
ATOM 9346 O O . HIS F 1 120 ? -2.183 -3.270 36.559 1.00 13.79 128 HIS F O 1
ATOM 9353 N N . ASP F 1 121 ? -0.741 -1.835 37.535 1.00 11.61 129 ASP F N 1
ATOM 9354 C CA . ASP F 1 121 ? 0.373 -2.800 37.587 1.00 12.93 129 ASP F CA 1
ATOM 9355 C C . ASP F 1 121 ? 0.028 -4.058 38.354 1.00 12.87 129 ASP F C 1
ATOM 9356 O O . ASP F 1 121 ? 0.282 -5.148 37.867 1.00 15.83 129 ASP F O 1
ATOM 9361 N N . PHE F 1 122 ? -0.617 -3.913 39.513 1.00 12.97 130 PHE F N 1
ATOM 9362 C CA . PHE F 1 122 ? -1.102 -5.068 40.266 1.00 11.91 130 PHE F CA 1
ATOM 9363 C C . PHE F 1 122 ? -2.087 -5.952 39.479 1.00 11.72 130 PHE F C 1
ATOM 9364 O O . PHE F 1 122 ? -1.897 -7.191 39.344 1.00 11.16 130 PHE F O 1
ATOM 9372 N N . VAL F 1 123 ? -3.143 -5.307 38.985 1.00 10.86 131 VAL F N 1
ATOM 9373 C CA . VAL F 1 123 ? -4.259 -5.928 38.315 1.00 12.15 131 VAL F CA 1
ATOM 9374 C C . VAL F 1 123 ? -3.798 -6.639 37.020 1.00 12.01 131 VAL F C 1
ATOM 9375 O O . VAL F 1 123 ? -4.177 -7.791 36.764 1.00 12.23 131 VAL F O 1
ATOM 9379 N N . ASN F 1 124 ? -2.940 -5.969 36.261 1.00 13.70 132 ASN F N 1
ATOM 9380 C CA . ASN F 1 124 ? -2.391 -6.543 35.016 1.00 14.32 132 ASN F CA 1
ATOM 9381 C C . ASN F 1 124 ? -1.530 -7.781 35.281 1.00 15.78 132 ASN F C 1
ATOM 9382 O O . ASN F 1 124 ? -1.649 -8.785 34.557 1.00 15.87 132 ASN F O 1
ATOM 9387 N N . GLU F 1 125 ? -0.653 -7.702 36.283 1.00 14.41 133 GLU F N 1
ATOM 9388 C CA . GLU F 1 125 ? 0.140 -8.888 36.677 1.00 15.98 133 GLU F CA 1
ATOM 9389 C C . GLU F 1 125 ? -0.735 -10.060 37.100 1.00 16.1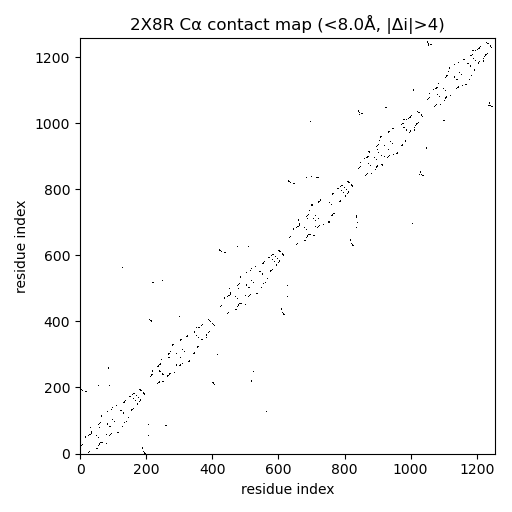0 133 GLU F C 1
ATOM 9390 O O . GLU F 1 125 ? -0.497 -11.196 36.663 1.00 15.46 133 GLU F O 1
ATOM 9396 N N . TYR F 1 126 ? -1.730 -9.801 37.957 1.00 14.80 134 TYR F N 1
ATOM 9397 C CA . TYR F 1 126 ? -2.652 -10.837 38.383 1.00 15.85 134 TYR F CA 1
ATOM 9398 C C . TYR F 1 126 ? -3.343 -11.532 37.197 1.00 16.92 134 TYR F C 1
ATOM 9399 O O . TYR F 1 126 ? -3.412 -12.772 37.148 1.00 18.40 134 TYR F O 1
ATOM 9408 N N . HIS F 1 127 ? -3.842 -10.730 36.258 1.00 15.31 135 HIS F N 1
ATOM 9409 C CA . HIS F 1 127 ? -4.507 -11.251 35.067 1.00 16.80 135 HIS F CA 1
ATOM 9410 C C . HIS F 1 127 ? -3.581 -12.058 34.148 1.00 15.84 135 HIS F C 1
ATOM 9411 O O . HIS F 1 127 ? -3.983 -13.121 33.640 1.00 16.09 135 HIS F O 1
ATOM 9418 N N . HIS F 1 128 ? -2.369 -11.558 33.896 1.00 17.70 136 HIS F N 1
ATOM 9419 C CA . HIS F 1 128 ? -1.390 -12.339 33.126 1.00 20.59 136 HIS F CA 1
ATOM 9420 C C . HIS F 1 128 ? -1.168 -13.721 33.744 1.00 20.93 136 HIS F C 1
ATOM 9421 O O . HIS F 1 128 ? -1.013 -14.730 33.030 1.00 20.39 136 HIS F O 1
ATOM 9428 N N . ALA F 1 129 ? -1.184 -13.764 35.071 1.00 17.29 137 ALA F N 1
ATOM 9429 C CA . ALA F 1 129 ? -0.773 -14.939 35.804 1.00 17.38 137 ALA F CA 1
ATOM 9430 C C . ALA F 1 129 ? -1.859 -15.960 35.875 1.00 16.74 137 ALA F C 1
ATOM 9431 O O . ALA F 1 129 ? -1.562 -17.165 35.930 1.00 19.90 137 ALA F O 1
ATOM 9433 N N . THR F 1 130 ? -3.121 -15.515 35.852 1.00 16.56 138 THR F N 1
ATOM 9434 C CA . THR F 1 130 ? -4.249 -16.389 36.180 1.00 16.18 138 THR F CA 1
ATOM 9435 C C . THR F 1 130 ? -5.345 -16.495 35.120 1.00 17.09 138 THR F C 1
ATOM 9436 O O . THR F 1 130 ? -6.183 -17.377 35.228 1.00 19.91 138 THR F O 1
ATOM 9440 N N . SER F 1 131 ? -5.346 -15.567 34.149 1.00 17.59 139 SER F N 1
ATOM 9441 C CA A SER F 1 131 ? -6.443 -15.428 33.162 0.50 16.99 139 SER F CA 1
ATOM 9442 C CA B SER F 1 131 ? -6.409 -15.386 33.152 0.50 18.71 139 SER F CA 1
ATOM 9443 C C . SER F 1 131 ? -7.641 -14.672 33.743 1.00 19.19 139 SER F C 1
ATOM 9444 O O . SER F 1 131 ? -8.639 -14.419 33.045 1.00 17.84 139 SER F O 1
ATOM 9449 N N . ARG F 1 132 ? -7.565 -14.323 35.034 1.00 18.55 140 ARG F N 1
ATOM 9450 C CA . ARG F 1 132 ? -8.687 -13.642 35.672 1.00 17.73 140 ARG F CA 1
ATOM 9451 C C . ARG F 1 132 ? -8.302 -12.235 36.088 1.00 15.40 140 ARG F C 1
ATOM 9452 O O . ARG F 1 132 ? -7.169 -11.973 36.512 1.00 17.29 140 ARG F O 1
ATOM 9460 N N . TRP F 1 133 ? -9.256 -11.325 35.964 1.00 16.54 141 TRP F N 1
ATOM 9461 C CA . TRP F 1 133 ? -9.078 -10.002 36.561 1.00 14.62 141 TRP F CA 1
ATOM 9462 C C . TRP F 1 133 ? -9.398 -10.135 38.053 1.00 13.32 141 TRP F C 1
ATOM 9463 O O . TRP F 1 133 ? -10.457 -10.689 38.410 1.00 14.48 141 TRP F O 1
ATOM 9474 N N . PRO F 1 134 ? -8.507 -9.597 38.923 1.00 13.82 142 PRO F N 1
ATOM 9475 C CA . PRO F 1 134 ? -8.763 -9.678 40.361 1.00 11.29 142 PRO F CA 1
ATOM 9476 C C . PRO F 1 134 ? -9.918 -8.750 40.736 1.00 11.98 142 PRO F C 1
ATOM 9477 O O . PRO F 1 134 ? -10.211 -7.809 39.998 1.00 11.39 142 PRO F O 1
ATOM 9481 N N . MET F 1 135 ? -10.542 -9.020 41.879 1.00 12.58 143 MET F N 1
ATOM 9482 C CA . MET F 1 135 ? -11.524 -8.129 42.458 1.00 12.38 143 MET F CA 1
ATOM 9483 C C . MET F 1 135 ? -10.763 -6.977 43.102 1.00 12.68 143 MET F C 1
ATOM 9484 O O . MET F 1 135 ? -9.588 -7.129 43.459 1.00 12.90 143 MET F O 1
ATOM 9489 N N . ILE F 1 136 ? -11.406 -5.801 43.139 1.00 10.42 144 ILE F N 1
ATOM 9490 C CA . ILE F 1 136 ? -10.881 -4.650 43.856 1.00 10.98 144 ILE F CA 1
ATOM 9491 C C . ILE F 1 136 ? -11.834 -4.287 44.997 1.00 10.51 144 ILE F C 1
ATOM 9492 O O . ILE F 1 136 ? -13.033 -4.007 44.778 1.00 10.96 144 ILE F O 1
ATOM 9497 N N . TYR F 1 137 ? -11.280 -4.304 46.218 1.00 10.06 145 TYR F N 1
ATOM 9498 C CA . TYR F 1 137 ? -12.019 -3.946 47.433 1.00 10.98 145 TYR F CA 1
ATOM 9499 C C . TYR F 1 137 ? -11.603 -2.537 47.810 1.00 9.98 145 TYR F C 1
ATOM 9500 O O . TYR F 1 137 ? -10.383 -2.218 47.901 1.00 9.31 145 TYR F O 1
ATOM 9509 N N . THR F 1 138 ? -12.606 -1.680 47.979 1.00 9.58 146 THR F N 1
ATOM 9510 C CA . THR F 1 138 ? -12.329 -0.300 48.423 1.00 10.41 146 THR F CA 1
ATOM 9511 C C . THR F 1 138 ? -13.586 0.369 48.964 1.00 10.31 146 THR F C 1
ATOM 9512 O O . THR F 1 138 ? -14.657 -0.265 49.023 1.00 12.61 146 THR F O 1
ATOM 9516 N N . THR F 1 139 ? -13.473 1.634 49.368 1.00 10.90 147 THR F N 1
ATOM 9517 C CA . THR F 1 139 ? -14.647 2.451 49.608 1.00 10.49 147 THR F CA 1
ATOM 9518 C C . THR F 1 139 ? -14.775 3.528 48.508 1.00 10.76 147 THR F C 1
ATOM 9519 O O . THR F 1 139 ? -13.809 3.916 47.897 1.00 9.80 147 THR F O 1
ATOM 9523 N N . ALA F 1 140 ? -15.993 4.019 48.289 1.00 10.75 148 ALA F N 1
ATOM 9524 C CA . ALA F 1 140 ? -16.185 5.112 47.347 1.00 11.03 148 ALA F CA 1
ATOM 9525 C C . ALA F 1 140 ? -15.346 6.322 47.769 1.00 11.57 148 ALA F C 1
ATOM 9526 O O . ALA F 1 140 ? -14.685 6.971 46.944 1.00 11.29 148 ALA F O 1
ATOM 9528 N N . ASP F 1 141 ? -15.328 6.580 49.066 1.00 11.46 149 ASP F N 1
ATOM 9529 C CA . ASP F 1 141 ? -14.596 7.722 49.570 1.00 12.77 149 ASP F CA 1
ATOM 9530 C C . ASP F 1 141 ? -13.085 7.577 49.355 1.00 12.22 149 ASP F C 1
ATOM 9531 O O . ASP F 1 141 ? -12.420 8.555 48.982 1.00 11.11 149 ASP F O 1
ATOM 9536 N N . TRP F 1 142 ? -12.541 6.391 49.628 1.00 12.10 150 TRP F N 1
ATOM 9537 C CA . TRP F 1 142 ? -11.098 6.223 49.426 1.00 11.36 150 TRP F CA 1
ATOM 9538 C C . TRP F 1 142 ? -10.763 6.379 47.933 1.00 10.64 150 TRP F C 1
ATOM 9539 O O . TRP F 1 142 ? -9.787 7.042 47.591 1.00 10.50 150 TRP F O 1
ATOM 9550 N N . TRP F 1 143 ? -11.564 5.752 47.070 1.00 9.63 151 TRP F N 1
ATOM 9551 C CA . TRP F 1 143 ? -11.355 5.782 45.621 1.00 10.22 151 TRP F CA 1
ATOM 9552 C C . TRP F 1 143 ? -11.343 7.210 45.098 1.00 11.16 151 TRP F C 1
ATOM 9553 O O . TRP F 1 143 ? -10.457 7.598 44.310 1.00 10.57 151 TRP F O 1
ATOM 9564 N N . ASN F 1 144 ? -12.292 7.997 45.603 1.00 12.07 152 ASN F N 1
ATOM 9565 C CA . ASN F 1 144 ? -12.369 9.400 45.258 1.00 13.69 152 ASN F CA 1
ATOM 9566 C C . ASN F 1 144 ? -11.119 10.178 45.693 1.00 12.96 152 ASN F C 1
ATOM 9567 O O . ASN F 1 144 ? -10.530 10.903 44.873 1.00 13.78 152 ASN F O 1
ATOM 9572 N N . ARG F 1 145 ? -10.712 10.019 46.957 1.00 12.08 153 ARG F N 1
ATOM 9573 C CA . ARG F 1 145 ? -9.589 10.777 47.536 1.00 11.48 153 ARG F CA 1
ATOM 9574 C C . ARG F 1 145 ? -8.249 10.399 46.932 1.00 12.11 153 ARG F C 1
ATOM 9575 O O . ARG F 1 145 ? -7.429 11.264 46.610 1.00 11.05 153 ARG F O 1
ATOM 9583 N N . CYS F 1 146 ? -8.026 9.093 46.794 1.00 12.04 154 CYS F N 1
ATOM 9584 C CA . CYS F 1 146 ? -6.712 8.594 46.446 1.00 11.19 154 CYS F CA 1
ATOM 9585 C C . CYS F 1 146 ? -6.462 8.266 44.986 1.00 11.36 154 CYS F C 1
ATOM 9586 O O . CYS F 1 146 ? -5.292 8.044 44.623 1.00 11.05 154 CYS F O 1
ATOM 9589 N N . THR F 1 147 ? -7.516 8.185 44.178 1.00 10.22 155 THR F N 1
ATOM 9590 C CA . THR F 1 147 ? -7.299 7.960 42.738 1.00 11.44 155 THR F CA 1
ATOM 9591 C C . THR F 1 147 ? -7.901 9.056 41.887 1.00 13.44 155 THR F C 1
ATOM 9592 O O . THR F 1 147 ? -7.876 8.953 40.637 1.00 12.65 155 THR F O 1
ATOM 9596 N N . GLY F 1 148 ? -8.486 10.064 42.533 1.00 12.64 156 GLY F N 1
ATOM 9597 C CA . GLY F 1 148 ? -9.238 11.077 41.779 1.00 14.14 156 GLY F CA 1
ATOM 9598 C C . GLY F 1 148 ? -10.519 10.514 41.175 1.00 15.25 156 GLY F C 1
ATOM 9599 O O . GLY F 1 148 ? -10.988 10.990 40.135 1.00 16.23 156 GLY F O 1
ATOM 9600 N N . ASN F 1 149 ? -11.071 9.486 41.810 1.00 13.41 157 ASN F N 1
ATOM 9601 C CA . ASN F 1 149 ? -12.239 8.759 41.308 1.00 13.29 157 ASN F CA 1
ATOM 9602 C C . ASN F 1 149 ? -12.007 8.176 39.923 1.00 14.15 157 ASN F C 1
ATOM 9603 O O . ASN F 1 149 ? -12.891 8.213 39.048 1.00 12.53 157 ASN F O 1
ATOM 9608 N N . ALA F 1 150 ? -10.819 7.576 39.773 1.00 11.98 158 ALA F N 1
ATOM 9609 C CA . ALA F 1 150 ? -10.320 7.104 38.477 1.00 13.14 158 ALA F CA 1
ATOM 9610 C C . ALA F 1 150 ? -11.265 6.122 37.787 1.00 13.16 158 ALA F C 1
ATOM 9611 O O . ALA F 1 150 ? -11.857 5.237 38.430 1.00 13.68 158 ALA F O 1
ATOM 9613 N N . LYS F 1 151 ? -11.380 6.265 36.466 1.00 14.71 159 LYS F N 1
ATOM 9614 C CA . LYS F 1 151 ? -12.135 5.311 35.692 1.00 16.09 159 LYS F CA 1
ATOM 9615 C C . LYS F 1 151 ? -11.101 4.332 35.165 1.00 17.87 159 LYS F C 1
ATOM 9616 O O . LYS F 1 151 ? -9.919 4.410 35.548 1.00 18.14 159 LYS F O 1
ATOM 9622 N N . GLY F 1 152 ? -11.526 3.369 34.363 1.00 17.41 160 GLY F N 1
ATOM 9623 C CA . GLY F 1 152 ? -10.591 2.481 33.691 1.00 17.73 160 GLY F CA 1
ATOM 9624 C C . GLY F 1 152 ? -10.557 1.102 34.307 1.00 19.18 160 GLY F C 1
ATOM 9625 O O . GLY F 1 152 ? -9.907 0.203 33.778 1.00 22.69 160 GLY F O 1
ATOM 9626 N N . PHE F 1 153 ? -11.221 0.909 35.438 1.00 16.04 161 PHE F N 1
ATOM 9627 C CA . PHE F 1 153 ? -11.181 -0.434 36.025 1.00 16.89 161 PHE F CA 1
ATOM 9628 C C . PHE F 1 153 ? -12.490 -1.169 35.977 1.00 16.64 161 PHE F C 1
ATOM 9629 O O . PHE F 1 153 ? -12.521 -2.384 36.166 1.00 16.64 161 PHE F O 1
ATOM 9637 N N . GLY F 1 154 ? -13.566 -0.429 35.720 1.00 16.66 162 GLY F N 1
ATOM 9638 C CA . GLY F 1 154 ? -14.896 -0.915 35.944 1.00 17.64 162 GLY F CA 1
ATOM 9639 C C . GLY F 1 154 ? -15.381 -1.963 34.979 1.00 20.32 162 GLY F C 1
ATOM 9640 O O . GLY F 1 154 ? -16.359 -2.670 35.268 1.00 20.16 162 GLY F O 1
ATOM 9641 N N . ASP F 1 155 ? -14.722 -2.095 33.835 1.00 19.94 163 ASP F N 1
ATOM 9642 C CA . ASP F 1 155 ? -15.120 -3.193 32.961 1.00 24.52 163 ASP F CA 1
ATOM 9643 C C . ASP F 1 155 ? -14.465 -4.504 33.329 1.00 24.42 163 ASP F C 1
ATOM 9644 O O . ASP F 1 155 ? -15.096 -5.536 33.180 1.00 29.18 163 ASP F O 1
ATOM 9649 N N . LYS F 1 156 ? -13.219 -4.477 33.807 1.00 21.35 164 LYS F N 1
ATOM 9650 C CA . LYS F 1 156 ? -12.469 -5.732 34.022 1.00 19.52 164 LYS F CA 1
ATOM 9651 C C . LYS F 1 156 ? -12.612 -6.309 35.451 1.00 17.68 164 LYS F C 1
ATOM 9652 O O . LYS F 1 156 ? -12.897 -7.505 35.623 1.00 14.41 164 LYS F O 1
ATOM 9655 N N . CYS F 1 157 ? -12.416 -5.470 36.464 1.00 16.26 165 CYS F N 1
ATOM 9656 C CA . CYS F 1 157 ? -12.251 -5.943 37.856 1.00 15.85 165 CYS F CA 1
ATOM 9657 C C . CYS F 1 157 ? -13.576 -5.872 38.610 1.00 16.73 165 CYS F C 1
ATOM 9658 O O . CYS F 1 157 ? -14.156 -4.793 38.717 1.00 15.83 165 CYS F O 1
ATOM 9661 N N . PRO F 1 158 ? -14.076 -7.019 39.111 1.00 14.47 166 PRO F N 1
ATOM 9662 C CA . PRO F 1 158 ? -15.251 -6.967 39.992 1.00 13.42 166 PRO F CA 1
ATOM 9663 C C . PRO F 1 158 ? -15.042 -6.040 41.204 1.00 12.65 166 PRO F C 1
ATOM 9664 O O . PRO F 1 158 ? -13.984 -6.077 41.840 1.00 14.50 166 PRO F O 1
ATOM 9668 N N . LEU F 1 159 ? -16.022 -5.199 41.485 1.00 11.88 167 LEU F N 1
ATOM 9669 C CA . LEU F 1 159 ? -15.931 -4.278 42.623 1.00 11.95 167 LEU F CA 1
ATOM 9670 C C . LEU F 1 159 ? -16.459 -4.917 43.896 1.00 12.09 167 LEU F C 1
ATOM 9671 O O . LEU F 1 159 ? -17.584 -5.445 43.919 1.00 12.80 167 LEU F O 1
ATOM 9676 N N . VAL F 1 160 ? -15.662 -4.816 44.963 1.00 12.10 168 VAL F N 1
ATOM 9677 C CA . VAL F 1 160 ? -16.089 -5.201 46.319 1.00 12.27 168 VAL F CA 1
ATOM 9678 C C . VAL F 1 160 ? -16.164 -3.901 47.084 1.00 13.07 168 VAL F C 1
ATOM 9679 O O . VAL F 1 160 ? -15.154 -3.274 47.361 1.00 14.02 168 VAL F O 1
ATOM 9683 N N . LEU F 1 161 ? -17.380 -3.459 47.362 1.00 13.03 169 LEU F N 1
ATOM 9684 C CA A LEU F 1 161 ? -17.612 -2.123 47.885 0.50 13.80 169 LEU F CA 1
ATOM 9685 C CA B LEU F 1 161 ? -17.588 -2.120 47.899 0.50 12.77 169 LEU F CA 1
ATOM 9686 C C . LEU F 1 161 ? -17.981 -2.181 49.372 1.00 14.60 169 LEU F C 1
ATOM 9687 O O . LEU F 1 161 ? -18.984 -2.806 49.737 1.00 14.67 169 LEU F O 1
ATOM 9696 N N . ALA F 1 162 ? -17.158 -1.557 50.229 1.00 13.75 170 ALA F N 1
ATOM 9697 C CA . ALA F 1 162 ? -17.487 -1.481 51.671 1.00 15.27 170 ALA F CA 1
ATOM 9698 C C . ALA F 1 162 ? -18.368 -0.251 51.939 1.00 17.15 170 ALA F C 1
ATOM 9699 O O . ALA F 1 162 ? -17.984 0.891 51.618 1.00 17.70 170 ALA F O 1
ATOM 9701 N N . ALA F 1 163 ? -19.552 -0.480 52.515 1.00 17.33 171 ALA F N 1
ATOM 9702 C CA . ALA F 1 163 ? -20.456 0.585 52.912 1.00 17.33 171 ALA F CA 1
ATOM 9703 C C . ALA F 1 163 ? -21.386 0.002 53.949 1.00 19.67 171 ALA F C 1
ATOM 9704 O O . ALA F 1 163 ? -22.305 -0.753 53.613 1.00 21.46 171 ALA F O 1
ATOM 9706 N N . TYR F 1 164 ? -21.164 0.327 55.217 1.00 18.37 172 TYR F N 1
ATOM 9707 C CA . TYR F 1 164 ? -21.969 -0.358 56.244 1.00 20.97 172 TYR F CA 1
ATOM 9708 C C . TYR F 1 164 ? -23.358 0.261 56.438 1.00 23.41 172 TYR F C 1
ATOM 9709 O O . TYR F 1 164 ? -23.494 1.451 56.806 1.00 23.91 172 TYR F O 1
ATOM 9718 N N . SER F 1 165 ? -24.387 -0.543 56.168 1.00 22.05 173 SER F N 1
ATOM 9719 C CA . SER F 1 165 ? -25.742 -0.033 56.084 1.00 23.97 173 SER F CA 1
ATOM 9720 C C . SER F 1 165 ? -26.709 -1.189 55.977 1.00 26.07 173 SER F C 1
ATOM 9721 O O . SER F 1 165 ? -26.303 -2.326 55.721 1.00 25.05 173 SER F O 1
ATOM 9724 N N . SER F 1 166 ? -27.994 -0.910 56.178 1.00 26.11 174 SER F N 1
ATOM 9725 C CA . SER F 1 166 ? -29.005 -1.946 55.980 1.00 26.17 174 SER F CA 1
ATOM 9726 C C . SER F 1 166 ? -29.385 -2.041 54.516 1.00 25.59 174 SER F C 1
ATOM 9727 O O . SER F 1 166 ? -29.955 -3.039 54.079 1.00 28.10 174 SER F O 1
ATOM 9730 N N . SER F 1 167 ? -29.063 -1.002 53.755 1.00 21.63 175 SER F N 1
ATOM 9731 C CA . SER F 1 167 ? -29.340 -0.992 52.323 1.00 20.71 175 SER F CA 1
ATOM 9732 C C . SER F 1 167 ? -28.031 -0.825 51.544 1.00 19.96 175 SER F C 1
ATOM 9733 O O . SER F 1 167 ? -27.089 -0.280 52.068 1.00 16.90 175 SER F O 1
ATOM 9736 N N . PRO F 1 168 ? -27.992 -1.308 50.289 1.00 19.36 176 PRO F N 1
ATOM 9737 C CA . PRO F 1 168 ? -26.720 -1.379 49.531 1.00 18.05 176 PRO F CA 1
ATOM 9738 C C . PRO F 1 168 ? -26.139 0.015 49.210 1.00 18.35 176 PRO F C 1
ATOM 9739 O O . PRO F 1 168 ? -26.853 1.024 49.348 1.00 19.14 176 PRO F O 1
ATOM 9743 N N . PRO F 1 169 ? -24.853 0.072 48.790 1.00 17.95 177 PRO F N 1
ATOM 9744 C CA . PRO F 1 169 ? -24.126 1.314 48.546 1.00 17.61 177 PRO F CA 1
ATOM 9745 C C . PRO F 1 169 ? -24.896 2.325 47.668 1.00 18.11 177 PRO F C 1
ATOM 9746 O O . PRO F 1 169 ? -25.541 1.957 46.675 1.00 17.77 177 PRO F O 1
ATOM 9750 N N . LYS F 1 170 ? -24.849 3.590 48.088 1.00 18.74 178 LYS F N 1
ATOM 9751 C CA . LYS F 1 170 ? -25.562 4.673 47.432 1.00 20.20 178 LYS F CA 1
ATOM 9752 C C . LYS F 1 170 ? -24.686 5.247 46.354 1.00 20.51 178 LYS F C 1
ATOM 9753 O O . LYS F 1 170 ? -25.183 5.724 45.337 1.00 22.58 178 LYS F O 1
ATOM 9759 N N . THR F 1 171 ? -23.377 5.199 46.561 1.00 18.69 179 THR F N 1
ATOM 9760 C CA . THR F 1 171 ? -22.468 5.727 45.545 1.00 18.89 179 THR F CA 1
ATOM 9761 C C . THR F 1 171 ? -21.404 4.729 45.032 1.00 17.46 179 THR F C 1
ATOM 9762 O O . THR F 1 171 ? -20.692 4.080 45.807 1.00 17.22 179 THR F O 1
ATOM 9766 N N . ILE F 1 172 ? -21.356 4.610 43.715 1.00 15.78 180 ILE F N 1
ATOM 9767 C CA . ILE F 1 172 ? -20.527 3.620 43.039 1.00 15.21 180 ILE F CA 1
ATOM 9768 C C . ILE F 1 172 ? -19.342 4.385 42.452 1.00 14.98 180 ILE F C 1
ATOM 9769 O O . ILE F 1 172 ? -19.544 5.334 41.672 1.00 14.25 180 ILE F O 1
ATOM 9774 N N . PRO F 1 173 ? -18.107 4.021 42.844 1.00 15.69 181 PRO F N 1
ATOM 9775 C CA . PRO F 1 173 ? -16.954 4.788 42.382 1.00 13.67 181 PRO F CA 1
ATOM 9776 C C . PRO F 1 173 ? -16.558 4.476 40.940 1.00 13.76 181 PRO F C 1
ATOM 9777 O O . PRO F 1 173 ? -17.042 3.499 40.363 1.00 12.59 181 PRO F O 1
ATOM 9781 N N . GLY F 1 174 ? -15.684 5.305 40.382 1.00 12.85 182 GLY F N 1
ATOM 9782 C CA . GLY F 1 174 ? -15.032 5.035 39.111 1.00 14.20 182 GLY F CA 1
ATOM 9783 C C . GLY F 1 174 ? -16.036 4.872 37.989 1.00 14.02 182 GLY F C 1
ATOM 9784 O O . GLY F 1 174 ? -17.040 5.586 37.957 1.00 14.99 182 GLY F O 1
ATOM 9785 N N . ASP F 1 175 ? -15.753 3.928 37.094 1.00 15.03 183 ASP F N 1
ATOM 9786 C CA . ASP F 1 175 ? -16.674 3.619 36.020 1.00 16.89 183 ASP F CA 1
ATOM 9787 C C . ASP F 1 175 ? -17.361 2.270 36.211 1.00 16.22 183 ASP F C 1
ATOM 9788 O O . ASP F 1 175 ? -17.798 1.664 35.247 1.00 18.52 183 ASP F O 1
ATOM 9793 N N . TRP F 1 176 ? -17.478 1.812 37.455 1.00 14.96 184 TRP F N 1
ATOM 9794 C CA . TRP F 1 176 ? -18.229 0.577 37.718 1.00 14.65 184 TRP F CA 1
ATOM 9795 C C . TRP F 1 176 ? -19.714 0.870 37.579 1.00 15.74 184 TRP F C 1
ATOM 9796 O O . TRP F 1 176 ? -20.184 1.933 37.969 1.00 18.04 184 TRP F O 1
ATOM 9807 N N . LYS F 1 177 ? -20.454 -0.071 37.004 1.00 17.89 185 LYS F N 1
ATOM 9808 C CA . LYS F 1 177 ? -21.918 0.076 36.920 1.00 19.40 185 LYS F CA 1
ATOM 9809 C C . LYS F 1 177 ? -22.531 -0.164 38.319 1.00 16.75 185 LYS F C 1
ATOM 9810 O O . LYS F 1 177 ? -23.428 0.555 38.759 1.00 18.86 185 LYS F O 1
ATOM 9816 N N . THR F 1 178 ? -22.019 -1.171 39.018 1.00 18.93 186 THR F N 1
ATOM 9817 C CA . THR F 1 178 ? -22.498 -1.513 40.340 1.00 16.87 186 THR F CA 1
ATOM 9818 C C . THR F 1 178 ? -21.434 -2.394 41.000 1.00 17.82 186 THR F C 1
ATOM 9819 O O . THR F 1 178 ? -20.408 -2.671 40.397 1.00 15.49 186 THR F O 1
ATOM 9823 N N . TRP F 1 179 ? -21.681 -2.766 42.247 1.00 15.35 187 TRP F N 1
ATOM 9824 C CA . TRP F 1 179 ? -20.824 -3.651 43.007 1.00 14.80 187 TRP F CA 1
ATOM 9825 C C . TRP F 1 179 ? -21.070 -5.087 42.592 1.00 16.01 187 TRP F C 1
ATOM 9826 O O . TRP F 1 179 ? -22.185 -5.451 42.156 1.00 17.88 187 TRP F O 1
ATOM 9837 N N . THR F 1 180 ? -20.030 -5.903 42.695 1.00 13.98 188 THR F N 1
ATOM 9838 C CA . THR F 1 180 ? -20.173 -7.350 42.596 1.00 14.83 188 THR F CA 1
ATOM 9839 C C . THR F 1 180 ? -20.385 -7.989 43.995 1.00 16.40 188 THR F C 1
ATOM 9840 O O . THR F 1 180 ? -21.239 -8.869 44.176 1.00 15.64 188 THR F O 1
ATOM 9844 N N . ILE F 1 181 ? -19.632 -7.516 44.983 1.00 15.13 189 ILE F N 1
ATOM 9845 C CA . ILE F 1 181 ? -19.815 -7.914 46.374 1.00 14.28 189 ILE F CA 1
ATOM 9846 C C . ILE F 1 181 ? -19.873 -6.640 47.201 1.00 15.43 189 ILE F C 1
ATOM 9847 O O . ILE F 1 181 ? -19.124 -5.700 46.960 1.00 16.51 189 ILE F O 1
ATOM 9852 N N . TRP F 1 182 ? -20.794 -6.609 48.154 1.00 15.59 190 TRP F N 1
ATOM 9853 C CA . TRP F 1 182 ? -21.014 -5.454 49.029 1.00 14.39 190 TRP F CA 1
ATOM 9854 C C . TRP F 1 182 ? -20.595 -5.875 50.428 1.00 15.15 190 TRP F C 1
ATOM 9855 O O . TRP F 1 182 ? -21.146 -6.844 50.983 1.00 13.99 190 TRP F O 1
ATOM 9866 N N . GLN F 1 183 ? -19.589 -5.215 50.985 1.00 13.86 191 GLN F N 1
ATOM 9867 C CA . GLN F 1 183 ? -19.245 -5.504 52.375 1.00 15.06 191 GLN F CA 1
ATOM 9868 C C . GLN F 1 183 ? -20.148 -4.663 53.272 1.00 15.22 191 GLN F C 1
ATOM 9869 O O . GLN F 1 183 ? -19.979 -3.449 53.393 1.00 13.54 191 GLN F O 1
ATOM 9875 N N . ASN F 1 184 ? -21.126 -5.311 53.888 1.00 15.55 192 ASN F N 1
ATOM 9876 C CA . ASN F 1 184 ? -22.243 -4.576 54.451 1.00 16.19 192 ASN F CA 1
ATOM 9877 C C . ASN F 1 184 ? -22.087 -4.314 55.957 1.00 15.31 192 ASN F C 1
ATOM 9878 O O . ASN F 1 184 ? -22.792 -3.483 56.514 1.00 16.21 192 ASN F O 1
ATOM 9883 N N . SER F 1 185 ? -21.161 -5.019 56.598 1.00 16.11 193 SER F N 1
ATOM 9884 C CA . SER F 1 185 ? -20.809 -4.736 57.991 1.00 16.64 193 SER F CA 1
ATOM 9885 C C . SER F 1 185 ? -19.428 -5.247 58.322 1.00 18.42 193 SER F C 1
ATOM 9886 O O . SER F 1 185 ? -18.879 -6.082 57.568 1.00 17.80 193 SER F O 1
ATOM 9889 N N . ASP F 1 186 ? -18.877 -4.772 59.445 1.00 16.89 194 ASP F N 1
ATOM 9890 C CA . ASP F 1 186 ? -17.604 -5.297 59.983 1.00 16.42 194 ASP F CA 1
ATOM 9891 C C . ASP F 1 186 ? -17.820 -6.200 61.199 1.00 17.26 194 ASP F C 1
ATOM 9892 O O . ASP F 1 186 ? -16.902 -6.455 61.963 1.00 16.45 194 ASP F O 1
ATOM 9897 N N . LYS F 1 187 ? -19.051 -6.676 61.362 1.00 16.61 195 LYS F N 1
ATOM 9898 C CA . LYS F 1 187 ? -19.403 -7.525 62.496 1.00 18.22 195 LYS F CA 1
ATOM 9899 C C . LYS F 1 187 ? -20.346 -8.660 62.102 1.00 19.26 195 LYS F C 1
ATOM 9900 O O . LYS F 1 187 ? -21.477 -8.737 62.584 1.00 20.72 195 LYS F O 1
ATOM 9903 N N . TYR F 1 188 ? -19.871 -9.541 61.228 1.00 18.28 196 TYR F N 1
ATOM 9904 C CA . TYR F 1 188 ? -20.638 -10.711 60.806 1.00 16.77 196 TYR F CA 1
ATOM 9905 C C . TYR F 1 188 ? -20.855 -11.595 62.027 1.00 17.43 196 TYR F C 1
ATOM 9906 O O . TYR F 1 188 ? -19.927 -11.799 62.821 1.00 20.29 196 TYR F O 1
ATOM 9915 N N . LYS F 1 189 ? -22.081 -12.106 62.187 1.00 18.48 197 LYS F N 1
ATOM 9916 C CA . LYS F 1 189 ? -22.437 -12.840 63.404 1.00 19.35 197 LYS F CA 1
ATOM 9917 C C . LYS F 1 189 ? -21.531 -14.053 63.655 1.00 19.56 197 LYS F C 1
ATOM 9918 O O . LYS F 1 189 ? -21.471 -14.561 64.805 1.00 18.87 197 LYS F O 1
ATOM 9924 N N . HIS F 1 190 ? -20.827 -14.501 62.607 1.00 17.37 198 HIS F N 1
ATOM 9925 C CA . HIS F 1 190 ? -19.962 -15.683 62.693 1.00 19.12 198 HIS F CA 1
ATOM 9926 C C . HIS F 1 190 ? -18.496 -15.429 62.466 1.00 20.09 198 HIS F C 1
ATOM 9927 O O . HIS F 1 190 ? -17.732 -16.368 62.200 1.00 20.17 198 HIS F O 1
ATOM 9934 N N . GLY F 1 191 ? -18.088 -14.161 62.576 1.00 21.40 199 GLY F N 1
ATOM 9935 C CA . GLY F 1 191 ? -16.665 -13.848 62.493 1.00 19.72 199 GLY F CA 1
ATOM 9936 C C . GLY F 1 191 ? -16.325 -12.987 61.299 1.00 19.90 199 GLY F C 1
ATOM 9937 O O . GLY F 1 191 ? -16.884 -13.187 60.212 1.00 18.87 199 GLY F O 1
ATOM 9938 N N . GLY F 1 192 ? -15.412 -12.029 61.504 1.00 18.66 200 GLY F N 1
ATOM 9939 C CA . GLY F 1 192 ? -14.948 -11.167 60.414 1.00 17.64 200 GLY F CA 1
ATOM 9940 C C . GLY F 1 192 ? -16.007 -10.177 59.953 1.00 16.78 200 GLY F C 1
ATOM 9941 O O . GLY F 1 192 ? -16.885 -9.769 60.744 1.00 15.97 200 GLY F O 1
ATOM 9942 N N . ASP F 1 193 ? -15.925 -9.792 58.676 1.00 16.51 201 ASP F N 1
ATOM 9943 C CA . ASP F 1 193 ? -16.844 -8.832 58.085 1.00 16.69 201 ASP F CA 1
ATOM 9944 C C . ASP F 1 193 ? -17.893 -9.569 57.314 1.00 16.49 201 ASP F C 1
ATOM 9945 O O . ASP F 1 193 ? -17.611 -10.611 56.762 1.00 15.59 201 ASP F O 1
ATOM 9950 N N . SER F 1 194 ? -19.075 -8.993 57.220 1.00 14.14 202 SER F N 1
ATOM 9951 C CA . SER F 1 194 ? -20.140 -9.557 56.369 1.00 15.79 202 SER F CA 1
ATOM 9952 C C . SER F 1 194 ? -20.054 -9.055 54.918 1.00 18.11 202 SER F C 1
ATOM 9953 O O . SER F 1 194 ? -19.738 -7.879 54.675 1.00 14.53 202 SER F O 1
ATOM 9956 N N . ASP F 1 195 ? -20.369 -9.947 53.974 1.00 16.53 203 ASP F N 1
ATOM 9957 C CA . ASP F 1 195 ? -20.424 -9.599 52.546 1.00 16.98 203 ASP F CA 1
ATOM 9958 C C . ASP F 1 195 ? -21.681 -10.164 51.880 1.00 20.05 203 ASP F C 1
ATOM 9959 O O . ASP F 1 195 ? -22.207 -11.220 52.286 1.00 18.22 203 ASP F O 1
ATOM 9964 N N . LYS F 1 196 ? -22.140 -9.468 50.844 1.00 19.01 204 LYS F N 1
ATOM 9965 C CA . LYS F 1 196 ? -23.248 -9.924 50.020 1.00 19.24 204 LYS F CA 1
ATOM 9966 C C . LYS F 1 196 ? -22.849 -9.931 48.575 1.00 19.58 204 LYS F C 1
ATOM 9967 O O . LYS F 1 196 ? -22.350 -8.919 48.053 1.00 16.43 204 LYS F O 1
ATOM 9973 N N . PHE F 1 197 ? -23.044 -11.077 47.918 1.00 18.85 205 PHE F N 1
ATOM 9974 C CA . PHE F 1 197 ? -22.764 -11.172 46.493 1.00 19.33 205 PHE F CA 1
ATOM 9975 C C . PHE F 1 197 ? -24.007 -10.686 45.728 1.00 19.20 205 PHE F C 1
ATOM 9976 O O . PHE F 1 197 ? -25.140 -11.023 46.092 1.00 19.75 205 PHE F O 1
ATOM 9984 N N . ASN F 1 198 ? -23.774 -9.919 44.659 1.00 18.34 206 ASN F N 1
ATOM 9985 C CA . ASN F 1 198 ? -24.838 -9.325 43.826 1.00 17.61 206 ASN F CA 1
ATOM 9986 C C . ASN F 1 198 ? -25.433 -10.301 42.772 1.00 19.26 206 ASN F C 1
ATOM 9987 O O . ASN F 1 198 ? -25.068 -10.279 41.599 1.00 20.75 206 ASN F O 1
ATOM 9992 N N . GLY F 1 199 ? -26.337 -11.161 43.209 1.00 19.69 207 GLY F N 1
ATOM 9993 C CA . GLY F 1 199 ? -26.978 -12.102 42.305 1.00 21.52 207 GLY F CA 1
ATOM 9994 C C . GLY F 1 199 ? -27.164 -13.449 42.968 1.00 23.71 207 GLY F C 1
ATOM 9995 O O . GLY F 1 199 ? -26.809 -13.630 44.140 1.00 22.42 207 GLY F O 1
ATOM 9996 N N . PRO F 1 200 ? -27.764 -14.396 42.235 1.00 26.43 208 PRO F N 1
ATOM 9997 C CA . PRO F 1 200 ? -27.983 -15.747 42.753 1.00 26.99 208 PRO F CA 1
ATOM 9998 C C . PRO F 1 200 ? -26.733 -16.638 42.702 1.00 27.32 208 PRO F C 1
ATOM 9999 O O . PRO F 1 200 ? -25.699 -16.277 42.106 1.00 27.59 208 PRO F O 1
ATOM 10003 N N . MET F 1 201 ? -26.857 -17.809 43.321 1.00 27.24 209 MET F N 1
ATOM 10004 C CA . MET F 1 201 ? -25.774 -18.777 43.394 1.00 26.87 209 MET F CA 1
ATOM 10005 C C . MET F 1 201 ? -25.167 -19.092 42.037 1.00 26.83 209 MET F C 1
ATOM 10006 O O . MET F 1 201 ? -23.953 -19.238 41.944 1.00 22.19 209 MET F O 1
ATOM 10011 N N . THR F 1 202 ? -25.991 -19.216 40.989 1.00 28.22 210 THR F N 1
ATOM 10012 C CA . THR F 1 202 ? -25.434 -19.476 39.650 1.00 29.37 210 THR F CA 1
ATOM 10013 C C . THR F 1 202 ? -24.503 -18.365 39.158 1.00 28.91 210 THR F C 1
ATOM 10014 O O . THR F 1 202 ? -23.463 -18.663 38.573 1.00 27.23 210 THR F O 1
ATOM 10018 N N . GLN F 1 203 ? -24.864 -17.099 39.397 1.00 29.06 211 GLN F N 1
ATOM 10019 C CA . GLN F 1 203 ? -23.956 -15.982 39.055 1.00 24.78 211 GLN F CA 1
ATOM 10020 C C . GLN F 1 203 ? -22.665 -16.039 39.886 1.00 24.08 211 GLN F C 1
ATOM 10021 O O . GLN F 1 203 ? -21.575 -15.813 39.364 1.00 20.37 211 GLN F O 1
ATOM 10027 N N . LEU F 1 204 ? -22.782 -16.386 41.168 1.00 20.54 212 LEU F N 1
ATOM 10028 C CA . LEU F 1 204 ? -21.568 -16.509 41.995 1.00 21.15 212 LEU F CA 1
ATOM 10029 C C . LEU F 1 204 ? -20.643 -17.630 41.491 1.00 20.16 212 LEU F C 1
ATOM 10030 O O . LEU F 1 204 ? -19.411 -17.474 41.424 1.00 17.97 212 LEU F O 1
ATOM 10035 N N . ARG F 1 205 ? -21.239 -18.758 41.084 1.00 20.65 213 ARG F N 1
ATOM 10036 C CA . ARG F 1 205 ? -20.426 -19.833 40.524 1.00 23.78 213 ARG F CA 1
ATOM 10037 C C . ARG F 1 205 ? -19.702 -19.373 39.261 1.00 22.15 213 ARG F C 1
ATOM 10038 O O . ARG F 1 205 ? -18.575 -19.806 39.007 1.00 24.07 213 ARG F O 1
ATOM 10046 N N . LYS F 1 206 ? -20.338 -18.485 38.492 1.00 24.47 214 LYS F N 1
ATOM 10047 C CA . LYS F 1 206 ? -19.707 -17.876 37.312 1.00 25.23 214 LYS F CA 1
ATOM 10048 C C . LYS F 1 206 ? -18.552 -16.917 37.669 1.00 24.55 214 LYS F C 1
ATOM 10049 O O . LYS F 1 206 ? -17.529 -16.885 36.986 1.00 24.17 214 LYS F O 1
ATOM 10051 N N . LEU F 1 207 ? -18.716 -16.135 38.733 1.00 23.57 215 LEU F N 1
ATOM 10052 C CA . LEU F 1 207 ? -17.586 -15.311 39.215 1.00 21.02 215 LEU F CA 1
ATOM 10053 C C . LEU F 1 207 ? -16.420 -16.247 39.518 1.00 20.29 215 LEU F C 1
ATOM 10054 O O . LEU F 1 207 ? -15.267 -15.970 39.176 1.00 18.57 215 LEU F O 1
ATOM 10059 N N . ALA F 1 208 ? -16.738 -17.374 40.154 1.00 19.75 216 ALA F N 1
ATOM 10060 C CA . ALA F 1 208 ? -15.686 -18.322 40.517 1.00 21.16 216 ALA F CA 1
ATOM 10061 C C . ALA F 1 208 ? -15.010 -18.946 39.294 1.00 21.08 216 ALA F C 1
ATOM 10062 O O . ALA F 1 208 ? -13.781 -19.023 39.250 1.00 22.67 216 ALA F O 1
ATOM 10064 N N . SER F 1 209 ? -15.803 -19.352 38.297 1.00 23.60 217 SER F N 1
ATOM 10065 C CA . SER F 1 209 ? -15.251 -20.056 37.127 1.00 23.29 217 SER F CA 1
ATOM 10066 C C . SER F 1 209 ? -14.670 -19.127 36.046 1.00 23.72 217 SER F C 1
ATOM 10067 O O . SER F 1 209 ? -13.758 -19.534 35.331 1.00 23.92 217 SER F O 1
ATOM 10070 N N . GLY F 1 210 ? -15.216 -17.914 35.912 1.00 24.55 218 GLY F N 1
ATOM 10071 C CA . GLY F 1 210 ? -14.799 -16.949 34.878 1.00 25.28 218 GLY F CA 1
ATOM 10072 C C . GLY F 1 210 ? -15.578 -17.138 33.584 1.00 30.01 218 GLY F C 1
ATOM 10073 O O . GLY F 1 210 ? -16.339 -18.098 33.466 1.00 33.85 218 GLY F O 1
#

Organism: Aspergillus fumigatus (strain ATCC MYA-4609 / CBS 101355 / FGSC A1100 / Af293) (NCBI:txid330879)

Sequence (1257 aa):
TTVQGFDISNHQKSVNFEAAKKDGAQFVMMIKATEGTTYKDTVFNSHYTGATKAGLLRGGYHFARPDKSTGSTQAKFFLKNGGGWSDDNRTLPGMLDIEYNPYGATTCYGLSHSQMVAWIHHDFVNEYHHATSSRWPMIYTTADWWNRCTGNAKGFGDKCPLVLAAYSSSSPPKTIPGDWKTWTIIWQNSSDKYKHGGDDSDKFNGPMTQLRKKLASGATTVQGFDISNHQKSVNFEAAKKDGAQFVMMIKATEGTTTYKDTVFNSHYTGATKAGLLRGGYHFARPDKSTGSTQAKFFLKNGGGWSDDNRRTLPGMLDIEYNPYGATTCYGLSHSQMVAWIHDDFVNEYHHATSRWPMIYTTADWWNRCTGNAKGFGDKCPLVLAAYSSSSPPKTIPGDWKTWTIWQNSSDKYKHGGDSDKFNGPMTQLRRKLASGATTVQGFDISNHQKSVNFEEAAKKDGAQFVMMIKATEGTTYYKDTVFNSHYTGATKAGLLRGGYHFARRPDKSTGSSTQAKFFLKNGGGWSDDNRTLPGMLDIEYNPYGATTCYGLSHSQMVAWIHDFVNEYHHATSRWPMIYTTADWWNRRCTGNAKGFGDKKCPLVLAAYSSSSPPKTIPGDWKTWTIWQNSSDKYKHGGDSDKFNGPMTQLRKLASGTTVQGFDISNHQKSVNFEAAKKDGAQFVMIKATEGTTYKDTVFNSHYTGATKAGLLRGGYHFARPDKSTGSTQAKFFLKNGGGWSDDNRTLPGMLDIEYNPYGATCYGLSHSQMVAWIHDFVVNEYHHATSSRWPMIYTTADWWNNRCTGNAKGFGDKCPLVLAAYSSSPPKTIPGDWKTWTIWQNSDKYKHGGDSDKFNGPMTQLRKLASGATTVQGFDISNHQKSVNFEAAKKDGAQFVMIKATEGTTYKDTVFNSSHYTGATKAGLLRGGYHFARPDKSTGSTQAKFFLKNGGGWSDDNRTLPGMLDIEYNPYGATCYGLSHSQMVAWIHDFVNEYHHATSRWPMIYTTADWWNRCTGNAKGFGDKCPLVLAAYSSSSPPKTIPGDWKTWTIWQNSSDKYKHGGDSDKFNGPMTQLRKLASGTTVQGFDISNHQKSVNFEAAKKDGAQFVMMIKATEGTTYKDTVFNSHYTGATKAGLLRGGYHFARRPDKSTGSSTQAKFFLKNGGGWSDDNRTLPGMLDIEYNPYGATCYGLSHSQMVAWIHDFVNEYHHATSSRWPMIYTTADWWNRCTGNAKGFGDKCPLVLLAAYSSSPPKTIPGDWKTWTIWQNSDKYKHGGDSDKFNGPMTQLRKLASG

Secondary structure (DSSP, 8-state):
-EEEEEEE-TT-S---HHHHHHTTEEEEEEEEEETTTEE-TTHHHHHHHHHHTT-EEEEEEE--TTSS-HHHHHHHHHTTT----SSSSBPPPEEE----TTS-GGGG--HHHHHHHHHHHHHHHHHHHSSPPEEEE-HHHHHHHHSS--SSTTTSPEEEE--SSSPPS---TT-SS-SEEEEES--TTSSEEEEEES-HHHHHHHHH-/--EEEEEEE-TT-S---HHHHHHTT--EEEEEEEETTTEE-TTHHHHHHHHHHTT-EEEEEEE--TTSS-HHHHHHHHHTTT----SSSSBPPPEEE----TTS-GGGG--HHHHHHHHHHHHHHHHHHHSSPPEEEE-HHHHHHHHSS--SSTTTSPEEEE--SSS--S---TT-SS-SEEEEES--TTSSEEEEEES-HHHHHHHHH-/--EEEEEEE-TT-S---HHHHHHTT--EEEEEEEETTTEE-TTHHHHHHHHHHTT-EEEEEEE--TTTS-HHHHHHHHHHTT----SSSSBPPPEEE----TTS-GGGG--HHHHHHHHHHHHHHHHHHHSSPPEEEE-HHHHHHHHSS--SSTTTSPEEEE--SSS--S---TT-SS-SEEEEES--TTSSEEEEEES-HHHHHHHHH-/-EEEEEEE-TT-S---HHHHHHTT--EEEEEEEETTTEE-TTHHHHHHHHHHTT-EEEEEEE--TTSS-HHHHHHHHHTTT-----SSSBPPPEEE----TTS-GGGG--HHHHHHHHHHHHHHHHHHHSSPPEEEE-HHHHHHHHSS--SSTTTSPEEEE--SSS--S---TT-SS-SEEEEES--TTSSEEEEEES-HHHHHHHHH-/--EEEEEEE-TTSS---HHHHHHTT--EEEEEEEETTTEE-TTHHHHHHHHHHTT-EEEEEEE--TTSS-HHHHHHHHHHTT----SSSSBPPPEEE----SSSSGGGG--HHHHHHHHHHHHHHHHHHHSSPPEEEE-HHHHHHHHSS--SSTTTSPEEEE--SSS--S---TT-SS-SEEEEES--TTSSEEEEEES-HHHHHHHHH-/-EEEEEEE-TT-SS--HHHHHHTT--EEEEEEEETTTEE-TTHHHHHHHHHHTT-EEEEEEE--TTTS-HHHHHHHHHHTT----TTTTBPPPEEE----TTS-GGGG--HHHHHHHHHHHHHHHHHHHSSPPEEEE-HHHHHHHHSS--SSTTTSPEEEE--SSS--S---TT-SS-SEEEEES--TTSSEEEEEES-HHHHHHHHH-

Foldseek 3Di:
DWFKAFEAAVVDVDFQLLVVVVVGHAEYEYEAEEAQDGGGPCRVVVVVNNVVSNHQYAYEYEYQPLRDALLNSLVRCCVTTQAADLPLRYFHYEYEQEDDPVDDQLNPDALVSSVRRPVNNQVNSCVVHVAREAYEYEQVRCCVNNVLAADCQVGHAYEYEDADPDFDPDDTHPHPHHQKYFHAQDDPRHGTMIIGPDDVVVVSVSRND/DQKFKAFEAAVVDVDFQLLVCVVVGHAEYEYEQEEAQDGGGPCRVVVVVNNVVNNHAYAYEYEYLPLRDALQNRLVVCCVTTQAADLPLRYFHYEYEDEADPPDDQLNPDALVSSVVRPVNNQVNSCVVHVAREAYEYEQVRCCVNNVLAADCAVGHAYEYEDADPDADPRDTHPHPHHQKYFHAQCDPRHGTMIMGRGDPVVVSVSRND/DDKFKAFEAAVVDQDFDLLVCVVVGHAEYEYEAEEALPDGGPCRVVVVVNNVVNNHQYAYEYEYQLLRDALLSRLVSCCVGTQAADQPLRYFHYEYEDEDDPVDDQLNPDALVSNVRRNCNNQVNSCVVHVAREAYEYEQVRCCVNNVLAADQAVGHAYEYEDADPDFDDDDTHPHPDHQKYQHAQCDPRHGTMIIGDDDPVVVSVSRRD/DWFKAFEAAVVDVDFQLLVCVVVGHAEYEYEAEEAQDGGGPCRVVVVVNNVVNNHQYAYEYEYQPLRDALLNSLVRCCVTTQPADLPLRYFHYEYEDEADPVPDQLNPDALVSSVRRLVNNQVNSCVRHVAREAYEYEQVRCCVRNVLAADPQVGHAYAYEDADPDADPRDTHPHPHHQKYFHAQCDPRHGTMIIGDDDPVVVSVSRND/DDWFKAFEAAVVDVDFQLLVVVVVGHAEYEYEAEEAQDGGRVCRVVVVVNNVVNRHAYAYEYEDQPLRDALLNRLVRCCVTTQAADQPLRYFHYEYEDEADPPDDGLNPAALVRSVNRPCNNQVNSCVVHVAGEAYEYEQVGCCVNNVLAADCQVGHAYEYEDADPDADPDDTHPHPHHQKYFHAQCDPRHGTMIIGDDDPVVVSVSRND/DKFKAFEEAVVDLDFPLQVCVVVGHAAYEYEAEEEQDGGRPCRVVVLVSNVVNNHQYAYEYEYLPLRDALLNRLVVCCVTTQPADLPLRYFHYEYEQFDDPVDDQLNPDALVSSVRRNCNNQVNSCVVHVAGEAYEYEQVRCCRNNVLAADCQVGHAYEYEDADPDFDPDDTHPHPGHQKYQHAQCDVGHGTMIIGDDDPVVVSVSRND

Solvent-accessible surface area: 50426 Å² total; per-residue (Å²): 137,57,13,42,0,0,5,2,12,47,158,38,188,102,19,88,13,111,36,0,69,185,90,32,0,41,0,0,1,0,23,1,0,14,5,47,116,93,117,6,123,23,14,114,70,4,46,28,21,0,8,96,11,38,0,8,16,0,2,20,0,20,0,56,5,70,117,29,78,0,33,60,0,0,97,28,0,36,156,32,21,0,32,41,35,42,15,83,52,7,2,1,0,4,0,11,0,23,96,24,84,124,76,50,111,14,6,65,43,54,89,84,96,0,31,51,13,0,60,65,0,3,66,35,0,43,61,42,16,30,30,82,0,0,0,21,0,25,22,66,3,0,87,115,2,6,40,58,15,115,47,2,17,109,36,2,23,0,0,1,9,36,111,58,120,43,63,20,73,69,52,2,14,60,11,91,65,20,33,1,19,3,28,34,93,81,34,175,24,16,16,31,8,0,46,8,58,10,60,52,96,78,0,134,120,18,5,41,69,111,111,53,13,56,0,0,5,2,14,24,153,26,54,24,18,39,14,112,30,0,66,185,77,32,0,44,0,0,1,0,23,1,0,12,2,53,103,41,79,6,18,0,15,71,24,4,47,29,20,0,7,93,10,38,0,13,17,1,1,22,0,20,0,42,6,69,106,31,78,0,24,60,0,0,97,32,0,36,160,29,22,0,30,43,38,43,17,88,50,6,0,0,0,4,0,11,0,21,101,23,89,124,73,48,112,16,6,64,44,56,89,84,101,0,33,60,16,0,60,52,0,2,73,42,0,58,157,58,16,75,32,64,0,0,0,19,0,20,25,68,3,0,87,116,1,6,39,60,15,155,47,4,15,127,108,3,23,1,0,2,11,33,114,52,120,74,72,23,99,95,48,3,18,54,15,199,67,18,33,0,4,4,27,33,94,76,21,153,31,6,11,32,9,0,65,8,58,9,46,46,85,95,0,133,111,18,4,37,54,131,97,60,14,45,0,0,4,2,12,48,162,36,188,102,20,86,14,96,28,0,68,180,75,30,0,47,0,0,0,0,27,1,0,23,1,45,114,82,110,7,113,26,14,113,69,3,48,60,19,0,46,163,12,51,5,14,7,1,1,21,0,20,0,26,7,61,120,30,79,0,30,64,0,0,100,38,0,31,156,38,20,0,29,43,58,93,48,129,116,5,0,1,0,3,0,6,0,3,15,2,49,120,5,48,66,14,5,64,34,38,24,14,87,0,5,12,13,0,37,28,0,2,72,21,0,59,146,59,17,76,28,72,0,0,0,3,0,8,23,46,4,0,52,75,3,6,28,59,12,128,36,1,15,88,64,2,23,0,0,2,3,26,22,36,120,71,79,22,97,94,49,4,17,44,17,70,66,19,31,0,14,3,26,32,46,121,25,152,31,20,15,24,7,0,51,9,47,11,44,46,70,24,0,137,98,17,5,41,66,140,66,16,37,0,0,6,3,12,53,159,37,188,100,18,85,14,122,30,0,69,92,74,33,0,36,0,0,1,0,25,1,0,14,3,50,102,92,100,5,127,24,17,114,70,2,45,59,18,0,32,150,13,49,3,16,11,1,3,22,0,20,0,50,3,52,100,13,26,1,1,19,0,0,36,31,0,31,94,36,22,0,34,42,27,53,3,81,55,3,1,0,1,4,0,11,0,22,105,24,84,129,76,51,111,16,6,65,40,55,83,26,100,0,29,59,15,0,53,32,0,0,73,17,0,30,152,44,18,80,31,67,0,0,0,23,0,24,23,81,5,0,89,163,2,6,41,54,14,150,33,0,17,92,56,1,25,0,0,1,11,32,111,59,122,58,64,22,188,100,42,4,17,62,16,194,64,18,33,0,13,4,28,31,95,78,20,148,42,21,14,33,8,0,50,9,57,8,61,43,78,78,0,131,117,19,3,42,61,78,36,17,15,38,0,0,5,2,11,57,162,34,179,98,18,82,12,51,28,0,57,167,60,12,0,16,0,0,1,0,25,1,0,16,2,39,112,94,111,4,121,25,18,110,69,3,48,64,19,0,47,85,8,38,0,6,22,0,1,21,0,22,0,45,7,61,110,30,77,0,32,64,0,0,100,26,0,36,159,32,22,0,32,47,52,99,70,97,56,6,0,1,0,2,0,11,0,24,96,24,81,131,46,61,106,14,4,57,44,53,90,86,100,0,32,52,16,0,51,68,0,0,70,40,0,60,156,60,19,73,33,64,0,0,0,22,0,25,26,65,3,0,87,114,1,6,40,60,15,151,29,0,20,124,63,1,25,0,0,2,11,34,107,55,45,52,46,24,91,82,27,3,16,61,14,48,52,19,33,0,10,3,26,32,93,78,27,146,30,20,13,31,8,0,20,7,48,9,58,37,104,96,0,85,120,16,1,41,44,111,75,15,43,0,0,6,2,12,43,160,35,182,96,21,96,15,107,25,0,27,74,78,38,0,49,0,0,1,0,24,1,0,16,4,44,114,99,118,4,123,22,16,114,69,3,48,87,22,0,21,50,9,37,6,10,6,1,1,20,0,20,0,56,5,71,108,32,75,0,29,64,0,0,101,29,0,35,162,39,22,0,28,45,45,86,21,111,57,4,0,1,0,3,0,12,0,23,93,23,86,127,76,49,105,14,6,66,43,52,91,86,96,0,31,53,13,0,58,66,0,3,54,40,0,50,149,56,19,78,27,74,0,0,0,21,0,24,24,65,3,0,88,113,2,6,41,55,16,146,42,2,19,77,50,3,24,0,0,2,11,32,111,52,122,48,62,18,147,89,54,3,15,59,17,126,48,19,31,0,12,3,22,30,82,104,21,156,40,24,16,33,7,0,45,9,56,8,60,43,99,81,0,133,42,19,5,40,72

Nearest PDB structures (foldseek):
  2x8r-assembly6_F  TM=1.002E+00  e=3.869E-43  Aspergillus fumigatus Af293
  6zm8-assembly1_A  TM=9.903E-01  e=9.012E-31  Sodiomyces alcalophilus
  1jfx-assembly1_A  TM=9.615E-01  e=1.585E-27  Streptomyces coelicolor
  4krt-assembly2_B  TM=8.903E-01  e=3.425E-13  Clostridium phage phiSM101
  4kru-assembly1_A  TM=8.479E-01  e=8.781E-13  Clostridium phage phiSM101

InterPro domains:
  IPR002053 Glycoside hydrolase, family 25 [PF01183] (33-217)
  IPR002053 Glycoside hydrolase, family 25 [PS51904] (28-235)
  IPR017853 Glycoside hydrolase superfamily [SSF51445] (27-234)
  IPR018077 Glycoside hydrolase, family 25 subgroup [SM00641] (29-138)